Protein AF-0000000074219486 (afdb_homodimer)

Sequence (842 aa):
MPQPSNVEYYDQLDRLNFIYPYYESPFPVLINRNYSKWMIRYCYEWAIDNSGPLRKHQAFVDSIRNSDLGLYSACCFPSANFHRLEKLMKWCTMFFLADDYHDGLSRILSNGQIDYGNFWIPMIDMFDGILTGYQCNEWPDFIKAIQRVAKEVYFDYTKQQINRSIKMFKDYIAGNILEDNWSSEHNDGTNLTNGNGLQSETIIPDWDSYMKARLGSVGGQMTLQLIEYAKNISLIDQEWNHPLMKSLLVAVSEEMIMVNDHLTFRKEVAEANFKFSNMRHAYTVLVHNKGLTLQEAVNHVHQLIKEKDELIFQLIEQIMDDPILNSSSESTQRLQLYLEGVKEVLGGYWRYAIQARRYHGQNFQSQNAIPPAGHFVYDQHQTIILMNDNNNNNNQNNNSKNKTNYNYEWLKPIPENVQPEMPQPSNVEYYDQLDRLNFIYPYYESPFPVLINRNYSKWMIRYCYEWAIDNSGPLRKHQAFVDSIRNSDLGLYSACCFPSANFHRLEKLMKWCTMFFLADDYHDGLSRILSNGQIDYGNFWIPMIDMFDGILTGYQCNEWPDFIKAIQRVAKEVYFDYTKQQINRSIKMFKDYIAGNILEDNWSSEHNDGTNLTNGNGLQSETIIPDWDSYMKARLGSVGGQMTLQLIEYAKNISLIDQEWNHPLMKSLLVAVSEEMIMVNDHLTFRKEVAEANFKFSNMRHAYTVLVHNKGLTLQEAVNHVHQLIKEKDELIFQLIEQIMDDPILNSSSESTQRLQLYLEGVKEVLGGYWRYAIQARRYHGQNFQSQNAIPPAGHFVYDQHQTIILMNDNNNNNNQNNNSKNKTNYNYEWLKPIPENVQPE

Nearest PDB structures (foldseek):
  7kj9-assembly1_A  TM=8.223E-01  e=2.992E-09  Streptomyces coelicolor
  8su5-assembly1_A  TM=8.169E-01  e=2.625E-09  Streptomyces coelicolor A3(2)
  5i1u-assembly1_A  TM=8.719E-01  e=1.633E-08  Streptomyces citricolor
  6egk-assembly1_A  TM=7.915E-01  e=4.623E-09  Streptomyces clavuligerus
  6egk-assembly1_B  TM=8.108E-01  e=8.502E-09  Streptomyces clavuligerus

InterPro domains:
  IPR008949 Isoprenoid synthase domain superfamily [G3DSA:1.10.600.10] (16-373)
  IPR008949 Isoprenoid synthase domain superfamily [SSF48576] (11-363)
  IPR034686 Terpene cyclase-like 2 [PTHR35201] (40-364)

Organism: Dermatophagoides pteronyssinus (NCBI:txid6956)

Secondary structure (DSSP, 8-state):
----S-GGGGGSGGG-EEEEPP---SS-----TT--HHHHHHHHHHHHHTSGGGGG-HHHHHHHHTTTHHHHHHHH-TT--HHHHHHHHHHHHHHHHHHHIIIIIHHHHTTTT--GGGSHHHHHHHHHHHHHT---TTS-HHHHHHHHHHHHHHTT--HHHHHHHHHHHHHHHHHHHHHHHHHHTT--TTTTSSSS----------HHHHHHHHHHHT-HHHHHHHHHHHHT----HHHHTSHHHHHHHHHHHHHHHHHHHHH-HHHHHHHTTT-GGG--SHHHHHHHHH---HHHHHHHHHHHHHHHHHHHHHHHHHHHH-TTTTSSHHHHHHHHHHHHHHHHHHHHHHHHHHH-HHHH-TTS-TT-PPPSSEEEE--SSS-EEE--GGGGSSTTTGGGTT-----GGGS----TT----/----S-GGGGGSGGG-EEEEPP---SS-----TT--HHHHHHHHHHHHHTSGGGGG-HHHHHHHHTTTHHHHHHHH-TT--HHHHHHHHHHHHHHHHHHHIIIIIHHHHTTTT--GGGSHHHHHHHHHHHHHT---TTS-HHHHHHHHHHHHHHTT--HHHHHHHHHHHHHHHHHHHHHHHHHHTT--TTTTSSSS----------HHHHHHHHHHHT-HHHHHHHHHHHHT----HHHHTSHHHHHHHHHHHHHHHHHHHHH-HHHHHHHTTT-GGG--SHHHHHHHHH---HHHHHHHHHHHHHHHHHHHHHHHHHHHH-TTTTSSHHHHHHHHHHHHHHHHHHHHHHHHHHH-HHHH-TT---SSS--SSEEEE--SSS-EEE--GGG-SGGGTGGGTT-----GGGS----TT----

pLDDT: mean 82.16, std 21.81, range [20.19, 98.88]

Structure (mmCIF, N/CA/C/O backbone):
data_AF-0000000074219486-model_v1
#
loop_
_entity.id
_entity.type
_entity.pdbx_description
1 polymer 'Terpene synthase'
#
loop_
_atom_site.group_PDB
_atom_site.id
_atom_site.type_symbol
_atom_site.label_atom_id
_atom_site.label_alt_id
_atom_site.label_comp_id
_atom_site.label_asym_id
_atom_site.label_entity_id
_atom_site.label_seq_id
_atom_site.pdbx_PDB_ins_code
_atom_site.Cartn_x
_atom_site.Cartn_y
_atom_site.Cartn_z
_atom_site.occupancy
_atom_site.B_iso_or_equiv
_atom_site.auth_seq_id
_atom_site.auth_comp_id
_atom_site.auth_asym_id
_atom_site.auth_atom_id
_atom_site.pdbx_PDB_model_num
ATOM 1 N N . MET A 1 1 ? 6.508 43.906 37.75 1 37.78 1 MET A N 1
ATOM 2 C CA . MET A 1 1 ? 6.879 44.906 36.781 1 37.78 1 MET A CA 1
ATOM 3 C C . MET A 1 1 ? 6.176 44.656 35.438 1 37.78 1 MET A C 1
ATOM 5 O O . MET A 1 1 ? 5.918 43.531 35.062 1 37.78 1 MET A O 1
ATOM 9 N N . PRO A 1 2 ? 5.598 45.688 35 1 47.47 2 PRO A N 1
ATOM 10 C CA . PRO A 1 2 ? 4.863 45.5 33.75 1 47.47 2 PRO A CA 1
ATOM 11 C C . PRO A 1 2 ? 5.723 44.844 32.656 1 47.47 2 PRO A C 1
ATOM 13 O O . PRO A 1 2 ? 6.906 45.188 32.531 1 47.47 2 PRO A O 1
ATOM 16 N N . GLN A 1 3 ? 5.395 43.656 32.25 1 58.78 3 GLN A N 1
ATOM 17 C CA . GLN A 1 3 ? 6.141 42.969 31.188 1 58.78 3 GLN A CA 1
ATOM 18 C C . GLN A 1 3 ? 6.324 43.906 29.984 1 58.78 3 GLN A C 1
ATOM 20 O O . GLN A 1 3 ? 5.375 44.562 29.562 1 58.78 3 GLN A O 1
ATOM 25 N N . PRO A 1 4 ? 7.562 44.312 29.672 1 64.5 4 PRO A N 1
ATOM 26 C CA . PRO A 1 4 ? 7.805 45.188 28.516 1 64.5 4 PRO A CA 1
ATOM 27 C C . PRO A 1 4 ? 7.207 44.625 27.219 1 64.5 4 PRO A C 1
ATOM 29 O O . PRO A 1 4 ? 6.973 43.406 27.109 1 64.5 4 PRO A O 1
ATOM 32 N N . SER A 1 5 ? 6.738 45.562 26.406 1 70.06 5 SER A N 1
ATOM 33 C CA . SER A 1 5 ? 6.172 45.25 25.094 1 70.06 5 SER A CA 1
ATOM 34 C C . SER A 1 5 ? 7.262 45.094 24.047 1 70.06 5 SER A C 1
ATOM 36 O O . SER A 1 5 ? 6.988 45.125 22.844 1 70.06 5 SER A O 1
ATOM 38 N N . ASN A 1 6 ? 8.461 44.75 24.531 1 85.25 6 ASN A N 1
ATOM 39 C CA . ASN A 1 6 ? 9.578 44.531 23.625 1 85.25 6 ASN A CA 1
ATOM 40 C C . ASN A 1 6 ? 9.844 43.062 23.391 1 85.25 6 ASN A C 1
ATOM 42 O O . ASN A 1 6 ? 9.906 42.281 24.344 1 85.25 6 ASN A O 1
ATOM 46 N N . VAL A 1 7 ? 9.945 42.656 22.203 1 91.75 7 VAL A N 1
ATOM 47 C CA . VAL A 1 7 ? 10.086 41.25 21.828 1 91.75 7 VAL A CA 1
ATOM 48 C C . VAL A 1 7 ? 11.391 40.719 22.391 1 91.75 7 VAL A C 1
ATOM 50 O O . VAL A 1 7 ? 11.453 39.562 22.812 1 91.75 7 VAL A O 1
ATOM 53 N N . GLU A 1 8 ? 12.43 41.562 22.453 1 91.25 8 GLU A N 1
ATOM 54 C CA . GLU A 1 8 ? 13.742 41.094 22.906 1 91.25 8 GLU A CA 1
ATOM 55 C C . GLU A 1 8 ? 13.742 40.812 24.406 1 91.25 8 GLU A C 1
ATOM 57 O O . GLU A 1 8 ? 14.594 40.094 24.922 1 91.25 8 GLU A O 1
ATOM 62 N N . TYR A 1 9 ? 12.859 41.531 25.047 1 93.5 9 TYR A N 1
ATOM 63 C CA . TYR A 1 9 ? 12.688 41.281 26.469 1 93.5 9 TYR A CA 1
ATOM 64 C C . TYR A 1 9 ? 12.453 39.781 26.734 1 93.5 9 TYR A C 1
ATOM 66 O O . TYR A 1 9 ? 12.953 39.25 27.719 1 93.5 9 TYR A O 1
ATOM 74 N N . TYR A 1 10 ? 11.789 39.094 25.875 1 94.44 10 TYR A N 1
ATOM 75 C CA . TYR A 1 10 ? 11.391 37.719 26.062 1 94.44 10 TYR A CA 1
ATOM 76 C C . TYR A 1 10 ? 12.422 36.75 25.469 1 94.44 10 TYR A C 1
ATOM 78 O O . TYR A 1 10 ? 12.211 35.531 25.422 1 94.44 10 TYR A O 1
ATOM 86 N N . ASP A 1 11 ? 13.5 37.25 24.984 1 94 11 ASP A N 1
ATOM 87 C CA . ASP A 1 11 ? 14.594 36.406 24.516 1 94 11 ASP A CA 1
ATOM 88 C C . ASP A 1 11 ? 15.258 35.688 25.703 1 94 11 ASP A C 1
ATOM 90 O O . ASP A 1 11 ? 16 34.719 25.516 1 94 11 ASP A O 1
ATOM 94 N N . GLN A 1 12 ? 15.047 36.25 26.875 1 93.56 12 GLN A N 1
ATOM 95 C CA . GLN A 1 12 ? 15.461 35.562 28.078 1 93.56 12 GLN A CA 1
ATOM 96 C C . GLN A 1 12 ? 14.438 34.5 28.469 1 93.56 12 GLN A C 1
ATOM 98 O O . GLN A 1 12 ? 13.312 34.812 28.859 1 93.56 12 GLN A O 1
ATOM 103 N N . LEU A 1 13 ? 14.773 33.312 28.469 1 93.69 13 LEU A N 1
ATOM 104 C CA . LEU A 1 13 ? 13.875 32.156 28.531 1 93.69 13 LEU A CA 1
ATOM 105 C C . LEU A 1 13 ? 13.102 32.156 29.859 1 93.69 13 LEU A C 1
ATOM 107 O O . LEU A 1 13 ? 11.961 31.688 29.906 1 93.69 13 LEU A O 1
ATOM 111 N N . ASP A 1 14 ? 13.734 32.625 30.859 1 91.88 14 ASP A N 1
ATOM 112 C CA . ASP A 1 14 ? 13.086 32.625 32.188 1 91.88 14 ASP A CA 1
ATOM 113 C C . ASP A 1 14 ? 11.891 33.562 32.188 1 91.88 14 ASP A C 1
ATOM 115 O O . ASP A 1 14 ? 11.062 33.5 33.094 1 91.88 14 ASP A O 1
ATOM 119 N N . ARG A 1 15 ? 11.781 34.375 31.172 1 93.5 15 ARG A N 1
ATOM 120 C CA . ARG A 1 15 ? 10.688 35.344 31.109 1 93.5 15 ARG A CA 1
ATOM 121 C C . ARG A 1 15 ? 9.516 34.781 30.297 1 93.5 15 ARG A C 1
ATOM 123 O O . ARG A 1 15 ? 8.453 35.406 30.219 1 93.5 15 ARG A O 1
ATOM 130 N N . LEU A 1 16 ? 9.711 33.656 29.734 1 94.88 16 LEU A N 1
ATOM 131 C CA . LEU A 1 16 ? 8.648 33 28.984 1 94.88 16 LEU A CA 1
ATOM 132 C C . LEU A 1 16 ? 7.719 32.219 29.922 1 94.88 16 LEU A C 1
ATOM 134 O O . LEU A 1 16 ? 7.785 31 30 1 94.88 16 LEU A O 1
ATOM 138 N N . ASN A 1 17 ? 6.922 32.906 30.531 1 93.94 17 ASN A N 1
ATOM 139 C CA . ASN A 1 17 ? 5.898 32.312 31.391 1 93.94 17 ASN A CA 1
ATOM 140 C C . ASN A 1 17 ? 4.582 33.094 31.281 1 93.94 17 ASN A C 1
ATOM 142 O O . ASN A 1 17 ? 4.578 34.312 31.125 1 93.94 17 ASN A O 1
ATOM 146 N N . PHE A 1 18 ? 3.576 32.438 31.297 1 95.81 18 PHE A N 1
ATOM 147 C CA . PHE A 1 18 ? 2.244 33.031 31.172 1 95.81 18 PHE A CA 1
ATOM 148 C C . PHE A 1 18 ? 1.179 32.062 31.641 1 95.81 18 PHE A C 1
ATOM 150 O O . PHE A 1 18 ? 1.472 30.875 31.875 1 95.81 18 PHE A O 1
ATOM 157 N N . ILE A 1 19 ? -0.033 32.531 31.781 1 96.25 19 ILE A N 1
ATOM 158 C CA . ILE A 1 19 ? -1.177 31.719 32.188 1 96.25 19 ILE A CA 1
ATOM 159 C C . ILE A 1 19 ? -2 31.359 30.938 1 96.25 19 ILE A C 1
ATOM 161 O O . ILE A 1 19 ? -2.482 32.25 30.234 1 96.25 19 ILE A O 1
ATOM 165 N N . TYR A 1 20 ? -2.137 30.062 30.719 1 94.94 20 TYR A N 1
ATOM 166 C CA . TYR A 1 20 ? -3.072 29.609 29.703 1 94.94 20 TYR A CA 1
ATOM 167 C C . TYR A 1 20 ? -4.512 29.734 30.188 1 94.94 20 TYR A C 1
ATOM 169 O O . TYR A 1 20 ? -4.898 29.125 31.188 1 94.94 20 TYR A O 1
ATOM 177 N N . PRO A 1 21 ? -5.242 30.484 29.484 1 96.56 21 PRO A N 1
ATOM 178 C CA . PRO A 1 21 ? -6.672 30.391 29.781 1 96.56 21 PRO A CA 1
ATOM 179 C C . PRO A 1 21 ? -7.262 29.031 29.406 1 96.56 21 PRO A C 1
ATOM 181 O O . PRO A 1 21 ? -6.715 28.328 28.547 1 96.56 21 PRO A O 1
ATOM 184 N N . TYR A 1 22 ? -8.32 28.719 30.047 1 95.62 22 TYR A N 1
ATOM 185 C CA . TYR A 1 22 ? -8.945 27.422 29.828 1 95.62 22 TYR A CA 1
ATOM 186 C C . TYR A 1 22 ? -9.445 27.297 28.391 1 95.62 22 TYR A C 1
ATOM 188 O O . TYR A 1 22 ? -10.141 28.188 27.891 1 95.62 22 TYR A O 1
ATOM 196 N N . TYR A 1 23 ? -9.023 26.203 27.75 1 95.88 23 TYR A N 1
ATOM 197 C CA . TYR A 1 23 ? -9.539 25.906 26.422 1 95.88 23 TYR A CA 1
ATOM 198 C C . TYR A 1 23 ? -9.586 24.406 26.156 1 95.88 23 TYR A C 1
ATOM 200 O O . TYR A 1 23 ? -8.602 23.703 26.391 1 95.88 23 TYR A O 1
ATOM 208 N N . GLU A 1 24 ? -10.703 23.984 25.812 1 95.25 24 GLU A N 1
ATOM 209 C CA . GLU A 1 24 ? -10.945 22.656 25.25 1 95.25 24 GLU A CA 1
ATOM 210 C C . GLU A 1 24 ? -11.734 22.75 23.938 1 95.25 24 GLU A C 1
ATOM 212 O O . GLU A 1 24 ? -12.68 23.531 23.844 1 95.25 24 GLU A O 1
ATOM 217 N N . SER A 1 25 ? -11.266 22.016 23.016 1 97.06 25 SER A N 1
ATOM 218 C CA . SER A 1 25 ? -11.977 22.047 21.734 1 97.06 25 SER A CA 1
ATOM 219 C C . SER A 1 25 ? -13.445 21.656 21.906 1 97.06 25 SER A C 1
ATOM 221 O O . SER A 1 25 ? -13.758 20.688 22.594 1 97.06 25 SER A O 1
ATOM 223 N N . PRO A 1 26 ? -14.312 22.422 21.359 1 98.12 26 PRO A N 1
ATOM 224 C CA . PRO A 1 26 ? -15.734 22.078 21.438 1 98.12 26 PRO A CA 1
ATOM 225 C C . PRO A 1 26 ? -16.141 21 20.438 1 98.12 26 PRO A C 1
ATOM 227 O O . PRO A 1 26 ? -17.297 20.578 20.406 1 98.12 26 PRO A O 1
ATOM 230 N N . PHE A 1 27 ? -15.273 20.516 19.641 1 98.06 27 PHE A N 1
ATOM 231 C CA . PHE A 1 27 ? -15.539 19.516 18.609 1 98.06 27 PHE A CA 1
ATOM 232 C C . PHE A 1 27 ? -15.266 18.109 19.125 1 98.06 27 PHE A C 1
ATOM 234 O O . PHE A 1 27 ? -14.555 17.938 20.125 1 98.06 27 PHE A O 1
ATOM 241 N N . PRO A 1 28 ? -15.797 17.078 18.469 1 96.25 28 PRO A N 1
ATOM 242 C CA . PRO A 1 28 ? -15.602 15.711 18.938 1 96.25 28 PRO A CA 1
ATOM 243 C C . PRO A 1 28 ? -14.141 15.281 18.938 1 96.25 28 PRO A C 1
ATOM 245 O O . PRO A 1 28 ? -13.43 15.508 17.953 1 96.25 28 PRO A O 1
ATOM 248 N N . VAL A 1 29 ? -13.773 14.734 20.031 1 95.94 29 VAL A N 1
ATOM 249 C CA . VAL A 1 29 ? -12.422 14.219 20.172 1 95.94 29 VAL A CA 1
ATOM 250 C C . VAL A 1 29 ? -12.438 12.695 20.125 1 95.94 29 VAL A C 1
ATOM 252 O O . VAL A 1 29 ? -12.844 12.047 21.094 1 95.94 29 VAL A O 1
ATOM 255 N N . LEU A 1 30 ? -11.977 12.18 19.016 1 94.62 30 LEU A N 1
ATOM 256 C CA . LEU A 1 30 ? -12 10.742 18.75 1 94.62 30 LEU A CA 1
ATOM 257 C C . LEU A 1 30 ? -10.641 10.25 18.297 1 94.62 30 LEU A C 1
ATOM 259 O O . LEU A 1 30 ? -9.773 11.047 17.922 1 94.62 30 LEU A O 1
ATOM 263 N N . ILE A 1 31 ? -10.414 8.969 18.422 1 94.94 31 ILE A N 1
ATOM 264 C CA . ILE A 1 31 ? -9.227 8.328 17.859 1 94.94 31 ILE A CA 1
ATOM 265 C C . ILE A 1 31 ? -9.641 7.133 17.016 1 94.94 31 ILE A C 1
ATOM 267 O O . ILE A 1 31 ? -10.57 6.402 17.359 1 94.94 31 ILE A O 1
ATOM 271 N N . ASN A 1 32 ? -9.023 6.996 15.891 1 95.5 32 ASN A N 1
ATOM 272 C CA . ASN A 1 32 ? -9.336 5.879 15 1 95.5 32 ASN A CA 1
ATOM 273 C C . ASN A 1 32 ? -9.125 4.535 15.695 1 95.5 32 ASN A C 1
ATOM 275 O O . ASN A 1 32 ? -8.062 4.289 16.266 1 95.5 32 ASN A O 1
ATOM 279 N N . ARG A 1 33 ? -10.062 3.697 15.648 1 91.31 33 ARG A N 1
ATOM 280 C CA . ARG A 1 33 ? -10.047 2.426 16.359 1 91.31 33 ARG A CA 1
ATOM 281 C C . ARG A 1 33 ? -8.914 1.531 15.867 1 91.31 33 ARG A C 1
ATOM 283 O O . ARG A 1 33 ? -8.484 0.621 16.578 1 91.31 33 ARG A O 1
ATOM 290 N N . ASN A 1 34 ? -8.438 1.784 14.68 1 87.88 34 ASN A N 1
ATOM 291 C CA . ASN A 1 34 ? -7.395 0.956 14.086 1 87.88 34 ASN A CA 1
ATOM 292 C C . ASN A 1 34 ? -6.004 1.46 14.453 1 87.88 34 ASN A C 1
ATOM 294 O O . ASN A 1 34 ? -5 0.834 14.102 1 87.88 34 ASN A O 1
ATOM 298 N N . TYR A 1 35 ? -5.988 2.57 15.109 1 90.75 35 TYR A N 1
ATOM 299 C CA . TYR A 1 35 ? -4.703 3.074 15.578 1 90.75 35 TYR A CA 1
ATOM 300 C C . TYR A 1 35 ? -4.07 2.109 16.578 1 90.75 35 TYR A C 1
ATOM 302 O O . TYR A 1 35 ? -4.648 1.83 17.625 1 90.75 35 TYR A O 1
ATOM 310 N N . SER A 1 36 ? -2.912 1.519 16.156 1 84.06 36 SER A N 1
ATOM 311 C CA . SER A 1 36 ? -2.254 0.497 16.969 1 84.06 36 SER A CA 1
ATOM 312 C C . SER A 1 36 ? -0.737 0.589 16.844 1 84.06 36 SER A C 1
ATOM 314 O O . SER A 1 36 ? -0.22 1.245 15.945 1 84.06 36 SER A O 1
ATOM 316 N N . LYS A 1 37 ? -0.065 0.006 17.75 1 81.75 37 LYS A N 1
ATOM 317 C CA . LYS A 1 37 ? 1.395 -0.026 17.719 1 81.75 37 LYS A CA 1
ATOM 318 C C . LYS A 1 37 ? 1.896 -0.644 16.406 1 81.75 37 LYS A C 1
ATOM 320 O O . LYS A 1 37 ? 2.898 -0.194 15.852 1 81.75 37 LYS A O 1
ATOM 325 N N . TRP A 1 38 ? 1.188 -1.625 16.016 1 79.75 38 TRP A N 1
ATOM 326 C CA . TRP A 1 38 ? 1.574 -2.275 14.766 1 79.75 38 TRP A CA 1
ATOM 327 C C . TRP A 1 38 ? 1.451 -1.312 13.594 1 79.75 38 TRP A C 1
ATOM 329 O O . TRP A 1 38 ? 2.359 -1.215 12.766 1 79.75 38 TRP A O 1
ATOM 339 N N . MET A 1 39 ? 0.335 -0.675 13.578 1 86.5 39 MET A N 1
ATOM 340 C CA . MET A 1 39 ? 0.11 0.274 12.492 1 86.5 39 MET A CA 1
ATOM 341 C C . MET A 1 39 ? 1.172 1.369 12.5 1 86.5 39 MET A C 1
ATOM 343 O O . MET A 1 39 ? 1.706 1.726 11.445 1 86.5 39 MET A O 1
ATOM 347 N N . ILE A 1 40 ? 1.489 1.818 13.656 1 88.94 40 ILE A N 1
ATOM 348 C CA . ILE A 1 40 ? 2.5 2.857 13.812 1 88.94 40 ILE A CA 1
ATOM 349 C C . ILE A 1 40 ? 3.848 2.35 13.305 1 88.94 40 ILE A C 1
ATOM 351 O O . ILE A 1 40 ? 4.484 2.996 12.469 1 88.94 40 ILE A O 1
ATOM 355 N N . ARG A 1 41 ? 4.211 1.287 13.789 1 83.5 41 ARG A N 1
ATOM 356 C CA . ARG A 1 41 ? 5.5 0.718 13.406 1 83.5 41 ARG A CA 1
ATOM 357 C C . ARG A 1 41 ? 5.559 0.454 11.906 1 83.5 41 ARG A C 1
ATOM 359 O O . ARG A 1 41 ? 6.566 0.74 11.258 1 83.5 41 ARG A O 1
ATOM 366 N N . TYR A 1 42 ? 4.5 -0.11 11.445 1 85.88 42 TYR A N 1
ATOM 367 C CA . TYR A 1 42 ? 4.43 -0.417 10.023 1 85.88 42 TYR A CA 1
ATOM 368 C C . TYR A 1 42 ? 4.633 0.838 9.18 1 85.88 42 TYR A C 1
ATOM 370 O O . TYR A 1 42 ? 5.441 0.846 8.25 1 85.88 42 TYR A O 1
ATOM 378 N N . CYS A 1 43 ? 3.936 1.851 9.5 1 91.94 43 CYS A N 1
ATOM 379 C CA . CYS A 1 43 ? 3.992 3.084 8.719 1 91.94 43 CYS A CA 1
ATOM 380 C C . CYS A 1 43 ? 5.328 3.791 8.914 1 91.94 43 CYS A C 1
ATOM 382 O O . CYS A 1 43 ? 5.887 4.344 7.969 1 91.94 43 CYS A O 1
ATOM 384 N N . TYR A 1 44 ? 5.906 3.738 10.133 1 91.56 44 TYR A N 1
ATOM 385 C CA . TYR A 1 44 ? 7.176 4.402 10.406 1 91.56 44 TYR A CA 1
ATOM 386 C C . TYR A 1 44 ? 8.328 3.686 9.711 1 91.56 44 TYR A C 1
ATOM 388 O O . TYR A 1 44 ? 9.188 4.328 9.109 1 91.56 44 TYR A O 1
ATOM 396 N N . GLU A 1 45 ? 8.273 2.359 9.789 1 86.94 45 GLU A N 1
ATOM 397 C CA . GLU A 1 45 ? 9.336 1.61 9.125 1 86.94 45 GLU A CA 1
ATOM 398 C C . GLU A 1 45 ? 9.266 1.786 7.609 1 86.94 45 GLU A C 1
ATOM 400 O O . GLU A 1 45 ? 10.297 1.851 6.938 1 86.94 45 GLU A O 1
ATOM 405 N N . TRP A 1 46 ? 8.094 1.815 7.141 1 91 46 TRP A N 1
ATOM 406 C CA . TRP A 1 46 ? 7.93 2.113 5.723 1 91 46 TRP A CA 1
ATOM 407 C C . TRP A 1 46 ? 8.555 3.461 5.371 1 91 46 TRP A C 1
ATOM 409 O O . TRP A 1 46 ? 9.281 3.578 4.383 1 91 46 TRP A O 1
ATOM 419 N N . ALA A 1 47 ? 8.266 4.477 6.176 1 92.62 47 ALA A N 1
ATOM 420 C CA . ALA A 1 47 ? 8.789 5.816 5.934 1 92.62 47 ALA A CA 1
ATOM 421 C C . ALA A 1 47 ? 10.312 5.824 6.008 1 92.62 47 ALA A C 1
ATOM 423 O O . ALA A 1 47 ? 10.977 6.418 5.152 1 92.62 47 ALA A O 1
ATOM 424 N N . ILE A 1 48 ? 10.828 5.18 6.977 1 88.25 48 ILE A N 1
ATOM 425 C CA . ILE A 1 48 ? 12.273 5.113 7.164 1 88.25 48 ILE A CA 1
ATOM 426 C C . ILE A 1 48 ? 12.914 4.422 5.965 1 88.25 48 ILE A C 1
ATOM 428 O O . ILE A 1 48 ? 13.859 4.945 5.371 1 88.25 48 ILE A O 1
ATOM 432 N N . ASP A 1 49 ? 12.297 3.354 5.512 1 84.38 49 ASP A N 1
ATOM 433 C CA . ASP A 1 49 ? 12.852 2.555 4.422 1 84.38 49 ASP A CA 1
ATOM 434 C C . ASP A 1 49 ? 12.797 3.316 3.1 1 84.38 49 ASP A C 1
ATOM 436 O O . ASP A 1 49 ? 13.617 3.086 2.209 1 84.38 49 ASP A O 1
ATOM 440 N N . ASN A 1 50 ? 11.945 4.23 3.027 1 85.75 50 ASN A N 1
ATOM 441 C CA . ASN A 1 50 ? 11.75 4.938 1.768 1 85.75 50 ASN A CA 1
ATOM 442 C C . ASN A 1 50 ? 12.375 6.332 1.806 1 85.75 50 ASN A C 1
ATOM 444 O O . ASN A 1 50 ? 12.133 7.145 0.912 1 85.75 50 ASN A O 1
ATOM 448 N N . SER A 1 51 ? 13.141 6.574 2.822 1 82.75 51 SER A N 1
ATOM 449 C CA . SER A 1 51 ? 13.734 7.898 2.957 1 82.75 51 SER A CA 1
ATOM 450 C C . SER A 1 51 ? 15.18 7.906 2.459 1 82.75 51 SER A C 1
ATOM 452 O O . SER A 1 51 ? 15.922 8.852 2.715 1 82.75 51 SER A O 1
ATOM 454 N N . GLY A 1 52 ? 15.578 6.887 1.771 1 78.38 52 GLY A N 1
ATOM 455 C CA . GLY A 1 52 ? 16.891 6.832 1.156 1 78.38 52 GLY A CA 1
ATOM 456 C C . GLY A 1 52 ? 18.031 6.855 2.168 1 78.38 52 GLY A C 1
ATOM 457 O O . GLY A 1 52 ? 17.969 6.164 3.186 1 78.38 52 GLY A O 1
ATOM 458 N N . PRO A 1 53 ? 19.016 7.621 1.915 1 77.25 53 PRO A N 1
ATOM 459 C CA . PRO A 1 53 ? 20.203 7.613 2.762 1 77.25 53 PRO A CA 1
ATOM 460 C C . PRO A 1 53 ? 19.938 8.156 4.164 1 77.25 53 PRO A C 1
ATOM 462 O O . PRO A 1 53 ? 20.703 7.887 5.09 1 77.25 53 PRO A O 1
ATOM 465 N N . LEU A 1 54 ? 18.859 8.836 4.297 1 78.56 54 LEU A N 1
ATOM 466 C CA . LEU A 1 54 ? 18.531 9.406 5.598 1 78.56 54 LEU A CA 1
ATOM 467 C C . LEU A 1 54 ? 18.297 8.305 6.633 1 78.56 54 LEU A C 1
ATOM 469 O O . LEU A 1 54 ? 18.484 8.531 7.832 1 78.56 54 LEU A O 1
ATOM 473 N N . ARG A 1 55 ? 18.016 7.176 6.164 1 83.56 55 ARG A N 1
ATOM 474 C CA . ARG A 1 55 ? 17.703 6.066 7.059 1 83.56 55 ARG A CA 1
ATOM 475 C C . ARG A 1 55 ? 18.938 5.621 7.832 1 83.56 55 ARG A C 1
ATOM 477 O O . ARG A 1 55 ? 18.828 4.949 8.859 1 83.56 55 ARG A O 1
ATOM 484 N N . LYS A 1 56 ? 20.047 6.004 7.352 1 81.81 56 LYS A N 1
ATOM 485 C CA . LYS A 1 56 ? 21.297 5.594 7.992 1 81.81 56 LYS A CA 1
ATOM 486 C C . LYS A 1 56 ? 21.609 6.473 9.203 1 81.81 56 LYS A C 1
ATOM 488 O O . LYS A 1 56 ? 22.469 6.133 10.016 1 81.81 56 LYS A O 1
ATOM 493 N N . HIS A 1 57 ? 20.891 7.551 9.289 1 78.75 57 HIS A N 1
ATOM 494 C CA . HIS A 1 57 ? 21.109 8.469 10.398 1 78.75 57 HIS A CA 1
ATOM 495 C C . HIS A 1 57 ? 20.172 8.156 11.562 1 78.75 57 HIS A C 1
ATOM 497 O O . HIS A 1 57 ? 18.953 8.336 11.445 1 78.75 57 HIS A O 1
ATOM 503 N N . GLN A 1 58 ? 20.75 7.898 12.656 1 83.31 58 GLN A N 1
ATOM 504 C CA . GLN A 1 58 ? 19.969 7.473 13.82 1 83.31 58 GLN A CA 1
ATOM 505 C C . GLN A 1 58 ? 19.062 8.586 14.312 1 83.31 58 GLN A C 1
ATOM 507 O O . GLN A 1 58 ? 17.938 8.328 14.742 1 83.31 58 GLN A O 1
ATOM 512 N N . ALA A 1 59 ? 19.547 9.797 14.258 1 77.38 59 ALA A N 1
ATOM 513 C CA . ALA A 1 59 ? 1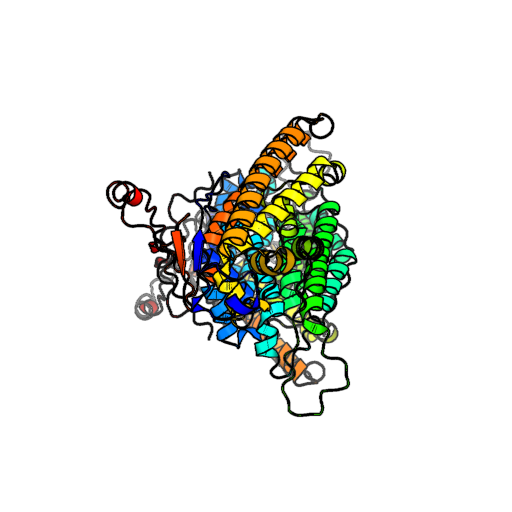8.734 10.93 14.703 1 77.38 59 ALA A CA 1
ATOM 514 C C . ALA A 1 59 ? 17.453 11.047 13.883 1 77.38 59 ALA A C 1
ATOM 516 O O . ALA A 1 59 ? 16.391 11.375 14.414 1 77.38 59 ALA A O 1
ATOM 517 N N . PHE A 1 60 ? 17.625 10.781 12.617 1 82.56 60 PHE A N 1
ATOM 518 C CA . PHE A 1 60 ? 16.469 10.805 11.711 1 82.56 60 PHE A CA 1
ATOM 519 C C . PHE A 1 60 ? 15.477 9.703 12.07 1 82.56 60 PHE A C 1
ATOM 521 O O . PHE A 1 60 ? 14.281 9.961 12.188 1 82.56 60 PHE A O 1
ATOM 528 N N . VAL A 1 61 ? 15.984 8.547 12.305 1 86.12 61 VAL A N 1
ATOM 529 C CA . VAL A 1 61 ? 15.156 7.395 12.648 1 86.12 61 VAL A CA 1
ATOM 530 C C . VAL A 1 61 ? 14.453 7.637 13.977 1 86.12 61 VAL A C 1
ATOM 532 O O . VAL A 1 61 ? 13.25 7.41 14.102 1 86.12 61 VAL A O 1
ATOM 535 N N . ASP A 1 62 ? 15.133 8.172 14.906 1 82.94 62 ASP A N 1
ATOM 536 C CA . ASP A 1 62 ? 14.578 8.445 16.234 1 82.94 62 ASP A CA 1
ATOM 537 C C . ASP A 1 62 ? 13.484 9.516 16.156 1 82.94 62 ASP A C 1
ATOM 539 O O . ASP A 1 62 ? 12.5 9.453 16.891 1 82.94 62 ASP A O 1
ATOM 543 N N . SER A 1 63 ? 13.703 10.414 15.328 1 81.25 63 SER A N 1
ATOM 544 C CA . SER A 1 63 ? 12.719 11.477 15.188 1 81.25 63 SER A CA 1
ATOM 545 C C . SER A 1 63 ? 11.383 10.945 14.68 1 81.25 63 SER A C 1
ATOM 547 O O . SER A 1 63 ? 10.32 11.438 15.062 1 81.25 63 SER A O 1
ATOM 549 N N . ILE A 1 64 ? 11.508 9.977 13.836 1 87.69 64 ILE A N 1
ATOM 550 C CA . ILE A 1 64 ? 10.289 9.375 13.305 1 87.69 64 ILE A CA 1
ATOM 551 C C . ILE A 1 64 ? 9.633 8.508 14.375 1 87.69 64 ILE A C 1
ATOM 553 O O . ILE A 1 64 ? 8.438 8.625 14.625 1 87.69 64 ILE A O 1
ATOM 557 N N . ARG A 1 65 ? 10.391 7.793 15.031 1 85.75 65 ARG A N 1
ATOM 558 C CA . ARG A 1 65 ? 9.875 6.801 15.969 1 85.75 65 ARG A CA 1
ATOM 559 C C . ARG A 1 65 ? 9.367 7.465 17.25 1 85.75 65 ARG A C 1
ATOM 561 O O . ARG A 1 65 ? 8.469 6.941 17.906 1 85.75 65 ARG A O 1
ATOM 568 N N . ASN A 1 66 ? 9.859 8.656 17.547 1 82.56 66 ASN A N 1
ATOM 569 C CA . ASN A 1 66 ? 9.562 9.25 18.844 1 82.56 66 ASN A CA 1
ATOM 570 C C . ASN A 1 66 ? 8.75 10.531 18.703 1 82.56 66 ASN A C 1
ATOM 572 O O . ASN A 1 66 ? 8.664 11.328 19.641 1 82.56 66 ASN A O 1
ATOM 576 N N . SER A 1 67 ? 8.117 10.758 17.625 1 82.62 67 SER A N 1
ATOM 577 C CA . SER A 1 67 ? 7.473 12.055 17.438 1 82.62 67 SER A CA 1
ATOM 578 C C . SER A 1 67 ? 5.961 11.906 17.328 1 82.62 67 SER A C 1
ATOM 580 O O . SER A 1 67 ? 5.242 12.898 17.172 1 82.62 67 SER A O 1
ATOM 582 N N . ASP A 1 68 ? 5.41 10.734 17.344 1 88 68 ASP A N 1
ATOM 583 C CA . ASP A 1 68 ? 3.979 10.453 17.297 1 88 68 ASP A CA 1
ATOM 584 C C . ASP A 1 68 ? 3.348 11.039 16.031 1 88 68 ASP A C 1
ATOM 586 O O . ASP A 1 68 ? 2.256 11.609 16.078 1 88 68 ASP A O 1
ATOM 590 N N . LEU A 1 69 ? 4 10.945 14.953 1 88.25 69 LEU A N 1
ATOM 591 C CA . LEU A 1 69 ? 3.525 11.492 13.688 1 88.25 69 LEU A CA 1
ATOM 592 C C . LEU A 1 69 ? 2.248 10.797 13.242 1 88.25 69 LEU A C 1
ATOM 594 O O . LEU A 1 69 ? 1.335 11.438 12.711 1 88.25 69 LEU A O 1
ATOM 598 N N . GLY A 1 70 ? 2.207 9.555 13.523 1 89.69 70 GLY A N 1
ATOM 599 C CA . GLY A 1 70 ? 1.049 8.773 13.117 1 89.69 70 GLY A CA 1
ATOM 600 C C . GLY A 1 70 ? -0.2 9.102 13.914 1 89.69 70 GLY A C 1
ATOM 601 O O . GLY A 1 70 ? -1.318 8.883 13.445 1 89.69 70 GLY A O 1
ATOM 602 N N . LEU A 1 71 ? -0.036 9.648 15.102 1 93.56 71 LEU A N 1
ATOM 603 C CA . LEU A 1 71 ? -1.155 10.016 15.961 1 93.56 71 LEU A CA 1
ATOM 604 C C . LEU A 1 71 ? -2.023 11.078 15.289 1 93.56 71 LEU A C 1
ATOM 606 O O . LEU A 1 71 ? -3.244 11.086 15.461 1 93.56 71 LEU A O 1
ATOM 610 N N . TYR A 1 72 ? -1.43 11.867 14.516 1 96.5 72 TYR A N 1
ATOM 611 C CA . TYR A 1 72 ? -2.152 12.93 13.828 1 96.5 72 TYR A CA 1
ATOM 612 C C . TYR A 1 72 ? -3.275 12.359 12.969 1 96.5 72 TYR A C 1
ATOM 614 O O . TYR A 1 72 ? -4.426 12.781 13.078 1 96.5 72 TYR A O 1
ATOM 622 N N . SER A 1 73 ? -2.924 11.383 12.148 1 97.25 73 SER A N 1
ATOM 623 C CA . SER A 1 73 ? -3.914 10.797 11.25 1 97.25 73 SER A CA 1
ATOM 624 C C . SER A 1 73 ? -4.992 10.055 12.031 1 97.25 73 SER A C 1
ATOM 626 O O . SER A 1 73 ? -6.164 10.07 11.656 1 97.25 73 SER A O 1
ATOM 628 N N . ALA A 1 74 ? -4.605 9.438 13.094 1 96.62 74 ALA A N 1
ATOM 629 C CA . ALA A 1 74 ? -5.559 8.688 13.906 1 96.62 74 ALA A CA 1
ATOM 630 C C . ALA A 1 74 ? -6.559 9.617 14.578 1 96.62 74 ALA A C 1
ATOM 632 O O . ALA A 1 74 ? -7.723 9.258 14.766 1 96.62 74 ALA A O 1
ATOM 633 N N . CYS A 1 75 ? -6.113 10.766 14.898 1 97.38 75 CYS A N 1
ATOM 634 C CA . CYS A 1 75 ? -6.965 11.734 15.578 1 97.38 75 CYS A CA 1
ATOM 635 C C . CYS A 1 75 ? -7.82 12.508 14.586 1 97.38 75 CYS A C 1
ATOM 637 O O . CYS A 1 75 ? -9.016 12.703 14.805 1 97.38 75 CYS A O 1
ATOM 639 N N . CYS A 1 76 ? -7.266 12.93 13.508 1 98.19 76 CYS A N 1
ATOM 640 C CA . CYS A 1 76 ? -7.941 13.812 12.57 1 98.19 76 CYS A CA 1
ATOM 641 C C . CYS A 1 76 ? -8.898 13.039 11.672 1 98.19 76 CYS A C 1
ATOM 643 O O . CYS A 1 76 ? -9.844 13.602 11.125 1 98.19 76 CYS A O 1
ATOM 645 N N . PHE A 1 77 ? -8.609 11.727 11.508 1 98.31 77 PHE A N 1
ATOM 646 C CA . PHE A 1 77 ? -9.438 10.898 10.641 1 98.31 77 PHE A CA 1
ATOM 647 C C . PHE A 1 77 ? -9.891 9.641 11.367 1 98.31 77 PHE A C 1
ATOM 649 O O . PHE A 1 77 ? -9.633 8.523 10.906 1 98.31 77 PHE A O 1
ATOM 656 N N . PRO A 1 78 ? -10.641 9.828 12.422 1 97.19 78 PRO A N 1
ATOM 657 C CA . PRO A 1 78 ? -11.023 8.695 13.266 1 97.19 78 PRO A CA 1
ATOM 658 C C . PRO A 1 78 ? -11.984 7.742 12.57 1 97.19 78 PRO A C 1
ATOM 660 O O . PRO A 1 78 ? -12.117 6.586 12.984 1 97.19 78 PRO A O 1
ATOM 663 N N . SER A 1 79 ? -12.594 8.172 11.508 1 95.12 79 SER A N 1
ATOM 664 C CA . SER A 1 79 ? -13.609 7.355 10.852 1 95.12 79 SER A CA 1
ATOM 665 C C . SER A 1 79 ? -13.031 6.594 9.664 1 95.12 79 SER A C 1
ATOM 667 O O . SER A 1 79 ? -13.719 5.797 9.031 1 95.12 79 SER A O 1
ATOM 669 N N . ALA A 1 80 ? -11.812 6.863 9.312 1 95.81 80 ALA A N 1
ATOM 670 C CA . ALA A 1 80 ? -11.188 6.152 8.195 1 95.81 80 ALA A CA 1
ATOM 671 C C . ALA A 1 80 ? -11.07 4.66 8.492 1 95.81 80 ALA A C 1
ATOM 673 O O . ALA A 1 80 ? -10.758 4.27 9.617 1 95.81 80 ALA A O 1
ATOM 674 N N . ASN A 1 81 ? -11.352 3.854 7.531 1 89.31 81 ASN A N 1
ATOM 675 C CA . ASN A 1 81 ? -11.148 2.424 7.746 1 89.31 81 ASN A CA 1
ATOM 676 C C . ASN A 1 81 ? -9.672 2.066 7.805 1 89.31 81 ASN A C 1
ATOM 678 O O . ASN A 1 81 ? -8.812 2.932 7.621 1 89.31 81 ASN A O 1
ATOM 682 N N . PHE A 1 82 ? -9.414 0.901 8.039 1 87.69 82 PHE A N 1
ATOM 683 C CA . PHE A 1 82 ? -8.062 0.438 8.32 1 87.69 82 PHE A CA 1
ATOM 684 C C . PHE A 1 82 ? -7.113 0.807 7.184 1 87.69 82 PHE A C 1
ATOM 686 O O . PHE A 1 82 ? -6.062 1.406 7.414 1 87.69 82 PHE A O 1
ATOM 693 N N . HIS A 1 83 ? -7.434 0.456 5.938 1 87.12 83 HIS A N 1
ATOM 694 C CA . HIS A 1 83 ? -6.551 0.643 4.793 1 87.12 83 HIS A CA 1
ATOM 695 C C . HIS A 1 83 ? -6.359 2.123 4.48 1 87.12 83 HIS A C 1
ATOM 697 O O . HIS A 1 83 ? -5.266 2.545 4.094 1 87.12 83 HIS A O 1
ATOM 703 N N . ARG A 1 84 ? -7.391 2.867 4.703 1 93 84 ARG A N 1
ATOM 704 C CA . ARG A 1 84 ? -7.289 4.301 4.453 1 93 84 ARG A CA 1
ATOM 705 C C . ARG A 1 84 ? -6.484 4.992 5.547 1 93 84 ARG A C 1
ATOM 707 O O . ARG A 1 84 ? -5.711 5.91 5.266 1 93 84 ARG A O 1
ATOM 714 N N . LEU A 1 85 ? -6.66 4.5 6.777 1 95.56 85 LEU A N 1
ATOM 715 C CA . LEU A 1 85 ? -5.852 5.059 7.852 1 95.56 85 LEU A CA 1
ATOM 716 C C . LEU A 1 85 ? -4.367 4.809 7.602 1 95.56 85 LEU A C 1
ATOM 718 O O . LEU A 1 85 ? -3.533 5.68 7.852 1 95.56 85 LEU A O 1
ATOM 722 N N . GLU A 1 86 ? -4.07 3.643 7.156 1 93.75 86 GLU A N 1
ATOM 723 C CA . GLU A 1 86 ? -2.684 3.299 6.852 1 93.75 86 GLU A CA 1
ATOM 724 C C . GLU A 1 86 ? -2.078 4.285 5.855 1 93.75 86 GLU A C 1
ATOM 726 O O . GLU A 1 86 ? -0.975 4.793 6.07 1 93.75 86 GLU A O 1
ATOM 731 N N . LYS A 1 87 ? -2.775 4.59 4.801 1 94.94 87 LYS A N 1
ATOM 732 C CA . LYS A 1 87 ? -2.285 5.508 3.775 1 94.94 87 LYS A CA 1
ATOM 733 C C . LYS A 1 87 ? -2.211 6.938 4.309 1 94.94 87 LYS A C 1
ATOM 735 O O . LYS A 1 87 ? -1.256 7.66 4.023 1 94.94 87 LYS A O 1
ATOM 740 N N . LEU A 1 88 ? -3.189 7.25 5.07 1 97.5 88 LEU A N 1
ATOM 741 C CA . LEU A 1 88 ? -3.207 8.578 5.668 1 97.5 88 LEU A CA 1
ATOM 742 C C . LEU A 1 88 ? -2.039 8.758 6.633 1 97.5 88 LEU A C 1
ATOM 744 O O . LEU A 1 88 ? -1.429 9.828 6.684 1 97.5 88 LEU A O 1
ATOM 748 N N . MET A 1 89 ? -1.788 7.754 7.363 1 96.75 89 MET A N 1
ATOM 749 C CA . MET A 1 89 ? -0.676 7.816 8.312 1 96.75 89 MET A CA 1
ATOM 750 C C . MET A 1 89 ? 0.655 7.934 7.574 1 96.75 89 MET A C 1
ATOM 752 O O . MET A 1 89 ? 1.523 8.711 7.977 1 96.75 89 MET A O 1
ATOM 756 N N . LYS A 1 90 ? 0.823 7.176 6.516 1 95.56 90 LYS A N 1
ATOM 757 C CA . LYS A 1 90 ? 2.02 7.328 5.691 1 95.56 90 LYS A CA 1
ATOM 758 C C . LYS A 1 90 ? 2.113 8.734 5.113 1 95.56 90 LYS A C 1
ATOM 760 O O . LYS A 1 90 ? 3.178 9.359 5.148 1 95.56 90 LYS A O 1
ATOM 765 N N . TRP A 1 91 ? 0.985 9.188 4.633 1 95.06 91 TRP A N 1
ATOM 766 C CA . TRP A 1 91 ? 0.905 10.523 4.039 1 95.06 91 TRP A CA 1
ATOM 767 C C . TRP A 1 91 ? 1.303 11.594 5.047 1 95.06 91 TRP A C 1
ATOM 769 O O . TRP A 1 91 ? 2.176 12.422 4.773 1 95.06 91 TRP A O 1
ATOM 779 N N . CYS A 1 92 ? 0.72 11.547 6.188 1 94.81 92 CYS A N 1
ATOM 780 C CA . CYS A 1 92 ? 0.98 12.555 7.211 1 94.81 92 CYS A CA 1
ATOM 781 C C . CYS A 1 92 ? 2.41 12.445 7.727 1 94.81 92 CYS A C 1
ATOM 783 O O . CYS A 1 92 ? 3.061 13.461 7.977 1 94.81 92 CYS A O 1
ATOM 785 N N . THR A 1 93 ? 2.883 11.25 7.867 1 93.62 93 THR A N 1
ATOM 786 C CA . THR A 1 93 ? 4.258 11.047 8.312 1 93.62 93 THR A CA 1
ATOM 787 C C . THR A 1 93 ? 5.238 11.688 7.336 1 93.62 93 THR A C 1
ATOM 789 O O . THR A 1 93 ? 6.133 12.43 7.742 1 93.62 93 THR A O 1
ATOM 792 N N . MET A 1 94 ? 5.023 11.438 6.078 1 91.81 94 MET A N 1
ATOM 793 C CA . MET A 1 94 ? 5.93 11.984 5.074 1 91.81 94 MET A CA 1
ATOM 794 C C . MET A 1 94 ? 5.82 13.5 5.012 1 91.81 94 MET A C 1
ATOM 796 O O . MET A 1 94 ? 6.816 14.188 4.785 1 91.81 94 MET A O 1
ATOM 800 N N . PHE A 1 95 ? 4.688 13.961 5.273 1 89.81 95 PHE A N 1
ATOM 801 C CA . PHE A 1 95 ? 4.488 15.406 5.234 1 89.81 95 PHE A CA 1
ATOM 802 C C . PHE A 1 95 ? 5.156 16.078 6.426 1 89.81 95 PHE A C 1
ATOM 804 O O . PHE A 1 95 ? 5.781 17.141 6.285 1 89.81 95 PHE A O 1
ATOM 811 N N . PHE A 1 96 ? 5.031 15.461 7.578 1 90.81 96 PHE A N 1
ATOM 812 C CA . PHE A 1 96 ? 5.715 16 8.75 1 90.81 96 PHE A CA 1
ATOM 813 C C . PHE A 1 96 ? 7.227 15.945 8.562 1 90.81 96 PHE A C 1
ATOM 815 O O . PHE A 1 96 ? 7.941 16.859 8.977 1 90.81 96 PHE A O 1
ATOM 822 N N . LEU A 1 97 ? 7.648 14.945 7.941 1 86.12 97 LEU A N 1
ATOM 823 C CA . LEU A 1 97 ? 9.078 14.812 7.699 1 86.12 97 LEU A CA 1
ATOM 824 C C . LEU A 1 97 ? 9.57 15.875 6.723 1 86.12 97 LEU A C 1
ATOM 826 O O . LEU A 1 97 ? 10.656 16.438 6.891 1 86.12 97 LEU A O 1
ATOM 830 N N . ALA A 1 98 ? 8.75 16.109 5.723 1 83.94 98 ALA A N 1
ATOM 831 C CA . ALA A 1 98 ? 9.094 17.172 4.777 1 83.94 98 ALA A CA 1
ATOM 832 C C . ALA A 1 98 ? 9.18 18.531 5.477 1 83.94 98 ALA A C 1
ATOM 834 O O . ALA A 1 98 ? 10.094 19.312 5.219 1 83.94 98 ALA A O 1
ATOM 835 N N . ASP A 1 99 ? 8.289 18.75 6.375 1 83.75 99 ASP A N 1
ATOM 836 C CA . ASP A 1 99 ? 8.266 19.984 7.152 1 83.75 99 ASP A CA 1
ATOM 837 C C . ASP A 1 99 ? 9.5 20.094 8.047 1 83.75 99 ASP A C 1
ATOM 839 O O . ASP A 1 99 ? 10.141 21.141 8.102 1 83.75 99 ASP A O 1
ATOM 843 N N . ASP A 1 100 ? 9.773 19.016 8.695 1 77.19 100 ASP A N 1
ATOM 844 C CA . ASP A 1 100 ? 10.93 19 9.586 1 77.19 100 ASP A CA 1
ATOM 845 C C . ASP A 1 100 ? 12.234 19.156 8.812 1 77.19 100 ASP A C 1
ATOM 847 O O . ASP A 1 100 ? 13.172 19.781 9.289 1 77.19 100 ASP A O 1
ATOM 851 N N . TYR A 1 101 ? 12.219 18.562 7.684 1 71.88 101 TYR A N 1
ATOM 852 C CA . TYR A 1 101 ? 13.406 18.656 6.844 1 71.88 101 TYR A CA 1
ATOM 853 C C . TYR A 1 101 ? 13.625 20.094 6.359 1 71.88 101 TYR A C 1
ATOM 855 O O . TYR A 1 101 ? 14.758 20.578 6.328 1 71.88 101 TYR A O 1
ATOM 863 N N . HIS A 1 102 ? 12.648 20.672 6.043 1 73.5 102 HIS A N 1
ATOM 864 C CA . HIS A 1 102 ? 12.703 22.062 5.609 1 73.5 102 HIS A CA 1
ATOM 865 C C . HIS A 1 102 ? 13.156 22.984 6.746 1 73.5 102 HIS A C 1
ATOM 867 O O . HIS A 1 102 ? 14.016 23.844 6.555 1 73.5 102 HIS A O 1
ATOM 873 N N . ASP A 1 103 ? 12.594 22.781 7.98 1 65.88 103 ASP A N 1
ATOM 874 C CA . ASP A 1 103 ? 12.914 23.641 9.117 1 65.88 103 ASP A CA 1
ATOM 875 C C . ASP A 1 103 ? 14.32 23.375 9.633 1 65.88 103 ASP A C 1
ATOM 877 O O . ASP A 1 103 ? 15.055 24.297 9.969 1 65.88 103 ASP A O 1
ATOM 881 N N . GLY A 1 104 ? 14.57 22.109 9.977 1 56.53 104 GLY A N 1
ATOM 882 C CA . GLY A 1 104 ? 15.711 21.797 10.82 1 56.53 104 GLY A CA 1
ATOM 883 C C . GLY A 1 104 ? 16.812 21.062 10.086 1 56.53 104 GLY A C 1
ATOM 884 O O . GLY A 1 104 ? 18 21.25 10.367 1 56.53 104 GLY A O 1
ATOM 885 N N . LEU A 1 105 ? 16.25 19.938 9.516 1 51.78 105 LEU A N 1
ATOM 886 C CA . LEU A 1 105 ? 17.266 19.016 9.023 1 51.78 105 LEU A CA 1
ATOM 887 C C . LEU A 1 105 ? 18.234 19.703 8.07 1 51.78 105 LEU A C 1
ATOM 889 O O . LEU A 1 105 ? 19.344 19.234 7.863 1 51.78 105 LEU A O 1
ATOM 893 N N . SER A 1 106 ? 17.734 20.75 7.582 1 45.59 106 SER A N 1
ATOM 894 C CA . SER A 1 106 ? 18.672 21.578 6.824 1 45.59 106 SER A CA 1
ATOM 895 C C . SER A 1 106 ? 19.891 21.953 7.664 1 45.59 106 SER A C 1
ATOM 897 O O . SER A 1 106 ? 21 22.078 7.141 1 45.59 106 SER A O 1
ATOM 899 N N . ARG A 1 107 ? 19.641 22.266 8.852 1 45.09 107 ARG A N 1
ATOM 900 C CA . ARG A 1 107 ? 20.766 22.594 9.727 1 45.09 107 ARG A CA 1
ATOM 901 C C . ARG A 1 107 ? 21.703 21.406 9.906 1 45.09 107 ARG A C 1
ATOM 903 O O . ARG A 1 107 ? 22.922 21.562 9.961 1 45.09 107 ARG A O 1
ATOM 910 N N . ILE A 1 108 ? 21.125 20.344 10.172 1 44.59 108 ILE A N 1
ATOM 911 C CA . ILE A 1 108 ? 21.922 19.156 10.398 1 44.59 108 ILE A CA 1
ATOM 912 C C . ILE A 1 108 ? 22.578 18.719 9.094 1 44.59 108 ILE A C 1
ATOM 914 O O . ILE A 1 108 ? 23.75 18.344 9.078 1 44.59 108 ILE A O 1
ATOM 918 N N . LEU A 1 109 ? 21.781 18.766 8.062 1 43.91 109 LEU A N 1
ATOM 919 C CA . LEU A 1 109 ? 22.344 18.312 6.805 1 43.91 109 LEU A CA 1
ATOM 920 C C . LEU A 1 109 ? 23.203 19.406 6.172 1 43.91 109 LEU A C 1
ATOM 922 O O . LEU A 1 109 ? 23.844 19.172 5.141 1 43.91 109 LEU A O 1
ATOM 926 N N . SER A 1 110 ? 23.031 20.578 6.586 1 39.31 110 SER A N 1
ATOM 927 C CA . SER A 1 110 ? 23.906 21.609 6.031 1 39.31 110 SER A CA 1
ATOM 928 C C . SER A 1 110 ? 25.375 21.281 6.254 1 39.31 110 SER A C 1
ATOM 930 O O . SER A 1 110 ? 26.25 21.984 5.766 1 39.31 110 SER A O 1
ATOM 932 N N . ASN A 1 111 ? 25.562 20.656 7.293 1 39.72 111 ASN A N 1
ATOM 933 C CA . ASN A 1 111 ? 27 20.438 7.262 1 39.72 111 ASN A CA 1
ATOM 934 C C . ASN A 1 111 ? 27.438 19.812 5.938 1 39.72 111 ASN A C 1
ATOM 936 O O . ASN A 1 111 ? 28.5 19.188 5.859 1 39.72 111 ASN A O 1
ATOM 940 N N . GLY A 1 112 ? 26.922 20.328 4.699 1 42.41 112 GLY A N 1
ATOM 941 C CA . GLY A 1 112 ? 27.562 20.25 3.398 1 42.41 112 GLY A CA 1
ATOM 942 C C . GLY A 1 112 ? 26.594 19.953 2.268 1 42.41 112 GLY A C 1
ATOM 943 O O . GLY A 1 112 ? 26.75 20.469 1.158 1 42.41 112 GLY A O 1
ATOM 944 N N . GLN A 1 113 ? 25.875 18.766 2.082 1 42.53 113 GLN A N 1
ATOM 945 C CA . GLN A 1 113 ? 25.562 18.219 0.762 1 42.53 113 GLN A CA 1
ATOM 946 C C . GLN A 1 113 ? 24.172 18.641 0.3 1 42.53 113 GLN A C 1
ATOM 948 O O . GLN A 1 113 ? 23.844 18.531 -0.884 1 42.53 113 GLN A O 1
ATOM 953 N N . ILE A 1 114 ? 23.141 18.812 1.178 1 46.31 114 ILE A N 1
ATOM 954 C CA . ILE A 1 114 ? 21.859 18.938 0.515 1 46.31 114 ILE A CA 1
ATOM 955 C C . ILE A 1 114 ? 21.453 20.406 0.443 1 46.31 114 ILE A C 1
ATOM 957 O O . ILE A 1 114 ? 21.391 21.094 1.466 1 46.31 114 ILE A O 1
ATOM 961 N N . ASP A 1 115 ? 21.672 21.078 -0.708 1 48.03 115 ASP A N 1
ATOM 962 C CA . ASP A 1 115 ? 21.188 22.406 -1.025 1 48.03 115 ASP A CA 1
ATOM 963 C C . ASP A 1 115 ? 19.688 22.531 -0.746 1 48.03 115 ASP A C 1
ATOM 965 O O . ASP A 1 115 ? 18.859 21.969 -1.471 1 48.03 115 ASP A O 1
ATOM 969 N N . TYR A 1 116 ? 19.25 23 0.482 1 47.75 116 TYR A N 1
ATOM 970 C CA . TYR A 1 116 ? 17.938 23.25 1.07 1 47.75 116 TYR A CA 1
ATOM 971 C C . TYR A 1 116 ? 17.078 24.109 0.152 1 47.75 116 TYR A C 1
ATOM 973 O O . TYR A 1 116 ? 15.859 23.938 0.091 1 47.75 116 TYR A O 1
ATOM 981 N N . GLY A 1 117 ? 17.797 25.188 -0.356 1 52.59 117 GLY A N 1
ATOM 982 C CA . GLY A 1 117 ? 17.047 26.188 -1.096 1 52.59 117 GLY A CA 1
ATOM 983 C C . GLY A 1 117 ? 16.203 25.594 -2.203 1 52.59 117 GLY A C 1
ATOM 984 O O . GLY A 1 117 ? 15.211 26.188 -2.623 1 52.59 117 GLY A O 1
ATOM 985 N N . ASN A 1 118 ? 16.531 24.281 -2.359 1 65.81 118 ASN A N 1
ATOM 986 C CA . ASN A 1 118 ? 15.836 23.797 -3.555 1 65.81 118 ASN A CA 1
ATOM 987 C C . ASN A 1 118 ? 14.992 22.562 -3.256 1 65.81 118 ASN A C 1
ATOM 989 O O . ASN A 1 118 ? 14.648 21.797 -4.164 1 65.81 118 ASN A O 1
ATOM 993 N N . PHE A 1 119 ? 14.594 22.531 -1.917 1 72.69 119 PHE A N 1
ATOM 994 C CA . PHE A 1 119 ? 13.891 21.312 -1.517 1 72.69 119 PHE A CA 1
ATOM 995 C C . PHE A 1 119 ? 12.5 21.266 -2.145 1 72.69 119 PHE A C 1
ATOM 997 O O . PHE A 1 119 ? 12.07 20.219 -2.629 1 72.69 119 PHE A O 1
ATOM 1004 N N . TRP A 1 120 ? 11.875 22.438 -2.213 1 82 120 TRP A N 1
ATOM 1005 C CA . TRP A 1 120 ? 10.477 22.469 -2.613 1 82 120 TRP A CA 1
ATOM 1006 C C . TRP A 1 120 ? 10.336 22.328 -4.125 1 82 120 TRP A C 1
ATOM 1008 O O . TRP A 1 120 ? 9.289 21.922 -4.629 1 82 120 TRP A O 1
ATOM 1018 N N . ILE A 1 121 ? 11.391 22.656 -4.812 1 83.25 121 ILE A N 1
ATOM 1019 C CA . ILE A 1 121 ? 11.312 22.688 -6.27 1 83.25 121 ILE A CA 1
ATOM 1020 C C . ILE A 1 121 ? 11.055 21.281 -6.805 1 83.25 121 ILE A C 1
ATOM 1022 O O . ILE A 1 121 ? 10.109 21.062 -7.566 1 83.25 121 ILE A O 1
ATOM 1026 N N . PRO A 1 122 ? 11.867 20.312 -6.34 1 84.44 122 PRO A N 1
ATOM 1027 C CA . PRO A 1 122 ? 11.586 18.953 -6.82 1 84.44 122 PRO A CA 1
ATOM 1028 C C . PRO A 1 122 ? 10.219 18.453 -6.371 1 84.44 122 PRO A C 1
ATOM 1030 O O . PRO A 1 122 ? 9.594 17.641 -7.074 1 84.44 122 PRO A O 1
ATOM 1033 N N . MET A 1 123 ? 9.742 18.906 -5.285 1 88.06 123 MET A N 1
ATOM 1034 C CA . MET A 1 123 ? 8.422 18.516 -4.809 1 88.06 123 MET A CA 1
ATOM 1035 C C . MET A 1 123 ? 7.328 19.047 -5.727 1 88.06 123 MET A C 1
ATOM 1037 O O . MET A 1 123 ? 6.391 18.312 -6.07 1 88.06 123 MET A O 1
ATOM 1041 N N . ILE A 1 124 ? 7.461 20.281 -6.09 1 89.94 124 ILE A N 1
ATOM 1042 C CA . ILE A 1 124 ? 6.508 20.891 -7.012 1 89.94 124 ILE A CA 1
ATOM 1043 C C . ILE A 1 124 ? 6.555 20.156 -8.352 1 89.94 124 ILE A C 1
ATOM 1045 O O . ILE A 1 124 ? 5.512 19.828 -8.922 1 89.94 124 ILE A O 1
ATOM 1049 N N . ASP A 1 125 ? 7.75 19.875 -8.773 1 90 125 ASP A N 1
ATOM 1050 C CA . ASP A 1 125 ? 7.938 19.156 -10.031 1 90 125 ASP A CA 1
ATOM 1051 C C . ASP A 1 125 ? 7.285 17.781 -9.969 1 90 125 ASP A C 1
ATOM 1053 O O . ASP A 1 125 ? 6.688 17.328 -10.945 1 90 125 ASP A O 1
ATOM 1057 N N . MET A 1 126 ? 7.469 17.172 -8.898 1 91.38 126 MET A N 1
ATOM 1058 C CA . MET A 1 126 ? 6.898 15.844 -8.711 1 91.38 126 MET A CA 1
ATOM 1059 C C . MET A 1 126 ? 5.375 15.891 -8.781 1 91.38 126 MET A C 1
ATOM 1061 O O . MET A 1 126 ? 4.754 15.07 -9.461 1 91.38 126 MET A O 1
ATOM 1065 N N . PHE A 1 127 ? 4.719 16.797 -8.18 1 92 127 PHE A N 1
ATOM 1066 C CA . PHE A 1 127 ? 3.266 16.922 -8.203 1 92 127 PHE A CA 1
ATOM 1067 C C . PHE A 1 127 ? 2.777 17.266 -9.609 1 92 127 PHE A C 1
ATOM 1069 O O . PHE A 1 127 ? 1.741 16.766 -10.047 1 92 127 PHE A O 1
ATOM 1076 N N . ASP A 1 128 ? 3.521 18.109 -10.25 1 91.19 128 ASP A N 1
ATOM 1077 C CA . ASP A 1 128 ? 3.197 18.406 -11.641 1 91.19 128 ASP A CA 1
ATOM 1078 C C . ASP A 1 128 ? 3.309 17.156 -12.508 1 91.19 128 ASP A C 1
ATOM 1080 O O . ASP A 1 128 ? 2.518 16.953 -13.43 1 91.19 128 ASP A O 1
ATOM 1084 N N . GLY A 1 129 ? 4.289 16.359 -12.195 1 89.5 129 GLY A N 1
ATOM 1085 C CA . GLY A 1 129 ? 4.453 15.094 -12.891 1 89.5 129 GLY A CA 1
ATOM 1086 C C . GLY A 1 129 ? 3.273 14.156 -12.719 1 89.5 129 GLY A C 1
ATOM 1087 O O . GLY A 1 129 ? 2.898 13.445 -13.648 1 89.5 129 GLY A O 1
ATOM 1088 N N . ILE A 1 130 ? 2.686 14.125 -11.57 1 88.25 130 ILE A N 1
ATOM 1089 C CA . ILE A 1 130 ? 1.511 13.297 -11.32 1 88.25 130 ILE A CA 1
ATOM 1090 C C . ILE A 1 130 ? 0.373 13.727 -12.242 1 88.25 130 ILE A C 1
ATOM 1092 O O . ILE A 1 130 ? -0.355 12.883 -12.781 1 88.25 130 ILE A O 1
ATOM 1096 N N . LEU A 1 131 ? 0.244 15.008 -12.539 1 85.88 131 LEU A N 1
ATOM 1097 C CA . LEU A 1 131 ? -0.83 15.547 -13.367 1 85.88 131 LEU A CA 1
ATOM 1098 C C . LEU A 1 131 ? -0.573 15.258 -14.844 1 85.88 131 LEU A C 1
ATOM 1100 O O . LEU A 1 131 ? -1.512 15.008 -15.602 1 85.88 131 LEU A O 1
ATOM 1104 N N . THR A 1 132 ? 0.626 15.211 -15.227 1 83.19 132 THR A N 1
ATOM 1105 C CA . THR A 1 132 ? 0.954 15.141 -16.641 1 83.19 132 THR A CA 1
ATOM 1106 C C . THR A 1 132 ? 1.377 13.727 -17.031 1 83.19 132 THR A C 1
ATOM 1108 O O . THR A 1 132 ? 1.442 13.398 -18.219 1 83.19 132 THR A O 1
ATOM 1111 N N . GLY A 1 133 ? 1.722 12.945 -16.062 1 77.38 133 GLY A N 1
ATOM 1112 C CA . GLY A 1 133 ? 2.236 11.609 -16.328 1 77.38 133 GLY A CA 1
ATOM 1113 C C . GLY A 1 133 ? 3.746 11.57 -16.484 1 77.38 133 GLY A C 1
ATOM 1114 O O . GLY A 1 133 ? 4.328 10.516 -16.719 1 77.38 133 GLY A O 1
ATOM 1115 N N . TYR A 1 134 ? 4.305 12.711 -16.219 1 74.81 134 TYR A N 1
ATOM 1116 C CA . TYR A 1 134 ? 5.758 12.805 -16.312 1 74.81 134 TYR A CA 1
ATOM 1117 C C . TYR A 1 134 ? 6.422 12.195 -15.078 1 74.81 134 TYR A C 1
ATOM 1119 O O . TYR A 1 134 ? 5.949 12.391 -13.953 1 74.81 134 TYR A O 1
ATOM 1127 N N . GLN A 1 135 ? 7.422 11.305 -15.32 1 71.81 135 GLN A N 1
ATOM 1128 C CA . GLN A 1 135 ? 8.188 10.734 -14.219 1 71.81 135 GLN A CA 1
ATOM 1129 C C . GLN A 1 135 ? 9.68 11.016 -14.375 1 71.81 135 GLN A C 1
ATOM 1131 O O . GLN A 1 135 ? 10.234 10.852 -15.461 1 71.81 135 GLN A O 1
ATOM 1136 N N . CYS A 1 136 ? 10.125 11.664 -13.297 1 71.06 136 CYS A N 1
ATOM 1137 C CA . CYS A 1 136 ? 11.57 11.883 -13.242 1 71.06 136 CYS A CA 1
ATOM 1138 C C . CYS A 1 136 ? 12.242 10.828 -12.375 1 71.06 136 CYS A C 1
ATOM 1140 O O . CYS A 1 136 ? 11.891 10.672 -11.203 1 71.06 136 CYS A O 1
ATOM 1142 N N . ASN A 1 137 ? 13.164 10.164 -12.898 1 65.69 137 ASN A N 1
ATOM 1143 C CA . ASN A 1 137 ? 13.852 9.094 -12.188 1 65.69 137 ASN A CA 1
ATOM 1144 C C . ASN A 1 137 ? 14.93 9.648 -11.258 1 65.69 137 ASN A C 1
ATOM 1146 O O . ASN A 1 137 ? 15.414 8.938 -10.375 1 65.69 137 ASN A O 1
ATOM 1150 N N . GLU A 1 138 ? 15.117 10.859 -11.289 1 74.88 138 GLU A N 1
ATOM 1151 C CA . GLU A 1 138 ? 16.266 11.398 -10.562 1 74.88 138 GLU A CA 1
ATOM 1152 C C . GLU A 1 138 ? 15.828 12.094 -9.273 1 74.88 138 GLU A C 1
ATOM 1154 O O . GLU A 1 138 ? 16.656 12.641 -8.547 1 74.88 138 GLU A O 1
ATOM 1159 N N . TRP A 1 139 ? 14.594 11.984 -8.945 1 79.88 139 TRP A N 1
ATOM 1160 C CA . TRP A 1 139 ? 14.156 12.586 -7.688 1 79.88 139 TRP A CA 1
ATOM 1161 C C . TRP A 1 139 ? 14.75 11.844 -6.492 1 79.88 139 TRP A C 1
ATOM 1163 O O . TRP A 1 139 ? 14.953 10.633 -6.547 1 79.88 139 TRP A O 1
ATOM 1173 N N . PRO A 1 140 ? 15.047 12.633 -5.414 1 78.88 140 PRO A N 1
ATOM 1174 C CA . PRO A 1 140 ? 15.492 11.961 -4.191 1 78.88 140 PRO A CA 1
ATOM 1175 C C . PRO A 1 140 ? 14.469 10.953 -3.666 1 78.88 140 PRO A C 1
ATOM 1177 O O . PRO A 1 140 ? 13.273 11.117 -3.895 1 78.88 140 PRO A O 1
ATOM 1180 N N . ASP A 1 141 ? 14.953 9.969 -2.963 1 81.44 141 ASP A N 1
ATOM 1181 C CA . ASP A 1 141 ? 14.125 8.883 -2.449 1 81.44 141 ASP A CA 1
ATOM 1182 C C . ASP A 1 141 ? 12.969 9.422 -1.606 1 81.44 141 ASP A C 1
ATOM 1184 O O . ASP A 1 141 ? 11.859 8.891 -1.652 1 81.44 141 ASP A O 1
ATOM 1188 N N . PHE A 1 142 ? 13.305 10.469 -0.959 1 83.38 142 PHE A N 1
ATOM 1189 C CA . PHE A 1 142 ? 12.297 11.078 -0.099 1 83.38 142 PHE A CA 1
ATOM 1190 C C . PHE A 1 142 ? 11.133 11.617 -0.923 1 83.38 142 PHE A C 1
ATOM 1192 O O . PHE A 1 142 ? 9.969 11.438 -0.553 1 83.38 142 PHE A O 1
ATOM 1199 N N . ILE A 1 143 ? 11.406 12.188 -1.999 1 86.94 143 ILE A N 1
ATOM 1200 C CA . ILE A 1 143 ? 10.391 12.742 -2.889 1 86.94 143 ILE A CA 1
ATOM 1201 C C . ILE A 1 143 ? 9.625 11.609 -3.566 1 86.94 143 ILE A C 1
ATOM 1203 O O . ILE A 1 143 ? 8.406 11.68 -3.723 1 86.94 143 ILE A O 1
ATOM 1207 N N . LYS A 1 144 ? 10.312 10.57 -3.879 1 88 144 LYS A N 1
ATOM 1208 C CA . LYS A 1 144 ? 9.664 9.398 -4.465 1 88 144 LYS A CA 1
ATOM 1209 C C . LYS A 1 144 ? 8.695 8.758 -3.48 1 88 144 LYS A C 1
ATOM 1211 O O . LYS A 1 144 ? 7.656 8.227 -3.879 1 88 144 LYS A O 1
ATOM 1216 N N . ALA A 1 145 ? 9.117 8.789 -2.244 1 90.38 145 ALA A N 1
ATOM 1217 C CA . ALA A 1 145 ? 8.242 8.242 -1.208 1 90.38 145 ALA A CA 1
ATOM 1218 C C . ALA A 1 145 ? 6.945 9.047 -1.113 1 90.38 145 ALA A C 1
ATOM 1220 O O . ALA A 1 145 ? 5.859 8.469 -0.986 1 90.38 145 ALA A O 1
ATOM 1221 N N . ILE A 1 146 ? 7.039 10.289 -1.208 1 92.31 146 ILE A N 1
ATOM 1222 C CA . ILE A 1 146 ? 5.859 11.148 -1.179 1 92.31 146 ILE A CA 1
ATOM 1223 C C . ILE A 1 146 ? 5.004 10.898 -2.418 1 92.31 146 ILE A C 1
ATOM 1225 O O . ILE A 1 146 ? 3.779 10.812 -2.326 1 92.31 146 ILE A O 1
ATOM 1229 N N . GLN A 1 147 ? 5.668 10.797 -3.525 1 92.69 147 GLN A N 1
ATOM 1230 C CA . GLN A 1 147 ? 4.949 10.477 -4.754 1 92.69 147 GLN A CA 1
ATOM 1231 C C . GLN A 1 147 ? 4.18 9.164 -4.613 1 92.69 147 GLN A C 1
ATOM 1233 O O . GLN A 1 147 ? 3.027 9.07 -5.039 1 92.69 147 GLN A O 1
ATOM 1238 N N . ARG A 1 148 ? 4.84 8.219 -4.07 1 92.19 148 ARG A N 1
ATOM 1239 C CA . ARG A 1 148 ? 4.234 6.898 -3.896 1 92.19 148 ARG A CA 1
ATOM 1240 C C . ARG A 1 148 ? 2.955 6.988 -3.072 1 92.19 148 ARG A C 1
ATOM 1242 O O . ARG A 1 148 ? 1.911 6.477 -3.48 1 92.19 148 ARG A O 1
ATOM 1249 N N . VAL A 1 149 ? 3.025 7.613 -1.964 1 94.25 149 VAL A N 1
ATOM 1250 C CA . VAL A 1 149 ? 1.866 7.691 -1.081 1 94.25 149 VAL A CA 1
ATOM 1251 C C . VAL A 1 149 ? 0.778 8.539 -1.731 1 94.25 149 VAL A C 1
ATOM 1253 O O . VAL A 1 149 ? -0.41 8.234 -1.622 1 94.25 149 VAL A O 1
ATOM 1256 N N . ALA A 1 150 ? 1.196 9.586 -2.402 1 94.75 150 ALA A N 1
ATOM 1257 C CA . ALA A 1 150 ? 0.228 10.43 -3.105 1 94.75 150 ALA A CA 1
ATOM 1258 C C . ALA A 1 150 ? -0.53 9.625 -4.16 1 94.75 150 ALA A C 1
ATOM 1260 O O . ALA A 1 150 ? -1.759 9.688 -4.234 1 94.75 150 ALA A O 1
ATOM 1261 N N . LYS A 1 151 ? 0.154 8.875 -4.875 1 91.81 151 LYS A N 1
ATOM 1262 C CA . LYS A 1 151 ? -0.474 8.07 -5.918 1 91.81 151 LYS A CA 1
ATOM 1263 C C . LYS A 1 151 ? -1.411 7.023 -5.316 1 91.81 151 LYS A C 1
ATOM 1265 O O . LYS A 1 151 ? -2.449 6.703 -5.902 1 91.81 151 LYS A O 1
ATOM 1270 N N . GLU A 1 152 ? -1.034 6.48 -4.227 1 92.25 152 GLU A N 1
ATOM 1271 C CA . GLU A 1 152 ? -1.897 5.52 -3.551 1 92.25 152 GLU A CA 1
ATOM 1272 C C . GLU A 1 152 ? -3.217 6.16 -3.131 1 92.25 152 GLU A C 1
ATOM 1274 O O . GLU A 1 152 ? -4.285 5.57 -3.312 1 92.25 152 GLU A O 1
ATOM 1279 N N . VAL A 1 153 ? -3.109 7.32 -2.619 1 94.81 153 VAL A N 1
ATOM 1280 C CA . VAL A 1 153 ? -4.309 8.047 -2.213 1 94.81 153 VAL A CA 1
ATOM 1281 C C . VAL A 1 153 ? -5.109 8.453 -3.447 1 94.81 153 VAL A C 1
ATOM 1283 O O . VAL A 1 153 ? -6.328 8.258 -3.496 1 94.81 153 VAL A O 1
ATOM 1286 N N . TYR A 1 154 ? -4.445 8.914 -4.469 1 93.69 154 TYR A N 1
ATOM 1287 C CA . TYR A 1 154 ? -5.086 9.469 -5.656 1 93.69 154 TYR A CA 1
ATOM 1288 C C . TYR A 1 154 ? -5.742 8.375 -6.488 1 93.69 154 TYR A C 1
ATOM 1290 O O . TYR A 1 154 ? -6.574 8.656 -7.352 1 93.69 154 TYR A O 1
ATOM 1298 N N . PHE A 1 155 ? -5.383 7.172 -6.184 1 90.56 155 PHE A N 1
ATOM 1299 C CA . PHE A 1 155 ? -6.023 6.051 -6.867 1 90.56 155 PHE A CA 1
ATOM 1300 C C . PHE A 1 155 ? -7.535 6.082 -6.652 1 90.56 155 PHE A C 1
ATOM 1302 O O . PHE A 1 155 ? -8.297 5.707 -7.539 1 90.56 155 PHE A O 1
ATOM 1309 N N . ASP A 1 156 ? -7.98 6.602 -5.531 1 90.19 156 ASP A N 1
ATOM 1310 C CA . ASP A 1 156 ? -9.398 6.613 -5.184 1 90.19 156 ASP A CA 1
ATOM 1311 C C . ASP A 1 156 ? -10.016 7.98 -5.453 1 90.19 156 ASP A C 1
ATOM 1313 O O . ASP A 1 156 ? -11.188 8.211 -5.129 1 90.19 156 ASP A O 1
ATOM 1317 N N . TYR A 1 157 ? -9.203 8.891 -5.98 1 93.31 157 TYR A N 1
ATOM 1318 C CA . TYR A 1 157 ? -9.656 10.258 -6.207 1 93.31 157 TYR A CA 1
ATOM 1319 C C . TYR A 1 157 ? -10.141 10.445 -7.641 1 93.31 157 TYR A C 1
ATOM 1321 O O . TYR A 1 157 ? -9.617 9.812 -8.562 1 93.31 157 TYR A O 1
ATOM 1329 N N . THR A 1 158 ? -11.188 11.273 -7.793 1 91.62 158 THR A N 1
ATOM 1330 C CA . THR A 1 158 ? -11.516 11.789 -9.117 1 91.62 158 THR A CA 1
ATOM 1331 C C . THR A 1 158 ? -10.461 12.773 -9.594 1 91.62 158 THR A C 1
ATOM 1333 O O . THR A 1 158 ? -9.617 13.227 -8.805 1 91.62 158 THR A O 1
ATOM 1336 N N . LYS A 1 159 ? -10.492 13.102 -10.836 1 90.31 159 LYS A N 1
ATOM 1337 C CA . LYS A 1 159 ? -9.57 14.086 -11.391 1 90.31 159 LYS A CA 1
ATOM 1338 C C . LYS A 1 159 ? -9.695 15.43 -10.672 1 90.31 159 LYS A C 1
ATOM 1340 O O . LYS A 1 159 ? -8.688 16.109 -10.43 1 90.31 159 LYS A O 1
ATOM 1345 N N . GLN A 1 160 ? -10.875 15.789 -10.289 1 93.88 160 GLN A N 1
ATOM 1346 C CA . GLN A 1 160 ? -11.117 17.047 -9.586 1 93.88 160 GLN A CA 1
ATOM 1347 C C . GLN A 1 160 ? -10.461 17.031 -8.203 1 93.88 160 GLN A C 1
ATOM 1349 O O . GLN A 1 160 ? -9.844 18.016 -7.797 1 93.88 160 GLN A O 1
ATOM 1354 N N . GLN A 1 161 ? -10.586 15.922 -7.578 1 95.44 161 GLN A N 1
ATOM 1355 C CA . GLN A 1 161 ? -9.992 15.766 -6.254 1 95.44 161 GLN A CA 1
ATOM 1356 C C . GLN A 1 161 ? -8.469 15.836 -6.332 1 95.44 161 GLN A C 1
ATOM 1358 O O . GLN A 1 161 ? -7.824 16.453 -5.484 1 95.44 161 GLN A O 1
ATOM 1363 N N . ILE A 1 162 ? -7.941 15.242 -7.34 1 95.62 162 ILE A N 1
ATOM 1364 C CA . ILE A 1 162 ? -6.492 15.25 -7.523 1 95.62 162 ILE A CA 1
ATOM 1365 C C . ILE A 1 162 ? -6.012 16.672 -7.766 1 95.62 162 ILE A C 1
ATOM 1367 O O . ILE A 1 162 ? -5.055 17.141 -7.129 1 95.62 162 ILE A O 1
ATOM 1371 N N . ASN A 1 163 ? -6.707 17.391 -8.57 1 94.38 163 ASN A N 1
ATOM 1372 C CA . ASN A 1 163 ? -6.332 18.766 -8.898 1 94.38 163 ASN A CA 1
ATOM 1373 C C . ASN A 1 163 ? -6.352 19.656 -7.66 1 94.38 163 ASN A C 1
ATOM 1375 O O . ASN A 1 163 ? -5.414 20.422 -7.426 1 94.38 163 ASN A O 1
ATOM 1379 N N . ARG A 1 164 ? -7.363 19.578 -6.91 1 94.75 164 ARG A N 1
ATOM 1380 C CA . ARG A 1 164 ? -7.43 20.453 -5.742 1 94.75 164 ARG A CA 1
ATOM 1381 C C . ARG A 1 164 ? -6.41 20.047 -4.688 1 94.75 164 ARG A C 1
ATOM 1383 O O . ARG A 1 164 ? -5.852 20.891 -3.988 1 94.75 164 ARG A O 1
ATOM 1390 N N . SER A 1 165 ? -6.234 18.703 -4.582 1 95.69 165 SER A N 1
ATOM 1391 C CA . SER A 1 165 ? -5.215 18.234 -3.65 1 95.69 165 SER A CA 1
ATOM 1392 C C . SER A 1 165 ? -3.844 18.812 -4.004 1 95.69 165 SER A C 1
ATOM 1394 O O . SER A 1 165 ? -3.145 19.344 -3.143 1 95.69 165 SER A O 1
ATOM 1396 N N . ILE A 1 166 ? -3.475 18.75 -5.211 1 95.12 166 ILE A N 1
ATOM 1397 C CA . ILE A 1 166 ? -2.168 19.203 -5.668 1 95.12 166 ILE A CA 1
ATOM 1398 C C . ILE A 1 166 ? -2.068 20.719 -5.508 1 95.12 166 ILE A C 1
ATOM 1400 O O . ILE A 1 166 ? -1.033 21.234 -5.086 1 95.12 166 ILE A O 1
ATOM 1404 N N . LYS A 1 167 ? -3.105 21.359 -5.805 1 93.94 167 LYS A N 1
ATOM 1405 C CA . LYS A 1 167 ? -3.127 22.812 -5.59 1 93.94 167 LYS A CA 1
ATOM 1406 C C . LYS A 1 167 ? -2.891 23.156 -4.125 1 93.94 167 LYS A C 1
ATOM 1408 O O . LYS A 1 167 ? -2.135 24.078 -3.811 1 93.94 167 LYS A O 1
ATOM 1413 N N . MET A 1 168 ? -3.514 22.484 -3.264 1 93.19 168 MET A N 1
ATOM 1414 C CA . MET A 1 168 ? -3.381 22.75 -1.834 1 93.19 168 MET A CA 1
ATOM 1415 C C . MET A 1 168 ? -1.962 22.469 -1.355 1 93.19 168 MET A C 1
ATOM 1417 O O . MET A 1 168 ? -1.437 23.172 -0.5 1 93.19 168 MET A O 1
ATOM 1421 N N . PHE A 1 169 ? -1.376 21.484 -1.902 1 92.44 169 PHE A N 1
ATOM 1422 C CA . PHE A 1 169 ? 0.014 21.203 -1.559 1 92.44 169 PHE A CA 1
ATOM 1423 C C . PHE A 1 169 ? 0.926 22.328 -2.059 1 92.44 169 PHE A C 1
ATOM 1425 O O . PHE A 1 169 ? 1.864 22.719 -1.365 1 92.44 169 PHE A O 1
ATOM 1432 N N . LYS A 1 170 ? 0.664 22.734 -3.211 1 91.31 170 LYS A N 1
ATOM 1433 C CA . LYS A 1 170 ? 1.459 23.828 -3.758 1 91.31 170 LYS A CA 1
ATOM 1434 C C . LYS A 1 170 ? 1.264 25.109 -2.947 1 91.31 170 LYS A C 1
ATOM 1436 O O . LYS A 1 170 ? 2.211 25.875 -2.744 1 91.31 170 LYS A O 1
ATOM 1441 N N . ASP A 1 171 ? 0.104 25.297 -2.502 1 91.06 171 ASP A N 1
ATOM 1442 C CA . ASP A 1 171 ? -0.163 26.438 -1.619 1 91.06 171 ASP A CA 1
ATOM 1443 C C . ASP A 1 171 ? 0.601 26.297 -0.304 1 91.06 171 ASP A C 1
ATOM 1445 O O . ASP A 1 171 ? 1.095 27.281 0.241 1 91.06 171 ASP A O 1
ATOM 1449 N N . TYR A 1 172 ? 0.668 25.125 0.182 1 93 172 TYR A N 1
ATOM 1450 C CA . TYR A 1 172 ? 1.451 24.844 1.382 1 93 172 TYR A CA 1
ATOM 1451 C C . TYR A 1 172 ? 2.914 25.219 1.175 1 93 172 TYR A C 1
ATOM 1453 O O . TYR A 1 172 ? 3.518 25.891 2.02 1 93 172 TYR A O 1
ATOM 1461 N N . ILE A 1 173 ? 3.414 24.797 0.064 1 89.56 173 ILE A N 1
ATOM 1462 C CA . ILE A 1 173 ? 4.805 25.078 -0.26 1 89.56 173 ILE A CA 1
ATOM 1463 C C . ILE A 1 173 ? 5 26.594 -0.405 1 89.56 173 ILE A C 1
ATOM 1465 O O . ILE A 1 173 ? 5.973 27.156 0.107 1 89.56 173 ILE A O 1
ATOM 1469 N N . ALA A 1 174 ? 4.055 27.25 -1.068 1 89.38 174 ALA A N 1
ATOM 1470 C CA . ALA A 1 174 ? 4.125 28.688 -1.243 1 89.38 174 ALA A CA 1
ATOM 1471 C C . ALA A 1 174 ? 4.113 29.406 0.104 1 89.38 174 ALA A C 1
ATOM 1473 O O . ALA A 1 174 ? 4.84 30.391 0.303 1 89.38 174 ALA A O 1
ATOM 1474 N N . GLY A 1 175 ? 3.277 28.922 1.007 1 89.75 175 GLY A N 1
ATOM 1475 C CA . GLY A 1 175 ? 3.256 29.484 2.35 1 89.75 175 GLY A CA 1
ATOM 1476 C C . GLY A 1 175 ? 4.582 29.344 3.072 1 89.75 175 GLY A C 1
ATOM 1477 O O . GLY A 1 175 ? 5.043 30.297 3.713 1 89.75 175 GLY A O 1
ATOM 1478 N N . ASN A 1 176 ? 5.191 28.25 2.941 1 87.19 176 ASN A N 1
ATOM 1479 C CA . ASN A 1 176 ? 6.492 28.016 3.564 1 87.19 176 ASN A CA 1
ATOM 1480 C C . ASN A 1 176 ? 7.566 28.922 2.957 1 87.19 176 ASN A C 1
ATOM 1482 O O . ASN A 1 176 ? 8.414 29.453 3.676 1 87.19 176 ASN A O 1
ATOM 1486 N N . ILE A 1 177 ? 7.488 29.047 1.674 1 83.56 177 ILE A N 1
ATOM 1487 C CA . ILE A 1 177 ? 8.445 29.906 0.99 1 83.56 177 ILE A CA 1
ATOM 1488 C C . ILE A 1 177 ? 8.273 31.359 1.47 1 83.56 177 ILE A C 1
ATOM 1490 O O . ILE A 1 177 ? 9.266 32.062 1.685 1 83.56 177 ILE A O 1
ATOM 1494 N N . LEU A 1 178 ? 7.094 31.812 1.672 1 85.56 178 LEU A N 1
ATOM 1495 C CA . LEU A 1 178 ? 6.828 33.156 2.18 1 85.56 178 LEU A CA 1
ATOM 1496 C C . LEU A 1 178 ? 7.41 33.344 3.576 1 85.56 178 LEU A C 1
ATOM 1498 O O . LEU A 1 178 ? 8 34.375 3.881 1 85.56 178 LEU A O 1
ATOM 1502 N N . GLU A 1 179 ? 7.312 32.344 4.383 1 84.94 179 GLU A N 1
ATOM 1503 C CA . GLU A 1 179 ? 7.848 32.406 5.738 1 84.94 179 GLU A CA 1
ATOM 1504 C C . GLU A 1 179 ? 9.375 32.438 5.727 1 84.94 179 GLU A C 1
ATOM 1506 O O . GLU A 1 179 ? 9.984 33.125 6.551 1 84.94 179 GLU A O 1
ATOM 1511 N N . ASP A 1 180 ? 9.914 31.766 4.836 1 78.88 180 ASP A N 1
ATOM 1512 C CA . ASP A 1 180 ? 11.367 31.703 4.727 1 78.88 180 ASP A CA 1
ATOM 1513 C C . ASP A 1 180 ? 11.945 33.062 4.391 1 78.88 180 ASP A C 1
ATOM 1515 O O . ASP A 1 180 ? 13.078 33.406 4.77 1 78.88 180 ASP A O 1
ATOM 1519 N N . ASN A 1 181 ? 11.234 33.812 3.693 1 78.25 181 ASN A N 1
ATOM 1520 C CA . ASN A 1 181 ? 11.688 35.125 3.289 1 78.25 181 ASN A CA 1
ATOM 1521 C C . ASN A 1 181 ? 11.852 36.062 4.488 1 78.25 181 ASN A C 1
ATOM 1523 O O . ASN A 1 181 ? 12.555 37.062 4.406 1 78.25 181 ASN A O 1
ATOM 1527 N N . TRP A 1 182 ? 11.281 35.656 5.562 1 80.75 182 TRP A N 1
ATOM 1528 C CA . TRP A 1 182 ? 11.414 36.5 6.758 1 80.75 182 TRP A CA 1
ATOM 1529 C C . TRP A 1 182 ? 12.758 36.25 7.441 1 80.75 182 TRP A C 1
ATOM 1531 O O . TRP A 1 182 ? 13.211 37.062 8.242 1 80.75 182 TRP A O 1
ATOM 1541 N N . SER A 1 183 ? 13.391 35.156 7.164 1 67.25 183 SER A N 1
ATOM 1542 C CA . SER A 1 183 ? 14.68 34.812 7.766 1 67.25 183 SER A CA 1
ATOM 1543 C C . SER A 1 183 ? 15.836 35.219 6.863 1 67.25 183 SER A C 1
ATOM 1545 O O . SER A 1 183 ? 16.953 35.438 7.34 1 67.25 183 SER A O 1
ATOM 1547 N N . SER A 1 184 ? 15.93 35.156 5.488 1 55.84 184 SER A N 1
ATOM 1548 C CA . SER A 1 184 ? 17.031 35.312 4.539 1 55.84 184 SER A CA 1
ATOM 1549 C C . SER A 1 184 ? 17.391 36.781 4.324 1 55.84 184 SER A C 1
ATOM 1551 O O . SER A 1 184 ? 18.438 37.094 3.77 1 55.84 184 SER A O 1
ATOM 1553 N N . GLU A 1 185 ? 16.703 37.812 4.441 1 45.94 185 GLU A N 1
ATOM 1554 C CA . GLU A 1 185 ? 17.109 39.031 3.758 1 45.94 185 GLU A CA 1
ATOM 1555 C C . GLU A 1 185 ? 18.547 39.406 4.113 1 45.94 185 GLU A C 1
ATOM 1557 O O . GLU A 1 185 ? 19.172 40.219 3.428 1 45.94 185 GLU A O 1
ATOM 1562 N N . HIS A 1 186 ? 19.141 39.219 5.34 1 39.66 186 HIS A N 1
ATOM 1563 C CA . HIS A 1 186 ? 20.359 40.031 5.406 1 39.66 186 HIS A CA 1
ATOM 1564 C C . HIS A 1 186 ? 21.516 39.375 4.668 1 39.66 186 HIS A C 1
ATOM 1566 O O . HIS A 1 186 ? 22.672 39.75 4.848 1 39.66 186 HIS A O 1
ATOM 1572 N N . ASN A 1 187 ? 21.422 38.219 4.234 1 37.94 187 ASN A N 1
ATOM 1573 C CA . ASN A 1 187 ? 22.719 37.938 3.607 1 37.94 187 ASN A CA 1
ATOM 1574 C C . ASN A 1 187 ? 22.906 38.75 2.318 1 37.94 187 ASN A C 1
ATOM 1576 O O . ASN A 1 187 ? 22.562 38.25 1.233 1 37.94 187 ASN A O 1
ATOM 1580 N N . ASP A 1 188 ? 22.688 40 2.205 1 33.31 188 ASP A N 1
ATOM 1581 C CA . ASP A 1 188 ? 23.312 40.688 1.086 1 33.31 188 ASP A CA 1
ATOM 1582 C C . ASP A 1 188 ? 24.766 40.25 0.903 1 33.31 188 ASP A C 1
ATOM 1584 O O . ASP A 1 188 ? 25.516 40.188 1.873 1 33.31 188 ASP A O 1
ATOM 1588 N N . GLY A 1 189 ? 25.203 39.531 -0.164 1 34.62 189 GLY A N 1
ATOM 1589 C CA . GLY A 1 189 ? 26.484 39.25 -0.776 1 34.62 189 GLY A CA 1
ATOM 1590 C C . GLY A 1 189 ? 27.656 39.812 -0.013 1 34.62 189 GLY A C 1
ATOM 1591 O O . GLY A 1 189 ? 28.812 39.531 -0.339 1 34.62 189 GLY A O 1
ATOM 1592 N N . THR A 1 190 ? 27.656 41.125 0.254 1 33.47 190 THR A N 1
ATOM 1593 C CA . THR A 1 190 ? 28.922 41.75 0.608 1 33.47 190 THR A CA 1
ATOM 1594 C C . THR A 1 190 ? 29.5 41.125 1.872 1 33.47 190 THR A C 1
ATOM 1596 O O . THR A 1 190 ? 30.719 41.062 2.039 1 33.47 190 THR A O 1
ATOM 1599 N N . ASN A 1 191 ? 28.844 41.156 3.049 1 30.58 191 ASN A N 1
ATOM 1600 C CA . ASN A 1 191 ? 29.609 41.062 4.293 1 30.58 191 ASN A CA 1
ATOM 1601 C C . ASN A 1 191 ? 29.906 39.625 4.652 1 30.58 191 ASN A C 1
ATOM 1603 O O . ASN A 1 191 ? 29.375 39.094 5.629 1 30.58 191 ASN A O 1
ATOM 1607 N N . LEU A 1 192 ? 30 38.656 3.799 1 33.59 192 LEU A N 1
ATOM 1608 C CA . LEU A 1 192 ? 30.734 37.469 4.211 1 33.59 192 LEU A CA 1
ATOM 1609 C C . LEU A 1 192 ? 32.062 37.844 4.871 1 33.59 192 LEU A C 1
ATOM 1611 O O . LEU A 1 192 ? 32.844 36.969 5.258 1 33.59 192 LEU A O 1
ATOM 1615 N N . THR A 1 193 ? 32.75 38.875 4.324 1 30.86 193 THR A N 1
ATOM 1616 C CA . THR A 1 193 ? 34.156 38.969 4.719 1 30.86 193 THR A CA 1
ATOM 1617 C C . THR A 1 193 ? 34.281 39.062 6.234 1 30.86 193 THR A C 1
ATOM 1619 O O . THR A 1 193 ? 35.25 38.625 6.812 1 30.86 193 THR A O 1
ATOM 1622 N N . ASN A 1 194 ? 34 40.344 6.898 1 29.7 194 ASN A N 1
ATOM 1623 C CA . ASN A 1 194 ? 34.594 40.594 8.203 1 29.7 194 ASN A CA 1
ATOM 1624 C C . ASN A 1 194 ? 33.969 39.719 9.289 1 29.7 194 ASN A C 1
ATOM 1626 O O . ASN A 1 194 ? 32.75 39.438 9.234 1 29.7 194 ASN A O 1
ATOM 1630 N N . GLY A 1 195 ? 34.594 38.688 10 1 33 195 GLY A N 1
ATOM 1631 C CA . GLY A 1 195 ? 34.531 37.844 11.195 1 33 195 GLY A CA 1
ATOM 1632 C C . GLY A 1 195 ? 33.344 38.188 12.094 1 33 195 GLY A C 1
ATOM 1633 O O . GLY A 1 195 ? 33.219 37.594 13.172 1 33 195 GLY A O 1
ATOM 1634 N N . ASN A 1 196 ? 32.969 39.438 12.125 1 31.28 196 ASN A N 1
ATOM 1635 C CA . ASN A 1 196 ? 31.938 39.75 13.125 1 31.28 196 ASN A CA 1
ATOM 1636 C C . ASN A 1 196 ? 30.578 39.188 12.75 1 31.28 196 ASN A C 1
ATOM 1638 O O . ASN A 1 196 ? 30.141 39.312 11.602 1 31.28 196 ASN A O 1
ATOM 1642 N N . GLY A 1 197 ? 30.109 37.906 13.102 1 34.66 197 GLY A N 1
ATOM 1643 C CA . GLY A 1 197 ? 28.859 37.156 13.125 1 34.66 197 GLY A CA 1
ATOM 1644 C C . GLY A 1 197 ? 27.641 38.062 12.93 1 34.66 197 GLY A C 1
ATOM 1645 O O . GLY A 1 197 ? 27.047 38.5 13.906 1 34.66 197 GLY A O 1
ATOM 1646 N N . LEU A 1 198 ? 27.609 38.844 11.969 1 38.09 198 LEU A N 1
ATOM 1647 C CA . LEU A 1 198 ? 26.375 39.625 11.82 1 38.09 198 LEU A CA 1
ATOM 1648 C C . LEU A 1 198 ? 25.141 38.75 11.906 1 38.09 198 LEU A C 1
ATOM 1650 O O . LEU A 1 198 ? 25.047 37.75 11.188 1 38.09 198 LEU A O 1
ATOM 1654 N N . GLN A 1 199 ? 24.438 38.625 12.992 1 40.81 199 GLN A N 1
ATOM 1655 C CA . GLN A 1 199 ? 23.188 38 13.391 1 40.81 199 GLN A CA 1
ATOM 1656 C C . GLN A 1 199 ? 22.125 38.156 12.312 1 40.81 199 GLN A C 1
ATOM 1658 O O . GLN A 1 199 ? 21.844 39.25 11.859 1 40.81 199 GLN A O 1
ATOM 1663 N N . SER A 1 200 ? 22 37.406 11.32 1 49.25 200 SER A N 1
ATOM 1664 C CA . SER A 1 200 ? 20.875 37.375 10.398 1 49.25 200 SER A CA 1
ATOM 1665 C C . SER A 1 200 ? 19.594 37.875 11.07 1 49.25 200 SER A C 1
ATOM 1667 O O . SER A 1 200 ? 19.203 37.344 12.125 1 49.25 200 SER A O 1
ATOM 1669 N N . GLU A 1 201 ? 19.234 39.156 11.016 1 59.34 201 GLU A N 1
ATOM 1670 C CA . GLU A 1 201 ? 18.062 39.75 11.648 1 59.34 201 GLU A CA 1
ATOM 1671 C C . GLU A 1 201 ? 16.766 39.188 11.086 1 59.34 201 GLU A C 1
ATOM 1673 O O . GLU A 1 201 ? 16.609 39.094 9.867 1 59.34 201 GLU A O 1
ATOM 1678 N N . THR A 1 202 ? 15.938 38.344 11.797 1 72.62 202 THR A N 1
ATOM 1679 C CA . THR A 1 202 ? 14.602 37.844 11.492 1 72.62 202 THR A CA 1
ATOM 1680 C C . THR A 1 202 ? 13.594 39 11.453 1 72.62 202 THR A C 1
ATOM 1682 O O . THR A 1 202 ? 13.57 39.844 12.352 1 72.62 202 THR A O 1
ATOM 1685 N N . ILE A 1 203 ? 13.07 39.188 10.234 1 85.19 203 ILE A N 1
ATOM 1686 C CA . ILE A 1 203 ? 12 40.188 10.094 1 85.19 203 ILE A CA 1
ATOM 1687 C C . ILE A 1 203 ? 10.711 39.625 10.703 1 85.19 203 ILE A C 1
ATOM 1689 O O . ILE A 1 203 ? 10.305 38.5 10.391 1 85.19 203 ILE A O 1
ATOM 1693 N N . ILE A 1 204 ? 10.18 40.344 11.656 1 91.12 204 ILE A N 1
ATOM 1694 C CA . ILE A 1 204 ? 8.867 40 12.203 1 91.12 204 ILE A CA 1
ATOM 1695 C C . ILE A 1 204 ? 7.77 40.625 11.336 1 91.12 204 ILE A C 1
ATOM 1697 O O . ILE A 1 204 ? 7.641 41.844 11.258 1 91.12 204 ILE A O 1
ATOM 1701 N N . PRO A 1 205 ? 7.047 39.844 10.703 1 92.56 205 PRO A N 1
ATOM 1702 C CA . PRO A 1 205 ? 6.008 40.344 9.812 1 92.56 205 PRO A CA 1
ATOM 1703 C C . PRO A 1 205 ? 4.863 41.031 10.578 1 92.56 205 PRO A C 1
ATOM 1705 O O . PRO A 1 205 ? 4.742 40.844 11.789 1 92.56 205 PRO A O 1
ATOM 1708 N N . ASP A 1 206 ? 4.133 41.812 9.82 1 93.62 206 ASP A N 1
ATOM 1709 C CA . ASP A 1 206 ? 2.879 42.281 10.414 1 93.62 206 ASP A CA 1
ATOM 1710 C C . ASP A 1 206 ? 1.861 41.125 10.492 1 93.62 206 ASP A C 1
ATOM 1712 O O . ASP A 1 206 ? 2.084 40.062 9.93 1 93.62 206 ASP A O 1
ATOM 1716 N N . TRP A 1 207 ? 0.819 41.406 11.195 1 94.94 207 TRP A N 1
ATOM 1717 C CA . TRP A 1 207 ? -0.165 40.375 11.492 1 94.94 207 TRP A CA 1
ATOM 1718 C C . TRP A 1 207 ? -0.754 39.812 10.203 1 94.94 207 TRP A C 1
ATOM 1720 O O . TRP A 1 207 ? -0.852 38.594 10.055 1 94.94 207 TRP A O 1
ATOM 1730 N N . ASP A 1 208 ? -1.133 40.656 9.258 1 93.94 208 ASP A N 1
ATOM 1731 C CA . ASP A 1 208 ? -1.773 40.219 8.023 1 93.94 208 ASP A CA 1
ATOM 1732 C C . ASP A 1 208 ? -0.823 39.375 7.18 1 93.94 208 ASP A C 1
ATOM 1734 O O . ASP A 1 208 ? -1.228 38.375 6.617 1 93.94 208 ASP A O 1
ATOM 1738 N N . SER A 1 209 ? 0.397 39.812 7.133 1 92.81 209 SER A N 1
ATOM 1739 C CA . SER A 1 209 ? 1.408 39.062 6.406 1 92.81 209 SER A CA 1
ATOM 1740 C C . SER A 1 209 ? 1.66 37.688 7.062 1 92.81 209 SER A C 1
ATOM 1742 O O . SER A 1 209 ? 1.82 36.688 6.375 1 92.81 209 SER A O 1
ATOM 1744 N N . TYR A 1 210 ? 1.651 37.719 8.352 1 94.81 210 TYR A N 1
ATOM 1745 C CA . TYR A 1 210 ? 1.835 36.5 9.109 1 94.81 210 TYR A CA 1
ATOM 1746 C C . TYR A 1 210 ? 0.709 35.5 8.82 1 94.81 210 TYR A C 1
ATOM 1748 O O . TYR A 1 210 ? 0.963 34.344 8.484 1 94.81 210 TYR A O 1
ATOM 1756 N N . MET A 1 211 ? -0.471 36.031 8.898 1 95.44 211 MET A N 1
ATOM 1757 C CA . MET A 1 211 ? -1.637 35.188 8.711 1 95.44 211 MET A CA 1
ATOM 1758 C C . MET A 1 211 ? -1.69 34.656 7.281 1 95.44 211 MET A C 1
ATOM 1760 O O . MET A 1 211 ? -2.043 33.5 7.062 1 95.44 211 MET A O 1
ATOM 1764 N N . LYS A 1 212 ? -1.354 35.438 6.359 1 93 212 LYS A N 1
ATOM 1765 C CA . LYS A 1 212 ? -1.348 35.031 4.957 1 93 212 LYS A CA 1
ATOM 1766 C C . LYS A 1 212 ? -0.374 33.875 4.727 1 93 212 LYS A C 1
ATOM 1768 O O . LYS A 1 212 ? -0.717 32.906 4.07 1 93 212 LYS A O 1
ATOM 1773 N N . ALA A 1 213 ? 0.811 34 5.223 1 93 213 ALA A N 1
ATOM 1774 C CA . ALA A 1 213 ? 1.812 32.938 5.066 1 93 213 ALA A CA 1
ATOM 1775 C C . ALA A 1 213 ? 1.406 31.672 5.816 1 93 213 ALA A C 1
ATOM 1777 O O . ALA A 1 213 ? 1.514 30.578 5.289 1 93 213 ALA A O 1
ATOM 1778 N N . ARG A 1 214 ? 0.878 31.891 6.969 1 95.31 214 ARG A N 1
ATOM 1779 C CA . ARG A 1 214 ? 0.54 30.766 7.84 1 95.31 214 ARG A CA 1
ATOM 1780 C C . ARG A 1 214 ? -0.642 29.969 7.281 1 95.31 214 ARG A C 1
ATOM 1782 O O . ARG A 1 214 ? -0.718 28.75 7.449 1 95.31 214 ARG A O 1
ATOM 1789 N N . LEU A 1 215 ? -1.502 30.688 6.602 1 94.56 215 LEU A N 1
ATOM 1790 C CA . LEU A 1 215 ? -2.635 30.016 5.98 1 94.56 215 LEU A CA 1
ATOM 1791 C C . LEU A 1 215 ? -2.158 28.953 4.996 1 94.56 215 LEU A C 1
ATOM 1793 O O . LEU A 1 215 ? -2.803 27.906 4.832 1 94.56 215 LEU A O 1
ATOM 1797 N N . GLY A 1 216 ? -1.109 29.219 4.387 1 90.31 216 GLY A N 1
ATOM 1798 C CA . GLY A 1 216 ? -0.511 28.234 3.5 1 90.31 216 GLY A CA 1
ATOM 1799 C C . GLY A 1 216 ? 0.331 27.203 4.227 1 90.31 216 GLY A C 1
ATOM 1800 O O . GLY A 1 216 ? 0.156 26 4.031 1 90.31 216 GLY A O 1
ATOM 1801 N N . SER A 1 217 ? 1.056 27.578 5.207 1 90.69 217 SER A N 1
ATOM 1802 C CA . SER A 1 217 ? 2.137 26.75 5.73 1 90.69 217 SER A CA 1
ATOM 1803 C C . SER A 1 217 ? 1.646 25.859 6.859 1 90.69 217 SER A C 1
ATOM 1805 O O . SER A 1 217 ? 2.326 24.906 7.242 1 90.69 217 SER A O 1
ATOM 1807 N N . VAL A 1 218 ? 0.467 26.172 7.438 1 91.69 218 VAL A N 1
ATOM 1808 C CA . VAL A 1 218 ? 0.01 25.406 8.594 1 91.69 218 VAL A CA 1
ATOM 1809 C C . VAL A 1 218 ? -0.422 24.016 8.148 1 91.69 218 VAL A C 1
ATOM 1811 O O . VAL A 1 218 ? -0.505 23.094 8.961 1 91.69 218 VAL A O 1
ATOM 1814 N N . GLY A 1 219 ? -0.732 23.812 6.914 1 91.5 219 GLY A N 1
ATOM 1815 C CA . GLY A 1 219 ? -1.122 22.5 6.398 1 91.5 219 GLY A CA 1
ATOM 1816 C C . GLY A 1 219 ? -2.586 22.188 6.629 1 91.5 219 GLY A C 1
ATOM 1817 O O . GLY A 1 219 ? -3.014 21.047 6.449 1 91.5 219 GLY A O 1
ATOM 1818 N N . GLY A 1 220 ? -3.371 23.141 7.043 1 92.75 220 GLY A N 1
ATOM 1819 C CA . GLY A 1 220 ? -4.781 22.922 7.32 1 92.75 220 GLY A CA 1
ATOM 1820 C C . GLY A 1 220 ? -5.578 22.516 6.094 1 92.75 220 GLY A C 1
ATOM 1821 O O . GLY A 1 220 ? -6.359 21.562 6.145 1 92.75 220 GLY A O 1
ATOM 1822 N N . GLN A 1 221 ? -5.309 23.172 5.051 1 91.94 221 GLN A N 1
ATOM 1823 C CA . GLN A 1 221 ? -6.062 22.891 3.834 1 91.94 221 GLN A CA 1
ATOM 1824 C C . GLN A 1 221 ? -5.73 21.5 3.291 1 91.94 221 GLN A C 1
ATOM 1826 O O . GLN A 1 221 ? -6.602 20.812 2.76 1 91.94 221 GLN A O 1
ATOM 1831 N N . MET A 1 222 ? -4.508 21.141 3.393 1 92.38 222 MET A N 1
ATOM 1832 C CA . MET A 1 222 ? -4.113 19.797 2.994 1 92.38 222 MET A CA 1
ATOM 1833 C C . MET A 1 222 ? -4.84 18.75 3.832 1 92.38 222 MET A C 1
ATOM 1835 O O . MET A 1 222 ? -5.305 17.734 3.301 1 92.38 222 MET A O 1
ATOM 1839 N N . THR A 1 223 ? -4.953 19.016 5.082 1 96.5 223 THR A N 1
ATOM 1840 C CA . THR A 1 223 ? -5.66 18.125 5.988 1 96.5 223 THR A CA 1
ATOM 1841 C C . THR A 1 223 ? -7.137 18.031 5.621 1 96.5 223 THR A C 1
ATOM 1843 O O . THR A 1 223 ? -7.711 16.938 5.59 1 96.5 223 THR A O 1
ATOM 1846 N N . LEU A 1 224 ? -7.688 19.141 5.246 1 97.62 224 LEU A N 1
ATOM 1847 C CA . LEU A 1 224 ? -9.117 19.219 4.984 1 97.62 224 LEU A CA 1
ATOM 1848 C C . LEU A 1 224 ? -9.484 18.469 3.701 1 97.62 224 LEU A C 1
ATOM 1850 O O . LEU A 1 224 ? -10.547 17.859 3.611 1 97.62 224 LEU A O 1
ATOM 1854 N N . GLN A 1 225 ? -8.633 18.547 2.754 1 96.69 225 GLN A N 1
ATOM 1855 C CA . GLN A 1 225 ? -8.953 17.844 1.52 1 96.69 225 GLN A CA 1
ATOM 1856 C C . GLN A 1 225 ? -8.875 16.328 1.713 1 96.69 225 GLN A C 1
ATOM 1858 O O . GLN A 1 225 ? -9.602 15.57 1.062 1 96.69 225 GLN A O 1
ATOM 1863 N N . LEU A 1 226 ? -8.148 15.805 2.633 1 97.94 226 LEU A N 1
ATOM 1864 C CA . LEU A 1 226 ? -7.996 14.375 2.898 1 97.94 226 LEU A CA 1
ATOM 1865 C C . LEU A 1 226 ? -9.25 13.812 3.564 1 97.94 226 LEU A C 1
ATOM 1867 O O . LEU A 1 226 ? -9.414 12.594 3.643 1 97.94 226 LEU A O 1
ATOM 1871 N N . ILE A 1 227 ? -10.133 14.711 3.996 1 98.44 227 ILE A N 1
ATOM 1872 C CA . ILE A 1 227 ? -11.398 14.266 4.566 1 98.44 227 ILE A CA 1
ATOM 1873 C C . ILE A 1 227 ? -12.172 13.453 3.531 1 98.44 227 ILE A C 1
ATOM 1875 O O . ILE A 1 227 ? -12.797 12.438 3.863 1 98.44 227 ILE A O 1
ATOM 1879 N N . GLU A 1 228 ? -12.086 13.891 2.277 1 98 228 GLU A N 1
ATOM 1880 C CA . GLU A 1 228 ? -12.766 13.156 1.218 1 98 228 GLU A CA 1
ATOM 1881 C C . GLU A 1 228 ? -12.25 11.727 1.117 1 98 228 GLU A C 1
ATOM 1883 O O . GLU A 1 228 ? -13.023 10.789 0.922 1 98 228 GLU A O 1
ATOM 1888 N N . TYR A 1 229 ? -10.984 11.531 1.257 1 97.62 229 TYR A N 1
ATOM 1889 C CA . TYR A 1 229 ? -10.398 10.195 1.23 1 97.62 229 TYR A CA 1
ATOM 1890 C C . TYR A 1 229 ? -10.836 9.383 2.439 1 97.62 229 TYR A C 1
ATOM 1892 O O . TYR A 1 229 ? -11.25 8.227 2.301 1 97.62 229 TYR A O 1
ATOM 1900 N N . ALA A 1 230 ? -10.727 10 3.631 1 97.81 230 ALA A N 1
ATOM 1901 C CA . ALA A 1 230 ? -11.039 9.32 4.887 1 97.81 230 ALA A CA 1
ATOM 1902 C C . ALA A 1 230 ? -12.492 8.844 4.906 1 97.81 230 ALA A C 1
ATOM 1904 O O . ALA A 1 230 ? -12.789 7.758 5.41 1 97.81 230 ALA A O 1
ATOM 1905 N N . LYS A 1 231 ? -13.352 9.68 4.309 1 97.31 231 LYS A N 1
ATOM 1906 C CA . LYS A 1 231 ? -14.781 9.406 4.359 1 97.31 231 LYS A CA 1
ATOM 1907 C C . LYS A 1 231 ? -15.25 8.695 3.092 1 97.31 231 LYS A C 1
ATOM 1909 O O . LYS A 1 231 ? -16.406 8.305 2.984 1 97.31 231 LYS A O 1
ATOM 1914 N N . ASN A 1 232 ? -14.391 8.516 2.16 1 94.19 232 ASN A N 1
ATOM 1915 C CA . ASN A 1 232 ? -14.719 7.914 0.874 1 94.19 232 ASN A CA 1
ATOM 1916 C C . ASN A 1 232 ? -15.867 8.648 0.187 1 94.19 232 ASN A C 1
ATOM 1918 O O . ASN A 1 232 ? -16.875 8.039 -0.189 1 94.19 232 ASN A O 1
ATOM 1922 N N . ILE A 1 233 ? -15.703 9.992 0.061 1 96.38 233 ILE A N 1
ATOM 1923 C CA . ILE A 1 233 ? -16.656 10.836 -0.641 1 96.38 233 ILE A CA 1
ATOM 1924 C C . ILE A 1 233 ? -15.922 11.742 -1.63 1 96.38 233 ILE A C 1
ATOM 1926 O O . ILE A 1 233 ? -14.703 11.891 -1.553 1 96.38 233 ILE A O 1
ATOM 1930 N N . SER A 1 234 ? -16.703 12.297 -2.584 1 96.12 234 SER A N 1
ATOM 1931 C CA . SER A 1 234 ? -16.172 13.227 -3.57 1 96.12 234 SER A CA 1
ATOM 1932 C C . SER A 1 234 ? -17.094 14.422 -3.762 1 96.12 234 SER A C 1
ATOM 1934 O O . SER A 1 234 ? -18.125 14.32 -4.43 1 96.12 234 SER A O 1
ATOM 1936 N N . LEU A 1 235 ? -16.625 15.5 -3.186 1 96.81 235 LEU A N 1
ATOM 1937 C CA . LEU A 1 235 ? -17.359 16.734 -3.48 1 96.81 235 LEU A CA 1
ATOM 1938 C C . LEU A 1 235 ? -17.125 17.172 -4.926 1 96.81 235 LEU A C 1
ATOM 1940 O O . LEU A 1 235 ? -16.016 17.047 -5.441 1 96.81 235 LEU A O 1
ATOM 1944 N N . ILE A 1 236 ? -18.188 17.672 -5.527 1 94.81 236 ILE A N 1
ATOM 1945 C CA . ILE A 1 236 ? -18.016 18.234 -6.859 1 94.81 236 ILE A CA 1
ATOM 1946 C C . ILE A 1 236 ? -17.438 19.641 -6.746 1 94.81 236 ILE A C 1
ATOM 1948 O O . ILE A 1 236 ? -17.469 20.25 -5.672 1 94.81 236 ILE A O 1
ATOM 1952 N N . ASP A 1 237 ? -16.922 20.141 -7.773 1 94.25 237 ASP A N 1
ATOM 1953 C CA . ASP A 1 237 ? -16.234 21.422 -7.77 1 94.25 237 ASP A CA 1
ATOM 1954 C C . ASP A 1 237 ? -17.156 22.547 -7.332 1 94.25 237 ASP A C 1
ATOM 1956 O O . ASP A 1 237 ? -16.734 23.484 -6.652 1 94.25 237 ASP A O 1
ATOM 1960 N N . GLN A 1 238 ? -18.375 22.438 -7.715 1 94 238 GLN A N 1
ATOM 1961 C CA . GLN A 1 238 ? -19.344 23.453 -7.344 1 94 238 GLN A CA 1
ATOM 1962 C C . GLN A 1 238 ? -19.531 23.516 -5.828 1 94 238 GLN A C 1
ATOM 1964 O O . GLN A 1 238 ? -19.688 24.609 -5.266 1 94 238 GLN A O 1
ATOM 1969 N N . GLU A 1 239 ? -19.5 22.391 -5.254 1 96.5 239 GLU A N 1
ATOM 1970 C CA . GLU A 1 239 ? -19.609 22.328 -3.799 1 96.5 239 GLU A CA 1
ATOM 1971 C C . GLU A 1 239 ? -18.344 22.844 -3.121 1 96.5 239 GLU A C 1
ATOM 1973 O O . GLU A 1 239 ? -18.406 23.688 -2.229 1 96.5 239 GLU A O 1
ATOM 1978 N N . TRP A 1 240 ? -17.188 22.406 -3.6 1 96.81 240 TRP A N 1
ATOM 1979 C CA . TRP A 1 240 ? -15.898 22.75 -3.018 1 96.81 240 TRP A CA 1
ATOM 1980 C C . TRP A 1 240 ? -15.609 24.234 -3.148 1 96.81 240 TRP A C 1
ATOM 1982 O O . TRP A 1 240 ? -15.008 24.844 -2.26 1 96.81 240 TRP A O 1
ATOM 1992 N N . ASN A 1 241 ? -16.094 24.781 -4.219 1 96.25 241 ASN A N 1
ATOM 1993 C CA . ASN A 1 241 ? -15.766 26.172 -4.527 1 96.25 241 ASN A CA 1
ATOM 1994 C C . ASN A 1 241 ? -16.875 27.125 -4.09 1 96.25 241 ASN A C 1
ATOM 1996 O O . ASN A 1 241 ? -16.781 28.328 -4.316 1 96.25 241 ASN A O 1
ATOM 2000 N N . HIS A 1 242 ? -17.859 26.562 -3.506 1 97.69 242 HIS A N 1
ATOM 2001 C CA . HIS A 1 242 ? -18.938 27.422 -3 1 97.69 242 HIS A CA 1
ATOM 2002 C C . HIS A 1 242 ? -18.391 28.422 -1.985 1 97.69 242 HIS A C 1
ATOM 2004 O O . HIS A 1 242 ? -17.547 28.078 -1.151 1 97.69 242 HIS A O 1
ATOM 2010 N N . PRO A 1 243 ? -18.859 29.641 -1.964 1 97.94 243 PRO A N 1
ATOM 2011 C CA . PRO A 1 243 ? -18.312 30.688 -1.088 1 97.94 243 PRO A CA 1
ATOM 2012 C C . PRO A 1 243 ? -18.375 30.312 0.39 1 97.94 243 PRO A C 1
ATOM 2014 O O . PRO A 1 243 ? -17.438 30.578 1.141 1 97.94 243 PRO A O 1
ATOM 2017 N N . LEU A 1 244 ? -19.422 29.672 0.782 1 98.5 244 LEU A N 1
ATOM 2018 C CA . LEU A 1 244 ? -19.547 29.25 2.174 1 98.5 244 LEU A CA 1
ATOM 2019 C C . LEU A 1 244 ? -18.5 28.188 2.518 1 98.5 244 LEU A C 1
ATOM 2021 O O . LEU A 1 244 ? -17.938 28.219 3.609 1 98.5 244 LEU A O 1
ATOM 2025 N N . MET A 1 245 ? -18.312 27.312 1.574 1 98.12 245 MET A N 1
ATOM 2026 C CA . MET A 1 245 ? -17.297 26.281 1.772 1 98.12 245 MET A CA 1
ATOM 2027 C C . MET A 1 245 ? -15.906 26.891 1.845 1 98.12 245 MET A C 1
ATOM 2029 O O . MET A 1 245 ? -15.117 26.547 2.727 1 98.12 245 MET A O 1
ATOM 2033 N N . LYS A 1 246 ? -15.633 27.828 1.026 1 97.44 246 LYS A N 1
ATOM 2034 C CA . LYS A 1 246 ? -14.344 28.516 1.051 1 97.44 246 LYS A CA 1
ATOM 2035 C C . LYS A 1 246 ? -14.125 29.234 2.375 1 97.44 246 LYS A C 1
ATOM 2037 O O . LYS A 1 246 ? -13.039 29.188 2.947 1 97.44 246 LYS A O 1
ATOM 2042 N N . SER A 1 247 ? -15.164 29.859 2.809 1 98.06 247 SER A N 1
ATOM 2043 C CA . SER A 1 247 ? -15.086 30.547 4.09 1 98.06 247 SER A CA 1
ATOM 2044 C C . SER A 1 247 ? -14.812 29.578 5.23 1 98.06 247 SER A C 1
ATOM 2046 O O . SER A 1 247 ? -14.047 29.891 6.148 1 98.06 247 SER A O 1
ATOM 2048 N N . LEU A 1 248 ? -15.453 28.438 5.109 1 98.62 248 LEU A N 1
ATOM 2049 C CA . LEU A 1 248 ? -15.242 27.422 6.129 1 98.62 248 LEU A CA 1
ATOM 2050 C C . LEU A 1 248 ? -13.797 26.938 6.121 1 98.62 248 LEU A C 1
ATOM 2052 O O . LEU A 1 248 ? -13.164 26.828 7.176 1 98.62 248 LEU A O 1
ATOM 2056 N N . LEU A 1 249 ? -13.258 26.672 4.961 1 97.31 249 LEU A N 1
ATOM 2057 C CA . LEU A 1 249 ? -11.883 26.188 4.832 1 97.31 249 LEU A CA 1
ATOM 2058 C C . LEU A 1 249 ? -10.898 27.188 5.418 1 97.31 249 LEU A C 1
ATOM 2060 O O . LEU A 1 249 ? -9.961 26.812 6.117 1 97.31 249 LEU A O 1
ATOM 2064 N N . VAL A 1 250 ? -11.156 28.406 5.184 1 96.94 250 VAL A N 1
ATOM 2065 C CA . VAL A 1 250 ? -10.289 29.469 5.695 1 96.94 250 VAL A CA 1
ATOM 2066 C C . VAL A 1 250 ? -10.43 29.562 7.215 1 96.94 250 VAL A C 1
ATOM 2068 O O . VAL A 1 250 ? -9.422 29.641 7.93 1 96.94 250 VAL A O 1
ATOM 2071 N N . ALA A 1 251 ? -11.617 29.531 7.684 1 98.25 251 ALA A N 1
ATOM 2072 C CA . ALA A 1 251 ? -11.859 29.641 9.117 1 98.25 251 ALA A CA 1
ATOM 2073 C C . ALA A 1 251 ? -11.203 28.5 9.883 1 98.25 251 ALA A C 1
ATOM 2075 O O . ALA A 1 251 ? -10.594 28.719 10.93 1 98.25 251 ALA A O 1
ATOM 2076 N N . VAL A 1 252 ? -11.367 27.328 9.336 1 98.5 252 VAL A N 1
ATOM 2077 C CA . VAL A 1 252 ? -10.766 26.141 9.969 1 98.5 252 VAL A CA 1
ATOM 2078 C C . VAL A 1 252 ? -9.25 26.266 9.961 1 98.5 252 VAL A C 1
ATOM 2080 O O . VAL A 1 252 ? -8.586 26 10.969 1 98.5 252 VAL A O 1
ATOM 2083 N N . SER A 1 253 ? -8.703 26.656 8.875 1 97.44 253 SER A N 1
ATOM 2084 C CA . SER A 1 253 ? -7.258 26.812 8.773 1 97.44 253 SER A CA 1
ATOM 2085 C C . SER A 1 253 ? -6.746 27.859 9.766 1 97.44 253 SER A C 1
ATOM 2087 O O . SER A 1 253 ? -5.699 27.672 10.391 1 97.44 253 SER A O 1
ATOM 2089 N N . GLU A 1 254 ? -7.469 28.922 9.883 1 97.5 254 GLU A N 1
ATOM 2090 C CA . GLU A 1 254 ? -7.09 29.969 10.836 1 97.5 254 GLU A CA 1
ATOM 2091 C C . GLU A 1 254 ? -7.164 29.453 12.273 1 97.5 254 GLU A C 1
ATOM 2093 O O . GLU A 1 254 ? -6.305 29.781 13.094 1 97.5 254 GLU A O 1
ATOM 2098 N N . GLU A 1 255 ? -8.219 28.766 12.516 1 98.38 255 GLU A N 1
ATOM 2099 C CA . GLU A 1 255 ? -8.336 28.172 13.836 1 98.38 255 GLU A CA 1
ATOM 2100 C C . GLU A 1 255 ? -7.148 27.25 14.133 1 98.38 255 GLU A C 1
ATOM 2102 O O . GLU A 1 255 ? -6.566 27.297 15.219 1 98.38 255 GLU A O 1
ATOM 2107 N N . MET A 1 256 ? -6.781 26.453 13.211 1 97.75 256 MET A N 1
ATOM 2108 C CA . MET A 1 256 ? -5.668 25.516 13.367 1 97.75 256 MET A CA 1
ATOM 2109 C C . MET A 1 256 ? -4.359 26.266 13.586 1 97.75 256 MET A C 1
ATOM 2111 O O . MET A 1 256 ? -3.514 25.844 14.367 1 97.75 256 MET A O 1
ATOM 2115 N N . ILE A 1 257 ? -4.176 27.375 12.891 1 97.12 257 ILE A N 1
ATOM 2116 C CA . ILE A 1 257 ? -2.998 28.219 13.094 1 97.12 257 ILE A CA 1
ATOM 2117 C C . ILE A 1 257 ? -2.928 28.656 14.555 1 97.12 257 ILE A C 1
ATOM 2119 O O . ILE A 1 257 ? -1.895 28.516 15.211 1 97.12 257 ILE A O 1
ATOM 2123 N N . MET A 1 258 ? -4.043 29.172 15.047 1 97.81 258 MET A N 1
ATOM 2124 C CA . MET A 1 258 ? -4.09 29.734 16.391 1 97.81 258 MET A CA 1
ATOM 2125 C C . MET A 1 258 ? -3.902 28.641 17.438 1 97.81 258 MET A C 1
ATOM 2127 O O . MET A 1 258 ? -3.184 28.828 18.422 1 97.81 258 MET A O 1
ATOM 2131 N N . VAL A 1 259 ? -4.531 27.516 17.188 1 97.5 259 VAL A N 1
ATOM 2132 C CA . VAL A 1 259 ? -4.402 26.406 18.125 1 97.5 259 VAL A CA 1
ATOM 2133 C C . VAL A 1 259 ? -2.961 25.906 18.141 1 97.5 259 VAL A C 1
ATOM 2135 O O . VAL A 1 259 ? -2.406 25.625 19.203 1 97.5 259 VAL A O 1
ATOM 2138 N N . ASN A 1 260 ? -2.373 25.781 17.016 1 96 260 ASN A N 1
ATOM 2139 C CA . ASN A 1 260 ? -0.976 25.375 16.922 1 96 260 ASN A CA 1
ATOM 2140 C C . ASN A 1 260 ? -0.061 26.312 17.703 1 96 260 ASN A C 1
ATOM 2142 O O . ASN A 1 260 ? 0.725 25.875 18.531 1 96 260 ASN A O 1
ATOM 2146 N N . ASP A 1 261 ? -0.21 27.562 17.438 1 96.31 261 ASP A N 1
ATOM 2147 C CA . ASP A 1 261 ? 0.654 28.547 18.094 1 96.31 261 ASP A CA 1
ATOM 2148 C C . ASP A 1 261 ? 0.403 28.578 19.594 1 96.31 261 ASP A C 1
ATOM 2150 O O . ASP A 1 261 ? 1.332 28.797 20.391 1 96.31 261 ASP A O 1
ATOM 2154 N N . HIS A 1 262 ? -0.801 28.375 19.938 1 96.62 262 HIS A N 1
ATOM 2155 C CA . HIS A 1 262 ? -1.2 28.438 21.328 1 96.62 262 HIS A CA 1
ATOM 2156 C C . HIS A 1 262 ? -0.666 27.234 22.109 1 96.62 262 HIS A C 1
ATOM 2158 O O . HIS A 1 262 ? -0.178 27.375 23.234 1 96.62 262 HIS A O 1
ATOM 2164 N N . LEU A 1 263 ? -0.654 26.094 21.484 1 94.88 263 LEU A N 1
ATOM 2165 C CA . LEU A 1 263 ? -0.45 24.875 22.266 1 94.88 263 LEU A CA 1
ATOM 2166 C C . LEU A 1 263 ? 0.949 24.312 22.031 1 94.88 263 LEU A C 1
ATOM 2168 O O . LEU A 1 263 ? 1.416 23.469 22.797 1 94.88 263 LEU A O 1
ATOM 2172 N N . THR A 1 264 ? 1.649 24.719 21.031 1 92.81 264 THR A N 1
ATOM 2173 C CA . THR A 1 264 ? 2.926 24.094 20.703 1 92.81 264 THR A CA 1
ATOM 2174 C C . THR A 1 264 ? 4.074 25.078 20.891 1 92.81 264 THR A C 1
ATOM 2176 O O . THR A 1 264 ? 5.117 24.953 20.234 1 92.81 264 THR A O 1
ATOM 2179 N N . PHE A 1 265 ? 3.941 25.984 21.766 1 94.69 265 PHE A N 1
ATOM 2180 C CA . PHE A 1 265 ? 4.844 27.109 22 1 94.69 265 PHE A CA 1
ATOM 2181 C C . PHE A 1 265 ? 6.25 26.625 22.312 1 94.69 265 PHE A C 1
ATOM 2183 O O . PHE A 1 265 ? 7.234 27.156 21.797 1 94.69 265 PHE A O 1
ATOM 2190 N N . ARG A 1 266 ? 6.395 25.656 23.094 1 92.31 266 ARG A N 1
ATOM 2191 C CA . ARG A 1 266 ? 7.699 25.141 23.5 1 92.31 266 ARG A CA 1
ATOM 2192 C C . ARG A 1 266 ? 8.555 24.781 22.297 1 92.31 266 ARG A C 1
ATOM 2194 O O . ARG A 1 266 ? 9.727 25.172 22.219 1 92.31 266 ARG A O 1
ATOM 2201 N N . LYS A 1 267 ? 8 24.047 21.438 1 90.44 267 LYS A N 1
ATOM 2202 C CA . LYS A 1 267 ? 8.727 23.594 20.266 1 90.44 267 LYS A CA 1
ATOM 2203 C C . LYS A 1 267 ? 9.203 24.766 19.422 1 90.44 267 LYS A C 1
ATOM 2205 O O . LYS A 1 267 ? 10.312 24.75 18.891 1 90.44 267 LYS A O 1
ATOM 2210 N N . GLU A 1 268 ? 8.32 25.734 19.328 1 89.94 268 GLU A N 1
ATOM 2211 C CA . GLU A 1 268 ? 8.625 26.891 18.484 1 89.94 268 GLU A CA 1
ATOM 2212 C C . GLU A 1 268 ? 9.812 27.672 19.031 1 89.94 268 GLU A C 1
ATOM 2214 O O . GLU A 1 268 ? 10.617 28.203 18.266 1 89.94 268 GLU A O 1
ATOM 2219 N N . VAL A 1 269 ? 9.922 27.719 20.312 1 91.44 269 VAL A N 1
ATOM 2220 C CA . VAL A 1 269 ? 11.055 28.391 20.938 1 91.44 269 VAL A CA 1
ATOM 2221 C C . VAL A 1 269 ? 12.352 27.672 20.594 1 91.44 269 VAL A C 1
ATOM 2223 O O . VAL A 1 269 ? 13.352 28.297 20.234 1 91.44 269 VAL A O 1
ATOM 2226 N N . ALA A 1 270 ? 12.297 26.422 20.672 1 85.75 270 ALA A N 1
ATOM 2227 C CA . ALA A 1 270 ? 13.477 25.609 20.375 1 85.75 270 ALA A CA 1
ATOM 2228 C C . ALA A 1 270 ? 13.883 25.75 18.906 1 85.75 270 ALA A C 1
ATOM 2230 O O . ALA A 1 270 ? 15.07 25.844 18.594 1 85.75 270 ALA A O 1
ATOM 2231 N N . GLU A 1 271 ? 12.953 25.828 18.062 1 82.19 271 GLU A N 1
ATOM 2232 C CA . GLU A 1 271 ? 13.211 25.891 16.625 1 82.19 271 GLU A CA 1
ATOM 2233 C C . GLU A 1 271 ? 13.734 27.266 16.234 1 82.19 271 GLU A C 1
ATOM 2235 O O . GLU A 1 271 ? 14.391 27.422 15.195 1 82.19 271 GLU A O 1
ATOM 2240 N N . ALA A 1 272 ? 13.438 28.219 17.062 1 85.69 272 ALA A N 1
ATOM 2241 C CA . ALA A 1 272 ? 13.898 29.578 16.812 1 85.69 272 ALA A CA 1
ATOM 2242 C C . ALA A 1 272 ? 15.203 29.859 17.547 1 85.69 272 ALA A C 1
ATOM 2244 O O . ALA A 1 272 ? 15.461 31 17.969 1 85.69 272 ALA A O 1
ATOM 2245 N N . ASN A 1 273 ? 15.93 28.844 17.844 1 83.12 273 ASN A N 1
ATOM 2246 C CA . ASN A 1 273 ? 17.219 28.922 18.516 1 83.12 273 ASN A CA 1
ATOM 2247 C C . ASN A 1 273 ? 17.094 29.594 19.875 1 83.12 273 ASN A C 1
ATOM 2249 O O . ASN A 1 273 ? 17.953 30.391 20.266 1 83.12 273 ASN A O 1
ATOM 2253 N N . PHE A 1 274 ? 15.93 29.469 20.484 1 90 274 PHE A N 1
ATOM 2254 C CA . PHE A 1 274 ? 15.664 29.875 21.859 1 90 274 PHE A CA 1
ATOM 2255 C C . PHE A 1 274 ? 15.594 31.391 21.969 1 90 274 PHE A C 1
ATOM 2257 O O . PHE A 1 274 ? 15.945 31.969 23 1 90 274 PHE A O 1
ATOM 2264 N N . LYS A 1 275 ? 15.258 32 20.859 1 90.62 275 LYS A N 1
ATOM 2265 C CA . LYS A 1 275 ? 15.031 33.469 20.828 1 90.62 275 LYS A CA 1
ATOM 2266 C C . LYS A 1 275 ? 13.594 33.781 20.422 1 90.62 275 LYS A C 1
ATOM 2268 O O . LYS A 1 275 ? 13.211 33.562 19.281 1 90.62 275 LYS A O 1
ATOM 2273 N N . PHE A 1 276 ? 12.875 34.312 21.359 1 93.88 276 PHE A N 1
ATOM 2274 C CA . PHE A 1 276 ? 11.484 34.688 21.125 1 93.88 276 PHE A CA 1
ATOM 2275 C C . PHE A 1 276 ? 11.375 35.656 19.953 1 93.88 276 PHE A C 1
ATOM 2277 O O . PHE A 1 276 ? 10.461 35.531 19.141 1 93.88 276 PHE A O 1
ATOM 2284 N N . SER A 1 277 ? 12.32 36.531 19.75 1 91.56 277 SER A N 1
ATOM 2285 C CA . SER A 1 277 ? 12.297 37.562 18.734 1 91.56 277 SER A CA 1
ATOM 2286 C C . SER A 1 277 ? 12.516 36.969 17.344 1 91.56 277 SER A C 1
ATOM 2288 O O . SER A 1 277 ? 12.258 37.656 16.344 1 91.56 277 SER A O 1
ATOM 2290 N N . ASN A 1 278 ? 12.93 35.719 17.328 1 88.88 278 ASN A N 1
ATOM 2291 C CA . ASN A 1 278 ? 13.195 35.062 16.062 1 88.88 278 ASN A CA 1
ATOM 2292 C C . ASN A 1 278 ? 12.062 34.125 15.672 1 88.88 278 ASN A C 1
ATOM 2294 O O . ASN A 1 278 ? 12.094 33.5 14.594 1 88.88 278 ASN A O 1
ATOM 2298 N N . MET A 1 279 ? 11.07 34.094 16.484 1 90.31 279 MET A N 1
ATOM 2299 C CA . MET A 1 279 ? 10.008 33.094 16.25 1 90.31 279 MET A CA 1
ATOM 2300 C C . MET A 1 279 ? 9.023 33.594 15.203 1 90.31 279 MET A C 1
ATOM 2302 O O . MET A 1 279 ? 8.648 34.781 15.211 1 90.31 279 MET A O 1
ATOM 2306 N N . ARG A 1 280 ? 8.648 32.75 14.32 1 88.75 280 ARG A N 1
ATOM 2307 C CA . ARG A 1 280 ? 7.512 32.969 13.438 1 88.75 280 ARG A CA 1
ATOM 2308 C C . ARG A 1 280 ? 6.211 32.531 14.102 1 88.75 280 ARG A C 1
ATOM 2310 O O . ARG A 1 280 ? 5.652 31.484 13.742 1 88.75 280 ARG A O 1
ATOM 2317 N N . HIS A 1 281 ? 5.781 33.375 14.945 1 94.31 281 HIS A N 1
ATOM 2318 C CA . HIS A 1 281 ? 4.738 32.938 15.867 1 94.31 281 HIS A CA 1
ATOM 2319 C C . HIS A 1 281 ? 3.779 34.094 16.188 1 94.31 281 HIS A C 1
ATOM 2321 O O . HIS A 1 281 ? 4.195 35.25 16.281 1 94.31 281 HIS A O 1
ATOM 2327 N N . ALA A 1 282 ? 2.578 33.719 16.422 1 97.06 282 ALA A N 1
ATOM 2328 C CA . ALA A 1 282 ? 1.538 34.719 16.672 1 97.06 282 ALA A CA 1
ATOM 2329 C C . ALA A 1 282 ? 1.885 35.594 17.875 1 97.06 282 ALA A C 1
ATOM 2331 O O . ALA A 1 282 ? 1.669 36.812 17.859 1 97.06 282 ALA A O 1
ATOM 2332 N N . TYR A 1 283 ? 2.418 35 18.953 1 97.19 283 TYR A N 1
ATOM 2333 C CA . TYR A 1 283 ? 2.766 35.75 20.141 1 97.19 283 TYR A CA 1
ATOM 2334 C C . TYR A 1 283 ? 3.816 36.812 19.828 1 97.19 283 TYR A C 1
ATOM 2336 O O . TYR A 1 283 ? 3.707 37.969 20.281 1 97.19 283 TYR A O 1
ATOM 2344 N N . THR A 1 284 ? 4.793 36.375 19.031 1 95.88 284 THR A N 1
ATOM 2345 C CA . THR A 1 284 ? 5.871 37.312 18.688 1 95.88 284 THR A CA 1
ATOM 2346 C C . THR A 1 284 ? 5.344 38.469 17.844 1 95.88 284 THR A C 1
ATOM 2348 O O . THR A 1 284 ? 5.691 39.625 18.094 1 95.88 284 THR A O 1
ATOM 2351 N N . VAL A 1 285 ? 4.543 38.156 16.938 1 95.81 285 VAL A N 1
ATOM 2352 C CA . VAL A 1 285 ? 3.994 39.156 16.031 1 95.81 285 VAL A CA 1
ATOM 2353 C C . VAL A 1 285 ? 3.137 40.156 16.812 1 95.81 285 VAL A C 1
ATOM 2355 O O . VAL A 1 285 ? 3.219 41.375 16.578 1 95.81 285 VAL A O 1
ATOM 2358 N N . LEU A 1 286 ? 2.352 39.688 17.734 1 96.75 286 LEU A N 1
ATOM 2359 C CA . LEU A 1 286 ? 1.452 40.531 18.516 1 96.75 286 LEU A CA 1
ATOM 2360 C C . LEU A 1 286 ? 2.234 41.406 19.5 1 96.75 286 LEU A C 1
ATOM 2362 O O . LEU A 1 286 ? 1.922 42.562 19.656 1 96.75 286 LEU A O 1
ATOM 2366 N N . VAL A 1 287 ? 3.238 40.812 20.125 1 96.25 287 VAL A N 1
ATOM 2367 C CA . VAL A 1 287 ? 4.082 41.594 21.031 1 96.25 287 VAL A CA 1
ATOM 2368 C C . VAL A 1 287 ? 4.812 42.688 20.266 1 96.25 287 VAL A C 1
ATOM 2370 O O . VAL A 1 287 ? 4.863 43.844 20.703 1 96.25 287 VAL A O 1
ATOM 2373 N N . HIS A 1 288 ? 5.277 42.312 19.141 1 93.81 288 HIS A N 1
ATOM 2374 C CA . HIS A 1 288 ? 6.066 43.219 18.328 1 93.81 288 HIS A CA 1
ATOM 2375 C C . HIS A 1 288 ? 5.188 44.312 17.719 1 93.81 288 HIS A C 1
ATOM 2377 O O . HIS A 1 288 ? 5.508 45.5 17.812 1 93.81 288 HIS A O 1
ATOM 2383 N N . ASN A 1 289 ? 4.152 43.969 17.094 1 93.06 289 ASN A N 1
ATOM 2384 C CA . ASN A 1 289 ? 3.383 44.875 16.266 1 93.06 289 ASN A CA 1
ATOM 2385 C C . ASN A 1 289 ? 2.34 45.656 17.078 1 93.06 289 ASN A C 1
ATOM 2387 O O . ASN A 1 289 ? 1.979 46.781 16.734 1 93.06 289 ASN A O 1
ATOM 2391 N N . LYS A 1 290 ? 1.868 45.094 18.141 1 92.31 290 LYS A N 1
ATOM 2392 C CA . LYS A 1 290 ? 0.781 45.719 18.875 1 92.31 290 LYS A CA 1
ATOM 2393 C C . LYS A 1 290 ? 1.248 46.188 20.25 1 92.31 290 LYS A C 1
ATOM 2395 O O . LYS A 1 290 ? 0.477 46.781 21.016 1 92.31 290 LYS A O 1
ATOM 2400 N N . GLY A 1 291 ? 2.416 45.844 20.594 1 91.5 291 GLY A N 1
ATOM 2401 C CA . GLY A 1 291 ? 2.959 46.25 21.875 1 91.5 291 GLY A CA 1
ATOM 2402 C C . GLY A 1 291 ? 2.326 45.531 23.047 1 91.5 291 GLY A C 1
ATOM 2403 O O . GLY A 1 291 ? 2.246 46.094 24.156 1 91.5 291 GLY A O 1
ATOM 2404 N N . LEU A 1 292 ? 1.869 44.375 22.828 1 95.06 292 LEU A N 1
ATOM 2405 C CA . LEU A 1 292 ? 1.262 43.562 23.891 1 95.06 292 LEU A CA 1
ATOM 2406 C C . LEU A 1 292 ? 2.33 42.906 24.75 1 95.06 292 LEU A C 1
ATOM 2408 O O . LEU A 1 292 ? 3.438 42.625 24.281 1 95.06 292 LEU A O 1
ATOM 2412 N N . THR A 1 293 ? 1.965 42.75 26.031 1 95.44 293 THR A N 1
ATOM 2413 C CA . THR A 1 293 ? 2.766 41.812 26.812 1 95.44 293 THR A CA 1
ATOM 2414 C C . THR A 1 293 ? 2.557 40.375 26.344 1 95.44 293 THR A C 1
ATOM 2416 O O . THR A 1 293 ? 1.62 40.094 25.594 1 95.44 293 THR A O 1
ATOM 2419 N N . LEU A 1 294 ? 3.385 39.5 26.75 1 96.5 294 LEU A N 1
ATOM 2420 C CA . LEU A 1 294 ? 3.234 38.094 26.391 1 96.5 294 LEU A CA 1
ATOM 2421 C C . LEU A 1 294 ? 1.894 37.562 26.859 1 96.5 294 LEU A C 1
ATOM 2423 O O . LEU A 1 294 ? 1.197 36.875 26.109 1 96.5 294 LEU A O 1
ATOM 2427 N N . GLN A 1 295 ? 1.517 37.906 28.078 1 96.62 295 GLN A N 1
ATOM 2428 C CA . GLN A 1 295 ? 0.235 37.438 28.594 1 96.62 295 GLN A CA 1
ATOM 2429 C C . GLN A 1 295 ? -0.925 37.969 27.766 1 96.62 295 GLN A C 1
ATOM 2431 O O . GLN A 1 295 ? -1.88 37.25 27.484 1 96.62 295 GLN A O 1
ATOM 2436 N N . GLU A 1 296 ? -0.847 39.219 27.438 1 97.06 296 GLU A N 1
ATOM 2437 C CA . GLU A 1 296 ? -1.9 39.812 26.609 1 97.06 296 GLU A CA 1
ATOM 2438 C C . GLU A 1 296 ? -1.974 39.125 25.25 1 97.06 296 GLU A C 1
ATOM 2440 O O . GLU A 1 296 ? -3.062 38.938 24.703 1 97.06 296 GLU A O 1
ATOM 2445 N N . ALA A 1 297 ? -0.824 38.812 24.641 1 97.5 297 ALA A N 1
ATOM 2446 C CA . ALA A 1 297 ? -0.78 38.094 23.359 1 97.5 297 ALA A CA 1
ATOM 2447 C C . ALA A 1 297 ? -1.432 36.719 23.484 1 97.5 297 ALA A C 1
ATOM 2449 O O . ALA A 1 297 ? -2.215 36.312 22.609 1 97.5 297 ALA A O 1
ATOM 2450 N N . VAL A 1 298 ? -1.127 36 24.547 1 97.69 298 VAL A N 1
ATOM 2451 C CA . VAL A 1 298 ? -1.711 34.688 24.812 1 97.69 298 VAL A CA 1
ATOM 2452 C C . VAL A 1 298 ? -3.23 34.812 24.906 1 97.69 298 VAL A C 1
ATOM 2454 O O . VAL A 1 298 ? -3.957 34.031 24.281 1 97.69 298 VAL A O 1
ATOM 2457 N N . ASN A 1 299 ? -3.688 35.781 25.625 1 98.19 299 ASN A N 1
ATOM 2458 C CA . ASN A 1 299 ? -5.121 36 25.781 1 98.19 299 ASN A CA 1
ATOM 2459 C C . ASN A 1 299 ? -5.789 36.344 24.453 1 98.19 299 ASN A C 1
ATOM 2461 O O . ASN A 1 299 ? -6.918 35.938 24.203 1 98.19 299 ASN A O 1
ATOM 2465 N N . HIS A 1 300 ? -5.109 37.094 23.719 1 97.75 300 HIS A N 1
ATOM 2466 C CA . HIS A 1 300 ? -5.652 37.5 22.422 1 97.75 300 HIS A CA 1
ATOM 2467 C C . HIS A 1 300 ? -5.832 36.312 21.5 1 97.75 300 HIS A C 1
ATOM 2469 O O . HIS A 1 300 ? -6.879 36.156 20.875 1 97.75 300 HIS A O 1
ATOM 2475 N N . VAL A 1 301 ? -4.812 35.5 21.375 1 98.31 301 VAL A N 1
ATOM 2476 C CA . VAL A 1 301 ? -4.879 34.312 20.531 1 98.31 301 VAL A CA 1
ATOM 2477 C C . VAL A 1 301 ? -5.973 33.375 21.047 1 98.31 301 VAL A C 1
ATOM 2479 O O . VAL A 1 301 ? -6.727 32.781 20.25 1 98.31 301 VAL A O 1
ATOM 2482 N N . HIS A 1 302 ? -6.062 33.219 22.344 1 98.31 302 HIS A N 1
ATOM 2483 C CA . HIS A 1 302 ? -7.129 32.438 22.938 1 98.31 302 HIS A CA 1
ATOM 2484 C C . HIS A 1 302 ? -8.5 32.938 22.5 1 98.31 302 HIS A C 1
ATOM 2486 O O . HIS A 1 302 ? -9.375 32.125 22.156 1 98.31 302 HIS A O 1
ATOM 2492 N N . GLN A 1 303 ? -8.641 34.188 22.531 1 98.19 303 GLN A N 1
ATOM 2493 C CA . GLN A 1 303 ? -9.898 34.781 22.125 1 98.19 303 GLN A CA 1
ATOM 2494 C C . GLN A 1 303 ? -10.172 34.531 20.641 1 98.19 303 GLN A C 1
ATOM 2496 O O . GLN A 1 303 ? -11.312 34.25 20.25 1 98.19 303 GLN A O 1
ATOM 2501 N N . LEU A 1 304 ? -9.188 34.656 19.828 1 98.12 304 LEU A N 1
ATOM 2502 C CA . LEU A 1 304 ? -9.344 34.375 18.406 1 98.12 304 LEU A CA 1
ATOM 2503 C C . LEU A 1 304 ? -9.781 32.938 18.156 1 98.12 304 LEU A C 1
ATOM 2505 O O . LEU A 1 304 ? -10.594 32.656 17.281 1 98.12 304 LEU A O 1
ATOM 2509 N N . ILE A 1 305 ? -9.234 31.969 18.922 1 98.5 305 ILE A N 1
ATOM 2510 C CA . ILE A 1 305 ? -9.617 30.562 18.812 1 98.5 305 ILE A CA 1
ATOM 2511 C C . ILE A 1 305 ? -11.117 30.422 19.078 1 98.5 305 ILE A C 1
ATOM 2513 O O . ILE A 1 305 ? -11.836 29.812 18.281 1 98.5 305 ILE A O 1
ATOM 2517 N N . LYS A 1 306 ? -11.586 31 20.109 1 98.19 306 LYS A N 1
ATOM 2518 C CA . LYS A 1 306 ? -13 30.906 20.484 1 98.19 306 LYS A CA 1
ATOM 2519 C C . LYS A 1 306 ? -13.891 31.531 19.422 1 98.19 306 LYS A C 1
ATOM 2521 O O . LYS A 1 306 ? -14.953 30.984 19.109 1 98.19 306 LYS A O 1
ATOM 2526 N N . GLU A 1 307 ? -13.43 32.625 18.938 1 98.44 307 GLU A N 1
ATOM 2527 C CA . GLU A 1 307 ? -14.188 33.281 17.875 1 98.44 307 GLU A CA 1
ATOM 2528 C C . GLU A 1 307 ? -14.273 32.406 16.625 1 98.44 307 GLU A C 1
ATOM 2530 O O . GLU A 1 307 ? -15.312 32.344 15.969 1 98.44 307 GLU A 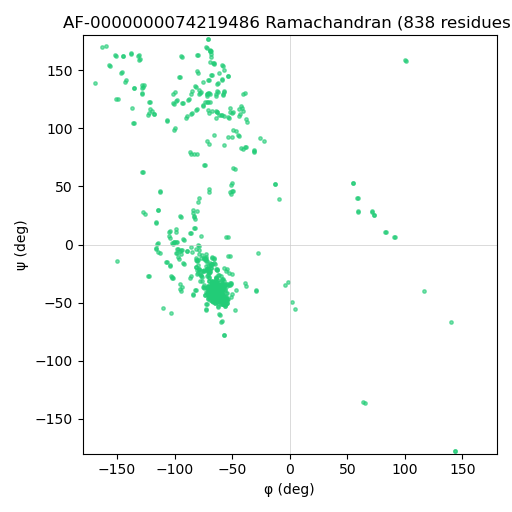O 1
ATOM 2535 N N . LYS A 1 308 ? -13.188 31.781 16.312 1 98.62 308 LYS A N 1
ATOM 2536 C CA . LYS A 1 308 ? -13.18 30.891 15.156 1 98.62 308 LYS A CA 1
ATOM 2537 C C . LYS A 1 308 ? -14.062 29.672 15.383 1 98.62 308 LYS A C 1
ATOM 2539 O O . LYS A 1 308 ? -14.742 29.203 14.469 1 98.62 308 LYS A O 1
ATOM 2544 N N . ASP A 1 309 ? -14.055 29.125 16.625 1 98.56 309 ASP A N 1
ATOM 2545 C CA . ASP A 1 309 ? -14.961 28.031 16.953 1 98.56 309 ASP A CA 1
ATOM 2546 C C . ASP A 1 309 ? -16.406 28.391 16.641 1 98.56 309 ASP A C 1
ATOM 2548 O O . ASP A 1 309 ? -17.109 27.641 15.953 1 98.56 309 ASP A O 1
ATOM 2552 N N . GLU A 1 310 ? -16.734 29.531 17.062 1 98.5 310 GLU A N 1
ATOM 2553 C CA . GLU A 1 310 ? -18.109 29.984 16.875 1 98.5 310 GLU A CA 1
ATOM 2554 C C . GLU A 1 310 ? -18.406 30.203 15.391 1 98.5 310 GLU A C 1
ATOM 2556 O O . GLU A 1 310 ? -19.484 29.797 14.914 1 98.5 310 GLU A O 1
ATOM 2561 N N . LEU A 1 311 ? -17.5 30.828 14.727 1 98.81 311 LEU A N 1
ATOM 2562 C CA . LEU A 1 311 ? -17.688 31.078 13.305 1 98.81 311 LEU A CA 1
ATOM 2563 C C . LEU A 1 311 ? -17.828 29.781 12.531 1 98.81 311 LEU A C 1
ATOM 2565 O O . LEU A 1 311 ? -18.656 29.672 11.617 1 98.81 311 LEU A O 1
ATOM 2569 N N . ILE A 1 312 ? -17.094 28.781 12.867 1 98.88 312 ILE A N 1
ATOM 2570 C CA . ILE A 1 312 ? -17.094 27.5 12.188 1 98.88 312 ILE A CA 1
ATOM 2571 C C . ILE A 1 312 ? -18.438 26.812 12.383 1 98.88 312 ILE A C 1
ATOM 2573 O O . ILE A 1 312 ? -19.031 26.281 11.438 1 98.88 312 ILE A O 1
ATOM 2577 N N . PHE A 1 313 ? -18.938 26.859 13.609 1 98.62 313 PHE A N 1
ATOM 2578 C CA . PHE A 1 313 ? -20.266 26.297 13.859 1 98.62 313 PHE A CA 1
ATOM 2579 C C . PHE A 1 313 ? -21.312 27 13 1 98.62 313 PHE A C 1
ATOM 2581 O O . PHE A 1 313 ? -22.172 26.344 12.422 1 98.62 313 PHE A O 1
ATOM 2588 N N . GLN A 1 314 ? -21.188 28.281 12.922 1 98.75 314 GLN A N 1
ATOM 2589 C CA . GLN A 1 314 ? -22.141 29.062 12.148 1 98.75 314 GLN A CA 1
ATOM 2590 C C . GLN A 1 314 ? -22.062 28.703 10.664 1 98.75 314 GLN A C 1
ATOM 2592 O O . GLN A 1 314 ? -23.078 28.547 9.992 1 98.75 314 GLN A O 1
ATOM 2597 N N . LEU A 1 315 ? -20.859 28.609 10.156 1 98.81 315 LEU A N 1
ATOM 2598 C CA . LEU A 1 315 ? -20.656 28.297 8.742 1 98.81 315 LEU A CA 1
ATOM 2599 C C . LEU A 1 315 ? -21.188 26.906 8.414 1 98.81 315 LEU A C 1
ATOM 2601 O O . LEU A 1 315 ? -21.781 26.703 7.355 1 98.81 315 LEU A O 1
ATOM 2605 N N . ILE A 1 316 ? -20.984 25.938 9.305 1 98.69 316 ILE A N 1
ATOM 2606 C CA . ILE A 1 316 ? -21.469 24.578 9.102 1 98.69 316 ILE A CA 1
ATOM 2607 C C . ILE A 1 316 ? -23 24.594 9 1 98.69 316 ILE A C 1
ATOM 2609 O O . ILE A 1 316 ? -23.562 23.969 8.109 1 98.69 316 ILE A O 1
ATOM 2613 N N . GLU A 1 317 ? -23.625 25.359 9.883 1 98.44 317 GLU A N 1
ATOM 2614 C CA . GLU A 1 317 ? -25.078 25.469 9.844 1 98.44 317 GLU A CA 1
ATOM 2615 C C . GLU A 1 317 ? -25.547 26.125 8.539 1 98.44 317 GLU A C 1
ATOM 2617 O O . GLU A 1 317 ? -26.516 25.688 7.922 1 98.44 317 GLU A O 1
ATOM 2622 N N . GLN A 1 318 ? -24.859 27.156 8.133 1 98.69 318 GLN A N 1
ATOM 2623 C CA . GLN A 1 318 ? -25.219 27.875 6.91 1 98.69 318 GLN A CA 1
ATOM 2624 C C . GLN A 1 318 ? -25.078 26.984 5.684 1 98.69 318 GLN A C 1
ATOM 2626 O O . GLN A 1 318 ? -25.891 27.047 4.758 1 98.69 318 GLN A O 1
ATOM 2631 N N . ILE A 1 319 ? -24.062 26.156 5.691 1 98.69 319 ILE A N 1
ATOM 2632 C CA . ILE A 1 319 ? -23.812 25.25 4.578 1 98.69 319 ILE A CA 1
ATOM 2633 C C . ILE A 1 319 ? -24.938 24.219 4.5 1 98.69 319 ILE A C 1
ATOM 2635 O O . ILE A 1 319 ? -25.469 23.938 3.418 1 98.69 319 ILE A O 1
ATOM 2639 N N . MET A 1 320 ? -25.328 23.703 5.637 1 98.06 320 MET A N 1
ATOM 2640 C CA . MET A 1 320 ? -26.375 22.672 5.668 1 98.06 320 MET A CA 1
ATOM 2641 C C . MET A 1 320 ? -27.734 23.266 5.305 1 98.06 320 MET A C 1
ATOM 2643 O O . MET A 1 320 ? -28.609 22.547 4.801 1 98.06 320 MET A O 1
ATOM 2647 N N . ASP A 1 321 ? -27.875 24.562 5.453 1 97.5 321 ASP A N 1
ATOM 2648 C CA . ASP A 1 321 ? -29.141 25.219 5.18 1 97.5 321 ASP A CA 1
ATOM 2649 C C . ASP A 1 321 ? -29.172 25.797 3.768 1 97.5 321 ASP A C 1
ATOM 2651 O O . ASP A 1 321 ? -30.219 26.219 3.281 1 97.5 321 ASP A O 1
ATOM 2655 N N . ASP A 1 322 ? -28.047 25.859 3.115 1 98.06 322 ASP A N 1
ATOM 2656 C CA . ASP A 1 322 ? -27.969 26.469 1.791 1 98.06 322 ASP A CA 1
ATOM 2657 C C . ASP A 1 322 ? -28.688 25.609 0.751 1 98.06 322 ASP A C 1
ATOM 2659 O O . ASP A 1 322 ? -28.312 24.453 0.536 1 98.06 322 ASP A O 1
ATOM 2663 N N . PRO A 1 323 ? -29.641 26.141 0.077 1 96.44 323 PRO A N 1
ATOM 2664 C CA . PRO A 1 323 ? -30.453 25.328 -0.833 1 96.44 323 PRO A CA 1
ATOM 2665 C C . PRO A 1 323 ? -29.672 24.875 -2.072 1 96.44 323 PRO A C 1
ATOM 2667 O O . PRO A 1 323 ? -30 23.844 -2.668 1 96.44 323 PRO A O 1
ATOM 2670 N N . ILE A 1 324 ? -28.688 25.641 -2.471 1 95.75 324 ILE A N 1
ATOM 2671 C CA . ILE A 1 324 ? -27.906 25.266 -3.637 1 95.75 324 ILE A CA 1
ATOM 2672 C C . ILE A 1 324 ? -27.031 24.062 -3.299 1 95.75 324 ILE A C 1
ATOM 2674 O O . ILE A 1 324 ? -26.938 23.109 -4.082 1 95.75 324 ILE A O 1
ATOM 2678 N N . LEU A 1 325 ? -26.438 23.984 -2.148 1 97.19 325 LEU A N 1
ATOM 2679 C CA . LEU A 1 325 ? -25.547 22.922 -1.701 1 97.19 325 LEU A CA 1
ATOM 2680 C C . LEU A 1 325 ? -26.328 21.672 -1.326 1 97.19 325 LEU A C 1
ATOM 2682 O O . LEU A 1 325 ? -25.828 20.562 -1.447 1 97.19 325 LEU A O 1
ATOM 2686 N N . ASN A 1 326 ? -27.531 21.891 -0.911 1 96.81 326 ASN A N 1
ATOM 2687 C CA . ASN A 1 326 ? -28.359 20.781 -0.465 1 96.81 326 ASN A CA 1
ATOM 2688 C C . ASN A 1 326 ? -29.531 20.547 -1.416 1 96.81 326 ASN A C 1
ATOM 2690 O O . ASN A 1 326 ? -30.672 20.359 -0.975 1 96.81 326 ASN A O 1
ATOM 2694 N N . SER A 1 327 ? -29.188 20.562 -2.643 1 94.81 327 SER A N 1
ATOM 2695 C CA . SER A 1 327 ? -30.219 20.516 -3.678 1 94.81 327 SER A CA 1
ATOM 2696 C C . SER A 1 327 ? -30.734 19.094 -3.863 1 94.81 327 SER A C 1
ATOM 2698 O O . SER A 1 327 ? -31.812 18.891 -4.441 1 94.81 327 SER A O 1
ATOM 2700 N N . SER A 1 328 ? -30.062 18.031 -3.488 1 96.12 328 SER A N 1
ATOM 2701 C CA . SER A 1 328 ? -30.469 16.641 -3.566 1 96.12 328 SER A CA 1
ATOM 2702 C C . SER A 1 328 ? -30.094 15.875 -2.299 1 96.12 328 SER A C 1
ATOM 2704 O O . SER A 1 328 ? -29.266 16.344 -1.516 1 96.12 328 SER A O 1
ATOM 2706 N N . SER A 1 329 ? -30.719 14.742 -2.168 1 95.94 329 SER A N 1
ATOM 2707 C CA . SER A 1 329 ? -30.406 13.898 -1.02 1 95.94 329 SER A CA 1
ATOM 2708 C C . SER A 1 329 ? -28.953 13.422 -1.058 1 95.94 329 SER A C 1
ATOM 2710 O O . SER A 1 329 ? -28.312 13.312 -0.017 1 95.94 329 SER A O 1
ATOM 2712 N N . GLU A 1 330 ? -28.484 13.18 -2.227 1 94.88 330 GLU A N 1
ATOM 2713 C CA . GLU A 1 330 ? -27.109 12.711 -2.4 1 94.88 330 GLU A CA 1
ATOM 2714 C C . GLU A 1 330 ? -26.109 13.797 -2.027 1 94.88 330 GLU A C 1
ATOM 2716 O O . GLU A 1 330 ? -25.125 13.531 -1.334 1 94.88 330 GLU A O 1
ATOM 2721 N N . SER A 1 331 ? -26.391 14.961 -2.504 1 95.62 331 SER A N 1
ATOM 2722 C CA . SER A 1 331 ? -25.516 16.078 -2.18 1 95.62 331 SER A CA 1
ATOM 2723 C C . SER A 1 331 ? -25.531 16.391 -0.685 1 95.62 331 SER A C 1
ATOM 2725 O O . SER A 1 331 ? -24.484 16.656 -0.089 1 95.62 331 SER A O 1
ATOM 2727 N N . THR A 1 332 ? -26.688 16.297 -0.078 1 97.19 332 THR A N 1
ATOM 2728 C CA . THR A 1 332 ? -26.844 16.547 1.351 1 97.19 332 THR A CA 1
ATOM 2729 C C . THR A 1 332 ? -26.047 15.516 2.164 1 97.19 332 THR A C 1
ATOM 2731 O O . THR A 1 332 ? -25.375 15.875 3.127 1 97.19 332 THR A O 1
ATOM 2734 N N . GLN A 1 333 ? -26.141 14.367 1.736 1 96.94 333 GLN A N 1
ATOM 2735 C CA . GLN A 1 333 ? -25.438 13.305 2.455 1 96.94 333 GLN A CA 1
ATOM 2736 C C . GLN A 1 333 ? -23.938 13.461 2.344 1 96.94 333 GLN A C 1
ATOM 2738 O O . GLN A 1 333 ? -23.203 13.305 3.332 1 96.94 333 GLN A O 1
ATOM 2743 N N . ARG A 1 334 ? -23.453 13.766 1.225 1 96.19 334 ARG A N 1
ATOM 2744 C CA . ARG A 1 334 ? -22.031 13.969 0.993 1 96.19 334 ARG A CA 1
ATOM 2745 C C . ARG A 1 334 ? -21.5 15.141 1.812 1 96.19 334 ARG A C 1
ATOM 2747 O O . ARG A 1 334 ? -20.438 15.047 2.424 1 96.19 334 ARG A O 1
ATOM 2754 N N . LEU A 1 335 ? -22.297 16.156 1.837 1 97.94 335 LEU A N 1
ATOM 2755 C CA . LEU A 1 335 ? -21.906 17.344 2.59 1 97.94 335 LEU A CA 1
ATOM 2756 C C . LEU A 1 335 ? -21.891 17.062 4.086 1 97.94 335 LEU A C 1
ATOM 2758 O O . LEU A 1 335 ? -21 17.516 4.809 1 97.94 335 LEU A O 1
ATOM 2762 N N . GLN A 1 336 ? -22.844 16.359 4.48 1 98.19 336 GLN A N 1
ATOM 2763 C CA . GLN A 1 336 ? -22.922 16 5.891 1 98.19 336 GLN A CA 1
ATOM 2764 C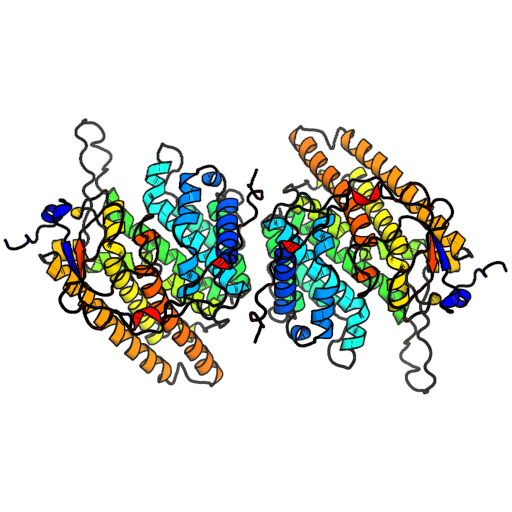 C . GLN A 1 336 ? -21.688 15.203 6.32 1 98.19 336 GLN A C 1
ATOM 2766 O O . GLN A 1 336 ? -21.109 15.477 7.371 1 98.19 336 GLN A O 1
ATOM 2771 N N . LEU A 1 337 ? -21.328 14.305 5.504 1 98 337 LEU A N 1
ATOM 2772 C CA . LEU A 1 337 ? -20.172 13.484 5.805 1 98 337 LEU A CA 1
ATOM 2773 C C . LEU A 1 337 ? -18.891 14.32 5.816 1 98 337 LEU A C 1
ATOM 2775 O O . LEU A 1 337 ? -18.031 14.133 6.672 1 98 337 LEU A O 1
ATOM 2779 N N . TYR A 1 338 ? -18.859 15.227 4.902 1 98.5 338 TYR A N 1
ATOM 2780 C CA . TYR A 1 338 ? -17.672 16.094 4.852 1 98.5 338 TYR A CA 1
ATOM 2781 C C . TYR A 1 338 ? -17.594 16.969 6.09 1 98.5 338 TYR A C 1
ATOM 2783 O O . TYR A 1 338 ? -16.531 17.094 6.695 1 98.5 338 TYR A O 1
ATOM 2791 N N . LEU A 1 339 ? -18.688 17.531 6.43 1 98.81 339 LEU A N 1
ATOM 2792 C CA . LEU A 1 339 ? -18.719 18.453 7.566 1 98.81 339 LEU A CA 1
ATOM 2793 C C . LEU A 1 339 ? -18.469 17.703 8.867 1 98.81 339 LEU A C 1
ATOM 2795 O O . LEU A 1 339 ? -17.859 18.25 9.797 1 98.81 339 LEU A O 1
ATOM 2799 N N . GLU A 1 340 ? -18.922 16.5 8.93 1 98.5 340 GLU A N 1
ATOM 2800 C CA . GLU A 1 340 ? -18.531 15.656 10.055 1 98.5 340 GLU A CA 1
ATOM 2801 C C . GLU A 1 340 ? -17.016 15.477 10.109 1 98.5 340 GLU A C 1
ATOM 2803 O O . GLU A 1 340 ? -16.422 15.516 11.195 1 98.5 340 GLU A O 1
ATOM 2808 N N . GLY A 1 341 ? -16.484 15.289 8.969 1 98.69 341 GLY A N 1
ATOM 2809 C CA . GLY A 1 341 ? -15.039 15.195 8.875 1 98.69 341 GLY A CA 1
ATOM 2810 C C . GLY A 1 341 ? -14.328 16.453 9.328 1 98.69 341 GLY A C 1
ATOM 2811 O O . GLY A 1 341 ? -13.273 16.375 9.961 1 98.69 341 GLY A O 1
ATOM 2812 N N . VAL A 1 342 ? -14.875 17.562 9.023 1 98.81 342 VAL A N 1
ATOM 2813 C CA . VAL A 1 342 ? -14.297 18.828 9.445 1 98.81 342 VAL A CA 1
ATOM 2814 C C . VAL A 1 342 ? -14.273 18.906 10.969 1 98.81 342 VAL A C 1
ATOM 2816 O O . VAL A 1 342 ? -13.258 19.281 11.562 1 98.81 342 VAL A O 1
ATOM 2819 N N . LYS A 1 343 ? -15.336 18.531 11.531 1 98.75 343 LYS A N 1
ATOM 2820 C CA . LYS A 1 343 ? -15.406 18.516 12.992 1 98.75 343 LYS A CA 1
ATOM 2821 C C . LYS A 1 343 ? -14.398 17.547 13.594 1 98.75 343 LYS A C 1
ATOM 2823 O O . LYS A 1 343 ? -13.766 17.844 14.602 1 98.75 343 LYS A O 1
ATOM 2828 N N . GLU A 1 344 ? -14.266 16.422 12.969 1 98.44 344 GLU A N 1
ATOM 2829 C CA . GLU A 1 344 ? -13.297 15.43 13.422 1 98.44 344 GLU A CA 1
ATOM 2830 C C . GLU A 1 344 ? -11.875 15.961 13.344 1 98.44 344 GLU A C 1
ATOM 2832 O O . GLU A 1 344 ? -11.07 15.742 14.25 1 98.44 344 GLU A O 1
ATOM 2837 N N . VAL A 1 345 ? -11.594 16.672 12.281 1 98.56 345 VAL A N 1
ATOM 2838 C CA . VAL A 1 345 ? -10.258 17.234 12.109 1 98.56 345 VAL A CA 1
ATOM 2839 C C . VAL A 1 345 ? -9.977 18.266 13.211 1 98.56 345 VAL A C 1
ATOM 2841 O O . VAL A 1 345 ? -8.906 18.25 13.812 1 98.56 345 VAL A O 1
ATOM 2844 N N . LEU A 1 346 ? -10.953 19.062 13.484 1 98.5 346 LEU A N 1
ATOM 2845 C CA . LEU A 1 346 ? -10.766 20.109 14.477 1 98.5 346 LEU A CA 1
ATOM 2846 C C . LEU A 1 346 ? -10.562 19.516 15.867 1 98.5 346 LEU A C 1
ATOM 2848 O O . LEU A 1 346 ? -9.609 19.859 16.562 1 98.5 346 LEU A O 1
ATOM 2852 N N . GLY A 1 347 ? -11.406 18.625 16.25 1 98.19 347 GLY A N 1
ATOM 2853 C CA . GLY A 1 347 ? -11.219 17.953 17.516 1 98.19 347 GLY A CA 1
ATOM 2854 C C . GLY A 1 347 ? -9.969 17.094 17.562 1 98.19 347 GLY A C 1
ATOM 2855 O O . GLY A 1 347 ? -9.281 17.047 18.594 1 98.19 347 GLY A O 1
ATOM 2856 N N . GLY A 1 348 ? -9.773 16.438 16.5 1 97.75 348 GLY A N 1
ATOM 2857 C CA . GLY A 1 348 ? -8.594 15.586 16.406 1 97.75 348 GLY A CA 1
ATOM 2858 C C . GLY A 1 348 ? -7.293 16.359 16.453 1 97.75 348 GLY A C 1
ATOM 2859 O O . GLY A 1 348 ? -6.336 15.922 17.109 1 97.75 348 GLY A O 1
ATOM 2860 N N . TYR A 1 349 ? -7.23 17.453 15.781 1 97.31 349 TYR A N 1
ATOM 2861 C CA . TYR A 1 349 ? -6.016 18.266 15.82 1 97.31 349 TYR A CA 1
ATOM 2862 C C . TYR A 1 349 ? -5.738 18.766 17.234 1 97.31 349 TYR A C 1
ATOM 2864 O O . TYR A 1 349 ? -4.594 18.75 17.688 1 97.31 349 TYR A O 1
ATOM 2872 N N . TRP A 1 350 ? -6.75 19.203 17.875 1 97.44 350 TRP A N 1
ATOM 2873 C CA . TRP A 1 350 ? -6.586 19.641 19.25 1 97.44 350 TRP A CA 1
ATOM 2874 C C . TRP A 1 350 ? -5.984 18.516 20.109 1 97.44 350 TRP A C 1
ATOM 2876 O O . TRP A 1 350 ? -5.012 18.734 20.828 1 97.44 350 TRP A O 1
ATOM 2886 N N . ARG A 1 351 ? -6.5 17.391 19.969 1 95.12 351 ARG A N 1
ATOM 2887 C CA . ARG A 1 351 ? -5.992 16.234 20.719 1 95.12 351 ARG A CA 1
ATOM 2888 C C . ARG A 1 351 ? -4.52 15.984 20.406 1 95.12 351 ARG A C 1
ATOM 2890 O O . ARG A 1 351 ? -3.715 15.766 21.312 1 95.12 351 ARG A O 1
ATOM 2897 N N . TYR A 1 352 ? -4.254 15.984 19.203 1 95.69 352 TYR A N 1
ATOM 2898 C CA . TYR A 1 352 ? -2.877 15.773 18.766 1 95.69 352 TYR A CA 1
ATOM 2899 C C . TYR A 1 352 ? -1.956 16.844 19.359 1 95.69 352 TYR A C 1
ATOM 2901 O O . TYR A 1 352 ? -0.884 16.531 19.875 1 95.69 352 TYR A O 1
ATOM 2909 N N . ALA A 1 353 ? -2.387 18.047 19.297 1 94.75 353 ALA A N 1
ATOM 2910 C CA . ALA A 1 353 ? -1.569 19.172 19.734 1 94.75 353 ALA A CA 1
ATOM 2911 C C . ALA A 1 353 ? -1.275 19.094 21.234 1 94.75 353 ALA A C 1
ATOM 2913 O O . ALA A 1 353 ? -0.209 19.516 21.688 1 94.75 353 ALA A O 1
ATOM 2914 N N . ILE A 1 354 ? -2.127 18.5 21.984 1 93.94 354 ILE A N 1
ATOM 2915 C CA . ILE A 1 354 ? -1.924 18.516 23.438 1 93.94 354 ILE A CA 1
ATOM 2916 C C . ILE A 1 354 ? -1.188 17.25 23.859 1 93.94 354 ILE A C 1
ATOM 2918 O O . ILE A 1 354 ? -0.77 17.125 25.016 1 93.94 354 ILE A O 1
ATOM 2922 N N . GLN A 1 355 ? -0.949 16.328 22.875 1 92.19 355 GLN A N 1
ATOM 2923 C CA . GLN A 1 355 ? -0.456 15.023 23.312 1 92.19 355 GLN A CA 1
ATOM 2924 C C . GLN A 1 355 ? 0.867 14.672 22.641 1 92.19 355 GLN A C 1
ATOM 2926 O O . GLN A 1 355 ? 1.635 13.852 23.141 1 92.19 355 GLN A O 1
ATOM 2931 N N . ALA A 1 356 ? 1.093 15.195 21.5 1 91.88 356 ALA A N 1
ATOM 2932 C CA . ALA A 1 356 ? 2.174 14.695 20.641 1 91.88 356 ALA A CA 1
ATOM 2933 C C . ALA A 1 356 ? 3.537 15.047 21.234 1 91.88 356 ALA A C 1
ATOM 2935 O O . ALA A 1 356 ? 3.811 16.219 21.531 1 91.88 356 ALA A O 1
ATOM 2936 N N . ARG A 1 357 ? 4.438 14.148 21.359 1 89.38 357 ARG A N 1
ATOM 2937 C CA . ARG A 1 357 ? 5.805 14.359 21.828 1 89.38 357 ARG A CA 1
ATOM 2938 C C . ARG A 1 357 ? 6.566 15.297 20.906 1 89.38 357 ARG A C 1
ATOM 2940 O O . ARG A 1 357 ? 7.492 15.984 21.344 1 89.38 357 ARG A O 1
ATOM 2947 N N . ARG A 1 358 ? 6.133 15.297 19.703 1 87.94 358 ARG A N 1
ATOM 2948 C CA . ARG A 1 358 ? 6.699 16.234 18.734 1 87.94 358 ARG A CA 1
ATOM 2949 C C . ARG A 1 358 ? 6.676 17.656 19.281 1 87.94 358 ARG A C 1
ATOM 2951 O O . ARG A 1 358 ? 7.609 18.422 19.047 1 87.94 358 ARG A O 1
ATOM 2958 N N . TYR A 1 359 ? 5.66 17.875 20.047 1 91.06 359 TYR A N 1
ATOM 2959 C CA . TYR A 1 359 ? 5.461 19.234 20.5 1 91.06 359 TYR A CA 1
ATOM 2960 C C . TYR A 1 359 ? 5.906 19.406 21.953 1 91.06 359 TYR A C 1
ATOM 2962 O O . TYR A 1 359 ? 6.406 20.453 22.344 1 91.06 359 TYR A O 1
ATOM 2970 N N . HIS A 1 360 ? 5.855 18.375 22.688 1 91.88 360 HIS A N 1
ATOM 2971 C CA . HIS A 1 360 ? 5.98 18.547 24.141 1 91.88 360 HIS A CA 1
ATOM 2972 C C . HIS A 1 360 ? 7.25 17.891 24.672 1 91.88 360 HIS A C 1
ATOM 2974 O O . HIS A 1 360 ? 7.539 17.969 25.859 1 91.88 360 HIS A O 1
ATOM 2980 N N . GLY A 1 361 ? 8.008 17.312 23.781 1 85.31 361 GLY A N 1
ATOM 2981 C CA . GLY A 1 361 ? 9.305 16.781 24.125 1 85.31 361 GLY A CA 1
ATOM 2982 C C . GLY A 1 361 ? 9.297 15.266 24.312 1 85.31 361 GLY A C 1
ATOM 2983 O O . GLY A 1 361 ? 8.258 14.68 24.625 1 85.31 361 GLY A O 1
ATOM 2984 N N . GLN A 1 362 ? 10.469 14.695 24.172 1 77.06 362 GLN A N 1
ATOM 2985 C CA . GLN A 1 362 ? 10.617 13.25 24.203 1 77.06 362 GLN A CA 1
ATOM 2986 C C . GLN A 1 362 ? 10.32 12.695 25.594 1 77.06 362 GLN A C 1
ATOM 2988 O O . GLN A 1 362 ? 9.859 11.562 25.734 1 77.06 362 GLN A O 1
ATOM 2993 N N . ASN A 1 363 ? 10.586 13.43 26.594 1 73.31 363 ASN A N 1
ATOM 2994 C CA . ASN A 1 363 ? 10.391 12.977 27.969 1 73.31 363 ASN A CA 1
ATOM 2995 C C . ASN A 1 363 ? 8.961 13.211 28.438 1 73.31 363 ASN A C 1
ATOM 2997 O O . ASN A 1 363 ? 8.617 12.898 29.578 1 73.31 363 ASN A O 1
ATOM 3001 N N . PHE A 1 364 ? 8.359 13.805 27.422 1 75.44 364 PHE A N 1
ATOM 3002 C CA . PHE A 1 364 ? 6.965 14.047 27.766 1 75.44 364 PHE A CA 1
ATOM 3003 C C . PHE A 1 364 ? 6.211 12.727 27.922 1 75.44 364 PHE A C 1
ATOM 3005 O O . PHE A 1 364 ? 6.25 11.875 27.031 1 75.44 364 PHE A O 1
ATOM 3012 N N . GLN A 1 365 ? 6.023 12.078 29.062 1 61.78 365 GLN A N 1
ATOM 3013 C CA . GLN A 1 365 ? 5.32 10.828 29.312 1 61.78 365 GLN A CA 1
ATOM 3014 C C . GLN A 1 365 ? 3.863 10.922 28.875 1 61.78 365 GLN A C 1
ATOM 3016 O O . GLN A 1 365 ? 3.168 11.875 29.219 1 61.78 365 GLN A O 1
ATOM 3021 N N . SER A 1 366 ? 3.498 10.125 27.734 1 51.22 366 SER A N 1
ATOM 3022 C CA . SER A 1 366 ? 2.281 10.047 26.938 1 51.22 366 SER A CA 1
ATOM 3023 C C . SER A 1 366 ? 1.043 9.945 27.812 1 51.22 366 SER A C 1
ATOM 3025 O O . SER A 1 366 ? -0.074 10.195 27.359 1 51.22 366 SER A O 1
ATOM 3027 N N . GLN A 1 367 ? 1.278 8.852 28.594 1 50.09 367 GLN A N 1
ATOM 3028 C CA . GLN A 1 367 ? 0.013 8.68 29.297 1 50.09 367 GLN A CA 1
ATOM 3029 C C . GLN A 1 367 ? -0.721 10.008 29.453 1 50.09 367 GLN A C 1
ATOM 3031 O O . GLN A 1 367 ? -1.922 10.023 29.734 1 50.09 367 GLN A O 1
ATOM 3036 N N . ASN A 1 368 ? 0.011 11.398 29.016 1 62.44 368 ASN A N 1
ATOM 3037 C CA . ASN A 1 368 ? -0.314 12.711 29.562 1 62.44 368 ASN A CA 1
ATOM 3038 C C . ASN A 1 368 ? -0.381 13.773 28.469 1 62.44 368 ASN A C 1
ATOM 3040 O O . ASN A 1 368 ? 0.243 13.633 27.422 1 62.44 368 ASN A O 1
ATOM 3044 N N . ALA A 1 369 ? -1.607 14.398 28.266 1 83.94 369 ALA A N 1
ATOM 3045 C CA . ALA A 1 369 ? -1.99 15.648 27.625 1 83.94 369 ALA A CA 1
ATOM 3046 C C . ALA A 1 369 ? -1.658 16.844 28.516 1 83.94 369 ALA A C 1
ATOM 3048 O O . ALA A 1 369 ? -1.654 16.734 29.734 1 83.94 369 ALA A O 1
ATOM 3049 N N . ILE A 1 370 ? -1.203 17.766 27.797 1 88.62 370 ILE A N 1
ATOM 3050 C CA . ILE A 1 370 ? -1.068 18.969 28.609 1 88.62 370 ILE A CA 1
ATOM 3051 C C . ILE A 1 370 ? -2.438 19.391 29.141 1 88.62 370 ILE A C 1
ATOM 3053 O O . ILE A 1 370 ? -3.459 19.172 28.484 1 88.62 370 ILE A O 1
ATOM 3057 N N . PRO A 1 371 ? -2.412 19.969 30.344 1 88.94 371 PRO A N 1
ATOM 3058 C CA . PRO A 1 371 ? -3.701 20.406 30.891 1 88.94 371 PRO A CA 1
ATOM 3059 C C . PRO A 1 371 ? -4.328 21.547 30.078 1 88.94 371 PRO A C 1
ATOM 3061 O O . PRO A 1 371 ? -3.615 22.281 29.391 1 88.94 371 PRO A O 1
ATOM 3064 N N . PRO A 1 372 ? -5.633 21.688 30.141 1 90.44 372 PRO A N 1
ATOM 3065 C CA . PRO A 1 372 ? -6.348 22.672 29.344 1 90.44 372 PRO A CA 1
ATOM 3066 C C . PRO A 1 372 ? -6.102 24.109 29.812 1 90.44 372 PRO A C 1
ATOM 3068 O O . PRO A 1 372 ? -6.457 25.062 29.109 1 90.44 372 PRO A O 1
ATOM 3071 N N . ALA A 1 373 ? -5.602 24.25 31.047 1 92.56 373 ALA A N 1
ATOM 3072 C CA . ALA A 1 373 ? -5.262 25.562 31.594 1 92.56 373 ALA A CA 1
ATOM 3073 C C . ALA A 1 373 ? -4.137 25.453 32.625 1 92.56 373 ALA A C 1
ATOM 3075 O O . ALA A 1 373 ? -3.84 24.359 33.094 1 92.56 373 ALA A O 1
ATOM 3076 N N . GLY A 1 374 ? -3.516 26.625 32.906 1 93.62 374 GLY A N 1
ATOM 3077 C CA . GLY A 1 374 ? -2.482 26.641 33.938 1 93.62 374 GLY A CA 1
ATOM 3078 C C . GLY A 1 374 ? -1.338 27.578 33.625 1 93.62 374 GLY A C 1
ATOM 3079 O O . GLY A 1 374 ? -1.414 28.359 32.656 1 93.62 374 GLY A O 1
ATOM 3080 N N . HIS A 1 375 ? -0.406 27.562 34.5 1 94.94 375 HIS A N 1
ATOM 3081 C CA . HIS A 1 375 ? 0.749 28.438 34.375 1 94.94 375 HIS A CA 1
ATOM 3082 C C . HIS A 1 375 ? 1.866 27.766 33.594 1 94.94 375 HIS A C 1
ATOM 3084 O O . HIS A 1 375 ? 2.469 26.797 34.062 1 94.94 375 HIS A O 1
ATOM 3090 N N . PHE A 1 376 ? 2.092 28.25 32.375 1 95 376 PHE A N 1
ATOM 3091 C CA . PHE A 1 376 ? 3.168 27.75 31.531 1 95 376 PHE A CA 1
ATOM 3092 C C . PHE A 1 376 ? 4.516 28.297 31.984 1 95 376 PHE A C 1
ATOM 3094 O O . PHE A 1 376 ? 4.668 29.516 32.188 1 95 376 PHE A O 1
ATOM 3101 N N . VAL A 1 377 ? 5.496 27.406 32.125 1 92.94 377 VAL A N 1
ATOM 3102 C CA . VAL A 1 377 ? 6.895 27.75 32.375 1 92.94 377 VAL A CA 1
ATOM 3103 C C . VAL A 1 377 ? 7.785 27.047 31.359 1 92.94 377 VAL A C 1
ATOM 3105 O O . VAL A 1 377 ? 7.699 25.844 31.172 1 92.94 377 VAL A O 1
ATOM 3108 N N . TYR A 1 378 ? 8.602 27.781 30.781 1 94 378 TYR A N 1
ATOM 3109 C CA . TYR A 1 378 ? 9.398 27.203 29.719 1 94 378 TYR A CA 1
ATOM 3110 C C . TYR A 1 378 ? 10.43 26.234 30.266 1 94 378 TYR A C 1
ATOM 3112 O O . TYR A 1 378 ? 11.102 26.531 31.25 1 94 378 TYR A O 1
ATOM 3120 N N . ASP A 1 379 ? 10.461 25.141 29.719 1 90.62 379 ASP A N 1
ATOM 3121 C CA . ASP A 1 379 ? 11.477 24.109 29.891 1 90.62 379 ASP A CA 1
ATOM 3122 C C . ASP A 1 379 ? 11.898 23.516 28.547 1 90.62 379 ASP A C 1
ATOM 3124 O O . ASP A 1 379 ? 11.055 23.234 27.688 1 90.62 379 ASP A O 1
ATOM 3128 N N . GLN A 1 380 ? 13.172 23.359 28.344 1 87 380 GLN A N 1
ATOM 3129 C CA . GLN A 1 380 ? 13.688 22.953 27.047 1 87 380 GLN A CA 1
ATOM 3130 C C . GLN A 1 380 ? 13.359 21.484 26.766 1 87 380 GLN A C 1
ATOM 3132 O O . GLN A 1 380 ? 13.344 21.062 25.609 1 87 380 GLN A O 1
ATOM 3137 N N . HIS A 1 381 ? 13.094 20.703 27.781 1 86.38 381 HIS A N 1
ATOM 3138 C CA . HIS A 1 381 ? 12.992 19.266 27.609 1 86.38 381 HIS A CA 1
ATOM 3139 C C . HIS A 1 381 ? 11.539 18.812 27.562 1 86.38 381 HIS A C 1
ATOM 3141 O O . HIS A 1 381 ? 11.227 17.781 26.969 1 86.38 381 HIS A O 1
ATOM 3147 N N . GLN A 1 382 ? 10.695 19.594 28.25 1 89.25 382 GLN A N 1
ATOM 3148 C CA . GLN A 1 382 ? 9.289 19.203 28.25 1 89.25 382 GLN A CA 1
ATOM 3149 C C . GLN A 1 382 ? 8.398 20.406 28.531 1 89.25 382 GLN A C 1
ATOM 3151 O O . GLN A 1 382 ? 8.828 21.359 29.188 1 89.25 382 GLN A O 1
ATOM 3156 N N . THR A 1 383 ? 7.188 20.297 28.031 1 90.19 383 THR A N 1
ATOM 3157 C CA . THR A 1 383 ? 6.191 21.312 28.359 1 90.19 383 THR A CA 1
ATOM 3158 C C . THR A 1 383 ? 5.742 21.188 29.812 1 90.19 383 THR A C 1
ATOM 3160 O O . THR A 1 383 ? 5.375 20.094 30.25 1 90.19 383 THR A O 1
ATOM 3163 N N . ILE A 1 384 ? 5.797 22.234 30.516 1 88.81 384 ILE A N 1
ATOM 3164 C CA . ILE A 1 384 ? 5.375 22.281 31.906 1 88.81 384 ILE A CA 1
ATOM 3165 C C . ILE A 1 384 ? 4.242 23.281 32.094 1 88.81 384 ILE A C 1
ATOM 3167 O O . ILE A 1 384 ? 4.414 24.469 31.797 1 88.81 384 ILE A O 1
ATOM 3171 N N . ILE A 1 385 ? 3.15 22.844 32.438 1 90.88 385 ILE A N 1
ATOM 3172 C CA . ILE A 1 385 ? 2.004 23.688 32.781 1 90.88 385 ILE A CA 1
ATOM 3173 C C . ILE A 1 385 ? 1.547 23.344 34.219 1 90.88 385 ILE A C 1
ATOM 3175 O O . ILE A 1 385 ? 1.057 22.25 34.469 1 90.88 385 ILE A O 1
ATOM 3179 N N . LEU A 1 386 ? 1.71 24.266 35.125 1 90 386 LEU A N 1
ATOM 3180 C CA . LEU A 1 386 ? 1.387 24.094 36.531 1 90 386 LEU A CA 1
ATOM 3181 C C . LEU A 1 386 ? -0.07 24.438 36.812 1 90 386 LEU A C 1
ATOM 3183 O O . LEU A 1 386 ? -0.529 25.531 36.438 1 90 386 LEU A O 1
ATOM 3187 N N . MET A 1 387 ? -0.755 23.469 37.406 1 83.5 387 MET A N 1
ATOM 3188 C CA . MET A 1 387 ? -2.158 23.703 37.75 1 83.5 387 MET A CA 1
ATOM 3189 C C . MET A 1 387 ? -2.285 24.391 39.094 1 83.5 387 MET A C 1
ATOM 3191 O O . MET A 1 387 ? -1.46 24.188 40 1 83.5 387 MET A O 1
ATOM 3195 N N . ASN A 1 388 ? -2.918 25.375 39.344 1 63.75 388 ASN A N 1
ATOM 3196 C CA . ASN A 1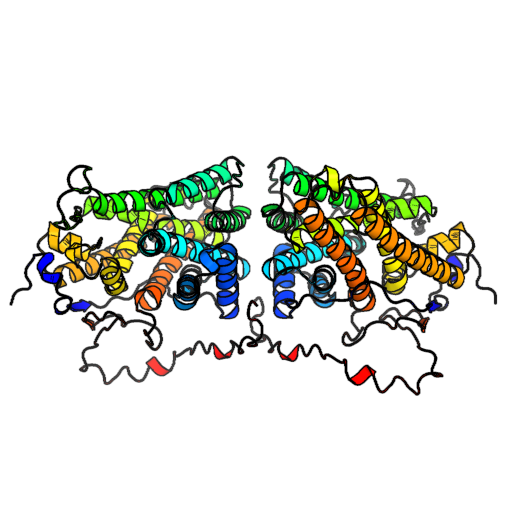 388 ? -3.129 26 40.656 1 63.75 388 ASN A CA 1
ATOM 3197 C C . ASN A 1 388 ? -3.762 25.031 41.656 1 63.75 388 ASN A C 1
ATOM 3199 O O . ASN A 1 388 ? -4.699 24.312 41.312 1 63.75 388 ASN A O 1
ATOM 3203 N N . ASP A 1 389 ? -3.1 24.484 42.781 1 51.28 389 ASP A N 1
ATOM 3204 C CA . ASP A 1 389 ? -3.467 23.625 43.906 1 51.28 389 ASP A CA 1
ATOM 3205 C C . ASP A 1 389 ? -4.867 23.953 44.406 1 51.28 389 ASP A C 1
ATOM 3207 O O . ASP A 1 389 ? -5.355 23.328 45.344 1 51.28 389 ASP A O 1
ATOM 3211 N N . ASN A 1 390 ? -5.461 25.141 44.469 1 42.16 390 ASN A N 1
ATOM 3212 C CA . ASN A 1 390 ? -6.648 25.172 45.312 1 42.16 390 ASN A CA 1
ATOM 3213 C C . ASN A 1 390 ? -7.664 24.109 44.875 1 42.16 390 ASN A C 1
ATOM 3215 O O . ASN A 1 390 ? -8.586 23.781 45.656 1 42.16 390 ASN A O 1
ATOM 3219 N N . ASN A 1 391 ? -8.078 23.938 43.75 1 37.44 391 ASN A N 1
ATOM 3220 C CA . ASN A 1 391 ? -9.133 22.969 43.469 1 37.44 391 ASN A CA 1
ATOM 3221 C C . ASN A 1 391 ? -8.57 21.562 43.375 1 37.44 391 ASN A C 1
ATOM 3223 O O . ASN A 1 391 ? -8.617 20.953 42.281 1 37.44 391 ASN A O 1
ATOM 3227 N N . ASN A 1 392 ? -7.527 21.234 44.031 1 36.84 392 ASN A N 1
ATOM 3228 C CA . ASN A 1 392 ? -7.008 19.875 44.062 1 36.84 392 ASN A CA 1
ATOM 3229 C C . ASN A 1 392 ? -8.039 18.906 44.625 1 36.84 392 ASN A C 1
ATOM 3231 O O . ASN A 1 392 ? -7.758 17.719 44.781 1 36.84 392 ASN A O 1
ATOM 3235 N N . ASN A 1 393 ? -8.984 19.438 45.531 1 34.75 393 ASN A N 1
ATOM 3236 C CA . ASN A 1 393 ? -9.719 18.406 46.25 1 34.75 393 ASN A CA 1
ATOM 3237 C C . ASN A 1 393 ? -10.469 17.469 45.312 1 34.75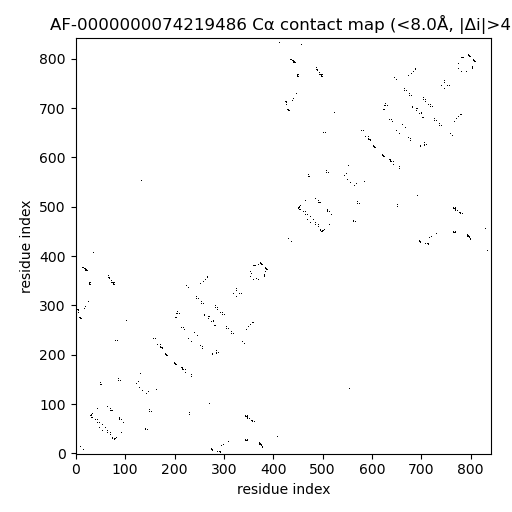 393 ASN A C 1
ATOM 3239 O O . ASN A 1 393 ? -10.609 16.281 45.594 1 34.75 393 ASN A O 1
ATOM 3243 N N . ASN A 1 394 ? -11.508 18.062 44.594 1 31.53 394 ASN A N 1
ATOM 3244 C CA . ASN A 1 394 ? -12.578 17.156 44.156 1 31.53 394 ASN A CA 1
ATOM 3245 C C . ASN A 1 394 ? -12.148 16.297 43 1 31.53 394 ASN A C 1
ATOM 3247 O O . ASN A 1 394 ? -12.805 15.305 42.656 1 31.53 394 ASN A O 1
ATOM 3251 N N . ASN A 1 395 ? -11.359 16.812 42.094 1 31.27 395 ASN A N 1
ATOM 3252 C CA . ASN A 1 395 ? -11.406 16.109 40.812 1 31.27 395 ASN A CA 1
ATOM 3253 C C . ASN A 1 395 ? -10.438 14.93 40.781 1 31.27 395 ASN A C 1
ATOM 3255 O O . ASN A 1 395 ? -10.102 14.422 39.719 1 31.27 395 ASN A O 1
ATOM 3259 N N . GLN A 1 396 ? -9.828 14.539 41.906 1 33.16 396 GLN A N 1
ATOM 3260 C CA . GLN A 1 396 ? -9.008 13.336 41.906 1 33.16 396 GLN A CA 1
ATOM 3261 C C . GLN A 1 396 ? -9.836 12.117 41.469 1 33.16 396 GLN A C 1
ATOM 3263 O O . GLN A 1 396 ? -9.273 11.07 41.156 1 33.16 396 GLN A O 1
ATOM 3268 N N . ASN A 1 397 ? -11.164 12.172 41.875 1 31.83 397 ASN A N 1
ATOM 3269 C CA . ASN A 1 397 ? -11.922 10.93 41.75 1 31.83 397 ASN A CA 1
ATOM 3270 C C . ASN A 1 397 ? -12.156 10.547 40.281 1 31.83 397 ASN A C 1
ATOM 3272 O O . ASN A 1 397 ? -12.289 9.367 39.969 1 31.83 397 ASN A O 1
ATOM 3276 N N . ASN A 1 398 ? -12.555 11.602 39.531 1 30.42 398 ASN A N 1
ATOM 3277 C CA . ASN A 1 398 ? -13.164 11.117 38.281 1 30.42 398 ASN A CA 1
ATOM 3278 C C . ASN A 1 398 ? -12.109 10.75 37.25 1 30.42 398 ASN A C 1
ATOM 3280 O O . ASN A 1 398 ? -12.445 10.359 36.125 1 30.42 398 ASN A O 1
ATOM 3284 N N . ASN A 1 399 ? -10.969 11.18 37.531 1 31.47 399 ASN A N 1
ATOM 3285 C CA . ASN A 1 399 ? -10.016 10.961 36.469 1 31.47 399 ASN A CA 1
ATOM 3286 C C . ASN A 1 399 ? -9.594 9.5 36.375 1 31.47 399 ASN A C 1
ATOM 3288 O O . ASN A 1 399 ? -8.703 9.148 35.594 1 31.47 399 ASN A O 1
ATOM 3292 N N . SER A 1 400 ? -9.984 8.758 37.469 1 29.17 400 SER A N 1
ATOM 3293 C CA . SER A 1 400 ? -9.516 7.379 37.438 1 29.17 400 SER A CA 1
ATOM 3294 C C . SER A 1 400 ? -10.18 6.59 36.312 1 29.17 400 SER A C 1
ATOM 3296 O O . SER A 1 400 ? -9.656 5.555 35.906 1 29.17 400 SER A O 1
ATOM 3298 N N . LYS A 1 401 ? -11.469 6.988 36.188 1 30.02 401 LYS A N 1
ATOM 3299 C CA . LYS A 1 401 ? -12.18 5.992 35.406 1 30.02 401 LYS A CA 1
ATOM 3300 C C . LYS A 1 401 ? -11.734 6.031 33.938 1 30.02 401 LYS A C 1
ATOM 3302 O O . LYS A 1 401 ? -11.984 5.086 33.188 1 30.02 401 LYS A O 1
ATOM 3307 N N . ASN A 1 402 ? -11.641 7.301 33.594 1 26.09 402 ASN A N 1
ATOM 3308 C CA . ASN A 1 402 ? -11.555 7.156 32.125 1 26.09 402 ASN A CA 1
ATOM 3309 C C . ASN A 1 402 ? -10.133 6.844 31.688 1 26.09 402 ASN A C 1
ATOM 3311 O O . ASN A 1 402 ? -9.617 7.48 30.766 1 26.09 402 ASN A O 1
ATOM 3315 N N . LYS A 1 403 ? -9.297 6.48 32.594 1 27.73 403 LYS A N 1
ATOM 3316 C CA . LYS A 1 403 ? -8.039 5.898 32.125 1 27.73 403 LYS A CA 1
ATOM 3317 C C . LYS A 1 403 ? -8.281 4.789 31.109 1 27.73 403 LYS A C 1
ATOM 3319 O O . LYS A 1 403 ? -8.516 3.639 31.484 1 27.73 403 LYS A O 1
ATOM 3324 N N . THR A 1 404 ? -9.102 5.113 30.25 1 26.28 404 THR A N 1
ATOM 3325 C CA . THR A 1 404 ? -8.93 4.074 29.234 1 26.28 404 THR A CA 1
ATOM 3326 C C . THR A 1 404 ? -7.449 3.865 28.922 1 26.28 404 THR A C 1
ATOM 3328 O O . THR A 1 404 ? -6.801 4.754 28.359 1 26.28 404 THR A O 1
ATOM 3331 N N . ASN A 1 405 ? -6.758 3.398 29.938 1 24.36 405 ASN A N 1
ATOM 3332 C CA . ASN A 1 405 ? -5.434 2.852 29.656 1 24.36 405 ASN A CA 1
ATOM 3333 C C . ASN A 1 405 ? -5.371 2.23 28.266 1 24.36 405 ASN A C 1
ATOM 3335 O O . ASN A 1 405 ? -6.086 1.267 27.969 1 24.36 405 ASN A O 1
ATOM 3339 N N . TYR A 1 406 ? -5.211 3.115 27.406 1 25.72 406 TYR A N 1
ATOM 3340 C CA . TYR A 1 406 ? -4.848 2.48 26.141 1 25.72 406 TYR A CA 1
ATOM 3341 C C . TYR A 1 406 ? -3.697 1.498 26.344 1 25.72 406 TYR A C 1
ATOM 3343 O O . TYR A 1 406 ? -2.557 1.905 26.562 1 25.72 406 TYR A O 1
ATOM 3351 N N . ASN A 1 407 ? -3.9 0.607 27.297 1 25.39 407 ASN A N 1
ATOM 3352 C CA . ASN A 1 407 ? -2.979 -0.512 27.469 1 25.39 407 ASN A CA 1
ATOM 3353 C C . ASN A 1 407 ? -2.574 -1.108 26.125 1 25.39 407 ASN A C 1
ATOM 3355 O O . ASN A 1 407 ? -3.412 -1.66 25.406 1 25.39 407 ASN A O 1
ATOM 3359 N N . TYR A 1 408 ? -1.636 -0.422 25.641 1 25.91 408 TYR A N 1
ATOM 3360 C CA . TYR A 1 408 ? -0.944 -1.006 24.5 1 25.91 408 TYR A CA 1
ATOM 3361 C C . TYR A 1 408 ? -0.414 -2.395 24.828 1 25.91 408 TYR A C 1
ATOM 3363 O O . TYR A 1 408 ? 0.542 -2.867 24.203 1 25.91 408 TYR A O 1
ATOM 3371 N N . GLU A 1 409 ? -0.804 -2.879 26.047 1 29.23 409 GLU A N 1
ATOM 3372 C CA . GLU A 1 409 ? -0.316 -4.203 26.438 1 29.23 409 GLU A CA 1
ATOM 3373 C C . GLU A 1 409 ? -0.568 -5.223 25.328 1 29.23 409 GLU A C 1
ATOM 3375 O O . GLU A 1 409 ? -0.06 -6.344 25.391 1 29.23 409 GLU A O 1
ATOM 3380 N N . TRP A 1 410 ? -1.517 -4.852 24.656 1 26.72 410 TRP A N 1
ATOM 3381 C CA . TRP A 1 410 ? -1.764 -5.809 23.594 1 26.72 410 TRP A CA 1
ATOM 3382 C C . TRP A 1 410 ? -0.624 -5.797 22.578 1 26.72 410 TRP A C 1
ATOM 3384 O O . TRP A 1 410 ? -0.609 -6.598 21.641 1 26.72 410 TRP A O 1
ATOM 3394 N N . LEU A 1 411 ? 0.222 -4.781 22.703 1 27.84 411 LEU A N 1
ATOM 3395 C CA . LEU A 1 411 ? 1.417 -4.836 21.875 1 27.84 411 LEU A CA 1
ATOM 3396 C C . LEU A 1 411 ? 2.41 -5.863 22.406 1 27.84 411 LEU A C 1
ATOM 3398 O O . LEU A 1 411 ? 2.996 -5.668 23.469 1 27.84 411 LEU A O 1
ATOM 3402 N N . LYS A 1 412 ? 2.074 -7.055 22.312 1 28.19 412 LYS A N 1
ATOM 3403 C CA . LYS A 1 412 ? 3.121 -8.016 22.656 1 28.19 412 LYS A CA 1
ATOM 3404 C C . LYS A 1 412 ? 4.473 -7.57 22.109 1 28.19 412 LYS A C 1
ATOM 3406 O O . LYS A 1 412 ? 4.543 -6.891 21.078 1 28.19 412 LYS A O 1
ATOM 3411 N N . PRO A 1 413 ? 5.465 -7.57 22.969 1 26.38 413 PRO A N 1
ATOM 3412 C CA . PRO A 1 413 ? 6.824 -7.273 22.516 1 26.38 413 PRO A CA 1
ATOM 3413 C C . PRO A 1 413 ? 7.121 -7.844 21.125 1 26.38 413 PRO A C 1
ATOM 3415 O O . PRO A 1 413 ? 6.727 -8.969 20.828 1 26.38 413 PRO A O 1
ATOM 3418 N N . ILE A 1 414 ? 7.152 -7.043 20.188 1 29.19 414 ILE A N 1
ATOM 3419 C CA . ILE A 1 414 ? 7.723 -7.559 18.938 1 29.19 414 ILE A CA 1
ATOM 3420 C C . ILE A 1 414 ? 8.992 -8.352 19.25 1 29.19 414 ILE A C 1
ATOM 3422 O O . ILE A 1 414 ? 9.805 -7.934 20.078 1 29.19 414 ILE A O 1
ATOM 3426 N N . PRO A 1 415 ? 8.992 -9.586 18.969 1 27.45 415 PRO A N 1
ATOM 3427 C CA . PRO A 1 415 ? 10.289 -10.211 19.234 1 27.45 415 PRO A CA 1
ATOM 3428 C C . PRO A 1 415 ? 11.469 -9.352 18.781 1 27.45 415 PRO A C 1
ATOM 3430 O O . PRO A 1 415 ? 11.336 -8.578 17.828 1 27.45 415 PRO A O 1
ATOM 3433 N N . GLU A 1 416 ? 12.398 -8.922 19.688 1 26.22 416 GLU A N 1
ATOM 3434 C CA . GLU A 1 416 ? 13.656 -8.195 19.516 1 26.22 416 GLU A CA 1
ATOM 3435 C C . GLU A 1 416 ? 14.289 -8.5 18.172 1 26.22 416 GLU A C 1
ATOM 3437 O O . GLU A 1 416 ? 15.086 -7.707 17.656 1 26.22 416 GLU A O 1
ATOM 3442 N N . ASN A 1 417 ? 14.242 -9.727 17.703 1 26.05 417 ASN A N 1
ATOM 3443 C CA . ASN A 1 417 ? 15.125 -10.188 16.641 1 26.05 417 ASN A CA 1
ATOM 3444 C C . ASN A 1 417 ? 14.727 -9.602 15.289 1 26.05 417 ASN A C 1
ATOM 3446 O O . ASN A 1 417 ? 15.148 -10.109 14.242 1 26.05 417 ASN A O 1
ATOM 3450 N N . VAL A 1 418 ? 13.664 -8.977 15.227 1 27.91 418 VAL A N 1
ATOM 3451 C CA . VAL A 1 418 ? 13.516 -8.5 13.852 1 27.91 418 VAL A CA 1
ATOM 3452 C C . VAL A 1 418 ? 14.391 -7.262 13.641 1 27.91 418 VAL A C 1
ATOM 3454 O O . VAL A 1 418 ? 13.969 -6.141 13.945 1 27.91 418 VAL A O 1
ATOM 3457 N N . GLN A 1 419 ? 15.562 -7.199 14.141 1 21.91 419 GLN A N 1
ATOM 3458 C CA . GLN A 1 419 ? 16.5 -6.145 13.773 1 21.91 419 GLN A CA 1
ATOM 3459 C C . GLN A 1 419 ? 16.672 -6.07 12.266 1 21.91 419 GLN A C 1
ATOM 3461 O O . GLN A 1 419 ? 16.844 -7.098 11.602 1 21.91 419 GLN A O 1
ATOM 3466 N N . PRO A 1 420 ? 16.172 -5.031 11.641 1 22.48 420 PRO A N 1
ATOM 3467 C CA . PRO A 1 420 ? 16.812 -4.957 10.328 1 22.48 420 PRO A CA 1
ATOM 3468 C C . PRO A 1 420 ? 18.328 -5.168 10.391 1 22.48 420 PRO A C 1
ATOM 3470 O O . PRO A 1 420 ? 18.984 -4.613 11.273 1 22.48 420 PRO A O 1
ATOM 3473 N N . GLU A 1 421 ? 18.828 -6.492 10.18 1 20.3 421 GLU A N 1
ATOM 3474 C CA . GLU A 1 421 ? 20.281 -6.48 10.07 1 20.3 421 GLU A CA 1
ATOM 3475 C C . GLU A 1 421 ? 20.766 -5.383 9.125 1 20.3 421 GLU A C 1
ATOM 3477 O O . GLU A 1 421 ? 20.094 -5.074 8.141 1 20.3 421 GLU A O 1
ATOM 3482 N N . MET B 1 1 ? -5.402 -56.688 -12.773 1 38.31 1 MET B N 1
ATOM 3483 C CA . MET B 1 1 ? -5.84 -56.469 -14.148 1 38.31 1 MET B CA 1
ATOM 3484 C C . MET B 1 1 ? -5.176 -55.219 -14.734 1 38.31 1 MET B C 1
ATOM 3486 O O . MET B 1 1 ? -4.922 -54.25 -14.016 1 38.31 1 MET B O 1
ATOM 3490 N N . PRO B 1 2 ? -4.621 -55.438 -15.836 1 48.56 2 PRO B N 1
ATOM 3491 C CA . PRO B 1 2 ? -3.92 -54.281 -16.406 1 48.56 2 PRO B CA 1
ATOM 3492 C C . PRO B 1 2 ? -4.797 -53.031 -16.484 1 48.56 2 PRO B C 1
ATOM 3494 O O . PRO B 1 2 ? -6 -53.125 -16.75 1 48.56 2 PRO B O 1
ATOM 3497 N N . GLN B 1 3 ? -4.434 -51.969 -15.781 1 60.75 3 GLN B N 1
ATOM 3498 C CA . GLN B 1 3 ? -5.191 -50.719 -15.812 1 60.75 3 GLN B CA 1
ATOM 3499 C C . GLN B 1 3 ? -5.453 -50.281 -17.25 1 60.75 3 GLN B C 1
ATOM 3501 O O . GLN B 1 3 ? -4.547 -50.312 -18.078 1 60.75 3 GLN B O 1
ATOM 3506 N N . PRO B 1 4 ? -6.699 -50.281 -17.719 1 66.69 4 PRO B N 1
ATOM 3507 C CA . PRO B 1 4 ? -7.027 -49.875 -19.094 1 66.69 4 PRO B CA 1
ATOM 3508 C C . PRO B 1 4 ? -6.484 -48.5 -19.438 1 66.69 4 PRO B C 1
ATOM 3510 O O . PRO B 1 4 ? -6.211 -47.688 -18.547 1 66.69 4 PRO B O 1
ATOM 3513 N N . SER B 1 5 ? -6.086 -48.375 -20.719 1 70.88 5 SER B N 1
ATOM 3514 C CA . SER B 1 5 ? -5.586 -47.125 -21.281 1 70.88 5 SER B CA 1
ATOM 3515 C C . SER B 1 5 ? -6.73 -46.219 -21.703 1 70.88 5 SER B C 1
ATOM 3517 O O . SER B 1 5 ? -6.52 -45.25 -22.453 1 70.88 5 SER B O 1
ATOM 3519 N N . ASN B 1 6 ? -7.898 -46.469 -21.109 1 85.62 6 ASN B N 1
ATOM 3520 C CA . ASN B 1 6 ? -9.055 -45.625 -21.406 1 85.62 6 ASN B CA 1
ATOM 3521 C C . ASN B 1 6 ? -9.281 -44.594 -20.328 1 85.62 6 ASN B C 1
ATOM 3523 O O . ASN B 1 6 ? -9.266 -44.906 -19.125 1 85.62 6 ASN B O 1
ATOM 3527 N N . VAL B 1 7 ? -9.445 -43.406 -20.719 1 91.94 7 VAL B N 1
ATOM 3528 C CA . VAL B 1 7 ? -9.555 -42.281 -19.812 1 91.94 7 VAL B CA 1
ATOM 3529 C C . VAL B 1 7 ? -10.812 -42.438 -18.953 1 91.94 7 VAL B C 1
ATOM 3531 O O . VAL B 1 7 ? -10.805 -42.094 -17.766 1 91.94 7 VAL B O 1
ATOM 3534 N N . GLU B 1 8 ? -11.867 -43 -19.516 1 91.44 8 GLU B N 1
ATOM 3535 C CA . GLU B 1 8 ? -13.133 -43.125 -18.812 1 91.44 8 GLU B CA 1
ATOM 3536 C C . GLU B 1 8 ? -13.047 -44.156 -17.703 1 91.44 8 GLU B C 1
ATOM 3538 O O . GLU B 1 8 ? -13.852 -44.156 -16.766 1 91.44 8 GLU B O 1
ATOM 3543 N N . TYR B 1 9 ? -12.148 -45.062 -17.922 1 93.62 9 TYR B N 1
ATOM 3544 C CA . TYR B 1 9 ? -11.891 -46.031 -16.891 1 93.62 9 TYR B CA 1
ATOM 3545 C C . TYR B 1 9 ? -11.602 -45.375 -15.547 1 93.62 9 TYR B C 1
ATOM 3547 O O . TYR B 1 9 ? -12.031 -45.875 -14.5 1 93.62 9 TYR B O 1
ATOM 3555 N N . TYR B 1 10 ? -10.977 -44.281 -15.555 1 94.31 10 TYR B N 1
ATOM 3556 C CA . TYR B 1 10 ? -10.531 -43.594 -14.352 1 94.31 10 TYR B CA 1
ATOM 3557 C C . TYR B 1 10 ? -11.57 -42.594 -13.875 1 94.31 10 TYR B C 1
ATOM 3559 O O . TYR B 1 10 ? -11.328 -41.844 -12.922 1 94.31 10 TYR B O 1
ATOM 3567 N N . ASP B 1 11 ? -12.695 -42.531 -14.5 1 93.88 11 ASP B N 1
ATOM 3568 C CA . ASP B 1 11 ? -13.789 -41.688 -14.016 1 93.88 11 ASP B CA 1
ATOM 3569 C C . ASP B 1 11 ? -14.367 -42.219 -12.719 1 93.88 11 ASP B C 1
ATOM 3571 O O . ASP B 1 11 ? -15.094 -41.531 -12.008 1 93.88 11 ASP B O 1
ATOM 3575 N N . GLN B 1 12 ? -14.102 -43.5 -12.5 1 93.5 12 GLN B N 1
ATOM 3576 C CA . GLN B 1 12 ? -14.422 -44.062 -11.195 1 93.5 12 GLN B CA 1
ATOM 3577 C C . GLN B 1 12 ? -13.352 -43.75 -10.164 1 93.5 12 GLN B C 1
ATOM 3579 O O . GLN B 1 12 ? -12.211 -44.219 -10.266 1 93.5 12 GLN B O 1
ATOM 3584 N N . LEU B 1 13 ? -13.672 -43.031 -9.18 1 93.5 13 LEU B N 1
ATOM 3585 C CA . LEU B 1 13 ? -12.734 -42.406 -8.258 1 93.5 13 LEU B CA 1
ATOM 3586 C C . LEU B 1 13 ? -11.891 -43.438 -7.535 1 93.5 13 LEU B C 1
ATOM 3588 O O . LEU B 1 13 ? -10.734 -43.156 -7.195 1 93.5 13 LEU B O 1
ATOM 3592 N N . ASP B 1 14 ? -12.469 -44.531 -7.254 1 91.69 14 ASP B N 1
ATOM 3593 C CA . ASP B 1 14 ? -11.75 -45.562 -6.523 1 91.69 14 ASP B CA 1
ATOM 3594 C C . ASP B 1 14 ? -10.578 -46.125 -7.348 1 91.69 14 ASP B C 1
ATOM 3596 O O . ASP B 1 14 ? -9.703 -46.781 -6.812 1 91.69 14 ASP B O 1
ATOM 3600 N N . ARG B 1 15 ? -10.547 -45.781 -8.609 1 93.38 15 ARG B N 1
ATOM 3601 C CA . ARG B 1 15 ? -9.484 -46.25 -9.484 1 93.38 15 ARG B CA 1
ATOM 3602 C C . ARG B 1 15 ? -8.344 -45.25 -9.578 1 93.38 15 ARG B C 1
ATOM 3604 O O . ARG B 1 15 ? -7.309 -45.531 -10.188 1 93.38 15 ARG B O 1
ATOM 3611 N N . LEU B 1 16 ? -8.555 -44.125 -9.023 1 94.81 16 LEU B N 1
ATOM 3612 C CA . LEU B 1 16 ? -7.516 -43.094 -8.984 1 94.81 16 LEU B CA 1
ATOM 3613 C C . LEU B 1 16 ? -6.516 -43.375 -7.867 1 94.81 16 LEU B C 1
ATOM 3615 O O . LEU B 1 16 ? -6.547 -42.719 -6.824 1 94.81 16 LEU B O 1
ATOM 3619 N N . ASN B 1 17 ? -5.688 -44.25 -8.102 1 93.88 17 ASN B N 1
ATOM 3620 C CA . ASN B 1 17 ? -4.598 -44.562 -7.184 1 93.88 17 ASN B CA 1
ATOM 3621 C C . ASN B 1 17 ? -3.314 -44.906 -7.938 1 93.88 17 ASN B C 1
ATOM 3623 O O . ASN B 1 17 ? -3.359 -45.5 -9.016 1 93.88 17 ASN B O 1
ATOM 3627 N N . PHE B 1 18 ? -2.285 -44.469 -7.477 1 95.75 18 PHE B N 1
ATOM 3628 C CA . PHE B 1 18 ? -0.98 -44.688 -8.094 1 95.75 18 PHE B CA 1
ATOM 3629 C C . PHE B 1 18 ? 0.139 -44.469 -7.086 1 95.75 18 PHE B C 1
ATOM 3631 O O . PHE B 1 18 ? -0.106 -43.969 -5.984 1 95.75 18 PHE B O 1
ATOM 3638 N N . ILE B 1 19 ? 1.346 -44.812 -7.465 1 96.19 19 ILE B N 1
ATOM 3639 C CA . ILE B 1 19 ? 2.533 -44.625 -6.641 1 96.19 19 ILE B CA 1
ATOM 3640 C C . ILE B 1 19 ? 3.297 -43.375 -7.121 1 96.19 19 ILE B C 1
ATOM 3642 O O . ILE B 1 19 ? 3.713 -43.312 -8.281 1 96.19 19 ILE B O 1
ATOM 3646 N N . TYR B 1 20 ? 3.465 -42.438 -6.215 1 95 20 TYR B N 1
ATOM 3647 C CA . TYR B 1 20 ? 4.355 -41.312 -6.5 1 95 20 TYR B CA 1
ATOM 3648 C C . TYR B 1 20 ? 5.812 -41.75 -6.406 1 95 20 TYR B C 1
ATOM 3650 O O . TYR B 1 20 ? 6.277 -42.156 -5.344 1 95 20 TYR B O 1
ATOM 3658 N N . PRO B 1 21 ? 6.473 -41.625 -7.469 1 96.5 21 PRO B N 1
ATOM 3659 C CA . PRO B 1 21 ? 7.918 -41.75 -7.297 1 96.5 21 PRO B CA 1
ATOM 3660 C C . PRO B 1 21 ? 8.523 -40.625 -6.465 1 96.5 21 PRO B C 1
ATOM 3662 O O . PRO B 1 21 ? 7.953 -39.531 -6.383 1 96.5 21 PRO B O 1
ATOM 3665 N N . TYR B 1 22 ? 9.625 -40.938 -5.902 1 95.56 22 TYR B N 1
ATOM 3666 C CA . TYR B 1 22 ? 10.273 -39.938 -5.027 1 95.56 22 TYR B CA 1
ATOM 3667 C C . TYR B 1 22 ? 10.695 -38.719 -5.805 1 95.56 22 TYR B C 1
ATOM 3669 O O . TYR B 1 22 ? 11.336 -38.812 -6.855 1 95.56 22 TYR B O 1
ATOM 3677 N N . TYR B 1 23 ? 10.289 -37.531 -5.266 1 95.81 23 TYR B N 1
ATOM 3678 C CA . TYR B 1 23 ? 10.734 -36.281 -5.852 1 95.81 23 TYR B CA 1
ATOM 3679 C C . TYR B 1 23 ? 10.812 -35.188 -4.801 1 95.81 23 TYR B C 1
ATOM 3681 O O . TYR B 1 23 ? 9.859 -34.969 -4.047 1 95.81 23 TYR B O 1
ATOM 3689 N N . GLU B 1 24 ? 11.922 -34.625 -4.719 1 95.25 24 GLU B N 1
ATOM 3690 C CA . GLU B 1 24 ? 12.156 -33.375 -4.004 1 95.25 24 GLU B CA 1
ATOM 3691 C C . GLU B 1 24 ? 12.867 -32.344 -4.891 1 95.25 24 GLU B C 1
ATOM 3693 O O . GLU B 1 24 ? 13.781 -32.688 -5.641 1 95.25 24 GLU B O 1
ATOM 3698 N N . SER B 1 25 ? 12.375 -31.172 -4.816 1 97.06 25 SER B N 1
ATOM 3699 C CA . SER B 1 25 ? 13.008 -30.141 -5.633 1 97.06 25 SER B CA 1
ATOM 3700 C C . SER B 1 25 ? 14.492 -30.031 -5.312 1 97.06 25 SER B C 1
ATOM 3702 O O . SER B 1 25 ? 14.883 -30 -4.141 1 97.06 25 SER B O 1
ATOM 3704 N N . PRO B 1 26 ? 15.305 -30 -6.297 1 98.12 26 PRO B N 1
ATOM 3705 C CA . PRO B 1 26 ? 16.734 -29.828 -6.062 1 98.12 26 PRO B CA 1
ATOM 3706 C C . PRO B 1 26 ? 17.125 -28.375 -5.805 1 98.12 26 PRO B C 1
ATOM 3708 O O . PRO B 1 26 ? 18.281 -28.062 -5.555 1 98.12 26 PRO B O 1
ATOM 3711 N N . PHE B 1 27 ? 16.234 -27.453 -5.82 1 98 27 PHE B N 1
ATOM 3712 C CA . PHE B 1 27 ? 16.469 -26.031 -5.641 1 98 27 PHE B CA 1
ATOM 3713 C C . PHE B 1 27 ? 16.266 -25.625 -4.184 1 98 27 PHE B C 1
ATOM 3715 O O . PHE B 1 27 ? 15.617 -26.344 -3.42 1 98 27 PHE B O 1
ATOM 3722 N N . PRO B 1 28 ? 16.781 -24.469 -3.785 1 96.25 28 PRO B N 1
ATOM 3723 C CA . PRO B 1 28 ? 16.656 -24.047 -2.387 1 96.25 28 PRO B CA 1
ATOM 3724 C C . PRO B 1 28 ? 15.203 -23.844 -1.958 1 96.25 28 PRO B C 1
ATOM 3726 O O . PRO B 1 28 ? 14.43 -23.203 -2.682 1 96.25 28 PRO B O 1
ATOM 3729 N N . VAL B 1 29 ? 14.914 -24.406 -0.846 1 95.94 29 VAL B N 1
ATOM 3730 C CA . VAL B 1 29 ? 13.586 -24.25 -0.267 1 95.94 29 VAL B CA 1
ATOM 3731 C C . VAL B 1 29 ? 13.656 -23.312 0.938 1 95.94 29 VAL B C 1
ATOM 3733 O O . VAL B 1 29 ? 14.148 -23.688 2.002 1 95.94 29 VAL B O 1
ATOM 3736 N N . LEU B 1 30 ? 13.141 -22.109 0.723 1 94.69 30 LEU B N 1
ATOM 3737 C CA . LEU B 1 30 ? 13.203 -21.062 1.729 1 94.69 30 LEU B CA 1
ATOM 3738 C C . LEU B 1 30 ? 11.828 -20.422 1.939 1 94.69 30 LEU B C 1
ATOM 3740 O O . LEU B 1 30 ? 10.922 -20.625 1.125 1 94.69 30 LEU B O 1
ATOM 3744 N N . ILE B 1 31 ? 11.656 -19.797 3.064 1 94.94 31 ILE B N 1
ATOM 3745 C CA . ILE B 1 31 ? 10.453 -19 3.324 1 94.94 31 ILE B CA 1
ATOM 3746 C C . ILE B 1 31 ? 10.852 -17.594 3.762 1 94.94 31 ILE B C 1
ATOM 3748 O O . ILE B 1 31 ? 11.82 -17.422 4.504 1 94.94 31 ILE B O 1
ATOM 3752 N N . ASN B 1 32 ? 10.18 -16.625 3.248 1 95.44 32 ASN B N 1
ATOM 3753 C CA . ASN B 1 32 ? 10.469 -15.234 3.602 1 95.44 32 ASN B CA 1
ATOM 3754 C C . ASN B 1 32 ? 10.344 -15 5.105 1 95.44 32 ASN B C 1
ATOM 3756 O O . ASN B 1 32 ? 9.328 -15.352 5.707 1 95.44 32 ASN B O 1
ATOM 3760 N N . ARG B 1 33 ? 11.297 -14.438 5.691 1 91.5 33 ARG B N 1
ATOM 3761 C CA . ARG B 1 33 ? 11.367 -14.25 7.137 1 91.5 33 ARG B CA 1
ATOM 3762 C C . ARG B 1 33 ? 10.234 -13.359 7.633 1 91.5 33 ARG B C 1
ATOM 3764 O O . ARG B 1 33 ? 9.867 -13.414 8.812 1 91.5 33 ARG B O 1
ATOM 3771 N N . ASN B 1 34 ? 9.68 -12.57 6.746 1 88 34 ASN B N 1
ATOM 3772 C CA . ASN B 1 34 ? 8.625 -11.641 7.121 1 88 34 ASN B CA 1
ATOM 3773 C C . ASN B 1 34 ? 7.246 -12.273 7.016 1 88 34 ASN B C 1
ATOM 3775 O O . ASN B 1 34 ? 6.242 -11.656 7.367 1 88 34 ASN B O 1
ATOM 3779 N N . TYR B 1 35 ? 7.242 -13.469 6.516 1 90.88 35 TYR B N 1
ATOM 3780 C CA . TYR B 1 35 ? 5.973 -14.188 6.461 1 90.88 35 TYR B CA 1
ATOM 3781 C C . TYR B 1 35 ? 5.43 -14.438 7.863 1 90.88 35 TYR B C 1
ATOM 3783 O O . TYR B 1 35 ? 6.074 -15.102 8.68 1 90.88 35 TYR B O 1
ATOM 3791 N N . SER B 1 36 ? 4.281 -13.789 8.172 1 84.12 36 SER B N 1
ATOM 3792 C CA . SER B 1 36 ? 3.701 -13.852 9.508 1 84.12 36 SER B CA 1
ATOM 3793 C C . SER B 1 36 ? 2.176 -13.859 9.445 1 84.12 36 SER B C 1
ATOM 3795 O O . SER B 1 36 ? 1.591 -13.523 8.414 1 84.12 36 SER B O 1
ATOM 3797 N N . LYS B 1 37 ? 1.583 -14.266 10.492 1 81.88 37 LYS B N 1
ATOM 3798 C CA . LYS B 1 37 ? 0.126 -14.258 10.586 1 81.88 37 LYS B CA 1
ATOM 3799 C C . LYS B 1 37 ? -0.433 -12.859 10.344 1 81.88 37 LYS B C 1
ATOM 3801 O O . LYS B 1 37 ? -1.479 -12.703 9.711 1 81.88 37 LYS B O 1
ATOM 3806 N N . TRP B 1 38 ? 0.275 -11.945 10.859 1 80.38 38 TRP B N 1
ATOM 3807 C CA . TRP B 1 38 ? -0.162 -10.562 10.672 1 80.38 38 TRP B CA 1
ATOM 3808 C C . TRP B 1 38 ? -0.136 -10.172 9.195 1 80.38 38 TRP B C 1
ATOM 3810 O O . TRP B 1 38 ? -1.094 -9.594 8.688 1 80.38 38 TRP B O 1
ATOM 3820 N N . MET B 1 39 ? 0.962 -10.508 8.602 1 86.62 39 MET B N 1
ATOM 3821 C CA . MET B 1 39 ? 1.095 -10.188 7.188 1 86.62 39 MET B CA 1
ATOM 3822 C C . MET B 1 39 ? 0.002 -10.867 6.367 1 86.62 39 MET B C 1
ATOM 3824 O O . MET B 1 39 ? -0.605 -10.242 5.496 1 86.62 39 MET B O 1
ATOM 3828 N N . ILE B 1 40 ? -0.259 -12.07 6.699 1 89.12 40 ILE B N 1
ATOM 3829 C CA . ILE B 1 40 ? -1.29 -12.844 6.016 1 89.12 40 ILE B CA 1
ATOM 3830 C C . ILE B 1 40 ? -2.648 -12.172 6.207 1 89.12 40 ILE B C 1
ATOM 3832 O O . ILE B 1 40 ? -3.357 -11.898 5.234 1 89.12 40 ILE B O 1
ATOM 3836 N N . ARG B 1 41 ? -2.955 -11.945 7.363 1 83.56 41 ARG B N 1
ATOM 3837 C CA . ARG B 1 41 ? -4.246 -11.336 7.676 1 83.56 41 ARG B CA 1
ATOM 3838 C C . ARG B 1 41 ? -4.387 -9.969 7.008 1 83.56 41 ARG B C 1
ATOM 3840 O O . ARG B 1 41 ? -5.441 -9.648 6.461 1 83.56 41 ARG B O 1
ATOM 3847 N N . TYR B 1 42 ? -3.34 -9.234 7.133 1 86 42 TYR B N 1
ATOM 3848 C CA . TYR B 1 42 ? -3.344 -7.906 6.535 1 86 42 TYR B CA 1
ATOM 3849 C C . TYR B 1 42 ? -3.635 -7.977 5.043 1 86 42 TYR B C 1
ATOM 3851 O O . TYR B 1 42 ? -4.5 -7.258 4.535 1 86 42 TYR B O 1
ATOM 3859 N N . CYS B 1 43 ? -2.951 -8.82 4.379 1 92.06 43 CYS B N 1
ATOM 3860 C CA . CYS B 1 43 ? -3.092 -8.922 2.93 1 92.06 43 CYS B CA 1
ATOM 3861 C C . CYS B 1 43 ? -4.434 -9.539 2.557 1 92.06 43 CYS B C 1
ATOM 3863 O O . CYS B 1 43 ? -5.062 -9.125 1.582 1 92.06 43 CYS B O 1
ATOM 3865 N N . TYR B 1 44 ? -4.938 -10.5 3.348 1 91.56 44 TYR B N 1
ATOM 3866 C CA . TYR B 1 44 ? -6.211 -11.148 3.057 1 91.56 44 TYR B CA 1
ATOM 3867 C C . TYR B 1 44 ? -7.379 -10.203 3.287 1 91.56 44 TYR B C 1
ATOM 3869 O O . TYR B 1 44 ? -8.289 -10.117 2.463 1 91.56 44 TYR B O 1
ATOM 3877 N N . GLU B 1 45 ? -7.285 -9.484 4.398 1 87.44 45 GLU B N 1
ATOM 3878 C CA . GLU B 1 45 ? -8.352 -8.531 4.668 1 87.44 45 GLU B CA 1
ATOM 3879 C C . GLU B 1 45 ? -8.375 -7.414 3.629 1 87.44 45 GLU B C 1
ATOM 3881 O O . GLU B 1 45 ? -9.445 -6.941 3.236 1 87.44 45 GLU B O 1
ATOM 3886 N N . TRP B 1 46 ? -7.234 -7.02 3.262 1 91.25 46 TRP B N 1
ATOM 3887 C CA . TRP B 1 46 ? -7.16 -6.051 2.174 1 91.25 46 TRP B CA 1
ATOM 3888 C C . TRP B 1 46 ? -7.844 -6.586 0.92 1 91.25 46 TRP B C 1
ATOM 3890 O O . TRP B 1 46 ? -8.625 -5.879 0.283 1 91.25 46 TRP B O 1
ATOM 3900 N N . ALA B 1 47 ? -7.535 -7.828 0.562 1 92.88 47 ALA B N 1
ATOM 3901 C CA . ALA B 1 47 ? -8.117 -8.445 -0.628 1 92.88 47 ALA B CA 1
ATOM 3902 C C . ALA B 1 47 ? -9.633 -8.547 -0.505 1 92.88 47 ALA B C 1
ATOM 3904 O O . ALA B 1 47 ? -10.367 -8.234 -1.448 1 92.88 47 ALA B O 1
ATOM 3905 N N . ILE B 1 48 ? -10.078 -8.953 0.613 1 88.56 48 ILE B N 1
ATOM 3906 C CA . ILE B 1 48 ? -11.508 -9.102 0.863 1 88.56 48 ILE B CA 1
ATOM 3907 C C . ILE B 1 48 ? -12.195 -7.742 0.746 1 88.56 48 ILE B C 1
ATOM 3909 O O . ILE B 1 48 ? -13.188 -7.598 0.03 1 88.56 48 ILE B O 1
ATOM 3913 N N . ASP B 1 49 ? -11.57 -6.738 1.301 1 84.88 49 ASP B N 1
ATOM 3914 C CA . ASP B 1 49 ? -12.156 -5.402 1.329 1 84.88 49 ASP B CA 1
ATOM 3915 C C . ASP B 1 49 ? -12.203 -4.793 -0.069 1 84.88 49 ASP B C 1
ATOM 3917 O O . ASP B 1 49 ? -13.062 -3.961 -0.363 1 84.88 49 ASP B O 1
ATOM 3921 N N . ASN B 1 50 ? -11.383 -5.246 -0.886 1 85.62 50 ASN B N 1
ATOM 3922 C CA . ASN B 1 50 ? -11.281 -4.652 -2.215 1 85.62 50 ASN B CA 1
ATOM 3923 C C . ASN B 1 50 ? -11.938 -5.531 -3.275 1 85.62 50 ASN B C 1
ATOM 3925 O O . ASN B 1 50 ? -11.75 -5.312 -4.473 1 85.62 50 ASN B O 1
ATOM 3929 N N . SER B 1 51 ? -12.664 -6.5 -2.824 1 82.88 51 SER B N 1
ATOM 3930 C CA . SER B 1 51 ? -13.297 -7.414 -3.771 1 82.88 51 SER B CA 1
ATOM 3931 C C . SER B 1 51 ? -14.758 -7.043 -4.004 1 82.88 51 SER B C 1
ATOM 3933 O O . SER B 1 51 ? -15.516 -7.816 -4.602 1 82.88 51 SER B O 1
ATOM 3935 N N . GLY B 1 52 ? -15.172 -5.91 -3.553 1 78.31 52 GLY B N 1
ATOM 3936 C CA . GLY B 1 52 ? -16.516 -5.418 -3.803 1 78.31 52 GLY B CA 1
ATOM 3937 C C . GLY B 1 52 ? -17.594 -6.266 -3.148 1 78.31 52 GLY B C 1
ATOM 3938 O O . GLY B 1 52 ? -17.453 -6.68 -1.994 1 78.31 52 GLY B O 1
ATOM 3939 N N . PRO B 1 53 ? -18.625 -6.535 -3.855 1 77.88 53 PRO B N 1
ATOM 3940 C CA . PRO B 1 53 ? -19.766 -7.234 -3.268 1 77.88 53 PRO B CA 1
ATOM 3941 C C . PRO B 1 53 ? -19.453 -8.68 -2.891 1 77.88 53 PRO B C 1
ATOM 3943 O O . PRO B 1 53 ? -20.156 -9.281 -2.074 1 77.88 53 PRO B O 1
ATOM 3946 N N . LEU B 1 54 ? -18.391 -9.164 -3.439 1 78.94 54 LEU B N 1
ATOM 3947 C CA . LEU B 1 54 ? -18.016 -10.539 -3.152 1 78.94 54 LEU B CA 1
ATOM 3948 C C . LEU B 1 54 ? -17.688 -10.719 -1.673 1 78.94 54 LEU B C 1
ATOM 3950 O O . LEU B 1 54 ? -17.797 -11.82 -1.133 1 78.94 54 LEU B O 1
ATOM 3954 N N . ARG B 1 55 ? -17.391 -9.648 -1.049 1 84.06 55 ARG B N 1
ATOM 3955 C CA . ARG B 1 55 ? -16.984 -9.703 0.351 1 84.06 55 ARG B CA 1
ATOM 3956 C C . ARG B 1 55 ? -18.141 -10.102 1.246 1 84.06 55 ARG B C 1
ATOM 3958 O O . ARG B 1 55 ? -17.953 -10.531 2.383 1 84.06 55 ARG B O 1
ATOM 3965 N N . LYS B 1 56 ? -19.297 -9.977 0.729 1 82.19 56 LYS B N 1
ATOM 3966 C CA . LYS B 1 56 ? -20.484 -10.289 1.519 1 82.19 56 LYS B CA 1
ATOM 3967 C C . LYS B 1 56 ? -20.766 -11.789 1.536 1 82.19 56 LYS B C 1
ATOM 3969 O O . LYS B 1 56 ? -21.562 -12.273 2.34 1 82.19 56 LYS B O 1
ATOM 3974 N N . HIS B 1 57 ? -20.078 -12.477 0.674 1 79.44 57 HIS B N 1
ATOM 3975 C CA . HIS B 1 57 ? -20.266 -13.922 0.592 1 79.44 57 HIS B CA 1
ATOM 3976 C C . HIS B 1 57 ? -19.266 -14.656 1.465 1 79.44 57 HIS B C 1
ATOM 3978 O O . HIS B 1 57 ? -18.062 -14.641 1.18 1 79.44 57 HIS B O 1
ATOM 3984 N N . GLN B 1 58 ? -19.781 -15.398 2.352 1 83.56 58 GLN B N 1
ATOM 3985 C CA . GLN B 1 58 ? -18.922 -16.062 3.332 1 83.56 58 GLN B CA 1
ATOM 3986 C C . GLN B 1 58 ? -18.016 -17.094 2.664 1 83.56 58 GLN B C 1
ATOM 3988 O O . GLN B 1 58 ? -16.859 -17.266 3.061 1 83.56 58 GLN B O 1
ATOM 3993 N N . ALA B 1 59 ? -18.547 -17.781 1.701 1 78.06 59 ALA B N 1
ATOM 3994 C CA . ALA B 1 59 ? -17.75 -18.781 1.001 1 78.06 59 ALA B CA 1
ATOM 3995 C C . ALA B 1 59 ? -16.531 -18.156 0.346 1 78.06 59 ALA B C 1
ATOM 3997 O O . ALA B 1 59 ? -15.445 -18.75 0.34 1 78.06 59 ALA B O 1
ATOM 3998 N N . PHE B 1 60 ? -16.734 -16.984 -0.175 1 82.94 60 PHE B N 1
ATOM 3999 C CA . PHE B 1 60 ? -15.648 -16.234 -0.792 1 82.94 60 PHE B CA 1
ATOM 4000 C C . PHE B 1 60 ? -14.602 -15.844 0.247 1 82.94 60 PHE B C 1
ATOM 4002 O O . PHE B 1 60 ? -13.406 -16.062 0.045 1 82.94 60 PHE B O 1
ATOM 4009 N N . VAL B 1 61 ? -15.055 -15.359 1.345 1 86.31 61 VAL B N 1
ATOM 4010 C CA . VAL B 1 61 ? -14.18 -14.938 2.432 1 86.31 61 VAL B CA 1
ATOM 4011 C C . VAL B 1 61 ? -13.406 -16.141 2.971 1 86.31 61 VAL B C 1
ATOM 4013 O O . VAL B 1 61 ? -12.188 -16.062 3.15 1 86.31 61 VAL B O 1
ATOM 4016 N N . ASP B 1 62 ? -14.039 -17.219 3.123 1 83.12 62 ASP B N 1
ATOM 4017 C CA . ASP B 1 62 ? -13.422 -18.438 3.646 1 83.12 62 ASP B CA 1
ATOM 4018 C C . ASP B 1 62 ? -12.375 -18.969 2.678 1 83.12 62 ASP B C 1
ATOM 4020 O O . ASP B 1 62 ? -11.344 -19.5 3.102 1 83.12 62 ASP B O 1
ATOM 4024 N N . SER B 1 63 ? -12.664 -18.828 1.473 1 81.75 63 SER B N 1
ATOM 4025 C CA . SER B 1 63 ? -11.727 -19.328 0.472 1 81.75 63 SER B CA 1
ATOM 4026 C C . SER B 1 63 ? -10.406 -18.562 0.527 1 81.75 63 SER B C 1
ATOM 4028 O O . SER B 1 63 ? -9.344 -19.141 0.293 1 81.75 63 SER B O 1
ATOM 4030 N N . ILE B 1 64 ? -10.539 -17.312 0.818 1 87.88 64 ILE B N 1
ATOM 4031 C CA . ILE B 1 64 ? -9.336 -16.484 0.922 1 87.88 64 ILE B CA 1
ATOM 4032 C C . ILE B 1 64 ? -8.594 -16.828 2.213 1 87.88 64 ILE B C 1
ATOM 4034 O O . ILE B 1 64 ? -7.387 -17.062 2.199 1 87.88 64 ILE B O 1
ATOM 4038 N N . ARG B 1 65 ? -9.289 -16.969 3.217 1 85.88 65 ARG B N 1
ATOM 4039 C CA . ARG B 1 65 ? -8.688 -17.125 4.539 1 85.88 65 ARG B CA 1
ATOM 4040 C C . ARG B 1 65 ? -8.133 -18.531 4.723 1 85.88 65 ARG B C 1
ATOM 4042 O O . ARG B 1 65 ? -7.191 -18.734 5.492 1 85.88 65 ARG B O 1
ATOM 4049 N N . ASN B 1 66 ? -8.641 -19.484 3.959 1 82.44 66 ASN B N 1
ATOM 4050 C CA . ASN B 1 66 ? -8.297 -20.875 4.227 1 82.44 66 ASN B CA 1
ATOM 4051 C C . ASN B 1 66 ? -7.527 -21.484 3.066 1 82.44 66 ASN B C 1
ATOM 4053 O O . ASN B 1 66 ? -7.402 -22.719 2.98 1 82.44 66 ASN B O 1
ATOM 4057 N N . SER B 1 67 ? -6.973 -20.75 2.227 1 82.62 67 SER B N 1
ATOM 4058 C CA . SER B 1 67 ? -6.383 -21.344 1.031 1 82.62 67 SER B CA 1
ATOM 4059 C C . SER B 1 67 ? -4.871 -21.125 0.993 1 82.62 67 SER B C 1
ATOM 4061 O O . SER B 1 67 ? -4.199 -21.562 0.062 1 82.62 67 SER B O 1
ATOM 4063 N N . ASP B 1 68 ? -4.27 -20.422 1.901 1 87.75 68 ASP B N 1
ATOM 4064 C CA . ASP B 1 68 ? -2.834 -20.188 2.012 1 87.75 68 ASP B CA 1
ATOM 4065 C C . ASP B 1 68 ? -2.295 -19.5 0.76 1 87.75 68 ASP B C 1
ATOM 4067 O O . ASP B 1 68 ? -1.219 -19.844 0.271 1 87.75 68 ASP B O 1
ATOM 4071 N N . LEU B 1 69 ? -3 -18.594 0.244 1 88 69 LEU B N 1
ATOM 4072 C CA . LEU B 1 69 ? -2.613 -17.875 -0.972 1 88 69 LEU B CA 1
ATOM 4073 C C . LEU B 1 69 ? -1.345 -17.062 -0.749 1 88 69 LEU B C 1
ATOM 4075 O O . LEU B 1 69 ? -0.484 -17 -1.628 1 88 69 LEU B O 1
ATOM 4079 N N . GLY B 1 70 ? -1.251 -16.562 0.404 1 89.56 70 GLY B N 1
ATOM 4080 C CA . GLY B 1 70 ? -0.097 -15.734 0.73 1 89.56 70 GLY B CA 1
ATOM 4081 C C . GLY B 1 70 ? 1.185 -16.531 0.868 1 89.56 70 GLY B C 1
ATOM 4082 O O . GLY B 1 70 ? 2.279 -15.992 0.696 1 89.56 70 GLY B O 1
ATOM 4083 N N . LEU B 1 71 ? 1.075 -17.812 1.146 1 93.25 71 LEU B N 1
ATOM 4084 C CA . LEU B 1 71 ? 2.23 -18.688 1.292 1 93.25 71 LEU B CA 1
ATOM 4085 C C . LEU B 1 71 ? 3.027 -18.75 -0.006 1 93.25 71 LEU B C 1
ATOM 4087 O O . LEU B 1 71 ? 4.258 -18.859 0.02 1 93.25 71 LEU B O 1
ATOM 4091 N N . TYR B 1 72 ? 2.371 -18.641 -1.054 1 96.25 72 TYR B N 1
ATOM 4092 C CA . TYR B 1 72 ? 3.023 -18.688 -2.357 1 96.25 72 TYR B CA 1
ATOM 4093 C C . TYR B 1 72 ? 4.113 -17.625 -2.467 1 96.25 72 TYR B C 1
ATOM 4095 O O . TYR B 1 72 ? 5.258 -17.938 -2.807 1 96.25 72 TYR B O 1
ATOM 4103 N N . SER B 1 73 ? 3.746 -16.391 -2.148 1 97.06 73 SER B N 1
ATOM 4104 C CA . SER B 1 73 ? 4.703 -15.297 -2.254 1 97.06 73 SER B CA 1
ATOM 4105 C C . SER B 1 73 ? 5.84 -15.461 -1.254 1 97.06 73 SER B C 1
ATOM 4107 O O . SER B 1 73 ? 6.992 -15.141 -1.559 1 97.06 73 SER B O 1
ATOM 4109 N N . ALA B 1 74 ? 5.535 -15.945 -0.111 1 96.5 74 ALA B N 1
ATOM 4110 C CA . ALA B 1 74 ? 6.555 -16.125 0.919 1 96.5 74 ALA B CA 1
ATOM 4111 C C . ALA B 1 74 ? 7.566 -17.203 0.507 1 96.5 74 ALA B C 1
ATOM 4113 O O . ALA B 1 74 ? 8.75 -17.109 0.839 1 96.5 74 ALA B O 1
ATOM 4114 N N . CYS B 1 75 ? 7.102 -18.156 -0.211 1 97.25 75 CYS B N 1
ATOM 4115 C CA . CYS B 1 75 ? 7.965 -19.25 -0.633 1 97.25 75 CYS B CA 1
ATOM 4116 C C . CYS B 1 75 ? 8.734 -18.891 -1.894 1 97.25 75 CYS B C 1
ATOM 4118 O O . CYS B 1 75 ? 9.938 -19.141 -1.986 1 97.25 75 CYS B O 1
ATOM 4120 N N . CYS B 1 76 ? 8.117 -18.281 -2.824 1 98.19 76 CYS B N 1
ATOM 4121 C CA . CYS B 1 76 ? 8.711 -18.031 -4.133 1 98.19 76 CYS B CA 1
ATOM 4122 C C . CYS B 1 76 ? 9.633 -16.812 -4.086 1 98.19 76 CYS B C 1
ATOM 4124 O O . CYS B 1 76 ? 10.531 -16.672 -4.922 1 98.19 76 CYS B O 1
ATOM 4126 N N . PHE B 1 77 ? 9.359 -15.906 -3.125 1 98.31 77 PHE B N 1
ATOM 4127 C CA . PHE B 1 77 ? 10.156 -14.695 -3.02 1 98.31 77 PHE B CA 1
ATOM 4128 C C . PHE B 1 77 ? 10.695 -14.516 -1.604 1 98.31 77 PHE B C 1
ATOM 4130 O O . PHE B 1 77 ? 10.445 -13.5 -0.959 1 98.31 77 PHE B O 1
ATOM 4137 N N . PRO B 1 78 ? 11.5 -15.461 -1.183 1 97 78 PRO B N 1
ATOM 4138 C CA . PRO B 1 78 ? 11.961 -15.461 0.207 1 97 78 PRO B CA 1
ATOM 4139 C C . PRO B 1 78 ? 12.914 -14.312 0.515 1 97 78 PRO B C 1
ATOM 4141 O O . PRO B 1 78 ? 13.109 -13.961 1.682 1 97 78 PRO B O 1
ATOM 4144 N N . SER B 1 79 ? 13.445 -13.68 -0.485 1 95 79 SER B N 1
ATOM 4145 C CA . SER B 1 79 ? 14.445 -12.641 -0.27 1 95 79 SER B CA 1
ATOM 4146 C C . SER B 1 79 ? 13.82 -11.25 -0.33 1 95 79 SER B C 1
ATOM 4148 O O . SER B 1 79 ? 14.5 -10.25 -0.099 1 95 79 SER B O 1
ATOM 4150 N N . ALA B 1 80 ? 12.578 -11.172 -0.702 1 95.94 80 ALA B N 1
ATOM 4151 C CA . ALA B 1 80 ? 11.922 -9.867 -0.753 1 95.94 80 ALA B CA 1
ATOM 4152 C C . ALA B 1 80 ? 11.859 -9.227 0.631 1 95.94 80 ALA B C 1
ATOM 4154 O O . ALA B 1 80 ? 11.617 -9.906 1.629 1 95.94 80 ALA B O 1
ATOM 4155 N N . ASN B 1 81 ? 12.109 -7.953 0.699 1 89.06 81 ASN B N 1
ATOM 4156 C CA . ASN B 1 81 ? 11.961 -7.285 1.988 1 89.06 81 ASN B CA 1
ATOM 4157 C C . ASN B 1 81 ? 10.5 -7.168 2.396 1 89.06 81 ASN B C 1
ATOM 4159 O O . ASN B 1 81 ? 9.602 -7.559 1.643 1 89.06 81 ASN B O 1
ATOM 4163 N N . PHE B 1 82 ? 10.289 -6.68 3.488 1 87.38 82 PHE B N 1
ATOM 4164 C CA . PHE B 1 82 ? 8.969 -6.676 4.109 1 87.38 82 PHE B CA 1
ATOM 4165 C C . PHE B 1 82 ? 7.945 -6.008 3.195 1 87.38 82 PHE B C 1
ATOM 4167 O O . PHE B 1 82 ? 6.895 -6.586 2.908 1 87.38 82 PHE B O 1
ATOM 4174 N N . HIS B 1 83 ? 8.203 -4.785 2.727 1 86.88 83 HIS B N 1
ATOM 4175 C CA . HIS B 1 83 ? 7.246 -4.004 1.951 1 86.88 83 HIS B CA 1
ATOM 4176 C C . HIS B 1 83 ? 7 -4.633 0.584 1 86.88 83 HIS B C 1
ATOM 4178 O O . HIS B 1 83 ? 5.875 -4.609 0.078 1 86.88 83 HIS B O 1
ATOM 4184 N N . ARG B 1 84 ? 8.023 -5.223 0.056 1 93 84 ARG B N 1
ATOM 4185 C CA . ARG B 1 84 ? 7.867 -5.879 -1.239 1 93 84 ARG B CA 1
ATOM 4186 C C . ARG B 1 84 ? 7.105 -7.191 -1.101 1 93 84 ARG B C 1
ATOM 4188 O O . ARG B 1 84 ? 6.289 -7.535 -1.959 1 93 84 ARG B O 1
ATOM 4195 N N . LEU B 1 85 ? 7.379 -7.895 0.015 1 95.5 85 LEU B N 1
ATOM 4196 C CA . LEU B 1 85 ? 6.613 -9.117 0.245 1 95.5 85 LEU B CA 1
ATOM 4197 C C . LEU B 1 85 ? 5.125 -8.805 0.382 1 95.5 85 LEU B C 1
ATOM 4199 O O . LEU B 1 85 ? 4.285 -9.547 -0.132 1 95.5 85 LEU B O 1
ATOM 4203 N N . GLU B 1 86 ? 4.844 -7.766 1.078 1 93.69 86 GLU B N 1
ATOM 4204 C CA . GLU B 1 86 ? 3.453 -7.359 1.251 1 93.69 86 GLU B CA 1
ATOM 4205 C C . GLU B 1 86 ? 2.764 -7.16 -0.096 1 93.69 86 GLU B C 1
ATOM 4207 O O . GLU B 1 86 ? 1.662 -7.668 -0.317 1 93.69 86 GLU B O 1
ATOM 4212 N N . LYS B 1 87 ? 3.393 -6.461 -0.995 1 94.88 87 LYS B N 1
ATOM 4213 C CA . LYS B 1 87 ? 2.818 -6.191 -2.311 1 94.88 87 LYS B CA 1
ATOM 4214 C C . LYS B 1 87 ? 2.729 -7.469 -3.141 1 94.88 87 LYS B C 1
ATOM 4216 O O . LYS B 1 87 ? 1.736 -7.695 -3.836 1 94.88 87 LYS B O 1
ATOM 4221 N N . LEU B 1 88 ? 3.736 -8.242 -3.004 1 97.38 88 LEU B N 1
ATOM 4222 C CA . LEU B 1 88 ? 3.746 -9.508 -3.723 1 97.38 88 LEU B CA 1
ATOM 4223 C C . LEU B 1 88 ? 2.631 -10.422 -3.227 1 97.38 88 LEU B C 1
ATOM 4225 O O . LEU B 1 88 ? 1.989 -11.117 -4.02 1 97.38 88 LEU B O 1
ATOM 4229 N N . MET B 1 89 ? 2.457 -10.422 -1.978 1 96.75 89 MET B N 1
ATOM 4230 C CA . MET B 1 89 ? 1.4 -11.25 -1.401 1 96.75 89 MET B CA 1
ATOM 4231 C C . MET B 1 89 ? 0.025 -10.773 -1.851 1 96.75 89 MET B C 1
ATOM 4233 O O . MET B 1 89 ? -0.84 -11.578 -2.191 1 96.75 89 MET B O 1
ATOM 4237 N N . LYS B 1 90 ? -0.186 -9.477 -1.84 1 95.5 90 LYS B N 1
ATOM 4238 C CA . LYS B 1 90 ? -1.435 -8.945 -2.375 1 95.5 90 LYS B CA 1
ATOM 4239 C C . LYS B 1 90 ? -1.606 -9.312 -3.846 1 95.5 90 LYS B C 1
ATOM 4241 O O . LYS B 1 90 ? -2.684 -9.742 -4.262 1 95.5 90 LYS B O 1
ATOM 4246 N N . TRP B 1 91 ? -0.53 -9.148 -4.57 1 95 91 TRP B N 1
ATOM 4247 C CA . TRP B 1 91 ? -0.531 -9.453 -6 1 95 91 TRP B CA 1
ATOM 4248 C C . TRP B 1 91 ? -0.9 -10.914 -6.246 1 95 91 TRP B C 1
ATOM 4250 O O . TRP B 1 91 ? -1.821 -11.203 -7.016 1 95 91 TRP B O 1
ATOM 4260 N N . CYS B 1 92 ? -0.241 -11.781 -5.578 1 94.75 92 CYS B N 1
ATOM 4261 C CA . CYS B 1 92 ? -0.472 -13.211 -5.773 1 94.75 92 CYS B CA 1
ATOM 4262 C C . CYS B 1 92 ? -1.865 -13.609 -5.297 1 94.75 92 CYS B C 1
ATOM 4264 O O . CYS B 1 92 ? -2.533 -14.422 -5.934 1 94.75 92 CYS B O 1
ATOM 4266 N N . THR B 1 93 ? -2.281 -13.039 -4.211 1 93.69 93 THR B N 1
ATOM 4267 C CA . THR B 1 93 ? -3.619 -13.328 -3.705 1 93.69 93 THR B CA 1
ATOM 4268 C C . THR B 1 93 ? -4.68 -12.945 -4.738 1 93.69 93 THR B C 1
ATOM 4270 O O . THR B 1 93 ? -5.566 -13.742 -5.047 1 93.69 93 THR B O 1
ATOM 4273 N N . MET B 1 94 ? -4.535 -11.781 -5.281 1 91.75 94 MET B N 1
ATOM 4274 C CA . MET B 1 94 ? -5.52 -11.32 -6.258 1 91.75 94 MET B CA 1
ATOM 4275 C C . MET B 1 94 ? -5.461 -12.164 -7.527 1 91.75 94 MET B C 1
ATOM 4277 O O . MET B 1 94 ? -6.488 -12.422 -8.156 1 91.75 94 MET B O 1
ATOM 4281 N N . PHE B 1 95 ? -4.324 -12.609 -7.82 1 89.75 95 PHE B N 1
ATOM 4282 C CA . PHE B 1 95 ? -4.168 -13.422 -9.016 1 89.75 95 PHE B CA 1
ATOM 4283 C C . PHE B 1 95 ? -4.793 -14.805 -8.82 1 89.75 95 PHE B C 1
ATOM 4285 O O . PHE B 1 95 ? -5.461 -15.32 -9.711 1 89.75 95 PHE B O 1
ATOM 4292 N N . PHE B 1 96 ? -4.574 -15.367 -7.656 1 90.69 96 PHE B N 1
ATOM 4293 C CA . PHE B 1 96 ? -5.203 -16.641 -7.359 1 90.69 96 PHE B CA 1
ATOM 4294 C C . PHE B 1 96 ? -6.723 -16.516 -7.332 1 90.69 96 PHE B C 1
ATOM 4296 O O . PHE B 1 96 ? -7.438 -17.406 -7.785 1 90.69 96 PHE B O 1
ATOM 4303 N N . LEU B 1 97 ? -7.156 -15.438 -6.867 1 86.06 97 LEU B N 1
ATOM 4304 C CA . LEU B 1 97 ? -8.594 -15.211 -6.816 1 86.06 97 LEU B CA 1
ATOM 4305 C C . LEU B 1 97 ? -9.172 -15.062 -8.219 1 86.06 97 LEU B C 1
ATOM 4307 O O . LEU B 1 97 ? -10.258 -15.57 -8.508 1 86.06 97 LEU B O 1
ATOM 4311 N N . ALA B 1 98 ? -8.43 -14.359 -9.047 1 83.75 98 ALA B N 1
ATOM 4312 C CA . ALA B 1 98 ? -8.859 -14.234 -10.43 1 83.75 98 ALA B CA 1
ATOM 4313 C C . ALA B 1 98 ? -8.945 -15.602 -11.109 1 83.75 98 ALA B C 1
ATOM 4315 O O . ALA B 1 98 ? -9.906 -15.883 -11.828 1 83.75 98 ALA B O 1
ATOM 4316 N N . ASP B 1 99 ? -8.008 -16.422 -10.828 1 83.81 99 ASP B N 1
ATOM 4317 C CA . ASP B 1 99 ? -7.977 -17.781 -11.367 1 83.81 99 ASP B CA 1
ATOM 4318 C C . ASP B 1 99 ? -9.156 -18.609 -10.859 1 83.81 99 ASP B C 1
ATOM 4320 O O . ASP B 1 99 ? -9.828 -19.281 -11.633 1 83.81 99 ASP B O 1
ATOM 4324 N N . ASP B 1 100 ? -9.352 -18.516 -9.586 1 77.5 100 ASP B N 1
ATOM 4325 C CA . ASP B 1 100 ? -10.445 -19.25 -8.977 1 77.5 100 ASP B CA 1
ATOM 4326 C C . ASP B 1 100 ? -11.797 -18.766 -9.484 1 77.5 100 ASP B C 1
ATOM 4328 O O . ASP B 1 100 ? -12.727 -19.562 -9.656 1 77.5 100 ASP B O 1
ATOM 4332 N N . TYR B 1 101 ? -11.844 -17.516 -9.664 1 72.12 101 TYR B N 1
ATOM 4333 C CA . TYR B 1 101 ? -13.094 -16.938 -10.148 1 72.12 101 TYR B CA 1
ATOM 4334 C C . TYR B 1 101 ? -13.375 -17.391 -11.586 1 72.12 101 TYR B C 1
ATOM 4336 O O . TYR B 1 101 ? -14.516 -17.672 -11.938 1 72.12 101 TYR B O 1
ATOM 4344 N N . HIS B 1 102 ? -12.43 -17.406 -12.297 1 73.88 102 HIS B N 1
ATOM 4345 C CA . HIS B 1 102 ? -12.555 -17.875 -13.672 1 73.88 102 HIS B CA 1
ATOM 4346 C C . HIS B 1 102 ? -12.961 -19.344 -13.727 1 73.88 102 HIS B C 1
ATOM 4348 O O . HIS B 1 102 ? -13.867 -19.719 -14.477 1 73.88 102 HIS B O 1
ATOM 4354 N N . ASP B 1 103 ? -12.336 -20.219 -12.867 1 66.19 103 ASP B N 1
ATOM 4355 C CA . ASP B 1 103 ? -12.617 -21.656 -12.875 1 66.19 103 ASP B CA 1
ATOM 4356 C C . ASP B 1 103 ? -13.992 -21.953 -12.281 1 66.19 103 ASP B C 1
ATOM 4358 O O . ASP B 1 103 ? -14.727 -22.797 -12.789 1 66.19 103 ASP B O 1
ATOM 4362 N N . GLY B 1 104 ? -14.18 -21.469 -11.031 1 56.78 104 GLY B N 1
ATOM 4363 C CA . GLY B 1 104 ? -15.273 -21.969 -10.219 1 56.78 104 GLY B CA 1
ATOM 4364 C C . GLY B 1 104 ? -16.438 -21 -10.148 1 56.78 104 GLY B C 1
ATOM 4365 O O . GLY B 1 104 ? -17.609 -21.422 -10.148 1 56.78 104 GLY B O 1
ATOM 4366 N N . LEU B 1 105 ? -15.969 -19.828 -9.617 1 52 105 LEU B N 1
ATOM 4367 C CA . LEU B 1 105 ? -17.016 -18.922 -9.156 1 52 105 LEU B CA 1
ATOM 4368 C C . LEU B 1 105 ? -18.016 -18.625 -10.273 1 52 105 LEU B C 1
ATOM 4370 O O . LEU B 1 105 ? -19.141 -18.219 -10.008 1 52 105 LEU B O 1
ATOM 4374 N N . SER B 1 106 ? -17.5 -18.812 -11.422 1 45.25 106 SER B N 1
ATOM 4375 C CA . SER B 1 106 ? -18.484 -18.75 -12.5 1 45.25 106 SER B CA 1
ATOM 4376 C C . SER B 1 106 ? -19.641 -19.719 -12.266 1 45.25 106 SER B C 1
ATOM 4378 O O . SER B 1 106 ? -20.781 -19.438 -12.625 1 45.25 106 SER B O 1
ATOM 4380 N N . ARG B 1 107 ? -19.312 -20.828 -11.836 1 44.94 107 ARG B N 1
ATOM 4381 C CA . ARG B 1 107 ? -20.359 -21.797 -11.547 1 44.94 107 ARG B CA 1
ATOM 4382 C C . ARG B 1 107 ? -21.266 -21.297 -10.414 1 44.94 107 ARG B C 1
ATOM 4384 O O . ARG B 1 107 ? -22.484 -21.5 -10.453 1 44.94 107 ARG B O 1
ATOM 4391 N N . ILE B 1 108 ? -20.641 -20.859 -9.414 1 44.28 108 ILE B N 1
ATOM 4392 C CA . ILE B 1 108 ? -21.406 -20.422 -8.25 1 44.28 108 ILE B CA 1
ATOM 4393 C C . ILE B 1 108 ? -22.141 -19.125 -8.578 1 44.28 108 ILE B C 1
ATOM 4395 O O . ILE B 1 108 ? -23.312 -18.953 -8.203 1 44.28 108 ILE B O 1
ATOM 4399 N N . LEU B 1 109 ? -21.422 -18.266 -9.234 1 44.12 109 LEU B N 1
ATOM 4400 C CA . LEU B 1 109 ? -22.078 -16.984 -9.516 1 44.12 109 LEU B CA 1
ATOM 4401 C C . LEU B 1 109 ? -22.984 -17.094 -10.727 1 44.12 109 LEU B C 1
ATOM 4403 O O . LEU B 1 109 ? -23.641 -16.125 -11.117 1 44.12 109 LEU B O 1
ATOM 4407 N N . SER B 1 110 ? -22.859 -18.141 -11.461 1 39 110 SER B N 1
ATOM 4408 C CA . SER B 1 110 ? -23.766 -18.297 -12.594 1 39 110 SER B CA 1
ATOM 4409 C C . SER B 1 110 ? -25.219 -18.266 -12.141 1 39 110 SER B C 1
ATOM 4411 O O . SER B 1 110 ? -26.125 -18.406 -12.953 1 39 110 SER B O 1
ATOM 4413 N N . ASN B 1 111 ? -25.344 -18.516 -10.961 1 40.25 111 ASN B N 1
ATOM 4414 C CA . ASN B 1 111 ? -26.781 -18.344 -10.82 1 40.25 111 ASN B CA 1
ATOM 4415 C C . ASN B 1 111 ? -27.25 -17.016 -11.391 1 40.25 111 ASN B C 1
ATOM 4417 O O . ASN B 1 111 ? -28.125 -16.359 -10.828 1 40.25 111 ASN B O 1
ATOM 4421 N N . GLY B 1 112 ? -26.703 -16.641 -12.641 1 42.94 112 GLY B N 1
ATOM 4422 C CA . GLY B 1 112 ? -27.359 -15.703 -13.547 1 42.94 112 GLY B CA 1
ATOM 4423 C C . GLY B 1 112 ? -26.547 -14.438 -13.766 1 42.94 112 GLY B C 1
ATOM 4424 O O . GLY B 1 112 ? -26.828 -13.664 -14.688 1 42.94 112 GLY B O 1
ATOM 4425 N N . GLN B 1 113 ? -25.875 -13.805 -12.82 1 43.03 113 GLN B N 1
ATOM 4426 C CA . GLN B 1 113 ? -25.609 -12.383 -13.016 1 43.03 113 GLN B CA 1
ATOM 4427 C C . GLN B 1 113 ? -24.25 -12.148 -13.656 1 43.03 113 GLN B C 1
ATOM 4429 O O . GLN B 1 113 ? -24 -11.102 -14.258 1 43.03 113 GLN B O 1
ATOM 4434 N N . ILE B 1 114 ? -23.219 -12.922 -13.344 1 46.25 114 ILE B N 1
ATOM 4435 C CA . ILE B 1 114 ? -21.953 -12.43 -13.875 1 46.25 114 ILE B CA 1
ATOM 4436 C C . ILE B 1 114 ? -21.594 -13.195 -15.141 1 46.25 114 ILE B C 1
ATOM 4438 O O . ILE B 1 114 ? -21.531 -14.43 -15.141 1 46.25 114 ILE B O 1
ATOM 4442 N N . ASP B 1 115 ? -21.828 -12.641 -16.297 1 47.66 115 ASP B N 1
ATOM 4443 C CA . ASP B 1 115 ? -21.406 -13.141 -17.594 1 47.66 115 ASP B CA 1
ATOM 4444 C C . ASP B 1 115 ? -19.906 -13.406 -17.625 1 47.66 115 ASP B C 1
ATOM 4446 O O . ASP B 1 115 ? -19.094 -12.469 -17.609 1 47.66 115 ASP B O 1
ATOM 4450 N N . TYR B 1 116 ? -19.438 -14.68 -17.312 1 47.72 116 TYR B N 1
ATOM 4451 C CA . TYR B 1 116 ? -18.094 -15.258 -17.266 1 47.72 116 TYR B CA 1
ATOM 4452 C C . TYR B 1 116 ? -17.328 -14.953 -18.562 1 47.72 116 TYR B C 1
ATOM 4454 O O . TYR B 1 116 ? -16.109 -14.773 -18.531 1 47.72 116 TYR B O 1
ATOM 4462 N N . GLY B 1 117 ? -18.109 -15.109 -19.688 1 52.84 117 GLY B N 1
ATOM 4463 C CA . GLY B 1 117 ? -17.438 -15.039 -20.984 1 52.84 117 GLY B CA 1
ATOM 4464 C C . GLY B 1 117 ? -16.625 -13.781 -21.156 1 52.84 117 GLY B C 1
ATOM 4465 O O . GLY B 1 117 ? -15.695 -13.742 -21.969 1 52.84 117 GLY B O 1
ATOM 4466 N N . ASN B 1 118 ? -16.891 -12.914 -20.141 1 65.12 118 ASN B N 1
ATOM 4467 C CA . ASN B 1 118 ? -16.219 -11.648 -20.438 1 65.12 118 ASN B CA 1
ATOM 4468 C C . ASN B 1 118 ? -15.352 -11.188 -19.281 1 65.12 118 ASN B C 1
ATOM 4470 O O . ASN B 1 118 ? -15.016 -10 -19.188 1 65.12 118 ASN B O 1
ATOM 4474 N N . PHE B 1 119 ? -14.891 -12.281 -18.531 1 72.75 119 PHE B N 1
ATOM 4475 C CA . PHE B 1 119 ? -14.164 -11.922 -17.312 1 72.75 119 PHE B CA 1
ATOM 4476 C C . PHE B 1 119 ? -12.82 -11.289 -17.656 1 72.75 119 PHE B C 1
ATOM 4478 O O . PHE B 1 119 ? -12.445 -10.273 -17.047 1 72.75 119 PHE B O 1
ATOM 4485 N N . TRP B 1 120 ? -12.219 -11.867 -18.688 1 82.5 120 TRP B N 1
ATOM 4486 C CA . TRP B 1 120 ? -10.844 -11.477 -18.969 1 82.5 120 TRP B CA 1
ATOM 4487 C C . TRP B 1 120 ? -10.797 -10.156 -19.75 1 82.5 120 TRP B C 1
ATOM 4489 O O . TRP B 1 120 ? -9.766 -9.477 -19.75 1 82.5 120 TRP B O 1
ATOM 4499 N N . ILE B 1 121 ? -11.859 -9.836 -20.391 1 83.5 121 ILE B N 1
ATOM 4500 C CA . ILE B 1 121 ? -11.867 -8.68 -21.266 1 83.5 121 ILE B CA 1
ATOM 4501 C C . ILE B 1 121 ? -11.602 -7.41 -20.453 1 83.5 121 ILE B C 1
ATOM 4503 O O . ILE B 1 121 ? -10.703 -6.633 -20.781 1 83.5 121 ILE B O 1
ATOM 4507 N N . PRO B 1 122 ? -12.344 -7.242 -19.359 1 84.38 122 PRO B N 1
ATOM 4508 C CA . PRO B 1 122 ? -12.062 -6.047 -18.562 1 84.38 122 PRO B CA 1
ATOM 4509 C C . PRO B 1 122 ? -10.648 -6.055 -17.969 1 84.38 122 PRO B C 1
ATOM 4511 O O . PRO B 1 122 ? -10.055 -4.992 -17.781 1 84.38 122 PRO B O 1
ATOM 4514 N N . MET B 1 123 ? -10.133 -7.18 -17.734 1 88.12 123 MET B N 1
ATOM 4515 C CA . MET B 1 123 ? -8.773 -7.277 -17.219 1 88.12 123 MET B CA 1
ATOM 4516 C C . MET B 1 123 ? -7.754 -6.82 -18.25 1 88.12 123 MET B C 1
ATOM 4518 O O . MET B 1 123 ? -6.82 -6.086 -17.938 1 88.12 123 MET B O 1
ATOM 4522 N N . ILE B 1 124 ? -7.941 -7.262 -19.469 1 90.06 124 ILE B N 1
ATOM 4523 C CA . ILE B 1 124 ? -7.066 -6.852 -20.547 1 90.06 124 ILE B CA 1
ATOM 4524 C C . ILE B 1 124 ? -7.172 -5.34 -20.75 1 90.06 124 ILE B C 1
ATOM 4526 O O . ILE B 1 124 ? -6.156 -4.652 -20.891 1 90.06 124 ILE B O 1
ATOM 4530 N N . ASP B 1 125 ? -8.383 -4.883 -20.703 1 89.88 125 ASP B N 1
ATOM 4531 C CA . ASP B 1 125 ? -8.625 -3.449 -20.844 1 89.88 125 ASP B CA 1
ATOM 4532 C C . ASP B 1 125 ? -7.926 -2.66 -19.75 1 89.88 125 ASP B C 1
ATOM 4534 O O . ASP B 1 125 ? -7.375 -1.586 -19.984 1 89.88 125 ASP B O 1
ATOM 4538 N N . MET B 1 126 ? -8.031 -3.17 -18.609 1 91.19 126 MET B N 1
ATOM 4539 C CA . MET B 1 126 ? -7.402 -2.521 -17.469 1 91.19 126 MET B CA 1
ATOM 4540 C C . MET B 1 126 ? -5.891 -2.445 -17.641 1 91.19 126 MET B C 1
ATOM 4542 O O . MET B 1 126 ? -5.289 -1.394 -17.422 1 91.19 126 MET B O 1
ATOM 4546 N N . PHE B 1 127 ? -5.23 -3.451 -18.062 1 92 127 PHE B N 1
ATOM 4547 C CA . PHE B 1 127 ? -3.783 -3.451 -18.25 1 92 127 PHE B CA 1
ATOM 4548 C C . PHE B 1 127 ? -3.391 -2.516 -19.391 1 92 127 PHE B C 1
ATOM 4550 O O . PHE B 1 127 ? -2.371 -1.83 -19.312 1 92 127 PHE B O 1
ATOM 4557 N N . ASP B 1 128 ? -4.199 -2.527 -20.406 1 91.12 128 ASP B N 1
ATOM 4558 C CA . ASP B 1 128 ? -3.967 -1.568 -21.484 1 91.12 128 ASP B CA 1
ATOM 4559 C C . ASP B 1 128 ? -4.094 -0.133 -20.984 1 91.12 128 ASP B C 1
ATOM 4561 O O . ASP B 1 128 ? -3.352 0.751 -21.406 1 91.12 128 ASP B O 1
ATOM 4565 N N . GLY B 1 129 ? -5.02 0.051 -20.109 1 89.56 129 GLY B N 1
ATOM 4566 C CA . GLY B 1 129 ? -5.191 1.356 -19.484 1 89.56 129 GLY B CA 1
ATOM 4567 C C . GLY B 1 129 ? -3.979 1.809 -18.703 1 89.56 129 GLY B C 1
ATOM 4568 O O . GLY B 1 129 ? -3.641 2.994 -18.703 1 89.56 129 GLY B O 1
ATOM 4569 N N . ILE B 1 130 ? -3.324 0.923 -18.031 1 88.25 130 ILE B N 1
ATOM 4570 C CA . ILE B 1 130 ? -2.113 1.253 -17.281 1 88.25 130 ILE B CA 1
ATOM 4571 C C . ILE B 1 130 ? -1.046 1.78 -18.25 1 88.25 130 ILE B C 1
ATOM 4573 O O . ILE B 1 130 ? -0.326 2.727 -17.922 1 88.25 130 ILE B O 1
ATOM 4577 N N . LEU B 1 131 ? -0.98 1.281 -19.469 1 85.75 131 LEU B N 1
ATOM 4578 C CA . LEU B 1 131 ? 0.025 1.665 -20.453 1 85.75 131 LEU B CA 1
ATOM 4579 C C . LEU B 1 131 ? -0.317 3.012 -21.078 1 85.75 131 LEU B C 1
ATOM 4581 O O . LEU B 1 131 ? 0.577 3.805 -21.391 1 85.75 131 LEU B O 1
ATOM 4585 N N . THR B 1 132 ? -1.537 3.305 -21.188 1 83.12 132 THR B N 1
ATOM 4586 C CA . THR B 1 132 ? -1.953 4.477 -21.938 1 83.12 132 THR B CA 1
ATOM 4587 C C . THR B 1 132 ? -2.357 5.613 -21.016 1 83.12 132 THR B C 1
ATOM 4589 O O . THR B 1 132 ? -2.482 6.762 -21.438 1 83.12 132 THR B O 1
ATOM 4592 N N . GLY B 1 133 ? -2.625 5.281 -19.797 1 77.06 133 GLY B N 1
ATOM 4593 C CA . GLY B 1 133 ? -3.113 6.281 -18.844 1 77.06 133 GLY B CA 1
ATOM 4594 C C . GLY B 1 133 ? -4.625 6.371 -18.812 1 77.06 133 GLY B C 1
ATOM 4595 O O . GLY B 1 133 ? -5.188 7.176 -18.062 1 77.06 133 GLY B O 1
ATOM 4596 N N . TYR B 1 134 ? -5.207 5.473 -19.531 1 74.88 134 TYR B N 1
ATOM 4597 C CA . TYR B 1 134 ? -6.664 5.445 -19.562 1 74.88 134 TYR B CA 1
ATOM 4598 C C . TYR B 1 134 ? -7.227 4.785 -18.312 1 74.88 134 TYR B C 1
ATOM 4600 O O . TYR B 1 134 ? -6.699 3.771 -17.844 1 74.88 134 TYR B O 1
ATOM 4608 N N . GLN B 1 135 ? -8.188 5.473 -17.672 1 71.5 135 GLN B N 1
ATOM 4609 C CA . GLN B 1 135 ? -8.867 4.898 -16.516 1 71.5 135 GLN B CA 1
ATOM 4610 C C . GLN B 1 135 ? -10.375 4.809 -16.75 1 71.5 135 GLN B C 1
ATOM 4612 O O . GLN B 1 135 ? -10.992 5.766 -17.219 1 71.5 135 GLN B O 1
ATOM 4617 N N . CYS B 1 136 ? -10.789 3.555 -16.609 1 70.88 136 CYS B N 1
ATOM 4618 C CA . CYS B 1 136 ? -12.234 3.336 -16.688 1 70.88 136 CYS B CA 1
ATOM 4619 C C . CYS B 1 136 ? -12.836 3.236 -15.281 1 70.88 136 CYS B C 1
ATOM 4621 O O . CYS B 1 136 ? -12.422 2.396 -14.484 1 70.88 136 CYS B O 1
ATOM 4623 N N . ASN B 1 137 ? -13.742 4.035 -15.008 1 65.62 137 ASN B N 1
ATOM 4624 C CA . ASN B 1 137 ? -14.367 4.078 -13.688 1 65.62 137 ASN B CA 1
ATOM 4625 C C . ASN B 1 137 ? -15.398 2.965 -13.516 1 65.62 137 ASN B C 1
ATOM 4627 O O . ASN B 1 137 ? -15.812 2.662 -12.398 1 65.62 137 ASN B O 1
ATOM 4631 N N . GLU B 1 138 ? -15.625 2.262 -14.5 1 74.25 138 GLU B N 1
ATOM 4632 C CA . GLU B 1 138 ? -16.734 1.319 -14.445 1 74.25 138 GLU B CA 1
ATOM 4633 C C . GLU B 1 138 ? -16.25 -0.111 -14.25 1 74.25 138 GLU B C 1
ATOM 4635 O O . GLU B 1 138 ? -17.047 -1.046 -14.18 1 74.25 138 GLU B O 1
ATOM 4640 N N . TRP B 1 139 ? -15 -0.271 -14.047 1 79.38 139 TRP B N 1
ATOM 4641 C CA . TRP B 1 139 ? -14.5 -1.623 -13.805 1 79.38 139 TRP B CA 1
ATOM 4642 C C . TRP B 1 139 ? -15.008 -2.158 -12.469 1 79.38 139 TRP B C 1
ATOM 4644 O O . TRP B 1 139 ? -15.172 -1.4 -11.516 1 79.38 139 TRP B O 1
ATOM 4654 N N . PRO B 1 140 ? -15.25 -3.506 -12.438 1 78.88 140 PRO B N 1
ATOM 4655 C CA . PRO B 1 140 ? -15.609 -4.102 -11.148 1 78.88 140 PRO B CA 1
ATOM 4656 C C . PRO B 1 140 ? -14.531 -3.896 -10.086 1 78.88 140 PRO B C 1
ATOM 4658 O O . PRO B 1 140 ? -13.352 -3.76 -10.414 1 78.88 140 PRO B O 1
ATOM 4661 N N . ASP B 1 141 ? -14.906 -3.91 -8.844 1 81.31 141 ASP B N 1
ATOM 4662 C CA . ASP B 1 141 ? -14.016 -3.654 -7.715 1 81.31 141 ASP B CA 1
ATOM 4663 C C . ASP B 1 141 ? -12.828 -4.621 -7.723 1 81.31 141 ASP B C 1
ATOM 4665 O O . ASP B 1 141 ? -11.703 -4.238 -7.395 1 81.31 141 ASP B O 1
ATOM 4669 N N . PHE B 1 142 ? -13.172 -5.789 -8.141 1 83.25 142 PHE B N 1
ATOM 4670 C CA . PHE B 1 142 ? -12.133 -6.809 -8.188 1 83.25 142 PHE B CA 1
ATOM 4671 C C . PHE B 1 142 ? -11.039 -6.426 -9.18 1 83.25 142 PHE B C 1
ATOM 4673 O O . PHE B 1 142 ? -9.852 -6.586 -8.898 1 83.25 142 PHE B O 1
ATOM 4680 N N . ILE B 1 143 ? -11.391 -5.883 -10.266 1 86.94 143 ILE B N 1
ATOM 4681 C CA . ILE B 1 143 ? -10.453 -5.461 -11.297 1 86.94 143 ILE B CA 1
ATOM 4682 C C . ILE B 1 143 ? -9.695 -4.223 -10.828 1 86.94 143 ILE B C 1
ATOM 4684 O O . ILE B 1 143 ? -8.492 -4.102 -11.055 1 86.94 143 ILE B O 1
ATOM 4688 N N . LYS B 1 144 ? -10.352 -3.385 -10.156 1 87.75 144 LYS B N 1
ATOM 4689 C CA . LYS B 1 144 ? -9.711 -2.199 -9.594 1 87.75 144 LYS B CA 1
ATOM 4690 C C . LYS B 1 144 ? -8.664 -2.582 -8.555 1 87.75 144 LYS B C 1
ATOM 4692 O O . LYS B 1 144 ? -7.633 -1.919 -8.43 1 87.75 144 LYS B O 1
ATOM 4697 N N . ALA B 1 145 ? -9.016 -3.613 -7.828 1 90.38 145 ALA B N 1
ATOM 4698 C CA . ALA B 1 145 ? -8.062 -4.102 -6.836 1 90.38 145 ALA B CA 1
ATOM 4699 C C . ALA B 1 145 ? -6.793 -4.617 -7.5 1 90.38 145 ALA B C 1
ATOM 4701 O O . ALA B 1 145 ? -5.684 -4.348 -7.031 1 90.38 145 ALA B O 1
ATOM 4702 N N . ILE B 1 146 ? -6.934 -5.273 -8.555 1 92.19 146 ILE B N 1
ATOM 4703 C CA . ILE B 1 146 ? -5.785 -5.773 -9.305 1 92.19 146 ILE B CA 1
ATOM 4704 C C . ILE B 1 146 ? -4.996 -4.602 -9.883 1 92.19 146 ILE B C 1
ATOM 4706 O O . ILE B 1 146 ? -3.762 -4.59 -9.836 1 92.19 146 ILE B O 1
ATOM 4710 N N . GLN B 1 147 ? -5.711 -3.67 -10.414 1 92.56 147 GLN B N 1
ATOM 4711 C CA . GLN B 1 147 ? -5.055 -2.471 -10.922 1 92.56 147 GLN B CA 1
ATOM 4712 C C . GLN B 1 147 ? -4.238 -1.786 -9.828 1 92.56 147 GLN B C 1
ATOM 4714 O O . GLN B 1 147 ? -3.107 -1.356 -10.07 1 92.56 147 GLN B O 1
ATOM 4719 N N . ARG B 1 148 ? -4.84 -1.681 -8.703 1 92.19 148 ARG B N 1
ATOM 4720 C CA . ARG B 1 148 ? -4.188 -1.025 -7.574 1 92.19 148 ARG B CA 1
ATOM 4721 C C . ARG B 1 148 ? -2.863 -1.705 -7.242 1 92.19 148 ARG B C 1
ATOM 4723 O O . ARG B 1 148 ? -1.829 -1.043 -7.133 1 92.19 148 ARG B O 1
ATOM 4730 N N . VAL B 1 149 ? -2.889 -2.967 -7.082 1 94.19 149 VAL B N 1
ATOM 4731 C CA . VAL B 1 149 ? -1.683 -3.691 -6.695 1 94.19 149 VAL B CA 1
ATOM 4732 C C . VAL B 1 149 ? -0.664 -3.646 -7.832 1 94.19 149 VAL B C 1
ATOM 4734 O O . VAL B 1 149 ? 0.539 -3.52 -7.59 1 94.19 149 VAL B O 1
ATOM 4737 N N . ALA B 1 150 ? -1.155 -3.73 -9.047 1 94.62 150 ALA B N 1
ATOM 4738 C CA . ALA B 1 150 ? -0.256 -3.637 -10.195 1 94.62 150 ALA B CA 1
ATOM 4739 C C . ALA B 1 150 ? 0.463 -2.291 -10.219 1 94.62 150 ALA B C 1
ATOM 4741 O O . ALA B 1 150 ? 1.684 -2.234 -10.383 1 94.62 150 ALA B O 1
ATOM 4742 N N . LYS B 1 151 ? -0.235 -1.298 -10.008 1 91.75 151 LYS B N 1
ATOM 4743 C CA . LYS B 1 151 ? 0.353 0.039 -10.008 1 91.75 151 LYS B CA 1
ATOM 4744 C C . LYS B 1 151 ? 1.351 0.207 -8.867 1 91.75 151 LYS B C 1
ATOM 4746 O O . LYS B 1 151 ? 2.363 0.895 -9.016 1 91.75 151 LYS B O 1
ATOM 4751 N N . GLU B 1 152 ? 1.049 -0.37 -7.77 1 92.12 152 GLU B N 1
ATOM 4752 C CA . GLU B 1 152 ? 1.976 -0.317 -6.641 1 92.12 152 GLU B CA 1
ATOM 4753 C C . GLU B 1 152 ? 3.301 -0.994 -6.984 1 92.12 152 GLU B C 1
ATOM 4755 O O . GLU B 1 152 ? 4.371 -0.466 -6.68 1 92.12 152 GLU B O 1
ATOM 4760 N N . VAL B 1 153 ? 3.186 -2.078 -7.617 1 94.69 153 VAL B N 1
ATOM 4761 C CA . VAL B 1 153 ? 4.383 -2.801 -8.031 1 94.69 153 VAL B CA 1
ATOM 4762 C C . VAL B 1 153 ? 5.102 -2.027 -9.133 1 94.69 153 VAL B C 1
ATOM 4764 O O . VAL B 1 153 ? 6.32 -1.841 -9.078 1 94.69 153 VAL B O 1
ATOM 4767 N N . TYR B 1 154 ? 4.367 -1.478 -10.07 1 93.69 154 TYR B N 1
ATOM 4768 C CA . TYR B 1 154 ? 4.922 -0.833 -11.25 1 93.69 154 TYR B CA 1
ATOM 4769 C C . TYR B 1 154 ? 5.562 0.504 -10.898 1 93.69 154 TYR B C 1
ATOM 4771 O O . TYR B 1 154 ? 6.336 1.057 -11.68 1 93.69 154 TYR B O 1
ATOM 4779 N N . PHE B 1 155 ? 5.262 0.956 -9.719 1 90.31 155 PHE B N 1
ATOM 4780 C CA . PHE B 1 155 ? 5.898 2.182 -9.258 1 90.31 155 PHE B CA 1
ATOM 4781 C C . PHE B 1 155 ? 7.414 2.031 -9.242 1 90.31 155 PHE B C 1
ATOM 4783 O O . PHE B 1 155 ? 8.141 2.99 -9.508 1 90.31 155 PHE B O 1
ATOM 4790 N N . ASP B 1 156 ? 7.918 0.84 -9.016 1 90.06 156 ASP B N 1
ATOM 4791 C CA . ASP B 1 156 ? 9.352 0.591 -8.898 1 90.06 156 ASP B CA 1
ATOM 4792 C C . ASP B 1 156 ? 9.914 0.015 -10.195 1 90.06 156 ASP B C 1
ATOM 4794 O O . ASP B 1 156 ? 11.094 -0.346 -10.258 1 90.06 156 ASP B O 1
ATOM 4798 N N . TYR B 1 157 ? 9.047 -0.118 -11.203 1 93.31 157 TYR B N 1
ATOM 4799 C CA . TYR B 1 157 ? 9.438 -0.735 -12.461 1 93.31 157 TYR B CA 1
ATOM 4800 C C . TYR B 1 157 ? 9.836 0.322 -13.492 1 93.31 157 TYR B C 1
ATOM 4802 O O . TYR B 1 157 ? 9.281 1.426 -13.492 1 93.31 157 TYR B O 1
ATOM 4810 N N . THR B 1 158 ? 10.844 -0.026 -14.297 1 91.69 158 THR B N 1
ATOM 4811 C CA . THR B 1 158 ? 11.086 0.744 -15.508 1 91.69 158 THR B CA 1
ATOM 4812 C C . THR B 1 158 ? 9.969 0.517 -16.531 1 91.69 158 THR B C 1
ATOM 4814 O O . THR B 1 158 ? 9.164 -0.404 -16.375 1 91.69 158 THR B O 1
ATOM 4817 N N . LYS B 1 159 ? 9.922 1.33 -17.531 1 90.25 159 LYS B N 1
ATOM 4818 C CA . LYS B 1 159 ? 8.938 1.171 -18.609 1 90.25 159 LYS B CA 1
ATOM 4819 C C . LYS B 1 159 ? 9.062 -0.197 -19.266 1 90.25 159 LYS B C 1
ATOM 4821 O O . LYS B 1 159 ? 8.062 -0.822 -19.609 1 90.25 159 LYS B O 1
ATOM 4826 N N . GLN B 1 160 ? 10.258 -0.687 -19.406 1 93.94 160 GLN B N 1
ATOM 4827 C CA . GLN B 1 160 ? 10.5 -1.991 -20.016 1 93.94 160 GLN B CA 1
ATOM 4828 C C . GLN B 1 160 ? 9.93 -3.113 -19.156 1 93.94 160 GLN B C 1
ATOM 4830 O O . GLN B 1 160 ? 9.312 -4.043 -19.672 1 93.94 160 GLN B O 1
ATOM 4835 N N . GLN B 1 161 ? 10.133 -2.967 -17.891 1 95.5 161 GLN B N 1
ATOM 4836 C CA . GLN B 1 161 ? 9.609 -3.959 -16.953 1 95.5 161 GLN B CA 1
ATOM 4837 C C . GLN B 1 161 ? 8.086 -3.982 -16.969 1 95.5 161 GLN B C 1
ATOM 4839 O O . GLN B 1 161 ? 7.473 -5.055 -16.938 1 95.5 161 GLN B O 1
ATOM 4844 N N . ILE B 1 162 ? 7.516 -2.824 -17.047 1 95.62 162 ILE B N 1
ATOM 4845 C CA . ILE B 1 162 ? 6.062 -2.723 -17.078 1 95.62 162 ILE B CA 1
ATOM 4846 C C . ILE B 1 162 ? 5.523 -3.385 -18.344 1 95.62 162 ILE B C 1
ATOM 4848 O O . ILE B 1 162 ? 4.594 -4.195 -18.281 1 95.62 162 ILE B O 1
ATOM 4852 N N . ASN B 1 163 ? 6.145 -3.133 -19.438 1 94.44 163 ASN B N 1
ATOM 4853 C CA . ASN B 1 163 ? 5.707 -3.691 -20.719 1 94.44 163 ASN B CA 1
ATOM 4854 C C . ASN B 1 163 ? 5.773 -5.215 -20.703 1 94.44 163 ASN B C 1
ATOM 4856 O O . ASN B 1 163 ? 4.828 -5.883 -21.125 1 94.44 163 ASN B O 1
ATOM 4860 N N . ARG B 1 164 ? 6.82 -5.738 -20.266 1 94.81 164 ARG B N 1
ATOM 4861 C CA . ARG B 1 164 ? 6.934 -7.195 -20.281 1 94.81 164 ARG B CA 1
ATOM 4862 C C . ARG B 1 164 ? 5.988 -7.832 -19.266 1 94.81 164 ARG B C 1
ATOM 4864 O O . ARG B 1 164 ? 5.445 -8.914 -19.516 1 94.81 164 ARG B O 1
ATOM 4871 N N . SER B 1 165 ? 5.859 -7.137 -18.109 1 95.69 165 SER B N 1
ATOM 4872 C CA . SER B 1 165 ? 4.91 -7.645 -17.125 1 95.69 165 SER B CA 1
ATOM 4873 C C . SER B 1 165 ? 3.504 -7.734 -17.703 1 95.69 165 SER B C 1
ATOM 4875 O O . SER B 1 165 ? 2.844 -8.773 -17.594 1 95.69 165 SER B O 1
ATOM 4877 N N . ILE B 1 166 ? 3.076 -6.73 -18.344 1 95.12 166 ILE B N 1
ATOM 4878 C CA . ILE B 1 166 ? 1.733 -6.676 -18.906 1 95.12 166 ILE B CA 1
ATOM 4879 C C . ILE B 1 166 ? 1.6 -7.707 -20.031 1 95.12 166 ILE B C 1
ATOM 4881 O O . ILE B 1 166 ? 0.576 -8.391 -20.141 1 95.12 166 ILE B O 1
ATOM 4885 N N . LYS B 1 167 ? 2.59 -7.82 -20.781 1 94 167 LYS B N 1
ATOM 4886 C CA . LYS B 1 167 ? 2.582 -8.852 -21.828 1 94 167 LYS B CA 1
ATOM 4887 C C . LYS B 1 167 ? 2.418 -10.242 -21.219 1 94 167 LYS B C 1
ATOM 4889 O O . LYS B 1 167 ? 1.656 -11.062 -21.734 1 94 167 LYS B O 1
ATOM 4894 N N . MET B 1 168 ? 3.113 -10.508 -20.203 1 93.31 168 MET B N 1
ATOM 4895 C CA . MET B 1 168 ? 3.055 -11.82 -19.578 1 93.31 168 MET B CA 1
ATOM 4896 C C . MET B 1 168 ? 1.672 -12.078 -18.984 1 93.31 168 MET B C 1
ATOM 4898 O O . MET B 1 168 ? 1.175 -13.203 -19.031 1 93.31 168 MET B O 1
ATOM 4902 N N . PHE B 1 169 ? 1.084 -11.078 -18.484 1 92.56 169 PHE B N 1
ATOM 4903 C CA . PHE B 1 169 ? -0.278 -11.227 -17.984 1 92.56 169 PHE B CA 1
ATOM 4904 C C . PHE B 1 169 ? -1.245 -11.523 -19.125 1 92.56 169 PHE B C 1
ATOM 4906 O O . PHE B 1 169 ? -2.146 -12.352 -18.984 1 92.56 169 PHE B O 1
ATOM 4913 N N . LYS B 1 170 ? -1.06 -10.836 -20.141 1 91.56 170 LYS B N 1
ATOM 4914 C CA . LYS B 1 170 ? -1.916 -11.07 -21.297 1 91.56 170 LYS B CA 1
ATOM 4915 C C . LYS B 1 170 ? -1.708 -12.477 -21.859 1 91.56 170 LYS B C 1
ATOM 4917 O O . LYS B 1 170 ? -2.662 -13.125 -22.297 1 91.56 170 LYS B O 1
ATOM 4922 N N . ASP B 1 171 ? -0.529 -12.914 -21.828 1 91.44 171 ASP B N 1
ATOM 4923 C CA . ASP B 1 171 ? -0.244 -14.289 -22.234 1 91.44 171 ASP B CA 1
ATOM 4924 C C . ASP B 1 171 ? -0.928 -15.289 -21.297 1 91.44 171 ASP B C 1
ATOM 4926 O O . ASP B 1 171 ? -1.417 -16.328 -21.75 1 91.44 171 ASP B O 1
ATOM 4930 N N . TYR B 1 172 ? -0.931 -14.992 -20.078 1 93.25 172 TYR B N 1
ATOM 4931 C CA . TYR B 1 172 ? -1.635 -15.812 -19.094 1 93.25 172 TYR B CA 1
ATOM 4932 C C . TYR B 1 172 ? -3.117 -15.914 -19.438 1 93.25 172 TYR B C 1
ATOM 4934 O O . TYR B 1 172 ? -3.689 -17 -19.453 1 93.25 172 TYR B O 1
ATOM 4942 N N . ILE B 1 173 ? -3.664 -14.781 -19.719 1 90 173 ILE B N 1
ATOM 4943 C CA . ILE B 1 173 ? -5.082 -14.727 -20.062 1 90 173 ILE B CA 1
ATOM 4944 C C . ILE B 1 173 ? -5.328 -15.508 -21.344 1 90 173 ILE B C 1
ATOM 4946 O O . ILE B 1 173 ? -6.285 -16.281 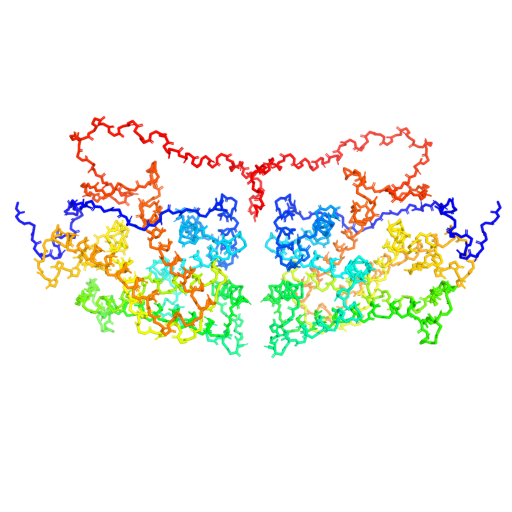-21.438 1 90 173 ILE B O 1
ATOM 4950 N N . ALA B 1 174 ? -4.453 -15.32 -22.312 1 89.88 174 ALA B N 1
ATOM 4951 C CA . ALA B 1 174 ? -4.578 -16.047 -23.578 1 89.88 174 ALA B CA 1
ATOM 4952 C C . ALA B 1 174 ? -4.508 -17.547 -23.375 1 89.88 174 ALA B C 1
ATOM 4954 O O . ALA B 1 174 ? -5.254 -18.297 -24 1 89.88 174 ALA B O 1
ATOM 4955 N N . GLY B 1 175 ? -3.605 -17.969 -22.5 1 90.25 175 GLY B N 1
ATOM 4956 C CA . GLY B 1 175 ? -3.525 -19.391 -22.172 1 90.25 175 GLY B CA 1
ATOM 4957 C C . GLY B 1 175 ? -4.805 -19.938 -21.562 1 90.25 175 GLY B C 1
ATOM 4958 O O . GLY B 1 175 ? -5.258 -21.016 -21.922 1 90.25 175 GLY B O 1
ATOM 4959 N N . ASN B 1 176 ? -5.379 -19.188 -20.688 1 87.56 176 ASN B N 1
ATOM 4960 C CA . ASN B 1 176 ? -6.637 -19.594 -20.078 1 87.56 176 ASN B CA 1
ATOM 4961 C C . ASN B 1 176 ? -7.77 -19.672 -21.094 1 87.56 176 ASN B C 1
ATOM 4963 O O . ASN B 1 176 ? -8.586 -20.594 -21.062 1 87.56 176 ASN B O 1
ATOM 4967 N N . ILE B 1 177 ? -7.77 -18.703 -21.953 1 84 177 ILE B N 1
ATOM 4968 C CA . ILE B 1 177 ? -8.797 -18.688 -23 1 84 177 ILE B CA 1
ATOM 4969 C C . ILE B 1 177 ? -8.648 -19.922 -23.891 1 84 177 ILE B C 1
ATOM 4971 O O . ILE B 1 177 ? -9.641 -20.531 -24.281 1 84 177 ILE B O 1
ATOM 4975 N N . LEU B 1 178 ? -7.484 -20.312 -24.219 1 86.12 178 LEU B N 1
ATOM 4976 C CA . LEU B 1 178 ? -7.234 -21.516 -25.016 1 86.12 178 LEU B CA 1
ATOM 4977 C C . LEU B 1 178 ? -7.746 -22.766 -24.312 1 86.12 178 LEU B C 1
ATOM 4979 O O . LEU B 1 178 ? -8.352 -23.625 -24.938 1 86.12 178 LEU B O 1
ATOM 4983 N N . GLU B 1 179 ? -7.559 -22.828 -23.031 1 85.25 179 GLU B N 1
ATOM 4984 C CA . GLU B 1 179 ? -8.016 -23.969 -22.266 1 85.25 179 GLU B CA 1
ATOM 4985 C C . GLU B 1 179 ? -9.539 -24.031 -22.219 1 85.25 179 GLU B C 1
ATOM 4987 O O . GLU B 1 179 ? -10.125 -25.109 -22.25 1 85.25 179 GLU B O 1
ATOM 4992 N N . ASP B 1 180 ? -10.094 -22.922 -22.141 1 79 180 ASP B N 1
ATOM 4993 C CA . ASP B 1 180 ? -11.555 -22.828 -22.078 1 79 180 ASP B CA 1
ATOM 4994 C C . ASP B 1 180 ? -12.195 -23.375 -23.344 1 79 180 ASP B C 1
ATOM 4996 O O . ASP B 1 180 ? -13.312 -23.906 -23.312 1 79 180 ASP B O 1
ATOM 5000 N N . ASN B 1 181 ? -11.547 -23.219 -24.391 1 78.56 181 ASN B N 1
ATOM 5001 C CA . ASN B 1 181 ? -12.07 -23.688 -25.672 1 78.56 181 ASN B CA 1
ATOM 5002 C C . ASN B 1 181 ? -12.203 -25.203 -25.703 1 78.56 181 ASN B C 1
ATOM 5004 O O . ASN B 1 181 ? -12.938 -25.75 -26.531 1 78.56 181 ASN B O 1
ATOM 5008 N N . TRP B 1 182 ? -11.562 -25.828 -24.797 1 80.81 182 TRP B N 1
ATOM 5009 C CA . TRP B 1 182 ? -11.656 -27.297 -24.766 1 80.81 182 TRP B CA 1
ATOM 5010 C C . TRP B 1 182 ? -12.938 -27.734 -24.078 1 80.81 182 TRP B C 1
ATOM 5012 O O . TRP B 1 182 ? -13.367 -28.891 -24.234 1 80.81 182 TRP B O 1
ATOM 5022 N N . SER B 1 183 ? -13.547 -26.891 -23.312 1 67.44 183 SER B N 1
ATOM 5023 C CA . SER B 1 183 ? -14.789 -27.219 -22.609 1 67.44 183 SER B CA 1
ATOM 5024 C C . SER B 1 183 ? -16 -26.781 -23.422 1 67.44 183 SER B C 1
ATOM 5026 O O . SER B 1 183 ? -17.094 -27.328 -23.25 1 67.44 183 SER B O 1
ATOM 5028 N N . SER B 1 184 ? -16.172 -25.641 -24.156 1 56.03 184 SER B N 1
ATOM 5029 C CA . SER B 1 184 ? -17.328 -24.984 -24.766 1 56.03 184 SER B CA 1
ATOM 5030 C C . SER B 1 184 ? -17.734 -25.672 -26.062 1 56.03 184 SER B C 1
ATOM 5032 O O . SER B 1 184 ? -18.812 -25.438 -26.594 1 56.03 184 SER B O 1
ATOM 5034 N N . GLU B 1 185 ? -17.031 -26.375 -26.875 1 46.34 185 GLU B N 1
ATOM 5035 C CA . GLU B 1 185 ? -17.5 -26.547 -28.25 1 46.34 185 GLU B CA 1
ATOM 5036 C C . GLU B 1 185 ? -18.922 -27.109 -28.266 1 46.34 185 GLU B C 1
ATOM 5038 O O . GLU B 1 185 ? -19.594 -27.062 -29.297 1 46.34 185 GLU B O 1
ATOM 5043 N N . HIS B 1 186 ? -19.453 -28 -27.344 1 40.44 186 HIS B N 1
ATOM 5044 C CA . HIS B 1 186 ? -20.688 -28.562 -27.891 1 40.44 186 HIS B CA 1
ATOM 5045 C C . HIS B 1 186 ? -21.844 -27.594 -27.781 1 40.44 186 HIS B C 1
ATOM 5047 O O . HIS B 1 186 ? -23 -27.969 -27.938 1 40.44 186 HIS B O 1
ATOM 5053 N N . ASN B 1 187 ? -21.766 -26.578 -27.109 1 38.47 187 ASN B N 1
ATOM 5054 C CA . ASN B 1 187 ? -23.062 -25.938 -27.188 1 38.47 187 ASN B CA 1
ATOM 5055 C C . ASN B 1 187 ? -23.328 -25.359 -28.578 1 38.47 187 ASN B C 1
ATOM 5057 O O . ASN B 1 187 ? -23.062 -24.188 -28.844 1 38.47 187 ASN B O 1
ATOM 5061 N N . ASP B 1 188 ? -23.094 -25.969 -29.672 1 33.34 188 ASP B N 1
ATOM 5062 C CA . ASP B 1 188 ? -23.766 -25.5 -30.875 1 33.34 188 ASP B CA 1
ATOM 5063 C C . ASP B 1 188 ? -25.234 -25.219 -30.594 1 33.34 188 ASP B C 1
ATOM 5065 O O . ASP B 1 188 ? -25.922 -26.031 -29.969 1 33.34 188 ASP B O 1
ATOM 5069 N N . GLY B 1 189 ? -25.766 -23.984 -30.578 1 35.06 189 GLY B N 1
ATOM 5070 C CA . GLY B 1 189 ? -27.094 -23.391 -30.625 1 35.06 189 GLY B CA 1
ATOM 5071 C C . GLY B 1 189 ? -28.203 -24.422 -30.672 1 35.06 189 GLY B C 1
ATOM 5072 O O . GLY B 1 189 ? -29.391 -24.078 -30.609 1 35.06 189 GLY B O 1
ATOM 5073 N N . THR B 1 190 ? -28.094 -25.391 -31.578 1 33.84 190 THR B N 1
ATOM 5074 C CA . THR B 1 190 ? -29.312 -26.125 -31.875 1 33.84 190 THR B CA 1
ATOM 5075 C C . THR B 1 190 ? -29.844 -26.844 -30.641 1 33.84 190 THR B C 1
ATOM 5077 O O . THR B 1 190 ? -31.062 -26.984 -30.469 1 33.84 190 THR B O 1
ATOM 5080 N N . ASN B 1 191 ? -29.047 -27.766 -30.047 1 34.09 191 ASN B N 1
ATOM 5081 C CA . ASN B 1 191 ? -29.719 -28.812 -29.266 1 34.09 191 ASN B CA 1
ATOM 5082 C C . ASN B 1 191 ? -30.047 -28.344 -27.844 1 34.09 191 ASN B C 1
ATOM 5084 O O . ASN B 1 191 ? -29.5 -28.859 -26.875 1 34.09 191 ASN B O 1
ATOM 5088 N N . LEU B 1 192 ? -30.172 -27.094 -27.562 1 34.22 192 LEU B N 1
ATOM 5089 C CA . LEU B 1 192 ? -30.844 -26.781 -26.312 1 34.22 192 LEU B CA 1
ATOM 5090 C C . LEU B 1 192 ? -32.188 -27.5 -26.234 1 34.22 192 LEU B C 1
ATOM 5092 O O . LEU B 1 192 ? -32.938 -27.297 -25.266 1 34.22 192 LEU B O 1
ATOM 5096 N N . THR B 1 193 ? -32.875 -27.703 -27.328 1 31.84 193 THR B N 1
ATOM 5097 C CA . THR B 1 193 ? -34.281 -28.109 -27.156 1 31.84 193 THR B CA 1
ATOM 5098 C C . THR B 1 193 ? -34.344 -29.391 -26.312 1 31.84 193 THR B C 1
ATOM 5100 O O . THR B 1 193 ? -35.312 -29.594 -25.578 1 31.84 193 THR B O 1
ATOM 5103 N N . ASN B 1 194 ? -34.031 -30.656 -26.938 1 30.3 194 ASN B N 1
ATOM 5104 C CA . ASN B 1 194 ? -34.562 -31.875 -26.344 1 30.3 194 ASN B CA 1
ATOM 5105 C C . ASN B 1 194 ? -33.875 -32.219 -25.016 1 30.3 194 ASN B C 1
ATOM 5107 O O . ASN B 1 194 ? -32.688 -31.938 -24.828 1 30.3 194 ASN B O 1
ATOM 5111 N N . GLY B 1 195 ? -34.5 -32.25 -23.766 1 33.47 195 GLY B N 1
ATOM 5112 C CA . GLY B 1 195 ? -34.406 -32.688 -22.391 1 33.47 195 GLY B CA 1
ATOM 5113 C C . GLY B 1 195 ? -33.156 -33.531 -22.141 1 33.47 195 GLY B C 1
ATOM 5114 O O . GLY B 1 195 ? -32.938 -34 -21.016 1 33.47 195 GLY B O 1
ATOM 5115 N N . ASN B 1 196 ? -32.75 -34.312 -23.109 1 31.31 196 ASN B N 1
ATOM 5116 C CA . ASN B 1 196 ? -31.656 -35.219 -22.797 1 31.31 196 ASN B CA 1
ATOM 5117 C C . ASN B 1 196 ? -30.344 -34.469 -22.609 1 31.31 196 ASN B C 1
ATOM 5119 O O . ASN B 1 196 ? -29.969 -33.625 -23.438 1 31.31 196 ASN B O 1
ATOM 5123 N N . GLY B 1 197 ? -29.906 -33.906 -21.406 1 34.75 197 GLY B N 1
ATOM 5124 C CA . GLY B 1 197 ? -28.656 -33.375 -20.875 1 34.75 197 GLY B CA 1
ATOM 5125 C C . GLY B 1 197 ? -27.453 -33.719 -21.734 1 34.75 197 GLY B C 1
ATOM 5126 O O . GLY B 1 197 ? -26.812 -34.75 -21.5 1 34.75 197 GLY B O 1
ATOM 5127 N N . LEU B 1 198 ? -27.484 -33.469 -22.969 1 37.31 198 LEU B N 1
ATOM 5128 C CA . LEU B 1 198 ? -26.266 -33.781 -23.719 1 37.31 198 LEU B CA 1
ATOM 5129 C C . LEU B 1 198 ? -25.031 -33.25 -22.984 1 37.31 198 LEU B C 1
ATOM 5131 O O . LEU B 1 198 ? -24.969 -32.094 -22.625 1 37.31 198 LEU B O 1
ATOM 5135 N N . GLN B 1 199 ? -24.297 -34.031 -22.219 1 40.97 199 GLN B N 1
ATOM 5136 C CA . GLN B 1 199 ? -23.047 -33.906 -21.516 1 40.97 199 GLN B CA 1
ATOM 5137 C C . GLN B 1 199 ? -22.031 -33.094 -22.312 1 40.97 199 GLN B C 1
ATOM 5139 O O . GLN B 1 199 ? -21.781 -33.375 -23.484 1 40.97 199 GLN B O 1
ATOM 5144 N N . SER B 1 200 ? -21.969 -31.844 -22.312 1 49.16 200 SER B N 1
ATOM 5145 C CA . SER B 1 200 ? -20.891 -31.031 -22.844 1 49.16 200 SER B CA 1
ATOM 5146 C C . SER B 1 200 ? -19.594 -31.828 -22.922 1 49.16 200 SER B C 1
ATOM 5148 O O . SER B 1 200 ? -19.141 -32.375 -21.906 1 49.16 200 SER B O 1
ATOM 5150 N N . GLU B 1 201 ? -19.281 -32.562 -24.031 1 59.22 201 GLU B N 1
ATOM 5151 C CA . GLU B 1 201 ? -18.094 -33.375 -24.188 1 59.22 201 GLU B CA 1
ATOM 5152 C C . GLU B 1 201 ? -16.812 -32.531 -24.109 1 59.22 201 GLU B C 1
ATOM 5154 O O . GLU B 1 201 ? -16.703 -31.5 -24.766 1 59.22 201 GLU B O 1
ATOM 5159 N N . THR B 1 202 ? -15.93 -32.625 -23.062 1 72.88 202 THR B N 1
ATOM 5160 C CA . THR B 1 202 ? -14.602 -32.031 -22.906 1 72.88 202 THR B CA 1
ATOM 5161 C C . THR B 1 202 ? -13.625 -32.656 -23.906 1 72.88 202 THR B C 1
ATOM 5163 O O . THR B 1 202 ? -13.562 -33.875 -24.062 1 72.88 202 THR B O 1
ATOM 5166 N N . ILE B 1 203 ? -13.18 -31.766 -24.828 1 85.44 203 ILE B N 1
ATOM 5167 C CA . ILE B 1 203 ? -12.133 -32.188 -25.75 1 85.44 203 ILE B CA 1
ATOM 5168 C C . ILE B 1 203 ? -10.805 -32.312 -25 1 85.44 203 ILE B C 1
ATOM 5170 O O . ILE B 1 203 ? -10.391 -31.391 -24.297 1 85.44 203 ILE B O 1
ATOM 5174 N N . ILE B 1 204 ? -10.234 -33.5 -25.062 1 91.44 204 ILE B N 1
ATOM 5175 C CA . ILE B 1 204 ? -8.891 -33.688 -24.531 1 91.44 204 ILE B CA 1
ATOM 5176 C C . ILE B 1 204 ? -7.859 -33.312 -25.594 1 91.44 204 ILE B C 1
ATOM 5178 O O . ILE B 1 204 ? -7.77 -33.969 -26.641 1 91.44 204 ILE B O 1
ATOM 5182 N N . PRO B 1 205 ? -7.156 -32.312 -25.391 1 92.81 205 PRO B N 1
ATOM 5183 C CA . PRO B 1 205 ? -6.188 -31.891 -26.406 1 92.81 205 PRO B CA 1
ATOM 5184 C C . PRO B 1 205 ? -5.02 -32.875 -26.562 1 92.81 205 PRO B C 1
ATOM 5186 O O . PRO B 1 205 ? -4.824 -33.75 -25.703 1 92.81 205 PRO B O 1
ATOM 5189 N N . ASP B 1 206 ? -4.348 -32.688 -27.688 1 93.88 206 ASP B N 1
ATOM 5190 C CA . ASP B 1 206 ? -3.074 -33.406 -27.781 1 93.88 206 ASP B CA 1
ATOM 5191 C C . ASP B 1 206 ? -2.023 -32.781 -26.875 1 93.88 206 ASP B C 1
ATOM 5193 O O . ASP B 1 206 ? -2.246 -31.688 -26.328 1 93.88 206 ASP B O 1
ATOM 5197 N N . TRP B 1 207 ? -0.952 -33.469 -26.75 1 94.88 207 TRP B N 1
ATOM 5198 C CA . TRP B 1 207 ? 0.076 -33.062 -25.797 1 94.88 207 TRP B CA 1
ATOM 5199 C C . TRP B 1 207 ? 0.607 -31.688 -26.109 1 94.88 207 TRP B C 1
ATOM 5201 O O . TRP B 1 207 ? 0.726 -30.844 -25.219 1 94.88 207 TRP B O 1
ATOM 5211 N N . ASP B 1 208 ? 0.902 -31.406 -27.391 1 94.06 208 ASP B N 1
ATOM 5212 C CA . ASP B 1 208 ? 1.483 -30.125 -27.797 1 94.06 208 ASP B CA 1
ATOM 5213 C C . ASP B 1 208 ? 0.511 -28.984 -27.547 1 94.06 208 ASP B C 1
ATOM 5215 O O . ASP B 1 208 ? 0.911 -27.906 -27.078 1 94.06 208 ASP B O 1
ATOM 5219 N N . SER B 1 209 ? -0.714 -29.234 -27.844 1 92.81 209 SER B N 1
ATOM 5220 C CA . SER B 1 209 ? -1.743 -28.219 -27.609 1 92.81 209 SER B CA 1
ATOM 5221 C C . SER B 1 209 ? -1.916 -27.969 -26.109 1 92.81 209 SER B C 1
ATOM 5223 O O . SER B 1 209 ? -2.088 -26.812 -25.688 1 92.81 209 SER B O 1
ATOM 5225 N N . TYR B 1 210 ? -1.84 -29.016 -25.375 1 94.94 210 TYR B N 1
ATOM 5226 C CA . TYR B 1 210 ? -1.942 -28.906 -23.922 1 94.94 210 TYR B CA 1
ATOM 5227 C C . TYR B 1 210 ? -0.805 -28.062 -23.359 1 94.94 210 TYR B C 1
ATOM 5229 O O . TYR B 1 210 ? -1.04 -27.125 -22.609 1 94.94 210 TYR B O 1
ATOM 5237 N N . MET B 1 211 ? 0.367 -28.422 -23.812 1 95.44 211 MET B N 1
ATOM 5238 C CA . MET B 1 211 ? 1.546 -27.734 -23.297 1 95.44 211 MET B CA 1
ATOM 5239 C C . MET B 1 211 ? 1.537 -26.266 -23.703 1 95.44 211 MET B C 1
ATOM 5241 O O . MET B 1 211 ? 1.911 -25.391 -22.922 1 95.44 211 MET B O 1
ATOM 5245 N N . LYS B 1 212 ? 1.116 -25.984 -24.875 1 93 212 LYS B N 1
ATOM 5246 C CA . LYS B 1 212 ? 1.044 -24.609 -25.375 1 93 212 LYS B CA 1
ATOM 5247 C C . LYS B 1 212 ? 0.092 -23.781 -24.516 1 93 212 LYS B C 1
ATOM 5249 O O . LYS B 1 212 ? 0.427 -22.656 -24.125 1 93 212 LYS B O 1
ATOM 5254 N N . ALA B 1 213 ? -1.06 -24.281 -24.234 1 93.19 213 ALA B N 1
ATOM 5255 C CA . ALA B 1 213 ? -2.039 -23.562 -23.422 1 93.19 213 ALA B CA 1
ATOM 5256 C C . ALA B 1 213 ? -1.554 -23.422 -21.984 1 93.19 213 ALA B C 1
ATOM 5258 O O . ALA B 1 213 ? -1.658 -22.344 -21.391 1 93.19 213 ALA B O 1
ATOM 5259 N N . ARG B 1 214 ? -0.972 -24.453 -21.516 1 95.31 214 ARG B N 1
ATOM 5260 C CA . ARG B 1 214 ? -0.55 -24.484 -20.109 1 95.31 214 ARG B CA 1
ATOM 5261 C C . ARG B 1 214 ? 0.62 -23.531 -19.875 1 95.31 214 ARG B C 1
ATOM 5263 O O . ARG B 1 214 ? 0.74 -22.938 -18.797 1 95.31 214 ARG B O 1
ATOM 5270 N N . LEU B 1 215 ? 1.423 -23.375 -20.891 1 94.75 215 LEU B N 1
ATOM 5271 C CA . LEU B 1 215 ? 2.535 -22.438 -20.781 1 94.75 215 LEU B CA 1
ATOM 5272 C C . LEU B 1 215 ? 2.031 -21.031 -20.484 1 94.75 215 LEU B C 1
ATOM 5274 O O . LEU B 1 215 ? 2.693 -20.266 -19.797 1 94.75 215 LEU B O 1
ATOM 5278 N N . GLY B 1 216 ? 0.948 -20.75 -21.016 1 90.56 216 GLY B N 1
ATOM 5279 C CA . GLY B 1 216 ? 0.323 -19.469 -20.719 1 90.56 216 GLY B CA 1
ATOM 5280 C C . GLY B 1 216 ? -0.441 -19.469 -19.406 1 90.56 216 GLY B C 1
ATOM 5281 O O . GLY B 1 216 ? -0.24 -18.594 -18.562 1 90.56 216 GLY B O 1
ATOM 5282 N N . SER B 1 217 ? -1.114 -20.5 -19.078 1 90.88 217 SER B N 1
ATOM 5283 C CA . SER B 1 217 ? -2.135 -20.453 -18.031 1 90.88 217 SER B CA 1
ATOM 5284 C C . SER B 1 217 ? -1.552 -20.828 -16.672 1 90.88 217 SER B C 1
ATOM 5286 O O . SER B 1 217 ? -2.182 -20.594 -15.633 1 90.88 217 SER B O 1
ATOM 5288 N N . VAL B 1 218 ? -0.352 -21.438 -16.656 1 91.88 218 VAL B N 1
ATOM 5289 C CA . VAL B 1 218 ? 0.191 -21.906 -15.383 1 91.88 218 VAL B CA 1
ATOM 5290 C C . VAL B 1 218 ? 0.637 -20.719 -14.539 1 91.88 218 VAL B C 1
ATOM 5292 O O . VAL B 1 218 ? 0.791 -20.828 -13.32 1 91.88 218 VAL B O 1
ATOM 5295 N N . GLY B 1 219 ? 0.885 -19.594 -15.125 1 91.69 219 GLY B N 1
ATOM 5296 C CA . GLY B 1 219 ? 1.28 -18.391 -14.398 1 91.69 219 GLY B CA 1
ATOM 5297 C C . GLY B 1 219 ? 2.766 -18.344 -14.094 1 91.69 219 GLY B C 1
ATOM 5298 O O . GLY B 1 219 ? 3.219 -17.516 -13.312 1 91.69 219 GLY B O 1
ATOM 5299 N N . GLY B 1 220 ? 3.545 -19.203 -14.656 1 92.62 220 GLY B N 1
ATOM 5300 C CA . GLY B 1 220 ? 4.977 -19.266 -14.406 1 92.62 220 GLY B CA 1
ATOM 5301 C C . GLY B 1 220 ? 5.707 -18.016 -14.852 1 92.62 220 GLY B C 1
ATOM 5302 O O . GLY B 1 220 ? 6.512 -17.453 -14.094 1 92.62 220 GLY B O 1
ATOM 5303 N N . GLN B 1 221 ? 5.367 -17.562 -15.977 1 91.88 221 GLN B N 1
ATOM 5304 C CA . GLN B 1 221 ? 6.055 -16.391 -16.516 1 91.88 221 GLN B CA 1
ATOM 5305 C C . GLN B 1 221 ? 5.73 -15.148 -15.695 1 91.88 221 GLN B C 1
ATOM 5307 O O . GLN B 1 221 ? 6.59 -14.281 -15.5 1 91.88 221 GLN B O 1
ATOM 5312 N N . MET B 1 222 ? 4.531 -15.07 -15.273 1 92.38 222 MET B N 1
ATOM 5313 C CA . MET B 1 222 ? 4.148 -13.961 -14.398 1 92.38 222 MET B CA 1
ATOM 5314 C C . MET B 1 222 ? 4.953 -13.992 -13.102 1 92.38 222 MET B C 1
ATOM 5316 O O . MET B 1 222 ? 5.41 -12.953 -12.633 1 92.38 222 MET B O 1
ATOM 5320 N N . THR B 1 223 ? 5.141 -15.148 -12.602 1 96.31 223 THR B N 1
ATOM 5321 C CA . THR B 1 223 ? 5.926 -15.328 -11.383 1 96.31 223 THR B CA 1
ATOM 5322 C C . THR B 1 223 ? 7.383 -14.93 -11.617 1 96.31 223 THR B C 1
ATOM 5324 O O . THR B 1 223 ? 7.984 -14.234 -10.805 1 96.31 223 THR B O 1
ATOM 5327 N N . LEU B 1 224 ? 7.879 -15.273 -12.75 1 97.5 224 LEU B N 1
ATOM 5328 C CA . LEU B 1 224 ? 9.289 -15.062 -13.062 1 97.5 224 LEU B CA 1
ATOM 5329 C C . LEU B 1 224 ? 9.594 -13.578 -13.242 1 97.5 224 LEU B C 1
ATOM 5331 O O . LEU B 1 224 ? 10.672 -13.117 -12.867 1 97.5 224 LEU B O 1
ATOM 5335 N N . GLN B 1 225 ? 8.68 -12.883 -13.805 1 96.69 225 GLN B N 1
ATOM 5336 C CA . GLN B 1 225 ? 8.945 -11.453 -13.984 1 96.69 225 GLN B CA 1
ATOM 5337 C C . GLN B 1 225 ? 8.922 -10.727 -12.648 1 96.69 225 GLN B C 1
ATOM 5339 O O . GLN B 1 225 ? 9.633 -9.727 -12.461 1 96.69 225 GLN B O 1
ATOM 5344 N N . LEU B 1 226 ? 8.273 -11.195 -11.633 1 97.94 226 LEU B N 1
ATOM 5345 C CA . LEU B 1 226 ? 8.18 -10.578 -10.312 1 97.94 226 LEU B CA 1
ATOM 5346 C C . LEU B 1 226 ? 9.484 -10.734 -9.539 1 97.94 226 LEU B C 1
ATOM 5348 O O . LEU B 1 226 ? 9.695 -10.062 -8.523 1 97.94 226 LEU B O 1
ATOM 5352 N N . ILE B 1 227 ? 10.367 -11.578 -10.07 1 98.44 227 ILE B N 1
ATOM 5353 C CA . ILE B 1 227 ? 11.672 -11.734 -9.438 1 98.44 227 ILE B CA 1
ATOM 5354 C C . ILE B 1 227 ? 12.414 -10.398 -9.445 1 98.44 227 ILE B C 1
ATOM 5356 O O . ILE B 1 227 ? 13.078 -10.055 -8.469 1 98.44 227 ILE B O 1
ATOM 5360 N N . GLU B 1 228 ? 12.242 -9.664 -10.531 1 98.06 228 GLU B N 1
ATOM 5361 C CA . GLU B 1 228 ? 12.883 -8.352 -10.602 1 98.06 228 GLU B CA 1
ATOM 5362 C C . GLU B 1 228 ? 12.406 -7.438 -9.477 1 98.06 228 GLU B C 1
ATOM 5364 O O . GLU B 1 228 ? 13.203 -6.711 -8.883 1 98.06 228 GLU B O 1
ATOM 5369 N N . TYR B 1 229 ? 11.156 -7.48 -9.172 1 97.62 229 TYR B N 1
ATOM 5370 C CA . TYR B 1 229 ? 10.602 -6.684 -8.078 1 97.62 229 TYR B CA 1
ATOM 5371 C C . TYR B 1 229 ? 11.133 -7.16 -6.73 1 97.62 229 TYR B C 1
ATOM 5373 O O . TYR B 1 229 ? 11.57 -6.352 -5.91 1 97.62 229 TYR B O 1
ATOM 5381 N N . ALA B 1 230 ? 11.078 -8.477 -6.52 1 97.81 230 ALA B N 1
ATOM 5382 C CA . ALA B 1 230 ? 11.477 -9.078 -5.25 1 97.81 230 ALA B CA 1
ATOM 5383 C C . ALA B 1 230 ? 12.938 -8.766 -4.938 1 97.81 230 ALA B C 1
ATOM 5385 O O . ALA B 1 230 ? 13.289 -8.516 -3.781 1 97.81 230 ALA B O 1
ATOM 5386 N N . LYS B 1 231 ? 13.727 -8.742 -6.008 1 97.31 231 LYS B N 1
ATOM 5387 C CA . LYS B 1 231 ? 15.164 -8.578 -5.836 1 97.31 231 LYS B CA 1
ATOM 5388 C C . LYS B 1 231 ? 15.578 -7.121 -6.043 1 97.31 231 LYS B C 1
ATOM 5390 O O . LYS B 1 231 ? 16.75 -6.773 -5.859 1 97.31 231 LYS B O 1
ATOM 5395 N N . ASN B 1 232 ? 14.68 -6.305 -6.402 1 94.12 232 ASN B N 1
ATOM 5396 C CA . ASN B 1 232 ? 14.953 -4.902 -6.699 1 94.12 232 ASN B CA 1
ATOM 5397 C C . ASN B 1 232 ? 16.047 -4.754 -7.762 1 94.12 232 ASN B C 1
ATOM 5399 O O . ASN B 1 232 ? 17.031 -4.059 -7.551 1 94.12 232 ASN B O 1
ATOM 5403 N N . ILE B 1 233 ? 15.82 -5.453 -8.898 1 96.44 233 ILE B N 1
ATOM 5404 C CA . ILE B 1 233 ? 16.719 -5.363 -10.047 1 96.44 233 ILE B CA 1
ATOM 5405 C C . ILE B 1 233 ? 15.898 -5.129 -11.32 1 96.44 233 ILE B C 1
ATOM 5407 O O . ILE B 1 233 ? 14.68 -5.32 -11.328 1 96.44 233 ILE B O 1
ATOM 5411 N N . SER B 1 234 ? 16.594 -4.66 -12.367 1 96.25 234 SER B N 1
ATOM 5412 C CA . SER B 1 234 ? 15.977 -4.434 -13.672 1 96.25 234 SER B CA 1
ATOM 5413 C C . SER B 1 234 ? 16.844 -4.969 -14.797 1 96.25 234 SER B C 1
ATOM 5415 O O . SER B 1 234 ? 17.844 -4.348 -15.164 1 96.25 234 SER B O 1
ATOM 5417 N N . LEU B 1 235 ? 16.406 -6.082 -15.305 1 96.88 235 LEU B N 1
ATOM 5418 C CA . LEU B 1 235 ? 17.078 -6.551 -16.516 1 96.88 235 LEU B CA 1
ATOM 5419 C C . LEU B 1 235 ? 16.75 -5.656 -17.703 1 96.88 235 LEU B C 1
ATOM 5421 O O . LEU B 1 235 ? 15.609 -5.203 -17.844 1 96.88 235 LEU B O 1
ATOM 5425 N N . ILE B 1 236 ? 17.766 -5.434 -18.531 1 94.88 236 ILE B N 1
ATOM 5426 C CA . ILE B 1 236 ? 17.5 -4.695 -19.766 1 94.88 236 ILE B CA 1
ATOM 5427 C C . ILE B 1 236 ? 16.891 -5.633 -20.812 1 94.88 236 ILE B C 1
ATOM 5429 O O . ILE B 1 236 ? 16.969 -6.855 -20.672 1 94.88 236 ILE B O 1
ATOM 5433 N N . ASP B 1 237 ? 16.312 -5.113 -21.781 1 94.38 237 ASP B N 1
ATOM 5434 C CA . ASP B 1 237 ? 15.594 -5.895 -22.781 1 94.38 237 ASP B CA 1
ATOM 5435 C C . ASP B 1 237 ? 16.531 -6.887 -23.484 1 94.38 237 ASP B C 1
ATOM 5437 O O . ASP B 1 237 ? 16.109 -8 -23.812 1 94.38 237 ASP B O 1
ATOM 5441 N N . GLN B 1 238 ? 17.703 -6.461 -23.672 1 94.19 238 GLN B N 1
ATOM 5442 C CA . GLN B 1 238 ? 18.672 -7.336 -24.328 1 94.19 238 GLN B CA 1
ATOM 5443 C C . GLN B 1 238 ? 18.938 -8.594 -23.5 1 94.19 238 GLN B C 1
ATOM 5445 O O . GLN B 1 238 ? 19.094 -9.68 -24.047 1 94.19 238 GLN B O 1
ATOM 5450 N N . GLU B 1 239 ? 18.969 -8.398 -22.234 1 96.56 239 GLU B N 1
ATOM 5451 C CA . GLU B 1 239 ? 19.156 -9.531 -21.328 1 96.56 239 GLU B CA 1
ATOM 5452 C C . GLU B 1 239 ? 17.922 -10.414 -21.281 1 96.56 239 GLU B C 1
ATOM 5454 O O . GLU B 1 239 ? 18.016 -11.633 -21.438 1 96.56 239 GLU B O 1
ATOM 5459 N N . TRP B 1 240 ? 16.766 -9.812 -21.141 1 96.94 240 TRP B N 1
ATOM 5460 C CA . TRP B 1 240 ? 15.492 -10.516 -21 1 96.94 240 TRP B CA 1
ATOM 5461 C C . TRP B 1 240 ? 15.156 -11.297 -22.266 1 96.94 240 TRP B C 1
ATOM 5463 O O . TRP B 1 240 ? 14.586 -12.391 -22.188 1 96.94 240 TRP B O 1
ATOM 5473 N N . ASN B 1 241 ? 15.57 -10.734 -23.375 1 96.38 241 ASN B N 1
ATOM 5474 C CA . ASN B 1 241 ? 15.18 -11.32 -24.641 1 96.38 241 ASN B CA 1
ATOM 5475 C C . ASN B 1 241 ? 16.281 -12.203 -25.219 1 96.38 241 ASN B C 1
ATOM 5477 O O . ASN B 1 241 ? 16.156 -12.727 -26.328 1 96.38 241 ASN B O 1
ATOM 5481 N N . HIS B 1 242 ? 17.312 -12.312 -24.484 1 97.75 242 HIS B N 1
ATOM 5482 C CA . HIS B 1 242 ? 18.375 -13.203 -24.938 1 97.75 242 HIS B CA 1
ATOM 5483 C C . HIS B 1 242 ? 17.875 -14.625 -25.125 1 97.75 242 HIS B C 1
ATOM 5485 O O . HIS B 1 242 ? 17.094 -15.117 -24.312 1 97.75 242 HIS B O 1
ATOM 5491 N N . PRO B 1 243 ? 18.297 -15.359 -26.109 1 98 243 PRO B N 1
ATOM 5492 C CA . PRO B 1 243 ? 17.781 -16.703 -26.406 1 98 243 PRO B CA 1
ATOM 5493 C C . PRO B 1 243 ? 17.938 -17.656 -25.234 1 98 243 PRO B C 1
ATOM 5495 O O . PRO B 1 243 ? 17.031 -18.453 -24.953 1 98 243 PRO B O 1
ATOM 5498 N N . LEU B 1 244 ? 19.016 -17.562 -24.547 1 98.5 244 LEU B N 1
ATOM 5499 C CA . LEU B 1 244 ? 19.234 -18.422 -23.391 1 98.5 244 LEU B CA 1
ATOM 5500 C C . LEU B 1 244 ? 18.234 -18.109 -22.281 1 98.5 244 LEU B C 1
ATOM 5502 O O . LEU B 1 244 ? 17.734 -19.016 -21.625 1 98.5 244 LEU B O 1
ATOM 5506 N N . MET B 1 245 ? 18.016 -16.828 -22.109 1 98.19 245 MET B N 1
ATOM 5507 C CA . MET B 1 245 ? 17.047 -16.406 -21.094 1 98.19 245 MET B CA 1
ATOM 5508 C C . MET B 1 245 ? 15.641 -16.875 -21.469 1 98.19 245 MET B C 1
ATOM 5510 O O . MET B 1 245 ? 14.914 -17.406 -20.625 1 98.19 245 MET B O 1
ATOM 5514 N N . LYS B 1 246 ? 15.297 -16.781 -22.703 1 97.44 246 LYS B N 1
ATOM 5515 C CA . LYS B 1 246 ? 13.992 -17.234 -23.172 1 97.44 246 LYS B CA 1
ATOM 5516 C C . LYS B 1 246 ? 13.828 -18.734 -22.953 1 97.44 246 LYS B C 1
ATOM 5518 O O . LYS B 1 246 ? 12.773 -19.203 -22.516 1 97.44 246 LYS B O 1
ATOM 5523 N N . SER B 1 247 ? 14.875 -19.422 -23.266 1 98.06 247 SER B N 1
ATOM 5524 C CA . SER B 1 247 ? 14.852 -20.859 -23.062 1 98.06 247 SER B CA 1
ATOM 5525 C C . SER B 1 247 ? 14.672 -21.219 -21.594 1 98.06 247 SER B C 1
ATOM 5527 O O . SER B 1 247 ? 13.945 -22.156 -21.266 1 98.06 247 SER B O 1
ATOM 5529 N N . LEU B 1 248 ? 15.328 -20.438 -20.781 1 98.62 248 LEU B N 1
ATOM 5530 C CA . LEU B 1 248 ? 15.211 -20.656 -19.359 1 98.62 248 LEU B CA 1
ATOM 5531 C C . LEU B 1 248 ? 13.781 -20.406 -18.875 1 98.62 248 LEU B C 1
ATOM 5533 O O . LEU B 1 248 ? 13.219 -21.219 -18.141 1 98.62 248 LEU B O 1
ATOM 5537 N N . LEU B 1 249 ? 13.188 -19.328 -19.312 1 97.44 249 LEU B N 1
ATOM 5538 C CA . LEU B 1 249 ? 11.828 -18.984 -18.906 1 97.44 249 LEU B CA 1
ATOM 5539 C C . LEU B 1 249 ? 10.844 -20.078 -19.328 1 97.44 249 LEU B C 1
ATOM 5541 O O . LEU B 1 249 ? 9.961 -20.453 -18.547 1 97.44 249 LEU B O 1
ATOM 5545 N N . VAL B 1 250 ? 11.039 -20.609 -20.453 1 97.06 250 VAL B N 1
ATOM 5546 C CA . VAL B 1 250 ? 10.172 -21.672 -20.953 1 97.06 250 VAL B CA 1
ATOM 5547 C C . VAL B 1 250 ? 10.391 -22.938 -20.141 1 97.06 250 VAL B C 1
ATOM 5549 O O . VAL B 1 250 ? 9.43 -23.594 -19.719 1 97.06 250 VAL B O 1
ATOM 5552 N N . ALA B 1 251 ? 11.617 -23.266 -19.922 1 98.25 251 ALA B N 1
ATOM 5553 C CA . ALA B 1 251 ? 11.938 -24.484 -19.188 1 98.25 251 ALA B CA 1
ATOM 5554 C C . ALA B 1 251 ? 11.359 -24.438 -17.766 1 98.25 251 ALA B C 1
ATOM 5556 O O . ALA B 1 251 ? 10.805 -25.438 -17.297 1 98.25 251 ALA B O 1
ATOM 5557 N N . VAL B 1 252 ? 11.531 -23.312 -17.156 1 98.5 252 VAL B N 1
ATOM 5558 C CA . VAL B 1 252 ? 11.008 -23.141 -15.797 1 98.5 252 VAL B CA 1
ATOM 5559 C C . VAL B 1 252 ? 9.484 -23.25 -15.812 1 98.5 252 VAL B C 1
ATOM 5561 O O . VAL B 1 252 ? 8.891 -23.922 -14.961 1 98.5 252 VAL B O 1
ATOM 5564 N N . SER B 1 253 ? 8.859 -22.609 -16.719 1 97.38 253 SER B N 1
ATOM 5565 C CA . SER B 1 253 ? 7.402 -22.672 -16.828 1 97.38 253 SER B CA 1
ATOM 5566 C C . SER B 1 253 ? 6.922 -24.109 -17.047 1 97.38 253 SER B C 1
ATOM 5568 O O . SER B 1 253 ? 5.922 -24.531 -16.469 1 97.38 253 SER B O 1
ATOM 5570 N N . GLU B 1 254 ? 7.621 -24.797 -17.891 1 97.44 254 GLU B N 1
ATOM 5571 C CA . GLU B 1 254 ? 7.266 -26.203 -18.156 1 97.44 254 GLU B CA 1
ATOM 5572 C C . GLU B 1 254 ? 7.438 -27.047 -16.891 1 97.44 254 GLU B C 1
ATOM 5574 O O . GLU B 1 254 ? 6.613 -27.922 -16.625 1 97.44 254 GLU B O 1
ATOM 5579 N N . GLU B 1 255 ? 8.523 -26.812 -16.25 1 98.31 255 GLU B N 1
ATOM 5580 C CA . GLU B 1 255 ? 8.727 -27.531 -15 1 98.31 255 GLU B CA 1
ATOM 5581 C C . GLU B 1 255 ? 7.586 -27.25 -14.023 1 98.31 255 GLU B C 1
ATOM 5583 O O . GLU B 1 255 ? 7.062 -28.172 -13.391 1 98.31 255 GLU B O 1
ATOM 5588 N N . MET B 1 256 ? 7.195 -26.047 -13.906 1 97.75 256 MET B N 1
ATOM 5589 C CA . MET B 1 256 ? 6.117 -25.656 -13 1 97.75 256 MET B CA 1
ATOM 5590 C C . MET B 1 256 ? 4.801 -26.312 -13.398 1 97.75 256 MET B C 1
ATOM 5592 O O . MET B 1 256 ? 4.016 -26.719 -12.539 1 97.75 256 MET B O 1
ATOM 5596 N N . ILE B 1 257 ? 4.551 -26.422 -14.672 1 97.19 257 ILE B N 1
ATOM 5597 C CA . ILE B 1 257 ? 3.365 -27.109 -15.164 1 97.19 257 ILE B CA 1
ATOM 5598 C C . ILE B 1 257 ? 3.365 -28.547 -14.664 1 97.19 257 ILE B C 1
ATOM 5600 O O . ILE B 1 257 ? 2.377 -29.016 -14.094 1 97.19 257 ILE B O 1
ATOM 5604 N N . MET B 1 258 ? 4.492 -29.219 -14.852 1 97.81 258 MET B N 1
ATOM 5605 C CA . MET B 1 258 ? 4.598 -30.641 -14.516 1 97.81 258 MET B CA 1
ATOM 5606 C C . MET B 1 258 ? 4.504 -30.844 -13.008 1 97.81 258 MET B C 1
ATOM 5608 O O . MET B 1 258 ? 3.838 -31.781 -12.547 1 97.81 258 MET B O 1
ATOM 5612 N N . VAL B 1 259 ? 5.148 -29.969 -12.297 1 97.56 259 VAL B N 1
ATOM 5613 C CA . VAL B 1 259 ? 5.109 -30.062 -10.844 1 97.56 259 VAL B CA 1
ATOM 5614 C C . VAL B 1 259 ? 3.684 -29.828 -10.352 1 97.56 259 VAL B C 1
ATOM 5616 O O . VAL B 1 259 ? 3.201 -30.531 -9.461 1 97.56 259 VAL B O 1
ATOM 5619 N N . ASN B 1 260 ? 3.041 -28.859 -10.875 1 96.06 260 ASN B N 1
ATOM 5620 C CA . ASN B 1 260 ? 1.653 -28.578 -10.516 1 96.06 260 ASN B CA 1
ATOM 5621 C C . ASN B 1 260 ? 0.758 -29.797 -10.766 1 96.06 260 ASN B C 1
ATOM 5623 O O . ASN B 1 260 ? 0.037 -30.234 -9.875 1 96.06 260 ASN B O 1
ATOM 5627 N N . ASP B 1 261 ? 0.85 -30.312 -11.922 1 96.38 261 ASP B N 1
ATOM 5628 C CA . ASP B 1 261 ? -0.002 -31.438 -12.281 1 96.38 261 ASP B CA 1
ATOM 5629 C C . ASP B 1 261 ? 0.33 -32.656 -11.438 1 96.38 261 ASP B C 1
ATOM 5631 O O . ASP B 1 261 ? -0.561 -33.438 -11.086 1 96.38 261 ASP B O 1
ATOM 5635 N N . HIS B 1 262 ? 1.558 -32.781 -11.148 1 96.69 262 HIS B N 1
ATOM 5636 C CA . HIS B 1 262 ? 2.031 -33.938 -10.391 1 96.69 262 HIS B CA 1
ATOM 5637 C C . HIS B 1 262 ? 1.578 -33.875 -8.938 1 96.69 262 HIS B C 1
ATOM 5639 O O . HIS B 1 262 ? 1.15 -34.875 -8.359 1 96.69 262 HIS B O 1
ATOM 5645 N N . LEU B 1 263 ? 1.562 -32.719 -8.391 1 95 263 LEU B N 1
ATOM 5646 C CA . LEU B 1 263 ? 1.443 -32.625 -6.938 1 95 263 LEU B CA 1
ATOM 5647 C C . LEU B 1 263 ? 0.052 -32.125 -6.535 1 95 263 LEU B C 1
ATOM 5649 O O . LEU B 1 263 ? -0.341 -32.281 -5.375 1 95 263 LEU B O 1
ATOM 5653 N N . THR B 1 264 ? -0.722 -31.578 -7.41 1 93 264 THR B N 1
ATOM 5654 C CA . THR B 1 264 ? -1.995 -30.984 -7.027 1 93 264 THR B CA 1
ATOM 5655 C C . THR B 1 264 ? -3.162 -31.75 -7.645 1 93 264 THR B C 1
ATOM 5657 O O . THR B 1 264 ? -4.234 -31.188 -7.871 1 93 264 THR B O 1
ATOM 5660 N N . PHE B 1 265 ? -3.01 -33 -7.867 1 94.69 265 PHE B N 1
ATOM 5661 C CA . PHE B 1 265 ? -3.932 -33.875 -8.594 1 94.69 265 PHE B CA 1
ATOM 5662 C C . PHE B 1 265 ? -5.301 -33.875 -7.926 1 94.69 265 PHE B C 1
ATOM 5664 O O . PHE B 1 265 ? -6.328 -33.812 -8.602 1 94.69 265 PHE B O 1
ATOM 5671 N N . ARG B 1 266 ? -5.371 -33.938 -6.676 1 92.31 266 ARG B N 1
ATOM 5672 C CA . ARG B 1 266 ? -6.633 -34 -5.949 1 92.31 266 ARG B CA 1
ATOM 5673 C C . ARG B 1 266 ? -7.547 -32.844 -6.316 1 92.31 266 ARG B C 1
ATOM 5675 O O . ARG B 1 266 ? -8.734 -33.062 -6.602 1 92.31 266 ARG B O 1
ATOM 5682 N N . LYS B 1 267 ? -7.035 -31.703 -6.258 1 90.62 267 LYS B N 1
ATOM 5683 C CA . LYS B 1 267 ? -7.816 -30.516 -6.547 1 90.62 267 LYS B CA 1
ATOM 5684 C C . LYS B 1 267 ? -8.367 -30.547 -7.969 1 90.62 267 LYS B C 1
ATOM 5686 O O . LYS B 1 267 ? -9.508 -30.141 -8.203 1 90.62 267 LYS B O 1
ATOM 5691 N N . GLU B 1 268 ? -7.508 -31.016 -8.852 1 90.12 268 GLU B N 1
ATOM 5692 C CA . GLU B 1 268 ? -7.891 -31.031 -10.258 1 90.12 268 GLU B CA 1
ATOM 5693 C C . GLU B 1 268 ? -9.07 -31.969 -10.508 1 90.12 268 GLU B C 1
ATOM 5695 O O . GLU B 1 268 ? -9.938 -31.672 -11.328 1 90.12 268 GLU B O 1
ATOM 5700 N N . VAL B 1 269 ? -9.109 -33.031 -9.789 1 91.62 269 VAL B N 1
ATOM 5701 C CA . VAL B 1 269 ? -10.219 -33.969 -9.898 1 91.62 269 VAL B CA 1
ATOM 5702 C C . VAL B 1 269 ? -11.508 -33.312 -9.43 1 91.62 269 VAL B C 1
ATOM 5704 O O . VAL B 1 269 ? -12.547 -33.406 -10.094 1 91.62 269 VAL B O 1
ATOM 5707 N N . ALA B 1 270 ? -11.414 -32.625 -8.367 1 86.12 270 ALA B N 1
ATOM 5708 C CA . ALA B 1 270 ? -12.578 -31.953 -7.812 1 86.12 270 ALA B CA 1
ATOM 5709 C C . ALA B 1 270 ? -13.086 -30.875 -8.766 1 86.12 270 ALA B C 1
ATOM 5711 O O . ALA B 1 270 ? -14.289 -30.719 -8.945 1 86.12 270 ALA B O 1
ATOM 5712 N N . GLU B 1 271 ? -12.219 -30.203 -9.383 1 82.44 271 GLU B N 1
ATOM 5713 C CA . GLU B 1 271 ? -12.57 -29.094 -10.258 1 82.44 271 GLU B CA 1
ATOM 5714 C C . GLU B 1 271 ? -13.156 -29.594 -11.578 1 82.44 271 GLU B C 1
ATOM 5716 O O . GLU B 1 271 ? -13.883 -28.875 -12.258 1 82.44 271 GLU B O 1
ATOM 5721 N N . ALA B 1 272 ? -12.836 -30.812 -11.867 1 86 272 ALA B N 1
ATOM 5722 C CA . ALA B 1 272 ? -13.359 -31.422 -13.086 1 86 272 ALA B CA 1
ATOM 5723 C C . ALA B 1 272 ? -14.617 -32.219 -12.797 1 86 272 ALA B C 1
ATOM 5725 O O . ALA B 1 272 ? -14.875 -33.25 -13.453 1 86 272 ALA B O 1
ATOM 5726 N N . ASN B 1 273 ? -15.312 -31.891 -11.766 1 83.31 273 ASN B N 1
ATOM 5727 C CA . ASN B 1 273 ? -16.562 -32.531 -11.367 1 83.31 273 ASN B CA 1
ATOM 5728 C C . ASN B 1 273 ? -16.375 -34.031 -11.109 1 83.31 273 ASN B C 1
ATOM 5730 O O . ASN B 1 273 ? -17.219 -34.844 -11.469 1 83.31 273 ASN B O 1
ATOM 5734 N N . PHE B 1 274 ? -15.164 -34.406 -10.719 1 90.25 274 PHE B N 1
ATOM 5735 C CA . PHE B 1 274 ? -14.828 -35.719 -10.258 1 90.25 274 PHE B CA 1
ATOM 5736 C C . PHE B 1 274 ? -14.789 -36.719 -11.43 1 90.25 274 PHE B C 1
ATOM 5738 O O . PHE B 1 274 ? -15.094 -37.906 -11.258 1 90.25 274 PHE B O 1
ATOM 5745 N N . LYS B 1 275 ? -14.531 -36.156 -12.586 1 90.94 275 LYS B N 1
ATOM 5746 C CA . LYS B 1 275 ? -14.344 -36.969 -13.789 1 90.94 275 LYS B CA 1
ATOM 5747 C C . LYS B 1 275 ? -12.945 -36.812 -14.367 1 90.94 275 LYS B C 1
ATOM 5749 O O . LYS B 1 275 ? -12.617 -35.75 -14.898 1 90.94 275 LYS B O 1
ATOM 5754 N N . PHE B 1 276 ? -12.195 -37.844 -14.305 1 93.94 276 PHE B N 1
ATOM 5755 C CA . PHE B 1 276 ? -10.836 -37.844 -14.82 1 93.94 276 PHE B CA 1
ATOM 5756 C C . PHE B 1 276 ? -10.812 -37.469 -16.297 1 93.94 276 PHE B C 1
ATOM 5758 O O . PHE B 1 276 ? -9.945 -36.688 -16.734 1 93.94 276 PHE B O 1
ATOM 5765 N N . SER B 1 277 ? -11.789 -37.844 -17.062 1 91.75 277 SER B N 1
ATOM 5766 C CA . SER B 1 277 ? -11.852 -37.625 -18.516 1 91.75 277 SER B CA 1
ATOM 5767 C C . SER B 1 277 ? -12.141 -36.156 -18.844 1 91.75 277 SER B C 1
ATOM 5769 O O . SER B 1 277 ? -11.961 -35.75 -19.984 1 91.75 277 SER B O 1
ATOM 5771 N N . ASN B 1 278 ? -12.523 -35.438 -17.797 1 88.94 278 ASN B N 1
ATOM 5772 C CA . ASN B 1 278 ? -12.844 -34.031 -18 1 88.94 278 ASN B CA 1
ATOM 5773 C C . ASN B 1 278 ? -11.711 -33.125 -17.547 1 88.94 278 ASN B C 1
ATOM 5775 O O . ASN B 1 278 ? -11.789 -31.906 -17.688 1 88.94 278 ASN B O 1
ATOM 5779 N N . MET B 1 279 ? -10.664 -33.719 -17.078 1 90.56 279 MET B N 1
ATOM 5780 C CA . MET B 1 279 ? -9.594 -32.938 -16.5 1 90.56 279 MET B CA 1
ATOM 5781 C C . MET B 1 279 ? -8.688 -32.375 -17.578 1 90.56 279 MET B C 1
ATOM 5783 O O . MET B 1 279 ? -8.344 -33.062 -18.547 1 90.56 279 MET B O 1
ATOM 5787 N N . ARG B 1 280 ? -8.336 -31.125 -17.438 1 88.88 280 ARG B N 1
ATOM 5788 C CA . ARG B 1 280 ? -7.254 -30.516 -18.203 1 88.88 280 ARG B CA 1
ATOM 5789 C C . ARG B 1 280 ? -5.906 -30.734 -17.516 1 88.88 280 ARG B C 1
ATOM 5791 O O . ARG B 1 280 ? -5.344 -29.828 -16.922 1 88.88 280 ARG B O 1
ATOM 5798 N N . HIS B 1 281 ? -5.445 -31.906 -17.75 1 94.5 281 HIS B N 1
ATOM 5799 C CA . HIS B 1 281 ? -4.34 -32.375 -16.906 1 94.5 281 HIS B CA 1
ATOM 5800 C C . HIS B 1 281 ? -3.396 -33.281 -17.703 1 94.5 281 HIS B C 1
ATOM 5802 O O . HIS B 1 281 ? -3.84 -34.062 -18.562 1 94.5 281 HIS B O 1
ATOM 5808 N N . ALA B 1 282 ? -2.172 -33.219 -17.344 1 97.06 282 ALA B N 1
ATOM 5809 C CA . ALA B 1 282 ? -1.15 -33.969 -18.062 1 97.06 282 ALA B CA 1
ATOM 5810 C C . ALA B 1 282 ? -1.454 -35.469 -18.031 1 97.06 282 ALA B C 1
ATOM 5812 O O . ALA B 1 282 ? -1.275 -36.188 -19.031 1 97.06 282 ALA B O 1
ATOM 5813 N N . TYR B 1 283 ? -1.907 -36 -16.891 1 97.19 283 TYR B N 1
ATOM 5814 C CA . TYR B 1 283 ? -2.213 -37.438 -16.766 1 97.19 283 TYR B CA 1
ATOM 5815 C C . TYR B 1 283 ? -3.309 -37.844 -17.75 1 97.19 283 TYR B C 1
ATOM 5817 O O . TYR B 1 283 ? -3.205 -38.875 -18.422 1 97.19 283 TYR B O 1
ATOM 5825 N N . THR B 1 284 ? -4.312 -36.969 -17.828 1 95.94 284 THR B N 1
ATOM 5826 C CA . THR B 1 284 ? -5.434 -37.25 -18.719 1 95.94 284 THR B CA 1
ATOM 5827 C C . THR B 1 284 ? -4.98 -37.25 -20.172 1 95.94 284 THR B C 1
ATOM 5829 O O . THR B 1 284 ? -5.348 -38.125 -20.938 1 95.94 284 THR B O 1
ATOM 5832 N N . VAL B 1 285 ? -4.23 -36.312 -20.516 1 95.88 285 VAL B N 1
ATOM 5833 C CA . VAL B 1 285 ? -3.762 -36.125 -21.875 1 95.88 285 VAL B CA 1
ATOM 5834 C C . VAL B 1 285 ? -2.891 -37.312 -22.281 1 95.88 285 VAL B C 1
ATOM 5836 O O . VAL B 1 285 ? -3.018 -37.844 -23.375 1 95.88 285 VAL B O 1
ATOM 5839 N N . LEU B 1 286 ? -2.037 -37.781 -21.375 1 96.81 286 LEU B N 1
ATOM 5840 C CA . LEU B 1 286 ? -1.121 -38.875 -21.641 1 96.81 286 LEU B CA 1
ATOM 5841 C C . LEU B 1 286 ? -1.874 -40.188 -21.734 1 96.81 286 LEU B C 1
ATOM 5843 O O . LEU B 1 286 ? -1.593 -41.031 -22.609 1 96.81 286 LEU B O 1
ATOM 5847 N N . VAL B 1 287 ? -2.824 -40.406 -20.828 1 96.31 287 VAL B N 1
ATOM 5848 C CA . VAL B 1 287 ? -3.637 -41.625 -20.859 1 96.31 287 VAL B CA 1
ATOM 5849 C C . VAL B 1 287 ? -4.441 -41.656 -22.156 1 96.31 287 VAL B C 1
ATOM 5851 O O . VAL B 1 287 ? -4.492 -42.688 -22.844 1 96.31 287 VAL B O 1
ATOM 5854 N N . HIS B 1 288 ? -4.965 -40.531 -22.5 1 93.94 288 HIS B N 1
ATOM 5855 C CA . HIS B 1 288 ? -5.828 -40.469 -23.688 1 93.94 288 HIS B CA 1
ATOM 5856 C C . HIS B 1 288 ? -5.02 -40.594 -24.969 1 93.94 288 HIS B C 1
ATOM 5858 O O . HIS B 1 288 ? -5.375 -41.344 -25.859 1 93.94 288 HIS B O 1
ATOM 5864 N N . ASN B 1 289 ? -4.023 -39.844 -25.125 1 93.25 289 ASN B N 1
ATOM 5865 C CA . ASN B 1 289 ? -3.328 -39.688 -26.406 1 93.25 289 ASN B CA 1
ATOM 5866 C C . ASN B 1 289 ? -2.27 -40.781 -26.594 1 93.25 289 ASN B C 1
ATOM 5868 O O . ASN B 1 289 ? -1.967 -41.156 -27.734 1 93.25 289 ASN B O 1
ATOM 5872 N N . LYS B 1 290 ? -1.725 -41.312 -25.547 1 92.56 290 LYS B N 1
ATOM 5873 C CA . LYS B 1 290 ? -0.616 -42.25 -25.672 1 92.56 290 LYS B CA 1
ATOM 5874 C C . LYS B 1 290 ? -1.015 -43.625 -25.203 1 92.56 290 LYS B C 1
ATOM 5876 O O . LYS B 1 290 ? -0.218 -44.562 -25.281 1 92.56 290 LYS B O 1
ATOM 5881 N N . GLY B 1 291 ? -2.143 -43.75 -24.672 1 91.56 291 GLY B N 1
ATOM 5882 C CA . GLY B 1 291 ? -2.621 -45.031 -24.219 1 91.56 291 GLY B CA 1
ATOM 5883 C C . GLY B 1 291 ? -1.897 -45.531 -22.984 1 91.56 291 GLY B C 1
ATOM 5884 O O . GLY B 1 291 ? -1.761 -46.75 -22.781 1 91.56 291 GLY B O 1
ATOM 5885 N N . LEU B 1 292 ? -1.434 -44.656 -22.188 1 95.19 292 LEU B N 1
ATOM 5886 C CA . LEU B 1 292 ? -0.737 -45.031 -20.953 1 95.19 292 LEU B CA 1
ATOM 5887 C C . LEU B 1 292 ? -1.73 -45.375 -19.844 1 95.19 292 LEU B C 1
ATOM 5889 O O . LEU B 1 292 ? -2.854 -44.844 -19.844 1 95.19 292 LEU B O 1
ATOM 5893 N N . THR B 1 293 ? -1.286 -46.281 -18.984 1 95.44 293 THR B N 1
ATOM 5894 C CA . THR B 1 293 ? -2.01 -46.375 -17.719 1 95.44 293 THR B CA 1
ATOM 5895 C C . THR B 1 293 ? -1.784 -45.156 -16.859 1 95.44 293 THR B C 1
ATOM 5897 O O . THR B 1 293 ? -0.878 -44.344 -17.125 1 95.44 293 THR B O 1
ATOM 5900 N N . LEU B 1 294 ? -2.566 -45 -15.867 1 96.5 294 LEU B N 1
ATOM 5901 C CA . LEU B 1 294 ? -2.398 -43.875 -14.969 1 96.5 294 LEU B CA 1
ATOM 5902 C C . LEU B 1 294 ? -1.017 -43.875 -14.328 1 96.5 294 LEU B C 1
ATOM 5904 O O . LEU B 1 294 ? -0.343 -42.844 -14.258 1 96.5 294 LEU B O 1
ATOM 5908 N N . GLN B 1 295 ? -0.577 -45.062 -13.891 1 96.56 295 GLN B N 1
ATOM 5909 C CA . GLN B 1 295 ? 0.745 -45.156 -13.281 1 96.56 295 GLN B CA 1
ATOM 5910 C C . GLN B 1 295 ? 1.84 -44.781 -14.273 1 96.56 295 GLN B C 1
ATOM 5912 O O . GLN B 1 295 ? 2.795 -44.094 -13.914 1 96.56 295 GLN B O 1
ATOM 5917 N N . GLU B 1 296 ? 1.722 -45.25 -15.461 1 97 296 GLU B N 1
ATOM 5918 C CA . GLU B 1 296 ? 2.709 -44.906 -16.484 1 97 296 GLU B CA 1
ATOM 5919 C C . GLU B 1 296 ? 2.723 -43.406 -16.75 1 97 296 GLU B C 1
ATOM 5921 O O . GLU B 1 296 ? 3.783 -42.812 -16.984 1 97 296 GLU B O 1
ATOM 5926 N N . ALA B 1 297 ? 1.544 -42.75 -16.781 1 97.5 297 ALA B N 1
ATOM 5927 C CA . ALA B 1 297 ? 1.448 -41.312 -16.969 1 97.5 297 ALA B CA 1
ATOM 5928 C C . ALA B 1 297 ? 2.143 -40.562 -15.828 1 97.5 297 ALA B C 1
ATOM 5930 O O . ALA B 1 297 ? 2.891 -39.625 -16.062 1 97.5 297 ALA B O 1
ATOM 5931 N N . VAL B 1 298 ? 1.915 -41 -14.594 1 97.69 298 VAL B N 1
ATOM 5932 C CA . VAL B 1 298 ? 2.549 -40.438 -13.414 1 97.69 298 VAL B CA 1
ATOM 5933 C C . VAL B 1 298 ? 4.066 -40.531 -13.547 1 97.69 298 VAL B C 1
ATOM 5935 O O . VAL B 1 298 ? 4.777 -39.562 -13.328 1 97.69 298 VAL B O 1
ATOM 5938 N N . ASN B 1 299 ? 4.531 -41.688 -13.93 1 98.12 299 ASN B N 1
ATOM 5939 C CA . ASN B 1 299 ? 5.965 -41.906 -14.094 1 98.12 299 ASN B CA 1
ATOM 5940 C C . ASN B 1 299 ? 6.547 -41 -15.188 1 98.12 299 ASN B C 1
ATOM 5942 O O . ASN B 1 299 ? 7.672 -40.5 -15.062 1 98.12 299 ASN B O 1
ATOM 5946 N N . HIS B 1 300 ? 5.812 -40.875 -16.203 1 97.75 300 HIS B N 1
ATOM 5947 C CA . HIS B 1 300 ? 6.266 -40.062 -17.328 1 97.75 300 HIS B CA 1
ATOM 5948 C C . HIS B 1 300 ? 6.426 -38.594 -16.906 1 97.75 300 HIS B C 1
ATOM 5950 O O . HIS B 1 300 ? 7.445 -37.969 -17.203 1 97.75 300 HIS B O 1
ATOM 5956 N N . VAL B 1 301 ? 5.426 -38.062 -16.25 1 98.31 301 VAL B N 1
ATOM 5957 C CA . VAL B 1 301 ? 5.477 -36.656 -15.789 1 98.31 301 VAL B CA 1
ATOM 5958 C C . VAL B 1 301 ? 6.625 -36.5 -14.805 1 98.31 301 VAL B C 1
ATOM 5960 O O . VAL B 1 301 ? 7.355 -35.5 -14.852 1 98.31 301 VAL B O 1
ATOM 5963 N N . HIS B 1 302 ? 6.797 -37.438 -13.93 1 98.31 302 HIS B N 1
ATOM 5964 C CA . HIS B 1 302 ? 7.918 -37.438 -13 1 98.31 302 HIS B CA 1
ATOM 5965 C C . HIS B 1 302 ? 9.25 -37.344 -13.742 1 98.31 302 HIS B C 1
ATOM 5967 O O . HIS B 1 302 ? 10.125 -36.562 -13.352 1 98.31 302 HIS B O 1
ATOM 5973 N N . GLN B 1 303 ? 9.352 -38.094 -14.742 1 98.19 303 GLN B N 1
ATOM 5974 C CA . GLN B 1 303 ? 10.578 -38.094 -15.539 1 98.19 303 GLN B CA 1
ATOM 5975 C C . GLN B 1 303 ? 10.773 -36.719 -16.219 1 98.19 303 GLN B C 1
ATOM 5977 O O . GLN B 1 303 ? 11.898 -36.219 -16.297 1 98.19 303 GLN B O 1
ATOM 5982 N N . LEU B 1 304 ? 9.742 -36.156 -16.734 1 98.12 304 LEU B N 1
ATOM 5983 C CA . LEU B 1 304 ? 9.82 -34.844 -17.359 1 98.12 304 LEU B CA 1
ATOM 5984 C C . LEU B 1 304 ? 10.289 -33.781 -16.375 1 98.12 304 LEU B C 1
ATOM 5986 O O . LEU B 1 304 ? 11.062 -32.906 -16.719 1 98.12 304 LEU B O 1
ATOM 5990 N N . ILE B 1 305 ? 9.812 -33.844 -15.109 1 98.5 305 ILE B N 1
ATOM 5991 C CA . ILE B 1 305 ? 10.234 -32.938 -14.07 1 98.5 305 ILE B CA 1
ATOM 5992 C C . ILE B 1 305 ? 11.742 -33 -13.875 1 98.5 305 ILE B C 1
ATOM 5994 O O . ILE B 1 305 ? 12.438 -31.984 -13.898 1 98.5 305 ILE B O 1
ATOM 5998 N N . LYS B 1 306 ? 12.258 -34.156 -13.773 1 98.25 306 LYS B N 1
ATOM 5999 C CA . LYS B 1 306 ? 13.688 -34.375 -13.562 1 98.25 306 LYS B CA 1
ATOM 6000 C C . LYS B 1 306 ? 14.508 -33.844 -14.734 1 98.25 306 LYS B C 1
ATOM 6002 O O . LYS B 1 306 ? 15.562 -33.25 -14.547 1 98.25 306 LYS B O 1
ATOM 6007 N N . GLU B 1 307 ? 13.984 -34.125 -15.867 1 98.38 307 GLU B N 1
ATOM 6008 C CA . GLU B 1 307 ? 14.664 -33.625 -17.078 1 98.38 307 GLU B CA 1
ATOM 6009 C C . GLU B 1 307 ? 14.695 -32.094 -17.109 1 98.38 307 GLU B C 1
ATOM 6011 O O . GLU B 1 307 ? 15.703 -31.516 -17.5 1 98.38 307 GLU B O 1
ATOM 6016 N N . LYS B 1 308 ? 13.625 -31.531 -16.734 1 98.56 308 LYS B N 1
ATOM 6017 C CA . LYS B 1 308 ? 13.57 -30.062 -16.703 1 98.56 308 LYS B CA 1
ATOM 6018 C C . LYS B 1 308 ? 14.5 -29.5 -15.633 1 98.56 308 LYS B C 1
ATOM 6020 O O . LYS B 1 308 ? 15.133 -28.469 -15.844 1 98.56 308 LYS B O 1
ATOM 6025 N N . ASP B 1 309 ? 14.586 -30.172 -14.453 1 98.56 309 ASP B N 1
ATOM 6026 C CA . ASP B 1 309 ? 15.539 -29.75 -13.43 1 98.56 309 ASP B CA 1
ATOM 6027 C C . ASP B 1 309 ? 16.953 -29.672 -14 1 98.56 309 ASP B C 1
ATOM 6029 O O . ASP B 1 309 ? 17.641 -28.672 -13.836 1 98.56 309 ASP B O 1
ATOM 6033 N N . GLU B 1 310 ? 17.266 -30.688 -14.688 1 98.5 310 GLU B N 1
ATOM 6034 C CA . GLU B 1 310 ? 18.609 -30.766 -15.25 1 98.5 310 GLU B CA 1
ATOM 6035 C C . GLU B 1 310 ? 18.828 -29.688 -16.312 1 98.5 310 GLU B C 1
ATOM 6037 O O . GLU B 1 310 ? 19.875 -29.047 -16.328 1 98.5 310 GLU B O 1
ATOM 6042 N N . LEU B 1 311 ? 17.875 -29.562 -17.141 1 98.81 311 LEU B N 1
ATOM 6043 C CA . LEU B 1 311 ? 17.969 -28.562 -18.203 1 98.81 311 LEU B CA 1
ATOM 6044 C C . LEU B 1 311 ? 18.094 -27.156 -17.609 1 98.81 311 LEU B C 1
ATOM 6046 O O . LEU B 1 311 ? 18.875 -26.344 -18.125 1 98.81 311 LEU B O 1
ATOM 6050 N N . ILE B 1 312 ? 17.406 -26.859 -16.562 1 98.88 312 ILE B N 1
ATOM 6051 C CA . ILE B 1 312 ? 17.422 -25.547 -15.938 1 98.88 312 ILE B CA 1
ATOM 6052 C C . ILE B 1 312 ? 18.797 -25.266 -15.344 1 98.88 312 ILE B C 1
ATOM 6054 O O . ILE B 1 312 ? 19.344 -24.172 -15.516 1 98.88 312 ILE B O 1
ATOM 6058 N N . PHE B 1 313 ? 19.344 -26.266 -14.695 1 98.62 313 PHE B N 1
ATOM 6059 C CA . PHE B 1 313 ? 20.703 -26.094 -14.172 1 98.62 313 PHE B CA 1
ATOM 6060 C C . PHE B 1 313 ? 21.688 -25.781 -15.297 1 98.62 313 PHE B C 1
ATOM 6062 O O . PHE B 1 313 ? 22.531 -24.906 -15.164 1 98.62 313 PHE B O 1
ATOM 6069 N N . GLN B 1 314 ? 21.516 -26.484 -16.359 1 98.75 314 GLN B N 1
ATOM 6070 C CA . GLN B 1 314 ? 22.406 -26.281 -17.516 1 98.75 314 GLN B CA 1
ATOM 6071 C C . GLN B 1 314 ? 22.25 -24.891 -18.109 1 98.75 314 GLN B C 1
ATOM 6073 O O . GLN B 1 314 ? 23.234 -24.234 -18.422 1 98.75 314 GLN B O 1
ATOM 6078 N N . LEU B 1 315 ? 21.031 -24.453 -18.25 1 98.81 315 LEU B N 1
ATOM 6079 C CA . LEU B 1 315 ? 20.766 -23.141 -18.812 1 98.81 315 LEU B CA 1
ATOM 6080 C C . LEU B 1 315 ? 21.297 -22.031 -17.922 1 98.81 315 LEU B C 1
ATOM 6082 O O . LEU B 1 315 ? 21.844 -21.047 -18.406 1 98.81 315 LEU B O 1
ATOM 6086 N N . ILE B 1 316 ? 21.188 -22.188 -16.609 1 98.69 316 ILE B N 1
ATOM 6087 C CA . ILE B 1 316 ? 21.703 -21.203 -15.664 1 98.69 316 ILE B CA 1
ATOM 6088 C C . ILE B 1 316 ? 23.203 -21.078 -15.82 1 98.69 316 ILE B C 1
ATOM 6090 O O . ILE B 1 316 ? 23.75 -19.969 -15.875 1 98.69 316 ILE B O 1
ATOM 6094 N N . GLU B 1 317 ? 23.875 -22.219 -15.938 1 98.38 317 GLU B N 1
ATOM 6095 C CA . GLU B 1 317 ? 25.312 -22.219 -16.141 1 98.38 317 GLU B CA 1
ATOM 6096 C C . GLU B 1 317 ? 25.688 -21.547 -17.469 1 98.38 317 GLU B C 1
ATOM 6098 O O . GLU B 1 317 ? 26.625 -20.75 -17.531 1 98.38 317 GLU B O 1
ATOM 6103 N N . GLN B 1 318 ? 24.953 -21.844 -18.5 1 98.69 318 GLN B N 1
ATOM 6104 C CA . GLN B 1 318 ? 25.219 -21.281 -19.828 1 98.69 318 GLN B CA 1
ATOM 6105 C C . GLN B 1 318 ? 25.031 -19.766 -19.812 1 98.69 318 GLN B C 1
ATOM 6107 O O . GLN B 1 318 ? 25.781 -19.031 -20.469 1 98.69 318 GLN B O 1
ATOM 6112 N N . ILE B 1 319 ? 24.031 -19.312 -19.094 1 98.69 319 ILE B N 1
ATOM 6113 C CA . ILE B 1 319 ? 23.75 -17.875 -19 1 98.69 319 ILE B CA 1
ATOM 6114 C C . ILE B 1 319 ? 24.891 -17.172 -18.281 1 98.69 319 ILE B C 1
ATOM 6116 O O . ILE B 1 319 ? 25.375 -16.125 -18.734 1 98.69 319 ILE B O 1
ATOM 6120 N N . MET B 1 320 ? 25.375 -17.766 -17.219 1 98.12 320 MET B N 1
ATOM 6121 C CA . MET B 1 320 ? 26.438 -17.156 -16.422 1 98.12 320 MET B CA 1
ATOM 6122 C C . MET B 1 320 ? 27.75 -17.188 -17.188 1 98.12 320 MET B C 1
ATOM 6124 O O . MET B 1 320 ? 28.625 -16.328 -16.953 1 98.12 320 MET B O 1
ATOM 6128 N N . ASP B 1 321 ? 27.875 -18.062 -18.156 1 97.5 321 ASP B N 1
ATOM 6129 C CA . ASP B 1 321 ? 29.109 -18.188 -18.922 1 97.5 321 ASP B CA 1
ATOM 6130 C C . ASP B 1 321 ? 29.047 -17.406 -20.234 1 97.5 321 ASP B C 1
ATOM 6132 O O . ASP B 1 321 ? 30.062 -17.219 -20.906 1 97.5 321 ASP B O 1
ATOM 6136 N N . ASP B 1 322 ? 27.875 -16.938 -20.578 1 98.12 322 ASP B N 1
ATOM 6137 C CA . ASP B 1 322 ? 27.719 -16.234 -21.844 1 98.12 322 ASP B CA 1
ATOM 6138 C C . ASP B 1 322 ? 28.391 -14.867 -21.812 1 98.12 322 ASP B C 1
ATOM 6140 O O . ASP B 1 322 ? 28.047 -14.016 -20.984 1 98.12 322 ASP B O 1
ATOM 6144 N N . PRO B 1 323 ? 29.297 -14.617 -22.688 1 96.56 323 PRO B N 1
ATOM 6145 C CA . PRO B 1 323 ? 30.078 -13.383 -22.609 1 96.56 323 PRO B CA 1
ATOM 6146 C C . PRO B 1 323 ? 29.234 -12.141 -22.938 1 96.56 323 PRO B C 1
ATOM 6148 O O . PRO B 1 323 ? 29.562 -11.039 -22.484 1 96.56 323 PRO B O 1
ATOM 6151 N N . ILE B 1 324 ? 28.219 -12.297 -23.75 1 96 324 ILE B N 1
ATOM 6152 C CA . ILE B 1 324 ? 27.359 -11.164 -24.094 1 96 324 ILE B CA 1
ATOM 6153 C C . ILE B 1 324 ? 26.547 -10.742 -22.875 1 96 324 ILE B C 1
ATOM 6155 O O . ILE B 1 324 ? 26.438 -9.555 -22.562 1 96 324 ILE B O 1
ATOM 6159 N N . LEU B 1 325 ? 26.031 -11.656 -22.094 1 97.25 325 LEU B N 1
ATOM 6160 C CA . LEU B 1 325 ? 25.188 -11.406 -20.922 1 97.25 325 LEU B CA 1
ATOM 6161 C C . LEU B 1 325 ? 26.047 -10.953 -19.734 1 97.25 325 LEU B C 1
ATOM 6163 O O . LEU B 1 325 ? 25.562 -10.203 -18.875 1 97.25 325 LEU B O 1
ATOM 6167 N N . ASN B 1 326 ? 27.25 -11.359 -19.734 1 96.88 326 ASN B N 1
ATOM 6168 C CA . ASN B 1 326 ? 28.156 -11.039 -18.641 1 96.88 326 ASN B CA 1
ATOM 6169 C C . ASN B 1 326 ? 29.266 -10.102 -19.078 1 96.88 326 ASN B C 1
ATOM 6171 O O . ASN B 1 326 ? 30.438 -10.312 -18.734 1 96.88 326 ASN B O 1
ATOM 6175 N N . SER B 1 327 ? 28.859 -9.133 -19.781 1 94.94 327 SER B N 1
ATOM 6176 C CA . SER B 1 327 ? 29.828 -8.227 -20.406 1 94.94 327 SER B CA 1
ATOM 6177 C C . SER B 1 327 ? 30.375 -7.227 -19.406 1 94.94 327 SER B C 1
ATOM 6179 O O . SER B 1 327 ? 31.422 -6.605 -19.641 1 94.94 327 SER B O 1
ATOM 6181 N N . SER B 1 328 ? 29.734 -6.938 -18.281 1 96.19 328 SER B N 1
ATOM 6182 C CA . SER B 1 328 ? 30.188 -6.035 -17.219 1 96.19 328 SER B CA 1
ATOM 6183 C C . SER B 1 328 ? 29.906 -6.621 -15.844 1 96.19 328 SER B C 1
ATOM 6185 O O . SER B 1 328 ? 29.109 -7.551 -15.703 1 96.19 328 SER B O 1
ATOM 6187 N N . SER B 1 329 ? 30.562 -6.027 -14.883 1 95.88 329 SER B N 1
ATOM 6188 C CA . SER B 1 329 ? 30.344 -6.457 -13.508 1 95.88 329 SER B CA 1
ATOM 6189 C C . SER B 1 329 ? 28.906 -6.191 -13.07 1 95.88 329 SER B C 1
ATOM 6191 O O . SER B 1 329 ? 28.312 -6.984 -12.336 1 95.88 329 SER B O 1
ATOM 6193 N N . GLU B 1 330 ? 28.375 -5.121 -13.555 1 94.88 330 GLU B N 1
ATOM 6194 C CA . GLU B 1 330 ? 27 -4.746 -13.203 1 94.88 330 GLU B CA 1
ATOM 6195 C C . GLU B 1 330 ? 26 -5.723 -13.805 1 94.88 330 GLU B C 1
ATOM 6197 O O . GLU B 1 330 ? 25.062 -6.152 -13.125 1 94.88 330 GLU B O 1
ATOM 6202 N N . SER B 1 331 ? 26.234 -6.016 -15.031 1 95.62 331 SER B N 1
ATOM 6203 C CA . SER B 1 331 ? 25.344 -6.969 -15.695 1 95.62 331 SER B CA 1
ATOM 6204 C C . SER B 1 331 ? 25.422 -8.344 -15.047 1 95.62 331 SER B C 1
ATOM 6206 O O . SER B 1 331 ? 24.406 -9.008 -14.852 1 95.62 331 SER B O 1
ATOM 6208 N N . THR B 1 332 ? 26.625 -8.742 -14.68 1 97.25 332 THR B N 1
ATOM 6209 C CA . THR B 1 332 ? 26.844 -10.039 -14.055 1 97.25 332 THR B CA 1
ATOM 6210 C C . THR B 1 332 ? 26.125 -10.117 -12.703 1 97.25 332 THR B C 1
ATOM 6212 O O . THR B 1 332 ? 25.484 -11.117 -12.383 1 97.25 332 THR B O 1
ATOM 6215 N N . GLN B 1 333 ? 26.219 -9.086 -12.039 1 96.94 333 GLN B N 1
ATOM 6216 C CA . GLN B 1 333 ? 25.609 -9.055 -10.719 1 96.94 333 GLN B CA 1
ATOM 6217 C C . GLN B 1 333 ? 24.078 -9.102 -10.828 1 96.94 333 GLN B C 1
ATOM 6219 O O . GLN B 1 333 ? 23.422 -9.828 -10.078 1 96.94 333 GLN B O 1
ATOM 6224 N N . ARG B 1 334 ? 23.531 -8.398 -11.703 1 96.12 334 ARG B N 1
ATOM 6225 C CA . ARG B 1 334 ? 22.094 -8.367 -11.922 1 96.12 334 ARG B CA 1
ATOM 6226 C C . ARG B 1 334 ? 21.578 -9.742 -12.352 1 96.12 334 ARG B C 1
ATOM 6228 O O . ARG B 1 334 ? 20.547 -10.211 -11.852 1 96.12 334 ARG B O 1
ATOM 6235 N N . LEU B 1 335 ? 22.344 -10.344 -13.211 1 97.88 335 LEU B N 1
ATOM 6236 C CA . LEU B 1 335 ? 21.953 -11.664 -13.695 1 97.88 335 LEU B CA 1
ATOM 6237 C C . LEU B 1 335 ? 22.031 -12.703 -12.586 1 97.88 335 LEU B C 1
ATOM 6239 O O . LEU B 1 335 ? 21.172 -13.578 -12.469 1 97.88 335 LEU B O 1
ATOM 6243 N N . GLN B 1 336 ? 23.047 -12.578 -11.836 1 98.19 336 GLN B N 1
ATOM 6244 C CA . GLN B 1 336 ? 23.203 -13.5 -10.711 1 98.19 336 GLN B CA 1
ATOM 6245 C C . GLN B 1 336 ? 22.031 -13.414 -9.75 1 98.19 336 GLN B C 1
ATOM 6247 O O . GLN B 1 336 ? 21.5 -14.438 -9.32 1 98.19 336 GLN B O 1
ATOM 6252 N N . LEU B 1 337 ? 21.641 -12.234 -9.484 1 98 337 LEU B N 1
ATOM 6253 C CA . LEU B 1 337 ? 20.531 -12.023 -8.578 1 98 337 LEU B CA 1
ATOM 6254 C C . LEU B 1 337 ? 19.234 -12.562 -9.172 1 98 337 LEU B C 1
ATOM 6256 O O . LEU B 1 337 ? 18.422 -13.172 -8.469 1 98 337 LEU B O 1
ATOM 6260 N N . TYR B 1 338 ? 19.109 -12.359 -10.438 1 98.56 338 TYR B N 1
ATOM 6261 C CA . TYR B 1 338 ? 17.906 -12.859 -11.086 1 98.56 338 TYR B CA 1
ATOM 6262 C C . TYR B 1 338 ? 17.859 -14.383 -11.062 1 98.56 338 TYR B C 1
ATOM 6264 O O . TYR B 1 338 ? 16.828 -14.977 -10.75 1 98.56 338 TYR B O 1
ATOM 6272 N N . LEU B 1 339 ? 18.953 -14.953 -11.391 1 98.81 339 LEU B N 1
ATOM 6273 C CA . LEU B 1 339 ? 19.016 -16.406 -11.469 1 98.81 339 LEU B CA 1
ATOM 6274 C C . LEU B 1 339 ? 18.875 -17.031 -10.078 1 98.81 339 LEU B C 1
ATOM 6276 O O . LEU B 1 339 ? 18.297 -18.109 -9.945 1 98.81 339 LEU B O 1
ATOM 6280 N N . GLU B 1 340 ? 19.359 -16.359 -9.109 1 98.5 340 GLU B N 1
ATOM 6281 C CA . GLU B 1 340 ? 19.062 -16.781 -7.742 1 98.5 340 GLU B CA 1
ATOM 6282 C C . GLU B 1 340 ? 17.562 -16.766 -7.477 1 98.5 340 GLU B C 1
ATOM 6284 O O . GLU B 1 340 ? 17.031 -17.672 -6.844 1 98.5 340 GLU B O 1
ATOM 6289 N N . GLY B 1 341 ? 16.969 -15.75 -7.969 1 98.69 341 GLY B N 1
ATOM 6290 C CA . GLY B 1 341 ? 15.516 -15.656 -7.859 1 98.69 341 GLY B CA 1
ATOM 6291 C C . GLY B 1 341 ? 14.789 -16.781 -8.57 1 98.69 341 GLY B C 1
ATOM 6292 O O . GLY B 1 341 ? 13.781 -17.281 -8.078 1 98.69 341 GLY B O 1
ATOM 6293 N N . VAL B 1 342 ? 15.297 -17.172 -9.664 1 98.81 342 VAL B N 1
ATOM 6294 C CA . VAL B 1 342 ? 14.703 -18.281 -10.414 1 98.81 342 VAL B CA 1
ATOM 6295 C C . VAL B 1 342 ? 14.766 -19.562 -9.578 1 98.81 342 VAL B C 1
ATOM 6297 O O . VAL B 1 342 ? 13.773 -20.281 -9.461 1 98.81 342 VAL B O 1
ATOM 6300 N N . LYS B 1 343 ? 15.875 -19.766 -9.008 1 98.69 343 LYS B N 1
ATOM 6301 C CA . LYS B 1 343 ? 16.031 -20.938 -8.148 1 98.69 343 LYS B CA 1
ATOM 6302 C C . LYS B 1 343 ? 15.078 -20.875 -6.957 1 98.69 343 LYS B C 1
ATOM 6304 O O . LYS B 1 343 ? 14.492 -21.875 -6.566 1 98.69 343 LYS B O 1
ATOM 6309 N N . GLU B 1 344 ? 14.953 -19.703 -6.402 1 98.44 344 GLU B N 1
ATOM 6310 C CA . GLU B 1 344 ? 14.047 -19.5 -5.273 1 98.44 344 GLU B CA 1
ATOM 6311 C C . GLU B 1 344 ? 12.602 -19.797 -5.664 1 98.44 344 GLU B C 1
ATOM 6313 O O . GLU B 1 344 ? 11.867 -20.422 -4.906 1 98.44 344 GLU B O 1
ATOM 6318 N N . VAL B 1 345 ? 12.242 -19.375 -6.836 1 98.56 345 VAL B N 1
ATOM 6319 C CA . VAL B 1 345 ? 10.883 -19.609 -7.32 1 98.56 345 VAL B CA 1
ATOM 6320 C C . VAL B 1 345 ? 10.641 -21.109 -7.477 1 98.56 345 VAL B C 1
ATOM 6322 O O . VAL B 1 345 ? 9.602 -21.625 -7.047 1 98.56 345 VAL B O 1
ATOM 6325 N N . LEU B 1 346 ? 11.586 -21.766 -8.023 1 98.56 346 LEU B N 1
ATOM 6326 C CA . LEU B 1 346 ? 11.43 -23.203 -8.273 1 98.56 346 LEU B CA 1
ATOM 6327 C C . LEU B 1 346 ? 11.32 -23.969 -6.961 1 98.56 346 LEU B C 1
ATOM 6329 O O . LEU B 1 346 ? 10.391 -24.75 -6.777 1 98.56 346 LEU B O 1
ATOM 6333 N N . GLY B 1 347 ? 12.219 -23.734 -6.074 1 98.19 347 GLY B N 1
ATOM 6334 C CA . GLY B 1 347 ? 12.125 -24.359 -4.766 1 98.19 347 GLY B CA 1
ATOM 6335 C C . GLY B 1 347 ? 10.898 -23.922 -3.982 1 98.19 347 GLY B C 1
ATOM 6336 O O . GLY B 1 347 ? 10.266 -24.734 -3.303 1 98.19 347 GLY B O 1
ATOM 6337 N N . GLY B 1 348 ? 10.664 -22.672 -4.074 1 97.81 348 GLY B N 1
ATOM 6338 C CA . GLY B 1 348 ? 9.516 -22.125 -3.377 1 97.81 348 GLY B CA 1
ATOM 6339 C C . GLY B 1 348 ? 8.195 -22.672 -3.891 1 97.81 348 GLY B C 1
ATOM 6340 O O . GLY B 1 348 ? 7.285 -22.953 -3.105 1 97.81 348 GLY B O 1
ATOM 6341 N N . TYR B 1 349 ? 8.039 -22.781 -5.16 1 97.38 349 TYR B N 1
ATOM 6342 C CA . TYR B 1 349 ? 6.809 -23.328 -5.719 1 97.38 349 TYR B CA 1
ATOM 6343 C C . TYR B 1 349 ? 6.602 -24.766 -5.273 1 97.38 349 TYR B C 1
ATOM 6345 O O . TYR B 1 349 ? 5.484 -25.156 -4.938 1 97.38 349 TYR B O 1
ATOM 6353 N N . TRP B 1 350 ? 7.637 -25.516 -5.328 1 97.38 350 TRP B N 1
ATOM 6354 C CA . TRP B 1 350 ? 7.539 -26.891 -4.844 1 97.38 350 TRP B CA 1
ATOM 6355 C C . TRP B 1 350 ? 7.016 -26.938 -3.414 1 97.38 350 TRP B C 1
ATOM 6357 O O . TRP B 1 350 ? 6.078 -27.672 -3.107 1 97.38 350 TRP B O 1
ATOM 6367 N N . ARG B 1 351 ? 7.566 -26.141 -2.605 1 95 351 ARG B N 1
ATOM 6368 C CA . ARG B 1 351 ? 7.137 -26.078 -1.213 1 95 351 ARG B CA 1
ATOM 6369 C C . ARG B 1 351 ? 5.66 -25.719 -1.11 1 95 351 ARG B C 1
ATOM 6371 O O . ARG B 1 351 ? 4.91 -26.344 -0.356 1 95 351 ARG B O 1
ATOM 6378 N N . TYR B 1 352 ? 5.336 -24.75 -1.806 1 95.44 352 TYR B N 1
ATOM 6379 C CA . TYR B 1 352 ? 3.941 -24.328 -1.808 1 95.44 352 TYR B CA 1
ATOM 6380 C C . TYR B 1 352 ? 3.025 -25.453 -2.27 1 95.44 352 TYR B C 1
ATOM 6382 O O . TYR B 1 352 ? 1.996 -25.719 -1.645 1 95.44 352 TYR B O 1
ATOM 6390 N N . ALA B 1 353 ? 3.396 -26.109 -3.285 1 94.75 353 ALA B N 1
ATOM 6391 C CA . ALA B 1 353 ? 2.57 -27.156 -3.891 1 94.75 353 ALA B CA 1
ATOM 6392 C C . ALA B 1 353 ? 2.363 -28.312 -2.928 1 94.75 353 ALA B C 1
ATOM 6394 O O . ALA B 1 353 ? 1.311 -28.953 -2.939 1 94.75 353 ALA B O 1
ATOM 6395 N N . ILE B 1 354 ? 3.281 -28.562 -2.057 1 93.88 354 ILE B N 1
ATOM 6396 C CA . ILE B 1 354 ? 3.158 -29.734 -1.204 1 93.88 354 ILE B CA 1
ATOM 6397 C C . ILE B 1 354 ? 2.488 -29.359 0.114 1 93.88 354 ILE B C 1
ATOM 6399 O O . ILE B 1 354 ? 2.143 -30.219 0.918 1 93.88 354 ILE B O 1
ATOM 6403 N N . GLN B 1 355 ? 2.232 -28.031 0.295 1 92.06 355 GLN B N 1
ATOM 6404 C CA . GLN B 1 355 ? 1.802 -27.625 1.629 1 92.06 355 GLN B CA 1
ATOM 6405 C C . GLN B 1 355 ? 0.449 -26.922 1.58 1 92.06 355 GLN B C 1
ATOM 6407 O O . GLN B 1 355 ? -0.264 -26.859 2.584 1 92.06 355 GLN B O 1
ATOM 6412 N N . ALA B 1 356 ? 0.143 -26.312 0.498 1 91.75 356 ALA B N 1
ATOM 6413 C CA . ALA B 1 356 ? -0.974 -25.375 0.458 1 91.75 356 ALA B CA 1
ATOM 6414 C C . ALA B 1 356 ? -2.309 -26.094 0.605 1 91.75 356 ALA B C 1
ATOM 6416 O O . ALA B 1 356 ? -2.596 -27.031 -0.141 1 91.75 356 ALA B O 1
ATOM 6417 N N . ARG B 1 357 ? -3.168 -25.688 1.473 1 89.5 357 ARG B N 1
ATOM 6418 C CA . ARG B 1 357 ? -4.508 -26.234 1.664 1 89.5 357 ARG B CA 1
ATOM 6419 C C . ARG B 1 357 ? -5.355 -26.062 0.405 1 89.5 357 ARG B C 1
ATOM 6421 O O . ARG B 1 357 ? -6.277 -26.844 0.161 1 89.5 357 ARG B O 1
ATOM 6428 N N . ARG B 1 358 ? -5 -25.078 -0.333 1 87.81 358 ARG B N 1
ATOM 6429 C CA . ARG B 1 358 ? -5.648 -24.875 -1.625 1 87.81 358 ARG B CA 1
ATOM 6430 C C . ARG B 1 358 ? -5.641 -26.156 -2.449 1 87.81 358 ARG B C 1
ATOM 6432 O O . ARG B 1 358 ? -6.613 -26.453 -3.145 1 87.81 358 ARG B O 1
ATOM 6439 N N . TYR B 1 359 ? -4.594 -26.859 -2.246 1 91.12 359 TYR B N 1
ATOM 6440 C CA . TYR B 1 359 ? -4.41 -28.047 -3.09 1 91.12 359 TYR B CA 1
ATOM 6441 C C . TYR B 1 359 ? -4.773 -29.312 -2.338 1 91.12 359 TYR B C 1
ATOM 6443 O O . TYR B 1 359 ? -5.289 -30.266 -2.928 1 91.12 359 TYR B O 1
ATOM 6451 N N . HIS B 1 360 ? -4.648 -29.312 -1.072 1 91.88 360 HIS B N 1
ATOM 6452 C CA . HIS B 1 360 ? -4.695 -30.578 -0.357 1 91.88 360 HIS B CA 1
ATOM 6453 C C . HIS B 1 360 ? -5.918 -30.656 0.553 1 91.88 360 HIS B C 1
ATOM 6455 O O . HIS B 1 360 ? -6.141 -31.672 1.214 1 91.88 360 HIS B O 1
ATOM 6461 N N . GLY B 1 361 ? -6.719 -29.641 0.543 1 85.25 361 GLY B N 1
ATOM 6462 C CA . GLY B 1 361 ? -7.984 -29.656 1.261 1 85.25 361 GLY B CA 1
ATOM 6463 C C . GLY B 1 361 ? -7.918 -28.922 2.59 1 85.25 361 GLY B C 1
ATOM 6464 O O . GLY B 1 361 ? -6.844 -28.797 3.184 1 85.25 361 GLY B O 1
ATOM 6465 N N . GLN B 1 362 ? -9.117 -28.531 3.039 1 76.44 362 GLN B N 1
ATOM 6466 C CA . GLN B 1 362 ? -9.219 -27.719 4.25 1 76.44 362 GLN B CA 1
ATOM 6467 C C . GLN B 1 362 ? -8.828 -28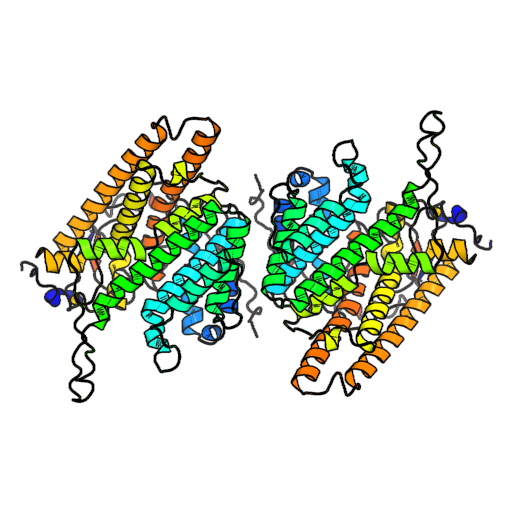.516 5.484 1 76.44 362 GLN B C 1
ATOM 6469 O O . GLN B 1 362 ? -8.32 -27.969 6.461 1 76.44 362 GLN B O 1
ATOM 6474 N N . ASN B 1 363 ? -9.117 -29.797 5.48 1 73.38 363 ASN B N 1
ATOM 6475 C CA . ASN B 1 363 ? -8.844 -30.641 6.633 1 73.38 363 ASN B CA 1
ATOM 6476 C C . ASN B 1 363 ? -7.406 -31.156 6.625 1 73.38 363 ASN B C 1
ATOM 6478 O O . ASN B 1 363 ? -7.008 -31.922 7.504 1 73.38 363 ASN B O 1
ATOM 6482 N N . PHE B 1 364 ? -6.957 -30.781 5.523 1 75.81 364 PHE B N 1
ATOM 6483 C CA . PHE B 1 364 ? -5.566 -31.219 5.418 1 75.81 364 PHE B CA 1
ATOM 6484 C C . PHE B 1 364 ? -4.738 -30.672 6.57 1 75.81 364 PHE B C 1
ATOM 6486 O O . PHE B 1 364 ? -4.707 -29.453 6.789 1 75.81 364 PHE B O 1
ATOM 6493 N N . GLN B 1 365 ? -4.844 -31.625 7.812 1 63.09 365 GLN B N 1
ATOM 6494 C CA . GLN B 1 365 ? -4.023 -31.266 8.961 1 63.09 365 GLN B CA 1
ATOM 6495 C C . GLN B 1 365 ? -2.564 -31.656 8.742 1 63.09 365 GLN B C 1
ATOM 6497 O O . GLN B 1 365 ? -1.736 -31.516 9.641 1 63.09 365 GLN B O 1
ATOM 6502 N N . SER B 1 366 ? -2.387 -32 7.773 1 50.53 366 SER B N 1
ATOM 6503 C CA . SER B 1 366 ? -1.046 -32.562 7.609 1 50.53 366 SER B CA 1
ATOM 6504 C C . SER B 1 366 ? -0.047 -31.859 8.531 1 50.53 366 SER B C 1
ATOM 6506 O O . SER B 1 366 ? 0.044 -30.641 8.539 1 50.53 366 SER B O 1
ATOM 6508 N N . GLN B 1 367 ? 0.098 -32.094 9.641 1 52.06 367 GLN B N 1
ATOM 6509 C CA . GLN B 1 367 ? 1.345 -31.672 10.258 1 52.06 367 GLN B CA 1
ATOM 6510 C C . GLN B 1 367 ? 2.342 -31.172 9.211 1 52.06 367 GLN B C 1
ATOM 6512 O O . GLN B 1 367 ? 2.35 -31.672 8.078 1 52.06 367 GLN B O 1
ATOM 6517 N N . ASN B 1 368 ? 2.965 -30.547 8.07 1 62.22 368 ASN B N 1
ATOM 6518 C CA . ASN B 1 368 ? 3.324 -29.328 7.359 1 62.22 368 ASN B CA 1
ATOM 6519 C C . ASN B 1 368 ? 3.375 -29.562 5.848 1 62.22 368 ASN B C 1
ATOM 6521 O O . ASN B 1 368 ? 3.088 -28.641 5.07 1 62.22 368 ASN B O 1
ATOM 6525 N N . ALA B 1 369 ? 3.402 -30.797 5.125 1 84.19 369 ALA B N 1
ATOM 6526 C CA . ALA B 1 369 ? 3.691 -31.016 3.713 1 84.19 369 ALA B CA 1
ATOM 6527 C C . ALA B 1 369 ? 3.359 -32.438 3.305 1 84.19 369 ALA B C 1
ATOM 6529 O O . ALA B 1 369 ? 3.42 -33.375 4.125 1 84.19 369 ALA B O 1
ATOM 6530 N N . ILE B 1 370 ? 2.734 -32.75 2.098 1 89.06 370 ILE B N 1
ATOM 6531 C CA . ILE B 1 370 ? 2.598 -34.125 1.609 1 89.06 370 ILE B CA 1
ATOM 6532 C C . ILE B 1 370 ? 3.975 -34.781 1.503 1 89.06 370 ILE B C 1
ATOM 6534 O O . ILE B 1 370 ? 4.969 -34.094 1.238 1 89.06 370 ILE B O 1
ATOM 6538 N N . PRO B 1 371 ? 3.996 -36.125 1.688 1 89 371 PRO B N 1
ATOM 6539 C CA . PRO B 1 371 ? 5.293 -36.781 1.578 1 89 371 PRO B CA 1
ATOM 6540 C C . PRO B 1 371 ? 5.836 -36.781 0.15 1 89 371 PRO B C 1
ATOM 6542 O O . PRO B 1 371 ? 5.062 -36.688 -0.807 1 89 371 PRO B O 1
ATOM 6545 N N . PRO B 1 372 ? 7.148 -36.906 -0.01 1 90.56 372 PRO B N 1
ATOM 6546 C CA . PRO B 1 372 ? 7.785 -36.812 -1.327 1 90.56 372 PRO B CA 1
ATOM 6547 C C . PRO B 1 372 ? 7.527 -38.031 -2.189 1 90.56 372 PRO B C 1
ATOM 6549 O O . PRO B 1 372 ? 7.82 -38.031 -3.389 1 90.56 372 PRO B O 1
ATOM 6552 N N . ALA B 1 373 ? 7.113 -39.156 -1.553 1 92.88 373 ALA B N 1
ATOM 6553 C CA . ALA B 1 373 ? 6.766 -40.375 -2.268 1 92.88 373 ALA B CA 1
ATOM 6554 C C . ALA B 1 373 ? 5.715 -41.188 -1.508 1 92.88 373 ALA B C 1
ATOM 6556 O O . ALA B 1 373 ? 5.473 -40.938 -0.323 1 92.88 373 ALA B O 1
ATOM 6557 N N . GLY B 1 374 ? 5.066 -42.125 -2.246 1 93.94 374 GLY B N 1
ATOM 6558 C CA . GLY B 1 374 ? 4.098 -43 -1.598 1 93.94 374 GLY B CA 1
ATOM 6559 C C . GLY B 1 374 ? 2.904 -43.312 -2.477 1 93.94 374 GLY B C 1
ATOM 6560 O O . GLY B 1 374 ? 2.9 -43 -3.668 1 93.94 374 GLY B O 1
ATOM 6561 N N . HIS B 1 375 ? 2.018 -44.062 -1.878 1 95.31 375 HIS B N 1
ATOM 6562 C CA . HIS B 1 375 ? 0.831 -44.5 -2.6 1 95.31 375 HIS B CA 1
ATOM 6563 C C . HIS B 1 375 ? -0.309 -43.5 -2.457 1 95.31 375 HIS B C 1
ATOM 6565 O O . HIS B 1 375 ? -0.859 -43.344 -1.366 1 95.31 375 HIS B O 1
ATOM 6571 N N . PHE B 1 376 ? -0.624 -42.844 -3.541 1 95.19 376 PHE B N 1
ATOM 6572 C CA . PHE B 1 376 ? -1.732 -41.875 -3.57 1 95.19 376 PHE B CA 1
ATOM 6573 C C . PHE B 1 376 ? -3.066 -42.625 -3.668 1 95.19 376 PHE B C 1
ATOM 6575 O O . PHE B 1 376 ? -3.24 -43.5 -4.52 1 95.19 376 PHE B O 1
ATOM 6582 N N . VAL B 1 377 ? -4.02 -42.219 -2.811 1 93.12 377 VAL B N 1
ATOM 6583 C CA . VAL B 1 377 ? -5.41 -42.656 -2.859 1 93.12 377 VAL B CA 1
ATOM 6584 C C . VAL B 1 377 ? -6.336 -41.438 -2.848 1 93.12 377 VAL B C 1
ATOM 6586 O O . VAL B 1 377 ? -6.227 -40.562 -1.975 1 93.12 377 VAL B O 1
ATOM 6589 N N . TYR B 1 378 ? -7.203 -41.438 -3.727 1 93.88 378 TYR B N 1
ATOM 6590 C CA . TYR B 1 378 ? -8.047 -40.25 -3.846 1 93.88 378 TYR B CA 1
ATOM 6591 C C . TYR B 1 378 ? -9.023 -40.156 -2.678 1 93.88 378 TYR B C 1
ATOM 6593 O O . TYR B 1 378 ? -9.648 -41.156 -2.301 1 93.88 378 TYR B O 1
ATOM 6601 N N . ASP B 1 379 ? -9.039 -39.062 -2.1 1 90.19 379 ASP B N 1
ATOM 6602 C CA . ASP B 1 379 ? -10.023 -38.656 -1.105 1 90.19 379 ASP B CA 1
ATOM 6603 C C . ASP B 1 379 ? -10.492 -37.219 -1.383 1 90.19 379 ASP B C 1
ATOM 6605 O O . ASP B 1 379 ? -9.688 -36.344 -1.7 1 90.19 379 ASP B O 1
ATOM 6609 N N . GLN B 1 380 ? -11.781 -37 -1.32 1 86.62 380 GLN B N 1
ATOM 6610 C CA . GLN B 1 380 ? -12.359 -35.75 -1.721 1 86.62 380 GLN B CA 1
ATOM 6611 C C . GLN B 1 380 ? -12.016 -34.625 -0.72 1 86.62 380 GLN B C 1
ATOM 6613 O O . GLN B 1 380 ? -12.047 -33.438 -1.055 1 86.62 380 GLN B O 1
ATOM 6618 N N . HIS B 1 381 ? -11.672 -34.969 0.481 1 86.19 381 HIS B N 1
ATOM 6619 C CA . HIS B 1 381 ? -11.547 -33.969 1.536 1 86.19 381 HIS B CA 1
ATOM 6620 C C . HIS B 1 381 ? -10.078 -33.625 1.793 1 86.19 381 HIS B C 1
ATOM 6622 O O . HIS B 1 381 ? -9.773 -32.531 2.27 1 86.19 381 HIS B O 1
ATOM 6628 N N . GLN B 1 382 ? -9.219 -34.625 1.521 1 89.06 382 GLN B N 1
ATOM 6629 C CA . GLN B 1 382 ? -7.805 -34.344 1.737 1 89.06 382 GLN B CA 1
ATOM 6630 C C . GLN B 1 382 ? -6.934 -35.281 0.885 1 89.06 382 GLN B C 1
ATOM 6632 O O . GLN B 1 382 ? -7.363 -36.375 0.512 1 89.06 382 GLN B O 1
ATOM 6637 N N . THR B 1 383 ? -5.738 -34.781 0.598 1 90.25 383 THR B N 1
ATOM 6638 C CA . THR B 1 383 ? -4.762 -35.625 -0.084 1 90.25 383 THR B CA 1
ATOM 6639 C C . THR B 1 383 ? -4.227 -36.688 0.854 1 90.25 383 THR B C 1
ATOM 6641 O O . THR B 1 383 ? -3.816 -36.406 1.978 1 90.25 383 THR B O 1
ATOM 6644 N N . ILE B 1 384 ? -4.254 -37.875 0.422 1 88.62 384 ILE B N 1
ATOM 6645 C CA . ILE B 1 384 ? -3.756 -39 1.191 1 88.62 384 ILE B CA 1
ATOM 6646 C C . ILE B 1 384 ? -2.646 -39.719 0.413 1 88.62 384 ILE B C 1
ATOM 6648 O O . ILE B 1 384 ? -2.869 -40.188 -0.703 1 88.62 384 ILE B O 1
ATOM 6652 N N . ILE B 1 385 ? -1.521 -39.719 0.91 1 91.12 385 ILE B N 1
ATOM 6653 C CA . ILE B 1 385 ? -0.38 -40.438 0.384 1 91.12 385 ILE B CA 1
ATOM 6654 C C . ILE B 1 385 ? 0.165 -41.375 1.459 1 91.12 385 ILE B C 1
ATOM 6656 O O . ILE B 1 385 ? 0.709 -40.938 2.469 1 91.12 385 ILE B O 1
ATOM 6660 N N . LEU B 1 386 ? 0.032 -42.656 1.276 1 89.94 386 LEU B N 1
ATOM 6661 C CA . LEU B 1 386 ? 0.441 -43.688 2.229 1 89.94 386 LEU B CA 1
ATOM 6662 C C . LEU B 1 386 ? 1.9 -44.094 2.016 1 89.94 386 LEU B C 1
ATOM 6664 O O . LEU B 1 386 ? 2.303 -44.406 0.896 1 89.94 386 LEU B O 1
ATOM 6668 N N . MET B 1 387 ? 2.637 -43.969 3.109 1 83.5 387 MET B N 1
ATOM 6669 C CA . MET B 1 387 ? 4.047 -44.344 3.039 1 83.5 387 MET B CA 1
ATOM 6670 C C . MET B 1 387 ? 4.234 -45.844 3.266 1 83.5 387 MET B C 1
ATOM 6672 O O . MET B 1 387 ? 3.471 -46.438 4.008 1 83.5 387 MET B O 1
ATOM 6676 N N . ASN B 1 388 ? 4.887 -46.594 2.613 1 64.12 388 ASN B N 1
ATOM 6677 C CA . ASN B 1 388 ? 5.16 -48 2.865 1 64.12 388 ASN B CA 1
ATOM 6678 C C . ASN B 1 388 ? 5.863 -48.188 4.203 1 64.12 388 ASN B C 1
ATOM 6680 O O . ASN B 1 388 ? 6.785 -47.469 4.547 1 64.12 388 ASN B O 1
ATOM 6684 N N . ASP B 1 389 ? 5.281 -48.812 5.336 1 51.59 389 ASP B N 1
ATOM 6685 C CA . ASP B 1 389 ? 5.727 -49.188 6.676 1 51.59 389 ASP B CA 1
ATOM 6686 C C . ASP B 1 389 ? 7.156 -49.719 6.652 1 51.59 389 ASP B C 1
ATOM 6688 O O . ASP B 1 389 ? 7.719 -50.031 7.699 1 51.59 389 ASP B O 1
ATOM 6692 N N . ASN B 1 390 ? 7.746 -50.406 5.699 1 42.66 390 ASN B N 1
ATOM 6693 C CA . ASN B 1 390 ? 8.992 -51.062 6.109 1 42.66 390 ASN B CA 1
ATOM 6694 C C . ASN B 1 390 ? 10 -50.031 6.629 1 42.66 390 ASN B C 1
ATOM 6696 O O . ASN B 1 390 ? 11 -50.375 7.242 1 42.66 390 ASN B O 1
ATOM 6700 N N . ASN B 1 391 ? 10.297 -48.969 6.078 1 37.5 391 ASN B N 1
ATOM 6701 C CA . ASN B 1 391 ? 11.336 -48.125 6.613 1 37.5 391 ASN B CA 1
ATOM 6702 C C . ASN B 1 391 ? 10.805 -47.219 7.73 1 37.5 391 ASN B C 1
ATOM 6704 O O . ASN B 1 391 ? 10.766 -46 7.59 1 37.5 391 ASN B O 1
ATOM 6708 N N . ASN B 1 392 ? 9.844 -47.594 8.461 1 37.12 392 ASN B N 1
ATOM 6709 C CA . ASN B 1 392 ? 9.375 -46.844 9.617 1 37.12 392 ASN B CA 1
ATOM 6710 C C . ASN B 1 392 ? 10.484 -46.656 10.648 1 37.12 392 ASN B C 1
ATOM 6712 O O . ASN B 1 392 ? 10.258 -46.094 11.719 1 37.12 392 ASN B O 1
ATOM 6716 N N . ASN B 1 393 ? 11.469 -47.656 10.727 1 34.94 393 ASN B N 1
ATOM 6717 C CA . ASN B 1 393 ? 12.273 -47.594 11.938 1 34.94 393 ASN B CA 1
ATOM 6718 C C . ASN B 1 393 ? 13.008 -46.25 12.055 1 34.94 393 ASN B C 1
ATOM 6720 O O . ASN B 1 393 ? 13.203 -45.75 13.164 1 34.94 393 ASN B O 1
ATOM 6724 N N . ASN B 1 394 ? 13.977 -46.031 11.094 1 31.7 394 ASN B N 1
ATOM 6725 C CA . ASN B 1 394 ? 15.047 -45.125 11.484 1 31.7 394 ASN B CA 1
ATOM 6726 C C . ASN B 1 394 ? 14.578 -43.656 11.484 1 31.7 394 ASN B C 1
ATOM 6728 O O . ASN B 1 394 ? 15.273 -42.781 12 1 31.7 394 ASN B O 1
ATOM 6732 N N . ASN B 1 395 ? 13.719 -43.281 10.594 1 31.36 395 ASN B N 1
ATOM 6733 C CA . ASN B 1 395 ? 13.695 -41.844 10.391 1 31.36 395 ASN B CA 1
ATOM 6734 C C . ASN B 1 395 ? 12.781 -41.156 11.398 1 31.36 395 ASN B C 1
ATOM 6736 O O . ASN B 1 395 ? 12.391 -40 11.203 1 31.36 395 ASN B O 1
ATOM 6740 N N . GLN B 1 396 ? 12.273 -41.844 12.438 1 32.94 396 GLN B N 1
ATOM 6741 C CA . GLN B 1 396 ? 11.508 -41.156 13.461 1 32.94 396 GLN B CA 1
ATOM 6742 C C . GLN B 1 396 ? 12.352 -40.062 14.125 1 32.94 396 GLN B C 1
ATOM 6744 O O . GLN B 1 396 ? 11.812 -39.188 14.812 1 32.94 396 GLN B O 1
ATOM 6749 N N . ASN B 1 397 ? 13.703 -40.344 14.219 1 32.16 397 ASN B N 1
ATOM 6750 C CA . ASN B 1 397 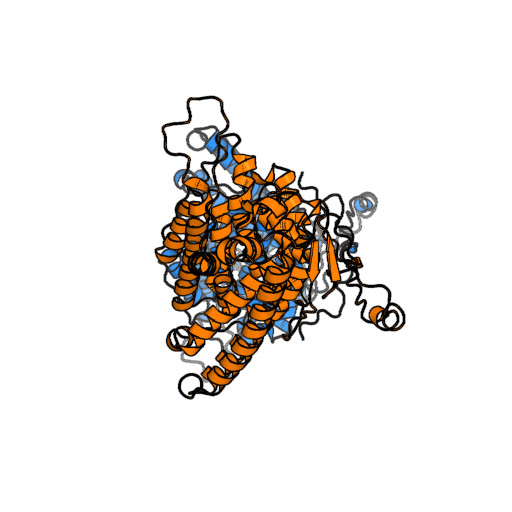? 14.508 -39.531 15.102 1 32.16 397 ASN B CA 1
ATOM 6751 C C . ASN B 1 397 ? 14.656 -38.094 14.547 1 32.16 397 ASN B C 1
ATOM 6753 O O . ASN B 1 397 ? 14.82 -37.156 15.312 1 32.16 397 ASN B O 1
ATOM 6757 N N . ASN B 1 398 ? 15 -38.094 13.227 1 30.62 398 ASN B N 1
ATOM 6758 C CA . ASN B 1 398 ? 15.547 -36.781 12.875 1 30.62 398 ASN B CA 1
ATOM 6759 C C . ASN B 1 398 ? 14.438 -35.75 12.633 1 30.62 398 ASN B C 1
ATOM 6761 O O . ASN B 1 398 ? 14.719 -34.594 12.289 1 30.62 398 ASN B O 1
ATOM 6765 N N . ASN B 1 399 ? 13.297 -36.281 12.516 1 31.5 399 ASN B N 1
ATOM 6766 C CA . ASN B 1 399 ? 12.289 -35.281 12.117 1 31.5 399 ASN B CA 1
ATOM 6767 C C . ASN B 1 399 ? 11.898 -34.406 13.281 1 31.5 399 ASN B C 1
ATOM 6769 O O . ASN B 1 399 ? 10.977 -33.594 13.164 1 31.5 399 ASN B O 1
ATOM 6773 N N . SER B 1 400 ? 12.383 -34.812 14.508 1 29.05 400 SER B N 1
ATOM 6774 C CA . SER B 1 400 ? 11.969 -34 15.641 1 29.05 400 SER B CA 1
ATOM 6775 C C . SER B 1 400 ? 12.586 -32.594 15.562 1 29.05 400 SER B C 1
ATOM 6777 O O . SER B 1 400 ? 12.078 -31.656 16.172 1 29.05 400 SER B O 1
ATOM 6779 N N . LYS B 1 401 ? 13.844 -32.688 15.078 1 30.31 401 LYS B N 1
ATOM 6780 C CA . LYS B 1 401 ? 14.531 -31.438 15.359 1 30.31 401 LYS B CA 1
ATOM 6781 C C . LYS B 1 401 ? 13.992 -30.297 14.492 1 30.31 401 LYS B C 1
ATOM 6783 O O . LYS B 1 401 ? 14.234 -29.125 14.766 1 30.31 401 LYS B O 1
ATOM 6788 N N . ASN B 1 402 ? 13.82 -30.781 13.273 1 26.14 402 ASN B N 1
ATOM 6789 C CA . ASN B 1 402 ? 13.625 -29.531 12.531 1 26.14 402 ASN B CA 1
ATOM 6790 C C . ASN B 1 402 ? 12.18 -29.047 12.617 1 26.14 402 ASN B C 1
ATOM 6792 O O . ASN B 1 402 ? 11.586 -28.672 11.609 1 26.14 402 ASN B O 1
ATOM 6796 N N . LYS B 1 403 ? 11.398 -29.578 13.5 1 27.84 403 LYS B N 1
ATOM 6797 C CA . LYS B 1 403 ? 10.125 -28.938 13.797 1 27.84 403 LYS B CA 1
ATOM 6798 C C . LYS B 1 403 ? 10.32 -27.438 14.07 1 27.84 403 LYS B C 1
ATOM 6800 O O . LYS B 1 403 ? 10.602 -27.047 15.203 1 27.84 403 LYS B O 1
ATOM 6805 N N . THR B 1 404 ? 11.062 -26.891 13.234 1 26.48 404 THR B N 1
ATOM 6806 C CA . THR B 1 404 ? 10.828 -25.484 13.5 1 26.48 404 THR B CA 1
ATOM 6807 C C . THR B 1 404 ? 9.328 -25.188 13.555 1 26.48 404 THR B C 1
ATOM 6809 O O . THR B 1 404 ? 8.633 -25.281 12.539 1 26.48 404 THR B O 1
ATOM 6812 N N . ASN B 1 405 ? 8.711 -25.766 14.562 1 24.36 405 ASN B N 1
ATOM 6813 C CA . ASN B 1 405 ? 7.379 -25.281 14.922 1 24.36 405 ASN B CA 1
ATOM 6814 C C . ASN B 1 405 ? 7.227 -23.781 14.625 1 24.36 405 ASN B C 1
ATOM 6816 O O . ASN B 1 405 ? 7.926 -22.953 15.203 1 24.36 405 ASN B O 1
ATOM 6820 N N . TYR B 1 406 ? 7 -23.609 13.398 1 25.72 406 TYR B N 1
ATOM 6821 C CA . TYR B 1 406 ? 6.547 -22.234 13.195 1 25.72 406 TYR B CA 1
ATOM 6822 C C . TYR B 1 406 ? 5.406 -21.891 14.156 1 25.72 406 TYR B C 1
ATOM 6824 O O . TYR B 1 406 ? 4.281 -22.359 13.977 1 25.72 406 TYR B O 1
ATOM 6832 N N . ASN B 1 407 ? 5.656 -22.156 15.422 1 25.48 407 ASN B N 1
ATOM 6833 C CA . ASN B 1 407 ? 4.723 -21.672 16.438 1 25.48 407 ASN B CA 1
ATOM 6834 C C . ASN B 1 407 ? 4.223 -20.266 16.141 1 25.48 407 ASN B C 1
ATOM 6836 O O . ASN B 1 407 ? 5.004 -19.312 16.141 1 25.48 407 ASN B O 1
ATOM 6840 N N . TYR B 1 408 ? 3.279 -20.359 15.32 1 25.7 408 TYR B N 1
ATOM 6841 C CA . TYR B 1 408 ? 2.504 -19.141 15.109 1 25.7 408 TYR B CA 1
ATOM 6842 C C . TYR B 1 408 ? 1.988 -18.578 16.438 1 25.7 408 TYR B C 1
ATOM 6844 O O . TYR B 1 408 ? 0.985 -17.859 16.469 1 25.7 408 TYR B O 1
ATOM 6852 N N . GLU B 1 409 ? 2.459 -19.219 17.562 1 28.95 409 GLU B N 1
ATOM 6853 C CA . GLU B 1 409 ? 1.987 -18.719 18.844 1 28.95 409 GLU B CA 1
ATOM 6854 C C . GLU B 1 409 ? 2.201 -17.219 18.969 1 28.95 409 GLU B C 1
ATOM 6856 O O . GLU B 1 409 ? 1.729 -16.594 19.906 1 28.95 409 GLU B O 1
ATOM 6861 N N . TRP B 1 410 ? 3.105 -16.922 18.219 1 26.55 410 TRP B N 1
ATOM 6862 C CA . TRP B 1 410 ? 3.303 -15.477 18.297 1 26.55 410 TRP B CA 1
ATOM 6863 C C . TRP B 1 410 ? 2.102 -14.727 17.719 1 26.55 410 TRP B C 1
ATOM 6865 O O . TRP B 1 410 ? 2.053 -13.492 17.766 1 26.55 410 TRP B O 1
ATOM 6875 N N . LEU B 1 411 ? 1.232 -15.477 17.078 1 27.86 411 LEU B N 1
ATOM 6876 C CA . LEU B 1 411 ? -0.01 -14.828 16.656 1 27.86 411 LEU B CA 1
ATOM 6877 C C . LEU B 1 411 ? -0.923 -14.594 17.859 1 27.86 411 LEU B C 1
ATOM 6879 O O . LEU B 1 411 ? -1.439 -15.547 18.453 1 27.86 411 LEU B O 1
ATOM 6883 N N . LYS B 1 412 ? -0.531 -13.766 18.672 1 27.77 412 LYS B N 1
ATOM 6884 C CA . LYS B 1 412 ? -1.501 -13.43 19.703 1 27.77 412 LYS B CA 1
ATOM 6885 C C . LYS B 1 412 ? -2.914 -13.352 19.141 1 27.77 412 LYS B C 1
ATOM 6887 O O . LYS B 1 412 ? -3.094 -13.016 17.969 1 27.77 412 LYS B O 1
ATOM 6892 N N . PRO B 1 413 ? -3.852 -14.008 19.781 1 26.19 413 PRO B N 1
ATOM 6893 C CA . PRO B 1 413 ? -5.25 -13.859 19.375 1 26.19 413 PRO B CA 1
ATOM 6894 C C . PRO B 1 413 ? -5.598 -12.438 18.953 1 26.19 413 PRO B C 1
ATOM 6896 O O . PRO B 1 413 ? -5.125 -11.477 19.562 1 26.19 413 PRO B O 1
ATOM 6899 N N . ILE B 1 414 ? -5.789 -12.242 17.688 1 29.38 414 ILE B N 1
ATOM 6900 C CA . ILE B 1 414 ? -6.398 -10.969 17.328 1 29.38 414 ILE B CA 1
ATOM 6901 C C . ILE B 1 414 ? -7.512 -10.625 18.312 1 29.38 414 ILE B C 1
ATOM 6903 O O . ILE B 1 414 ? -8.305 -11.484 18.688 1 29.38 414 ILE B O 1
ATOM 6907 N N . PRO B 1 415 ? -7.363 -9.609 19.047 1 27.88 415 PRO B N 1
ATOM 6908 C CA . PRO B 1 415 ? -8.562 -9.367 19.844 1 27.88 415 PRO B CA 1
ATOM 6909 C C . PRO B 1 415 ? -9.852 -9.562 19.062 1 27.88 415 PRO B C 1
ATOM 6911 O O . PRO B 1 415 ? -9.883 -9.344 17.844 1 27.88 415 PRO B O 1
ATOM 6914 N N . GLU B 1 416 ? -10.75 -10.547 19.453 1 26.78 416 GLU B N 1
ATOM 6915 C CA . GLU B 1 416 ? -12.078 -10.859 18.938 1 26.78 416 GLU B CA 1
ATOM 6916 C C . GLU B 1 416 ? -12.758 -9.609 18.375 1 26.78 416 GLU B C 1
ATOM 6918 O O . GLU B 1 416 ? -13.648 -9.711 17.531 1 26.78 416 GLU B O 1
ATOM 6923 N N . ASN B 1 417 ? -12.602 -8.477 19.031 1 26.33 417 ASN B N 1
ATOM 6924 C CA . ASN B 1 417 ? -13.469 -7.332 18.781 1 26.33 417 ASN B CA 1
ATOM 6925 C C . ASN B 1 417 ? -13.164 -6.676 17.438 1 26.33 417 ASN B C 1
ATOM 6927 O O . ASN B 1 417 ? -13.625 -5.57 17.156 1 26.33 417 ASN B O 1
ATOM 6931 N N . VAL B 1 418 ? -12.125 -7.043 16.844 1 28.56 418 VAL B N 1
ATOM 6932 C CA . VAL B 1 418 ? -12.039 -6.309 15.594 1 28.56 418 VAL B CA 1
ATOM 6933 C C . VAL B 1 418 ? -12.961 -6.945 14.555 1 28.56 418 VAL B C 1
ATOM 6935 O O . VAL B 1 418 ? -12.562 -7.883 13.852 1 28.56 418 VAL B O 1
ATOM 6938 N N . GLN B 1 419 ? -14.094 -7.43 14.891 1 22.17 419 GLN B N 1
ATOM 6939 C CA . GLN B 1 419 ? -15.07 -7.816 13.883 1 22.17 419 GLN B CA 1
ATOM 6940 C C . GLN B 1 419 ? -15.336 -6.672 12.906 1 22.17 419 GLN B C 1
ATOM 6942 O O . GLN B 1 419 ? -15.531 -5.527 13.32 1 22.17 419 GLN B O 1
ATOM 6947 N N . PRO B 1 420 ? -14.883 -6.785 11.68 1 22.81 420 PRO B N 1
ATOM 6948 C CA . PRO B 1 420 ? -15.617 -5.82 10.867 1 22.81 420 PRO B CA 1
ATOM 6949 C C . PRO B 1 420 ? -17.109 -5.809 11.172 1 22.81 420 PRO B C 1
ATOM 6951 O O . PRO B 1 420 ? -17.734 -6.871 11.305 1 22.81 420 PRO B O 1
ATOM 6954 N N . GLU B 1 421 ? -17.578 -4.867 12.141 1 20.19 421 GLU B N 1
ATOM 6955 C CA . GLU B 1 421 ? -19.047 -4.84 12.141 1 20.19 421 GLU B CA 1
ATOM 6956 C C . GLU B 1 421 ? -19.578 -4.73 10.719 1 20.19 421 GLU B C 1
ATOM 6958 O O . GLU B 1 421 ? -18.984 -4.074 9.859 1 20.19 421 GLU B O 1
#

Foldseek 3Di:
DPFFLDQQSCLPQQQPKAWFDFDAAPFDWAFAPLDAPVLLVVLLVLLLVLQPPCVVDVVSSCCSNQFPQLLLLRQLQNQFDNVLSSLSSNLSSLVVSLVCCLQPVCVVVVVPDDPSVCSCVVLLVLLVCVLVVNDDPPDGSSSVSNSVSLVVLCVLPDPVLSVVLSVLLVLQVVLVVLQVVQQPPPPPPPPPPDPPPPPRQRHQDAPVSLLSSQLNNLCQLNSLSCLCSRLVHDDDPCLCVPPLNVVLSSLLSSLSLLLLLLQQVQLQCVSQVNRSCSGSGQLNNCSNVVVDRSNVSSVVSVVSNVVSSVVNVVSLVCQLVDCVQPVDPVSNVRSVSSSSSSSSNSSSSNVCSQATCNRFASPPPRLDGDHSIAMWRHDNHGTDGDDDPPVVPDPPPPVVPVCPVPCSVVVDPPPPPVPPD/DPFFLDQQSCLPQQQPKAWFDFDAAPFDWAFAPLDAPVLLVVLLVLLLVLQPPCVVDVVSSCCSNQFPQLLLLRQLLNQFDNVLSSLSSNLSSLVVSLVCCLQPVCVVVPVPDDPSVCSCVVLLVLLVCVLVVDDDPPDGSSSVSNSVSLVVLCVLPDPVLSVVLSVLLVLQVVLVVLQVVQQPPPPPVPPPPDPPPPPSQRHQDAPVSLLSSQLNNLCQLNSLSCLCSRLVHDDDPCLCVPPLNVVLSSLLSSLSLLLLLLQLVQLQCVSQVNRSCSGSGQLNNCSVVVVDRSNVSSVVSVVSNVVSSVVNVVSLVCQLPDCVQPVDPVSNVRSVSSSSSSSSNSSSSNQCSFATCNRFASPPPPPGGHHSIAMWRHDNHGTDGDDDPPVVPDPPPPVVPVCPVPCSVVVPPPPPPVPPD

Solvent-accessible surface area (backbone atoms only — not comparable to full-atom values): 45543 Å² total; per-residue (Å²): 124,83,66,64,39,46,41,66,68,40,33,44,60,91,60,44,53,40,69,45,65,78,56,72,73,90,41,58,73,50,62,19,82,68,64,42,70,64,54,46,49,52,39,48,51,49,50,42,68,34,33,47,77,53,50,76,35,64,71,55,49,48,50,58,74,53,22,51,46,46,50,45,37,25,16,30,36,34,77,24,51,64,73,50,39,51,50,41,22,39,43,48,35,50,49,51,48,52,49,43,38,67,73,44,44,37,64,69,43,43,83,69,78,62,74,58,95,48,56,61,54,59,50,53,50,49,54,51,15,68,76,71,68,52,79,69,87,78,58,54,42,49,55,49,41,48,50,51,46,48,50,61,57,44,67,79,43,55,73,68,52,44,51,53,50,52,48,37,48,50,40,23,51,52,12,44,54,55,53,48,57,32,50,55,68,58,72,56,84,73,72,76,68,67,85,69,79,75,71,65,61,50,56,74,53,52,67,69,58,44,51,58,25,43,56,22,46,65,43,39,58,49,55,58,57,46,38,32,64,38,66,71,50,80,80,50,67,70,56,59,64,27,68,63,45,47,50,39,54,50,41,52,26,50,30,51,47,40,49,46,53,68,59,31,46,59,39,47,34,58,75,27,75,54,24,41,55,52,34,95,40,66,53,40,32,35,13,56,74,68,50,28,27,69,52,54,24,51,53,49,46,52,51,51,36,54,51,34,53,51,49,47,55,50,41,53,52,51,49,71,64,31,61,80,60,42,69,42,71,66,44,37,50,51,48,50,54,48,52,51,35,50,37,27,31,55,10,6,46,52,51,36,54,41,40,28,26,63,37,29,21,76,74,41,63,60,103,42,58,61,72,51,42,24,40,35,44,70,44,96,58,33,71,42,64,47,64,78,68,81,76,58,73,72,64,68,66,66,62,62,69,71,53,68,65,76,61,59,70,78,53,60,76,65,71,78,78,72,52,84,124,124,83,68,63,39,48,41,66,66,41,34,43,58,90,59,45,55,40,69,46,66,78,57,72,72,91,39,58,73,52,62,18,84,70,64,42,66,63,53,45,50,52,39,49,51,50,50,42,68,34,33,47,77,51,51,76,35,62,69,54,49,48,51,58,73,54,23,51,46,44,50,43,37,26,17,30,37,34,77,24,49,65,73,50,40,51,51,42,22,40,44,46,34,50,49,51,49,52,52,45,38,67,72,45,42,38,65,68,44,40,81,70,72,58,70,58,92,49,59,60,54,59,50,53,50,49,55,52,14,69,76,72,68,52,79,72,87,78,59,54,43,50,56,49,42,48,49,51,45,49,51,61,56,45,68,78,41,53,72,67,54,44,53,52,50,50,50,37,48,51,40,23,51,49,11,43,53,54,54,48,58,31,50,54,68,56,70,56,84,71,73,74,67,69,85,69,80,73,69,65,60,50,57,73,53,53,67,69,58,44,50,57,24,43,58,20,46,67,43,39,58,50,55,56,58,47,37,34,63,38,67,72,52,78,79,51,67,70,56,61,65,27,68,64,46,45,50,39,54,49,43,53,24,51,31,50,47,40,49,47,54,69,60,32,46,60,39,47,34,58,74,28,76,55,23,40,55,52,34,95,40,65,54,41,32,35,12,57,75,67,51,28,27,69,54,54,25,50,52,49,46,52,50,50,35,54,51,34,54,52,49,47,56,50,43,52,52,51,50,71,65,30,60,81,60,41,67,42,72,67,45,36,51,52,48,50,55,49,51,50,34,50,37,28,32,55,11,6,45,51,52,35,54,41,44,28,30,61,38,31,23,80,70,48,60,61,79,75,52,62,73,51,40,26,41,37,44,71,44,96,55,29,72,42,63,48,65,76,69,83,74,58,72,72,66,67,65,66,62,62,69,70,54,67,65,76,63,60,69,76,51,59,76,67,70,77,78,72,50,86,123

Radius of gyration: 32.27 Å; Cα contacts (8 Å, |Δi|>4): 1111; chains: 2; bounding box: 69×103×78 Å